Protein AF-0000000075804716 (afdb_homodimer)

Nearest PDB structures (foldseek):
  3kvy-assembly1_A  TM=9.982E-01  e=1.877E-54  Bos taurus
  3kvy-assembly1_B  TM=9.985E-01  e=4.319E-54  Bos taurus
  3kvr-assembly1_A  TM=9.981E-01  e=4.764E-52  Bos taurus
  3eue-assembly1_A  TM=9.825E-01  e=4.755E-49  Homo sapiens
  3p0f-assembly1_A  TM=9.658E-01  e=1.793E-44  Homo sapiens

Solvent-accessible surface area (backbone atoms only — not comparable to full-atom values): 50199 Å² total; per-residue (Å²): 140,87,82,90,86,92,80,86,94,84,92,89,89,93,90,85,97,80,92,86,86,90,83,90,74,88,74,83,85,81,79,84,76,80,82,81,78,86,75,82,86,76,87,81,75,88,83,78,85,71,82,74,77,78,75,77,85,82,74,82,80,83,90,84,86,94,85,92,80,87,91,83,92,86,91,90,92,81,89,92,85,91,85,88,91,81,88,91,80,84,77,84,82,75,84,70,86,68,76,78,72,74,76,76,74,82,78,72,78,73,74,74,72,73,74,68,73,66,73,70,71,73,74,72,70,50,59,50,48,59,63,14,74,53,55,81,70,48,91,63,54,71,31,72,64,46,55,45,32,66,80,81,40,64,43,40,81,74,45,28,67,33,35,35,38,38,33,25,44,42,48,66,59,31,52,50,48,44,55,51,48,22,52,77,70,68,67,58,47,94,86,67,75,68,63,59,70,15,65,83,36,78,75,38,39,31,34,62,49,86,39,34,34,27,29,26,32,47,46,24,41,33,24,34,48,51,47,47,31,44,47,49,43,48,37,30,68,11,60,14,38,55,47,38,37,35,37,46,42,69,29,40,10,34,86,37,61,55,47,30,26,36,38,40,55,37,25,17,23,63,72,71,40,58,43,34,77,48,54,43,73,54,34,86,45,78,37,57,12,59,48,43,64,67,61,42,50,53,50,51,51,40,36,64,68,67,68,79,60,60,68,42,83,27,24,30,31,26,27,65,32,77,32,46,31,65,44,31,66,79,28,24,52,48,93,73,50,74,67,56,32,50,53,47,53,48,51,40,40,74,71,47,28,35,32,39,41,34,45,55,26,57,52,23,28,54,33,45,69,36,72,39,48,39,47,43,31,25,18,18,64,30,28,53,84,78,46,81,72,80,79,69,53,69,70,57,51,53,55,31,64,44,48,38,51,52,45,53,48,51,42,51,52,50,53,53,52,32,65,77,39,64,81,72,104,138,84,79,82,68,83,74,84,78,79,78,76,79,84,80,86,82,75,84,78,82,78,80,82,80,78,75,80,85,82,81,82,76,81,80,80,78,88,80,85,80,84,79,80,78,80,83,82,79,76,79,76,82,83,81,80,82,78,82,75,77,82,77,79,86,76,81,73,81,66,86,76,84,75,81,82,78,78,79,68,85,78,80,79,83,88,79,88,74,79,77,82,82,73,82,72,84,74,74,80,74,76,78,80,74,81,78,75,77,73,73,75,73,73,77,68,70,69,74,69,72,76,71,70,69,49,58,50,47,58,63,16,76,51,55,80,70,48,90,64,54,70,31,72,64,46,56,45,32,66,80,81,40,64,44,41,81,75,43,29,68,33,34,34,39,39,33,25,42,43,48,64,58,33,51,51,48,44,55,51,47,22,52,76,70,68,68,57,46,94,85,67,77,67,62,58,69,14,66,82,37,77,76,37,41,31,35,63,50,86,38,35,36,27,29,24,32,46,45,24,42,32,25,35,48,52,48,46,30,44,47,48,42,50,37,31,70,11,60,14,37,55,46,38,38,34,37,45,42,69,28,39,11,36,86,35,62,55,48,30,28,36,36,41,56,38,26,17,23,64,73,71,41,58,41,34,77,46,53,42,74,54,34,85,42,79,36,59,14,60,48,43,64,66,59,41,50,52,49,50,51,40,36,65,68,66,67,80,58,59,66,42,82,28,25,29,31,28,29,67,33,76,32,45,30,63,45,33,68,79,29,26,52,47,93,74,49,74,66,56,32,51,54,47,51,50,50,39,39,74,72,47,27,35,30,38,40,35,45,54,26,56,52,21,28,54,32,45,70,37,72,39,47,39,50,44,31,26,17,16,63,30,30,52,84,78,46,81,71,76,80,70,54,69,70,56,50,53,54,32,63,44,49,37,53,53,43,54,49,50,44,51,52,52,53,51,52,32,65,76,40,64,82,71,105

Foldseek 3Di:
DDDDDDDDDDDDYDDDDDDDDDDDDDDDDDDDDDDDDDDDDDDDDDDDDDPDDPCPDDDDDDDDDDDDDDDDDDDDDDDYDDDDDDDDDDDPDDDDPPPDPPDPPDPPPPPPPPPPVPPPPAQPLDWFDAPDPVLVVDPKDQLPQLRDIPVPDLLLVVQQQAAEEEEEADQVLLVVLLVVLCVLVVNDDVPDDFDFSSVVHDLKTWTDDGNYIGIYQHAFAVSNLSVLVSVSSSSNSNRHTNHEYEYQYAWAWAPDAFLEKEKAQAEAELVRHQWDWDADPNDIDIFGQGADPVVSVLLVVLCVVVVPHHYYYFHEYAFRDLDVSLLADPDPDDDDDPVVSLVSSVVCVVSGHTTYGGHRRSQRRRCVVRVHHYIYMYGHQYHVNVHRDRDDDPVVSVVSSCVSSVSVSSSVVVVVVCVVVVVVD/DDPPVPDPPPDDDDDDDPPDPVPDPDDDDDDDDDDDDDDDDPDDPDDDDDDDDDDDDDDDDDDDDDPPPPDDDDDDDPDDPDDDDDDDDDDPDDPPPPPDPPDDPDPPPPPPPPPPVPPPPQFPLDWFDAPDPVLVVDPKDQLPQLRDIPVPDLLLVVQQLAAEEEEEADQVLLVVLLQVLCVLVVNDDVPDDFDFSSVVHDLKTWTDDGNYIGIYQHAFAVSNLSVLVSVSSSSNSNRHGNHEYEYQYAWAWAPDAFLEKEKAQAEAELVRHQWDWDADPNDIDIFGQGADPVVSVLLVVLCVVVVPHHYYYFHEYAFRDLDVSLLHPPDPDDDDDPVVSLVSSVVCVVSGHTTYGGHRSSQRRRCVNRVHHYIYMYGHQYHVNVHRDRDDDPVVSVVSSCVSSVSVSSSVVVVVVCVVVVVVD

InterPro domains:
  IPR000845 Nucleoside phosphorylase domain [PF01048] (163-413)
  IPR010059 Uridine phosphorylase, eukaryotic [TIGR01719] (132-417)
  IPR010059 Uridine phosphorylase, eukaryotic [cd17763] (140-414)
  IPR035994 Nucleoside phosphorylase superfamily [G3DSA:3.40.50.1580] (110-419)
  IPR035994 Nucleoside phosphorylase superfamily [SSF53167] (145-413)

Organism: Acinonyx jubatus (NCBI:txid32536)

pLDDT: mean 73.54, std 35.48, range [14.49, 98.94]

Radius of gyration: 38.67 Å; Cα contacts (8 Å, |Δi|>4): 1400; chains: 2; bounding box: 109×106×136 Å

Secondary structure (DSSP, 8-state):
-----------------------------------------------------------------------------------------------------------------------------PBP--S-GGGGG-S--EETTTTEETTTS-HHHHHTT--EEEEES-HHHHHHHHHHHHHHTT---TT-----TTTT-SS--EEEETTEEEEE--SHHHHHHHHHHHHHHHHHHTT-BS-EEEEEEEEEESSS-TT-EEEEEEEE-TTS-SEEEEEETTEEEEEE----HHHHHHHHHHHHHH-SS-EEEEEEEE-S-SSGGGT-SSSS---S-HHHHHHHHHHHHHTTEEEEESSHHHHHHHHHHTT-EEEEEEEEEEETTT-SS--S-HHHHHHHHHHHHHHHHHHHHHHHHHHHSGGG-/-----------------------------------------------------------------------------------------------------------------------------PBP--S-GGGGG-S--EETTTTEETTTS-HHHHHTT--EEEEES-HHHHHHHHHHHHHHTT---TT-----TTTT-SS--EEEETTEEEEE--SHHHHHHHHHHHHHHHHHHTT-BS-EEEEEEEEEESSS-TT-EEEEEEEE-TTS-SEEEEEETTEEEEEE----HHHHHHHHHHHHHH-SS-EEEEEEEE-S-SSGGGT-SSSS---S-HHHHHHHHHHHHHTTEEEEESSHHHHHHHHHHTT-EEEEEEEEEEETTT-SS--S-HHHHHHHHHHHHHHHHHHHHHHHHHHHSGGG-

Sequence (850 aa):
MEARITGRILQSPRGRKKEDFLSTWQQPPANEGPPPPPSPAAEERPPASHFPPVNVPSKQPLPPRVLWELALSSGLLGFSFTPAPHAACSPVRSPAVAGRIQAPAPAERMASSGLQTKKRDNHNGHFVQPTNPNVATMQEDVLYHFHLSTSTHDLPAMFGDVKFVCVGGSPTRMEAFTKYMAKELGLDHPGAEYPNICVGTDRYVMFKVGPVLSVSHGIGIPSTSVMLHELIKLLYHARCSDVTVIRIGTSGGIGLEPGSVVVTRQAVDASFKPVFEQMVLGKRVVHRTHLDERLAQELMQCGADLREFPTVLGNTMCTSDFYEGQGRLDGALCSYSEKDKQEYLEAAHAAGIRNIEMESSVLAAMCGACGLQVAVVCVTLLNRLEGDQVNSPHEVLVEYQERPQRLVGHFIKKRLAAAGNPRDLMEARITGRILQSPRGRKKEDFLSTWQQPPANEGPPPPPSPAAEERPPASHFPPVNVPSKQPLPPRVLWELALSSGLLGFSFTPAPHAACSPVRSPAVAGRIQAPAPAERMASSGLQTKKRDNHNGHFVQPTNPNVATMQEDVLYHFHLSTSTHDLPAMFGDVKFVCVGGSPTRMEAFTKYMAKELGLDHPGAEYPNICVGTDRYVMFKVGPVLSVSHGIGIPSTSVMLHELIKLLYHARCSDVTVIRIGTSGGIGLEPGSVVVTRQAVDASFKPVFEQMVLGKRVVHRTHLDERLAQELMQCGADLREFPTVLGNTMCTSDFYEGQGRLDGALCSYSEKDKQEYLEAAHAAGIRNIEMESSVLAAMCGACGLQVAVVCVTLLNRLEGDQVNSPHEVLVEYQERPQRLVGHFIKKRLAAAGNPRDL

Structure (mmCIF, N/CA/C/O backbone):
data_AF-0000000075804716-model_v1
#
loop_
_entity.id
_entity.type
_entity.pdbx_description
1 polymer 'Uridine phosphorylase 1 isoform X1'
#
loop_
_atom_site.group_PDB
_atom_site.id
_atom_site.type_symbol
_atom_site.label_atom_id
_atom_site.label_alt_id
_atom_site.label_comp_id
_atom_site.label_asym_id
_atom_site.label_entity_id
_atom_site.label_seq_id
_atom_site.pdbx_PDB_ins_code
_atom_site.Cartn_x
_atom_site.Cartn_y
_atom_site.Cartn_z
_atom_site.occupancy
_atom_site.B_iso_or_equiv
_atom_site.auth_seq_id
_atom_site.auth_comp_id
_atom_site.auth_asym_id
_atom_site.auth_atom_id
_atom_site.pdbx_PDB_model_num
ATOM 1 N N . MET A 1 1 ? 0.797 -0.551 -71.75 1 16.72 1 MET A N 1
ATOM 2 C CA . MET A 1 1 ? 1.757 -1.155 -72.625 1 16.72 1 MET A CA 1
ATOM 3 C C . MET A 1 1 ? 2.645 -2.162 -71.938 1 16.72 1 MET A C 1
ATOM 5 O O . MET A 1 1 ? 2.801 -2.092 -70.688 1 16.72 1 MET A O 1
ATOM 9 N N . GLU A 1 2 ? 3.549 -2.977 -72.625 1 16.58 2 GLU A N 1
ATOM 10 C CA . GLU A 1 2 ? 4.121 -4.32 -72.625 1 16.58 2 GLU A CA 1
ATOM 11 C C . GLU A 1 2 ? 5.215 -4.422 -71.562 1 16.58 2 GLU A C 1
ATOM 13 O O . GLU A 1 2 ? 5.281 -5.406 -70.812 1 16.58 2 GLU A O 1
ATOM 18 N N . ALA A 1 3 ? 6.312 -3.664 -71.5 1 16.2 3 ALA A N 1
ATOM 19 C CA . ALA A 1 3 ? 7.605 -4.133 -72 1 16.2 3 ALA A CA 1
ATOM 20 C C . ALA A 1 3 ? 8.367 -4.891 -70.875 1 16.2 3 ALA A C 1
ATOM 22 O O . ALA A 1 3 ? 7.922 -4.969 -69.75 1 16.2 3 ALA A O 1
ATOM 23 N N . ARG A 1 4 ? 9.656 -4.551 -70.5 1 16.69 4 ARG A N 1
ATOM 24 C CA . ARG A 1 4 ? 10.953 -5.148 -70.875 1 16.69 4 ARG A CA 1
ATOM 25 C C . ARG A 1 4 ? 11.438 -6.039 -69.688 1 16.69 4 ARG A C 1
ATOM 27 O O . ARG A 1 4 ? 11.008 -5.883 -68.562 1 16.69 4 ARG A O 1
ATOM 34 N N . ILE A 1 5 ? 12.859 -6.527 -69.625 1 16.12 5 ILE A N 1
ATOM 35 C CA . ILE A 1 5 ? 13.625 -7.711 -70 1 16.12 5 ILE A CA 1
ATOM 36 C C . ILE A 1 5 ? 14.227 -8.352 -68.75 1 16.12 5 ILE A C 1
ATOM 38 O O . ILE A 1 5 ? 14.07 -9.555 -68.5 1 16.12 5 ILE A O 1
ATOM 42 N N . THR A 1 6 ? 15.492 -7.93 -68.125 1 16.2 6 THR A N 1
ATOM 43 C CA . THR A 1 6 ? 16.734 -8.68 -68.188 1 16.2 6 THR A CA 1
ATOM 44 C C . THR A 1 6 ? 16.953 -9.547 -67 1 16.2 6 THR A C 1
ATOM 46 O O . THR A 1 6 ? 16.625 -9.133 -65.875 1 16.2 6 THR A O 1
ATOM 49 N N . GLY A 1 7 ? 17.453 -11 -66.938 1 16.81 7 GLY A N 1
ATOM 50 C CA . GLY A 1 7 ? 17.641 -12.359 -66.5 1 16.81 7 GLY A CA 1
ATOM 51 C C . GLY A 1 7 ? 18.875 -12.508 -65.625 1 16.81 7 GLY A C 1
ATOM 52 O O . GLY A 1 7 ? 19.25 -13.633 -65.25 1 16.81 7 GLY A O 1
ATOM 53 N N . ARG A 1 8 ? 19.5 -11.586 -64.938 1 15.62 8 ARG A N 1
ATOM 54 C CA . ARG A 1 8 ? 20.938 -11.797 -64.812 1 15.62 8 ARG A CA 1
ATOM 55 C C . ARG A 1 8 ? 21.234 -13.125 -64.125 1 15.62 8 ARG A C 1
ATOM 57 O O . ARG A 1 8 ? 20.469 -13.57 -63.25 1 15.62 8 ARG A O 1
ATOM 64 N N . ILE A 1 9 ? 22.594 -13.758 -64.125 1 15.33 9 ILE A N 1
ATOM 65 C CA . ILE A 1 9 ? 23.469 -14.898 -64.375 1 15.33 9 ILE A CA 1
ATOM 66 C C . ILE A 1 9 ? 23.703 -15.672 -63.062 1 15.33 9 ILE A C 1
ATOM 68 O O . ILE A 1 9 ? 23.547 -15.125 -61.969 1 15.33 9 ILE A O 1
ATOM 72 N N . LEU A 1 10 ? 24.922 -16.688 -62.938 1 15.59 10 LEU A N 1
ATOM 73 C CA . LEU A 1 10 ? 25.344 -18.078 -62.969 1 15.59 10 LEU A CA 1
ATOM 74 C C . LEU A 1 10 ? 26.109 -18.438 -61.688 1 15.59 10 LEU A C 1
ATOM 76 O O . LEU A 1 10 ? 25.891 -19.5 -61.125 1 15.59 10 LEU A O 1
ATOM 80 N N . GLN A 1 11 ? 27.281 -17.797 -61.125 1 15.19 11 GLN A N 1
ATOM 81 C CA . GLN A 1 11 ? 28.547 -18.516 -61.156 1 15.19 11 GLN A CA 1
ATOM 82 C C . GLN A 1 11 ? 28.641 -19.516 -60 1 15.19 11 GLN A C 1
ATOM 84 O O . GLN A 1 11 ? 27.984 -19.344 -59 1 15.19 11 GLN A O 1
ATOM 89 N N . SER A 1 12 ? 29.875 -20.469 -59.906 1 15.41 12 SER A N 1
ATOM 90 C CA . SER A 1 12 ? 30.312 -21.859 -59.875 1 15.41 12 SER A CA 1
ATOM 91 C C . SER A 1 12 ? 30.766 -22.266 -58.469 1 15.41 12 SER A C 1
ATOM 93 O O . SER A 1 12 ? 30.297 -23.266 -57.938 1 15.41 12 SER A O 1
ATOM 95 N N . PRO A 1 13 ? 32.281 -22.297 -58.031 1 15.9 13 PRO A N 1
ATOM 96 C CA . PRO A 1 13 ? 33.125 -23.484 -58.062 1 15.9 13 PRO A CA 1
ATOM 97 C C . PRO A 1 13 ? 33.281 -24.156 -56.719 1 15.9 13 PRO A C 1
ATOM 99 O O . PRO A 1 13 ? 32.719 -23.688 -55.719 1 15.9 13 PRO A O 1
ATOM 102 N N . ARG A 1 14 ? 34.688 -24.156 -56.094 1 15.59 14 ARG A N 1
ATOM 103 C CA . ARG A 1 14 ? 35.719 -25.203 -55.938 1 15.59 14 ARG A CA 1
ATOM 104 C C . ARG A 1 14 ? 35.656 -25.828 -54.562 1 15.59 14 ARG A C 1
ATOM 106 O O . ARG A 1 14 ? 35.031 -25.266 -53.625 1 15.59 14 ARG A O 1
ATOM 113 N N . GLY A 1 15 ? 36.938 -26.641 -54 1 15.33 15 GLY A N 1
ATOM 114 C CA . GLY A 1 15 ? 37.469 -27.969 -53.75 1 15.33 15 GLY A CA 1
ATOM 115 C C . GLY A 1 15 ? 37.719 -28.234 -52.25 1 15.33 15 GLY A C 1
ATOM 116 O O . GLY A 1 15 ? 37.156 -29.203 -51.719 1 15.33 15 GLY A O 1
ATOM 117 N N . ARG A 1 16 ? 39.031 -28.016 -51.531 1 14.73 16 ARG A N 1
ATOM 118 C CA . ARG A 1 16 ? 40.031 -29.031 -51.188 1 14.73 16 ARG A CA 1
ATOM 119 C C . ARG A 1 16 ? 39.906 -29.438 -49.719 1 14.73 16 ARG A C 1
ATOM 121 O O . ARG A 1 16 ? 39.844 -30.641 -49.406 1 14.73 16 ARG A O 1
ATOM 128 N N . LYS A 1 17 ? 40.844 -28.734 -48.688 1 15.52 17 LYS A N 1
ATOM 129 C CA . LYS A 1 17 ? 42 -29.422 -48.094 1 15.52 17 LYS A CA 1
ATOM 130 C C . LYS A 1 17 ? 41.531 -30.328 -46.938 1 15.52 17 LYS A C 1
ATOM 132 O O . LYS A 1 17 ? 40.719 -29.922 -46.094 1 15.52 17 LYS A O 1
ATOM 137 N N . LYS A 1 18 ? 42.25 -31.531 -46.625 1 15.35 18 LYS A N 1
ATOM 138 C CA . LYS A 1 18 ? 42.25 -32.906 -46.188 1 15.35 18 LYS A CA 1
ATOM 139 C C . LYS A 1 18 ? 42.469 -33.031 -44.688 1 15.35 18 LYS A C 1
ATOM 141 O O . LYS A 1 18 ? 41.781 -33.75 -44 1 15.35 18 LYS A O 1
ATOM 146 N N . GLU A 1 19 ? 43.719 -32.594 -44.094 1 15.7 19 GLU A N 1
ATOM 147 C CA . GLU A 1 19 ? 44.625 -33.625 -43.562 1 15.7 19 GLU A CA 1
ATOM 148 C C . GLU A 1 19 ? 44.156 -34.125 -42.188 1 15.7 19 GLU A C 1
ATOM 150 O O . GLU A 1 19 ? 43.375 -33.438 -41.5 1 15.7 19 GLU A O 1
ATOM 155 N N . ASP A 1 20 ? 45.156 -35 -41.406 1 15.29 20 ASP A N 1
ATOM 156 C CA . ASP A 1 20 ? 45.406 -36.344 -40.875 1 15.29 20 ASP A CA 1
ATOM 157 C C . ASP A 1 20 ? 45.219 -36.375 -39.375 1 15.29 20 ASP A C 1
ATOM 159 O O . ASP A 1 20 ? 44.469 -37.188 -38.844 1 15.29 20 ASP A O 1
ATOM 163 N N . PHE A 1 21 ? 46.438 -36.125 -38.469 1 15.09 21 PHE A N 1
ATOM 164 C CA . PHE A 1 21 ? 47.188 -37.219 -37.875 1 15.09 21 PHE A CA 1
ATOM 165 C C . PHE A 1 21 ? 46.688 -37.531 -36.469 1 15.09 21 PHE A C 1
ATOM 167 O O . PHE A 1 21 ? 45.938 -36.719 -35.875 1 15.09 21 PHE A O 1
ATOM 174 N N . LEU A 1 22 ? 47.75 -37.625 -35.406 1 15.48 22 LEU A N 1
ATOM 175 C CA . LEU A 1 22 ? 48.344 -38.75 -34.688 1 15.48 22 LEU A CA 1
ATOM 176 C C . LEU A 1 22 ? 47.719 -38.844 -33.312 1 15.48 22 LEU A C 1
ATOM 178 O O . LEU A 1 22 ? 47.125 -37.906 -32.812 1 15.48 22 LEU A O 1
ATOM 182 N N . SER A 1 23 ? 48.594 -39.438 -32.219 1 15.24 23 SER A N 1
ATOM 183 C CA . SER A 1 23 ? 48.688 -40.688 -31.469 1 15.24 23 SER A CA 1
ATOM 184 C C . SER A 1 23 ? 48.219 -40.5 -30.031 1 15.24 23 SER A C 1
ATOM 186 O O . SER A 1 23 ? 47.375 -41.25 -29.547 1 15.24 23 SER A O 1
ATOM 188 N N . THR A 1 24 ? 49.094 -39.812 -29.094 1 15.8 24 THR A N 1
ATOM 189 C CA . THR A 1 24 ? 49.719 -40.625 -28.031 1 15.8 24 THR A CA 1
ATOM 190 C C . THR A 1 24 ? 48.844 -40.625 -26.781 1 15.8 24 THR A C 1
ATOM 192 O O . THR A 1 24 ? 48.344 -39.562 -26.375 1 15.8 24 THR A O 1
ATOM 195 N N . TRP A 1 25 ? 48.562 -41.844 -26.094 1 16.06 25 TRP A N 1
ATOM 196 C CA . TRP A 1 25 ? 47.656 -42.562 -25.219 1 16.06 25 TRP A CA 1
ATOM 197 C C . TRP A 1 25 ? 48 -42.312 -23.75 1 16.06 25 TRP A C 1
ATOM 199 O O . TRP A 1 25 ? 47.156 -42.531 -22.875 1 16.06 25 TRP A O 1
ATOM 209 N N . GLN A 1 26 ? 49.062 -41.438 -23.328 1 15.78 26 GLN A N 1
ATOM 210 C CA . GLN A 1 26 ? 49.656 -42.156 -22.219 1 15.78 26 GLN A CA 1
ATOM 211 C C . GLN A 1 26 ? 48.75 -42.125 -21 1 15.78 26 GLN A C 1
ATOM 213 O O . GLN A 1 26 ? 48.219 -41.094 -20.641 1 15.78 26 GLN A O 1
ATOM 218 N N . GLN A 1 27 ? 48.562 -43.375 -20.25 1 15.18 27 GLN A N 1
ATOM 219 C CA . GLN A 1 27 ? 47.625 -44.031 -19.375 1 15.18 27 GLN A CA 1
ATOM 220 C C . GLN A 1 27 ? 47.812 -43.594 -17.922 1 15.18 27 GLN A C 1
ATOM 222 O O . GLN A 1 27 ? 46.844 -43.5 -17.172 1 15.18 27 GLN A O 1
ATOM 227 N N . PRO A 1 28 ? 49.062 -43.031 -17.297 1 16.55 28 PRO A N 1
ATOM 228 C CA . PRO A 1 28 ? 49.375 -44.062 -16.297 1 16.55 28 PRO A CA 1
ATOM 229 C C . PRO A 1 28 ? 48.406 -44.062 -15.133 1 16.55 28 PRO A C 1
ATOM 231 O O . PRO A 1 28 ? 47.625 -43.125 -14.969 1 16.55 28 PRO A O 1
ATOM 234 N N . PRO A 1 29 ? 49.031 -44.656 -13.906 1 16.06 29 PRO A N 1
ATOM 235 C CA . PRO A 1 29 ? 48.594 -45.656 -12.945 1 16.06 29 PRO A CA 1
ATOM 236 C C . PRO A 1 29 ? 47.812 -45.031 -11.766 1 16.06 29 PRO A C 1
ATOM 238 O O . PRO A 1 29 ? 47.969 -43.844 -11.5 1 16.06 29 PRO A O 1
ATOM 241 N N . ALA A 1 30 ? 47 -45.812 -11.078 1 17.17 30 ALA A N 1
ATOM 242 C CA . ALA A 1 30 ? 45.844 -45.906 -10.18 1 17.17 30 ALA A CA 1
ATOM 243 C C . ALA A 1 30 ? 46.281 -45.719 -8.727 1 17.17 30 ALA A C 1
ATOM 245 O O . ALA A 1 30 ? 45.469 -45.844 -7.809 1 17.17 30 ALA A O 1
ATOM 246 N N . ASN A 1 31 ? 47.469 -44.906 -8.492 1 15.67 31 ASN A N 1
ATOM 247 C CA . ASN A 1 31 ? 48.031 -45.469 -7.262 1 15.67 31 ASN A CA 1
ATOM 248 C C . ASN A 1 31 ? 46.969 -45.562 -6.164 1 15.67 31 ASN A C 1
ATOM 250 O O . ASN A 1 31 ? 45.969 -44.812 -6.195 1 15.67 31 ASN A O 1
ATOM 254 N N . GLU A 1 32 ? 47.531 -46.125 -5.027 1 16.09 32 GLU A N 1
ATOM 255 C CA . GLU A 1 32 ? 47.188 -47.031 -3.93 1 16.09 32 GLU A CA 1
ATOM 256 C C . GLU A 1 32 ? 46.406 -46.312 -2.842 1 16.09 32 GLU A C 1
ATOM 258 O O . GLU A 1 32 ? 46.531 -45.094 -2.688 1 16.09 32 GLU A O 1
ATOM 263 N N . GLY A 1 33 ? 45.5 -47.062 -2.191 1 16.92 33 GLY A N 1
ATOM 264 C CA . GLY A 1 33 ? 44.25 -47.156 -1.439 1 16.92 33 GLY A CA 1
ATOM 265 C C . GLY A 1 33 ? 44.438 -46.781 0.022 1 16.92 33 GLY A C 1
ATOM 266 O O . GLY A 1 33 ? 43.438 -46.781 0.776 1 16.92 33 GLY A O 1
ATOM 267 N N . PRO A 1 34 ? 45.594 -45.875 0.521 1 17.33 34 PRO A N 1
ATOM 268 C CA . PRO A 1 34 ? 45.875 -46.562 1.781 1 17.33 34 PRO A CA 1
ATOM 269 C C . PRO A 1 34 ? 44.656 -46.719 2.668 1 17.33 34 PRO A C 1
ATOM 271 O O . PRO A 1 34 ? 43.656 -46 2.502 1 17.33 34 PRO A O 1
ATOM 274 N N . PRO A 1 35 ? 45 -47.594 3.744 1 16.66 35 PRO A N 1
ATOM 275 C CA . PRO A 1 35 ? 44.188 -48.531 4.52 1 16.66 35 PRO A CA 1
ATOM 276 C C . PRO A 1 35 ? 43.25 -47.844 5.496 1 16.66 35 PRO A C 1
ATOM 278 O O . PRO A 1 35 ? 43.375 -46.625 5.742 1 16.66 35 PRO A O 1
ATOM 281 N N . PRO A 1 36 ? 42.688 -48.625 6.34 1 17.22 36 PRO A N 1
ATOM 282 C CA . PRO A 1 36 ? 41.375 -48.812 6.957 1 17.22 36 PRO A CA 1
ATOM 283 C C . PRO A 1 36 ? 41.25 -48.125 8.312 1 17.22 36 PRO A C 1
ATOM 285 O O . PRO A 1 36 ? 40.156 -47.844 8.766 1 17.22 36 PRO A O 1
ATOM 288 N N . PRO A 1 37 ? 42.312 -47.188 8.914 1 16.75 37 PRO A N 1
ATOM 289 C CA . PRO A 1 37 ? 42.469 -47.812 10.219 1 16.75 37 PRO A CA 1
ATOM 290 C C . PRO A 1 37 ? 41.188 -47.844 11.047 1 16.75 37 PRO A C 1
ATOM 292 O O . PRO A 1 37 ? 40.281 -47.062 10.781 1 16.75 37 PRO A O 1
ATOM 295 N N . PRO A 1 38 ? 41.406 -48.562 12.312 1 15.68 38 PRO A N 1
ATOM 296 C CA . PRO A 1 38 ? 40.531 -49.375 13.117 1 15.68 38 PRO A CA 1
ATOM 297 C C . PRO A 1 38 ? 39.5 -48.594 13.922 1 15.68 38 PRO A C 1
ATOM 299 O O . PRO A 1 38 ? 39.625 -47.344 13.992 1 15.68 38 PRO A O 1
ATOM 302 N N . SER A 1 39 ? 38.969 -49.281 14.938 1 15.3 39 SER A N 1
ATOM 303 C CA . SER A 1 39 ? 37.719 -49.656 15.531 1 15.3 39 SER A CA 1
ATOM 304 C C . SER A 1 39 ? 37.406 -48.812 16.781 1 15.3 39 SER A C 1
ATOM 306 O O . SER A 1 39 ? 36.312 -48.906 17.344 1 15.3 39 SER A O 1
ATOM 308 N N . PRO A 1 40 ? 38.156 -47.688 17.172 1 15.71 40 PRO A N 1
ATOM 309 C CA . PRO A 1 40 ? 38.25 -47.906 18.609 1 15.71 40 PRO A CA 1
ATOM 310 C C . PRO A 1 40 ? 36.906 -48.062 19.297 1 15.71 40 PRO A C 1
ATOM 312 O O . PRO A 1 40 ? 35.875 -47.594 18.781 1 15.71 40 PRO A O 1
ATOM 315 N N . ALA A 1 41 ? 37.094 -48.688 20.578 1 15.58 41 ALA A N 1
ATOM 316 C CA . ALA A 1 41 ? 36.312 -49.531 21.484 1 15.58 41 ALA A CA 1
ATOM 317 C C . ALA A 1 41 ? 35.188 -48.719 22.141 1 15.58 41 ALA A C 1
ATOM 319 O O . ALA A 1 41 ? 35.219 -47.469 22.125 1 15.58 41 ALA A O 1
ATOM 320 N N . ALA A 1 42 ? 34.75 -49.344 23.297 1 14.75 42 ALA A N 1
ATOM 321 C CA . ALA A 1 42 ? 33.531 -49.844 23.922 1 14.75 42 ALA A CA 1
ATOM 322 C C . ALA A 1 42 ? 32.969 -48.844 24.953 1 14.75 42 ALA A C 1
ATOM 324 O O . ALA A 1 42 ? 31.797 -48.938 25.312 1 14.75 42 ALA A O 1
ATOM 325 N N . GLU A 1 43 ? 33.75 -47.75 25.406 1 15.64 43 GLU A N 1
ATOM 326 C CA . GLU A 1 43 ? 33.656 -47.875 26.859 1 15.64 43 GLU A CA 1
ATOM 327 C C . GLU A 1 43 ? 32.188 -47.75 27.312 1 15.64 43 GLU A C 1
ATOM 329 O O . GLU A 1 43 ? 31.406 -47 26.703 1 15.64 43 GLU A O 1
ATOM 334 N N . GLU A 1 44 ? 32.031 -48.406 28.516 1 15.23 44 GLU A N 1
ATOM 335 C CA . GLU A 1 44 ? 30.984 -49.094 29.281 1 15.23 44 GLU A CA 1
ATOM 336 C C . GLU A 1 44 ? 29.938 -48.094 29.812 1 15.23 44 GLU A C 1
ATOM 338 O O . GLU A 1 44 ? 28.75 -48.25 29.562 1 15.23 44 GLU A O 1
ATOM 343 N N . ARG A 1 45 ? 30.016 -47.938 31.234 1 14.68 45 ARG A N 1
ATOM 344 C CA . ARG A 1 45 ? 29.062 -48.625 32.094 1 14.68 45 ARG A CA 1
ATOM 345 C C . ARG A 1 45 ? 27.906 -47.688 32.469 1 14.68 45 ARG A C 1
ATOM 347 O O . ARG A 1 45 ? 26.734 -48.094 32.438 1 14.68 45 ARG A O 1
ATOM 354 N N . PRO A 1 46 ? 28.156 -46.375 33.219 1 16.89 46 PRO A N 1
ATOM 355 C CA . PRO A 1 46 ? 27.703 -46.625 34.594 1 16.89 46 PRO A CA 1
ATOM 356 C C . PRO A 1 46 ? 26.188 -46.562 34.75 1 16.89 46 PRO A C 1
ATOM 358 O O . PRO A 1 46 ? 25.516 -45.938 33.938 1 16.89 46 PRO A O 1
ATOM 361 N N . PRO A 1 47 ? 25.719 -47.188 35.875 1 16.06 47 PRO A N 1
ATOM 362 C CA . PRO A 1 47 ? 24.438 -47.812 36.25 1 16.06 47 PRO A CA 1
ATOM 363 C C . PRO A 1 47 ? 23.344 -46.781 36.5 1 16.06 47 PRO A C 1
ATOM 365 O O . PRO A 1 47 ? 22.219 -46.938 36 1 16.06 47 PRO A O 1
ATOM 368 N N . ALA A 1 48 ? 23.531 -45.969 37.656 1 14.93 48 ALA A N 1
ATOM 369 C CA . ALA A 1 48 ? 22.734 -46.406 38.812 1 14.93 48 ALA A CA 1
ATOM 370 C C . ALA A 1 48 ? 21.328 -45.812 38.75 1 14.93 48 ALA A C 1
ATOM 372 O O . ALA A 1 48 ? 20.344 -46.531 38.844 1 14.93 48 ALA A O 1
ATOM 373 N N . SER A 1 49 ? 21.188 -44.5 39.344 1 16.31 49 SER A N 1
ATOM 374 C CA . SER A 1 49 ? 20.484 -44.406 40.625 1 16.31 49 SER A CA 1
ATOM 375 C C . SER A 1 49 ? 18.984 -44.188 40.406 1 16.31 49 SER A C 1
ATOM 377 O O . SER A 1 49 ? 18.562 -43.656 39.406 1 16.31 49 SER A O 1
ATOM 379 N N . HIS A 1 50 ? 18.219 -44.781 41.344 1 16.19 50 HIS A N 1
ATOM 380 C CA . HIS A 1 50 ? 16.875 -45.281 41.594 1 16.19 50 HIS A CA 1
ATOM 381 C C . HIS A 1 50 ? 15.883 -44.125 41.781 1 16.19 50 HIS A C 1
ATOM 383 O O . HIS A 1 50 ? 14.68 -44.375 41.906 1 16.19 50 HIS A O 1
ATOM 389 N N . PHE A 1 51 ? 16.188 -42.844 41.719 1 18.19 51 PHE A N 1
ATOM 390 C CA . PHE A 1 51 ? 15.375 -42.25 42.781 1 18.19 51 PHE A CA 1
ATOM 391 C C . PHE A 1 51 ? 13.891 -42.5 42.5 1 18.19 51 PHE A C 1
ATOM 393 O O . PHE A 1 51 ? 13.453 -42.531 41.344 1 18.19 51 PHE A O 1
ATOM 400 N N . PRO A 1 52 ? 13.133 -42.875 43.656 1 17.34 52 PRO A N 1
ATOM 401 C CA . PRO A 1 52 ? 11.805 -43.469 43.844 1 17.34 52 PRO A CA 1
ATOM 402 C C . PRO A 1 52 ? 10.68 -42.531 43.375 1 17.34 52 PRO A C 1
ATOM 404 O O . PRO A 1 52 ? 10.82 -41.312 43.438 1 17.34 52 PRO A O 1
ATOM 407 N N . PRO A 1 53 ? 9.945 -42.906 42.406 1 18.39 53 PRO A N 1
ATOM 408 C CA . PRO A 1 53 ? 8.828 -42.125 41.844 1 18.39 53 PRO A CA 1
ATOM 409 C C . PRO A 1 53 ? 7.785 -41.781 42.906 1 18.39 53 PRO A C 1
ATOM 411 O O . PRO A 1 53 ? 7.414 -42.625 43.719 1 18.39 53 PRO A O 1
ATOM 414 N N . VAL A 1 54 ? 8.078 -40.656 43.531 1 17.98 54 VAL A N 1
ATOM 415 C CA . VAL A 1 54 ? 7.078 -40.281 44.531 1 17.98 54 VAL A CA 1
ATOM 416 C C . VAL A 1 54 ? 5.68 -40.469 43.938 1 17.98 54 VAL A C 1
ATOM 418 O O . VAL A 1 54 ? 5.426 -40.094 42.781 1 17.98 54 VAL A O 1
ATOM 421 N N . ASN A 1 55 ? 4.926 -41.281 44.688 1 16 55 ASN A N 1
ATOM 422 C CA . ASN A 1 55 ? 3.615 -41.906 44.562 1 16 55 ASN A CA 1
ATOM 423 C C . ASN A 1 55 ? 2.496 -40.875 44.469 1 16 55 ASN A C 1
ATOM 425 O O . ASN A 1 55 ? 2.184 -40.219 45.469 1 16 55 ASN A O 1
ATOM 429 N N . VAL A 1 56 ? 2.629 -39.844 43.688 1 18 56 VAL A N 1
ATOM 430 C CA . VAL A 1 56 ? 1.53 -38.938 44.031 1 18 56 VAL A CA 1
ATOM 431 C C . VAL A 1 56 ? 0.198 -39.688 43.875 1 18 56 VAL A C 1
ATOM 433 O O . VAL A 1 56 ? -0.017 -40.406 42.906 1 18 56 VAL A O 1
ATOM 436 N N . PRO A 1 57 ? -0.606 -39.5 44.969 1 15.96 57 PRO A N 1
ATOM 437 C CA . PRO A 1 57 ? -1.806 -40.219 45.344 1 15.96 57 PRO A CA 1
ATOM 438 C C . PRO A 1 57 ? -2.889 -40.219 44.281 1 15.96 57 PRO A C 1
ATOM 440 O O . PRO A 1 57 ? -2.834 -39.406 43.344 1 15.96 57 PRO A O 1
ATOM 443 N N . SER A 1 58 ? -3.998 -40.781 44.781 1 15.29 58 SER A N 1
ATOM 444 C CA . SER A 1 58 ? -5.172 -41.594 44.531 1 15.29 58 SER A CA 1
ATOM 445 C C . SER A 1 58 ? -6.25 -40.812 43.812 1 15.29 58 SER A C 1
ATOM 447 O O . SER A 1 58 ? -6.336 -39.594 43.938 1 15.29 58 SER A O 1
ATOM 449 N N . LYS A 1 59 ? -6.996 -41.5 42.938 1 17.23 59 LYS A N 1
ATOM 450 C CA . LYS A 1 59 ? -8.023 -41.406 41.906 1 17.23 59 LYS A CA 1
ATOM 451 C C . LYS A 1 59 ? -9.375 -41.031 42.5 1 17.23 59 LYS A C 1
ATOM 453 O O . LYS A 1 59 ? -10.375 -40.938 41.781 1 17.23 59 LYS A O 1
ATOM 458 N N . GLN A 1 60 ? -9.625 -40.094 43.312 1 16.11 60 GLN A N 1
ATOM 459 C CA . GLN A 1 60 ? -10.922 -40.469 43.875 1 16.11 60 GLN A CA 1
ATOM 460 C C . GLN A 1 60 ? -11.977 -40.594 42.781 1 16.11 60 GLN A C 1
ATOM 462 O O . GLN A 1 60 ? -11.938 -39.875 41.781 1 16.11 60 GLN A O 1
ATOM 467 N N . PRO A 1 61 ? -13.188 -41.469 43.062 1 16.08 61 PRO A N 1
ATOM 468 C CA . PRO A 1 61 ? -14.148 -42.281 42.312 1 16.08 61 PRO A CA 1
ATOM 469 C C . PRO A 1 61 ? -15.289 -41.438 41.719 1 16.08 61 PRO A C 1
ATOM 471 O O . PRO A 1 61 ? -15.781 -41.75 40.625 1 16.08 61 PRO A O 1
ATOM 474 N N . LEU A 1 62 ? -15.781 -40.25 42.031 1 16.69 62 LEU A N 1
ATOM 475 C CA . LEU A 1 62 ? -17.141 -40.5 42.5 1 16.69 62 LEU A CA 1
ATOM 476 C C . LEU A 1 62 ? -18.047 -40.906 41.344 1 16.69 62 LEU A C 1
ATOM 478 O O . LEU A 1 62 ? -17.75 -40.625 40.188 1 16.69 62 LEU A O 1
ATOM 482 N N . PRO A 1 63 ? -19.516 -40.844 41.625 1 16.27 63 PRO A N 1
ATOM 483 C CA . PRO A 1 63 ? -20.641 -41.75 41.469 1 16.27 63 PRO A CA 1
ATOM 484 C C . PRO A 1 63 ? -21.297 -41.656 40.094 1 16.27 63 PRO A C 1
ATOM 486 O O . PRO A 1 63 ? -21.078 -40.688 39.375 1 16.27 63 PRO A O 1
ATOM 489 N N . PRO A 1 64 ? -22.5 -42.469 39.969 1 15.7 64 PRO A N 1
ATOM 490 C CA . PRO A 1 64 ? -23.156 -43.344 38.969 1 15.7 64 PRO A CA 1
ATOM 491 C C . PRO A 1 64 ? -24.078 -42.562 38.031 1 15.7 64 PRO A C 1
ATOM 493 O O . PRO A 1 64 ? -24.078 -42.812 36.812 1 15.7 64 PRO A O 1
ATOM 496 N N . ARG A 1 65 ? -25.219 -41.812 38.531 1 15.12 65 ARG A N 1
ATOM 497 C CA . ARG A 1 65 ? -26.516 -42.5 38.438 1 15.12 65 ARG A CA 1
ATOM 498 C C . ARG A 1 65 ? -27.078 -42.406 37.031 1 15.12 65 ARG A C 1
ATOM 500 O O . ARG A 1 65 ? -27.047 -43.375 36.281 1 15.12 65 ARG A O 1
ATOM 507 N N . VAL A 1 66 ? -28.422 -41.688 36.875 1 14.94 66 VAL A N 1
ATOM 508 C CA . VAL A 1 66 ? -29.766 -42.219 36.625 1 14.94 66 VAL A CA 1
ATOM 509 C C . VAL A 1 66 ? -30.094 -42.156 35.125 1 14.94 66 VAL A C 1
ATOM 511 O O . VAL A 1 66 ? -29.484 -41.406 34.375 1 14.94 66 VAL A O 1
ATOM 514 N N . LEU A 1 67 ? -31.547 -42.406 34.75 1 14.97 67 LEU A N 1
ATOM 515 C CA . LEU A 1 67 ? -32.375 -43.375 34.062 1 14.97 67 LEU A CA 1
ATOM 516 C C . LEU A 1 67 ? -32.781 -42.844 32.688 1 14.97 67 LEU A C 1
ATOM 518 O O . LEU A 1 67 ? -32.625 -43.531 31.672 1 14.97 67 LEU A O 1
ATOM 522 N N . TRP A 1 68 ? -34.062 -42.031 32.594 1 14.49 68 TRP A N 1
ATOM 523 C CA . TRP A 1 68 ? -35.344 -42.625 32.125 1 14.49 68 TRP A CA 1
ATOM 524 C C . TRP A 1 68 ? -35.469 -42.5 30.625 1 14.49 68 TRP A C 1
ATOM 526 O O . TRP A 1 68 ? -34.812 -41.656 30 1 14.49 68 TRP A O 1
ATOM 536 N N . GLU A 1 69 ? -36.75 -42.906 30.094 1 15.09 69 GLU A N 1
ATOM 537 C CA . GLU A 1 69 ? -37.438 -43.781 29.141 1 15.09 69 GLU A CA 1
ATOM 538 C C . GLU A 1 69 ? -37.844 -43.031 27.891 1 15.09 69 GLU A C 1
ATOM 540 O O . GLU A 1 69 ? -37.656 -43.5 26.766 1 15.09 69 GLU A O 1
ATOM 545 N N . LEU A 1 70 ? -38.844 -42 27.906 1 14.65 70 LEU A N 1
ATOM 546 C CA . LEU A 1 70 ? -40.156 -42.375 27.391 1 14.65 70 LEU A CA 1
ATOM 547 C C . LEU A 1 70 ? -40.156 -42.406 25.859 1 14.65 70 LEU A C 1
ATOM 549 O O . LEU A 1 70 ? -39.281 -41.781 25.234 1 14.65 70 LEU A O 1
ATOM 553 N N . ALA A 1 71 ? -41.5 -42.156 25.25 1 14.82 71 ALA A N 1
ATOM 554 C CA . ALA A 1 71 ? -42.531 -42.844 24.453 1 14.82 71 ALA A CA 1
ATOM 555 C C . ALA A 1 71 ? -42.406 -42.469 22.969 1 14.82 71 ALA A C 1
ATOM 557 O O . ALA A 1 71 ? -41.812 -41.469 22.641 1 14.82 71 ALA A O 1
ATOM 558 N N . LEU A 1 72 ? -43.688 -42.5 22.234 1 14.88 72 LEU A N 1
ATOM 559 C CA . LEU A 1 72 ? -44.375 -43.344 21.266 1 14.88 72 LEU A CA 1
ATOM 560 C C . LEU A 1 72 ? -44.406 -42.719 19.891 1 14.88 72 LEU A C 1
ATOM 562 O O . LEU A 1 72 ? -44.031 -43.344 18.906 1 14.88 72 LEU A O 1
ATOM 566 N N . SER A 1 73 ? -45.469 -41.75 19.578 1 14.49 73 SER A N 1
ATOM 567 C CA . SER A 1 73 ? -46.594 -42.156 18.734 1 14.49 73 SER A CA 1
ATOM 568 C C . SER A 1 73 ? -46.281 -41.938 17.266 1 14.49 73 SER A C 1
ATOM 570 O O . SER A 1 73 ? -45.344 -41.188 16.906 1 14.49 73 SER A O 1
ATOM 572 N N . SER A 1 74 ? -47.469 -42 16.344 1 14.94 74 SER A N 1
ATOM 573 C CA . SER A 1 74 ? -48.062 -42.812 15.266 1 14.94 74 SER A CA 1
ATOM 574 C C . SER A 1 74 ? -47.875 -42.125 13.914 1 14.94 74 SER A C 1
ATOM 576 O O . SER A 1 74 ? -47.344 -42.75 12.969 1 14.94 74 SER A O 1
ATOM 578 N N . GLY A 1 75 ? -49 -41.312 13.414 1 14.84 75 GLY A N 1
ATOM 579 C CA . GLY A 1 75 ? -49.938 -41.719 12.391 1 14.84 75 GLY A CA 1
ATOM 580 C C . GLY A 1 75 ? -49.469 -41.438 10.977 1 14.84 75 GLY A C 1
ATOM 581 O O . GLY A 1 75 ? -48.562 -40.656 10.781 1 14.84 75 GLY A O 1
ATOM 582 N N . LEU A 1 76 ? -50.562 -41.469 9.875 1 15.15 76 LEU A N 1
ATOM 583 C CA . LEU A 1 76 ? -50.969 -42.25 8.711 1 15.15 76 LEU A CA 1
ATOM 584 C C . LEU A 1 76 ? -50.688 -41.469 7.422 1 15.15 76 LEU A C 1
ATOM 586 O O . LEU A 1 76 ? -50.062 -42 6.5 1 15.15 76 LEU A O 1
ATOM 590 N N . LEU A 1 77 ? -51.812 -40.719 6.758 1 15.39 77 LEU A N 1
ATOM 591 C CA . LEU A 1 77 ? -52.625 -41.188 5.633 1 15.39 77 LEU A CA 1
ATOM 592 C C . LEU A 1 77 ? -52.062 -40.656 4.312 1 15.39 77 LEU A C 1
ATOM 594 O O . LEU A 1 77 ? -51.281 -39.688 4.293 1 15.39 77 LEU A O 1
ATOM 598 N N . GLY A 1 78 ? -52.969 -40.75 3.088 1 14.66 78 GLY A N 1
ATOM 599 C CA . GLY A 1 78 ? -53.156 -41.438 1.814 1 14.66 78 GLY A CA 1
ATOM 600 C C . GLY A 1 78 ? -53 -40.531 0.619 1 14.66 78 GLY A C 1
ATOM 601 O O . GLY A 1 78 ? -52.438 -40.906 -0.409 1 14.66 78 GLY A O 1
ATOM 602 N N . PHE A 1 79 ? -53.688 -39.281 0.445 1 15.17 79 PHE A N 1
ATOM 603 C CA . PHE A 1 79 ? -54.656 -39.188 -0.645 1 15.17 79 PHE A CA 1
ATOM 604 C C . PHE A 1 79 ? -53.938 -39.094 -1.99 1 15.17 79 PHE A C 1
ATOM 606 O O . PHE A 1 79 ? -52.75 -38.719 -2.057 1 15.17 79 PHE A O 1
ATOM 613 N N . SER A 1 80 ? -54.781 -38.688 -3.086 1 15.16 80 SER A N 1
ATOM 614 C CA . SER A 1 80 ? -55.375 -39.188 -4.32 1 15.16 80 SER A CA 1
ATOM 615 C C . SER A 1 80 ? -54.594 -38.688 -5.543 1 15.16 80 SER A C 1
ATOM 617 O O . SER A 1 80 ? -53.844 -37.719 -5.453 1 15.16 80 SER A O 1
ATOM 619 N N . PHE A 1 81 ? -55.438 -38.531 -6.836 1 15.1 81 PHE A N 1
ATOM 620 C CA . PHE A 1 81 ? -55.562 -39.219 -8.125 1 15.1 81 PHE A CA 1
ATOM 621 C C . PHE A 1 81 ? -54.938 -38.375 -9.234 1 15.1 81 PHE A C 1
ATOM 623 O O . PHE A 1 81 ? -54.062 -38.875 -9.945 1 15.1 81 PHE A O 1
ATOM 630 N N . THR A 1 82 ? -55.781 -37.625 -10.133 1 15.73 82 THR A N 1
ATOM 631 C CA . THR A 1 82 ? -56.156 -38.094 -11.461 1 15.73 82 THR A CA 1
ATOM 632 C C . THR A 1 82 ? -55.25 -37.469 -12.523 1 15.73 82 THR A C 1
ATOM 634 O O . THR A 1 82 ? -54.656 -36.406 -12.305 1 15.73 82 THR A O 1
ATOM 637 N N . PRO A 1 83 ? -55.688 -37.688 -13.969 1 15.75 83 PRO A N 1
ATOM 638 C CA . PRO A 1 83 ? -55.125 -38.25 -15.203 1 15.75 83 PRO A CA 1
ATOM 639 C C . PRO A 1 83 ? -54.688 -37.188 -16.188 1 15.75 83 PRO A C 1
ATOM 641 O O . PRO A 1 83 ? -53.594 -37.25 -16.75 1 15.75 83 PRO A O 1
ATOM 644 N N . ALA A 1 84 ? -55.594 -36.125 -16.766 1 15.28 84 ALA A N 1
ATOM 645 C CA . ALA A 1 84 ? -56.062 -36.375 -18.141 1 15.28 84 ALA A CA 1
ATOM 646 C C . ALA A 1 84 ? -55.031 -35.875 -19.141 1 15.28 84 ALA A C 1
ATOM 648 O O . ALA A 1 84 ? -54.156 -35.062 -18.812 1 15.28 84 ALA A O 1
ATOM 649 N N . PRO A 1 85 ? -55.594 -35.344 -20.469 1 16.11 85 PRO A N 1
ATOM 650 C CA . PRO A 1 85 ? -55.5 -35.844 -21.844 1 16.11 85 PRO A CA 1
ATOM 651 C C . PRO A 1 85 ? -54.469 -35.125 -22.688 1 16.11 85 PRO A C 1
ATOM 653 O O . PRO A 1 85 ? -53.906 -34.125 -22.234 1 16.11 85 PRO A O 1
ATOM 656 N N . HIS A 1 86 ? -54.875 -34.719 -24.141 1 14.92 86 HIS A N 1
ATOM 657 C CA . HIS A 1 86 ? -54.562 -35.156 -25.484 1 14.92 86 HIS A CA 1
ATOM 658 C C . HIS A 1 86 ? -53.781 -34.125 -26.25 1 14.92 86 HIS A C 1
ATOM 660 O O . HIS A 1 86 ? -52.812 -34.438 -26.938 1 14.92 86 HIS A O 1
ATOM 666 N N . ALA A 1 87 ? -54.188 -32.75 -26.406 1 16.14 87 ALA A N 1
ATOM 667 C CA . ALA A 1 87 ? -54.594 -32.375 -27.766 1 16.14 87 ALA A CA 1
ATOM 668 C C . ALA A 1 87 ? -53.344 -32.188 -28.656 1 16.14 87 ALA A C 1
ATOM 670 O O . ALA A 1 87 ? -52.25 -31.938 -28.156 1 16.14 87 ALA A O 1
ATOM 671 N N . ALA A 1 88 ? -53.594 -31.828 -30.062 1 16.36 88 ALA A N 1
ATOM 672 C CA . ALA A 1 88 ? -53.344 -32.188 -31.453 1 16.36 88 ALA A CA 1
ATOM 673 C C . ALA A 1 88 ? -52.156 -31.453 -32 1 16.36 88 ALA A C 1
ATOM 675 O O . ALA A 1 88 ? -51.719 -30.438 -31.453 1 16.36 88 ALA A O 1
ATOM 676 N N . CYS A 1 89 ? -51.844 -31.625 -33.438 1 16.06 89 CYS A N 1
ATOM 677 C CA . CYS A 1 89 ? -50.844 -32.094 -34.406 1 16.06 89 CYS A CA 1
ATOM 678 C C . CYS A 1 89 ? -50.188 -30.906 -35.125 1 16.06 89 CYS A C 1
ATOM 680 O O . CYS A 1 89 ? -49.031 -31 -35.562 1 16.06 89 CYS A O 1
ATOM 682 N N . SER A 1 90 ? -50.812 -29.672 -35.406 1 16.89 90 SER A N 1
ATOM 683 C CA . SER A 1 90 ? -50.812 -29.484 -36.844 1 16.89 90 SER A CA 1
ATOM 684 C C . SER A 1 90 ? -49.438 -29.109 -37.375 1 16.89 90 SER A C 1
ATOM 686 O O . SER A 1 90 ? -48.625 -28.578 -36.625 1 16.89 90 SER A O 1
ATOM 688 N N . PRO A 1 91 ? -49.188 -29.172 -38.812 1 17.8 91 PRO A N 1
ATOM 689 C CA . PRO A 1 91 ? -48.188 -29.578 -39.781 1 17.8 91 PRO A CA 1
ATOM 690 C C . PRO A 1 91 ? -47.281 -28.438 -40.219 1 17.8 91 PRO A C 1
ATOM 692 O O . PRO A 1 91 ? -46.25 -28.672 -40.844 1 17.8 91 PRO A O 1
ATOM 695 N N . VAL A 1 92 ? -47.344 -27.266 -39.656 1 19.36 92 VAL A N 1
ATOM 696 C CA . VAL A 1 92 ? -47.156 -26.25 -40.719 1 19.36 92 VAL A CA 1
ATOM 697 C C . VAL A 1 92 ? -45.812 -26.438 -41.406 1 19.36 92 VAL A C 1
ATOM 699 O O . VAL A 1 92 ? -44.812 -26.734 -40.719 1 19.36 92 VAL A O 1
ATOM 702 N N . ARG A 1 93 ? -45.781 -26.359 -42.781 1 17.2 93 ARG A N 1
ATOM 703 C CA . ARG A 1 93 ? -45.031 -26.688 -44 1 17.2 93 ARG A CA 1
ATOM 704 C C . ARG A 1 93 ? -43.688 -25.938 -44.031 1 17.2 93 ARG A C 1
ATOM 706 O O . ARG A 1 93 ? -43.531 -24.891 -43.375 1 17.2 93 ARG A O 1
ATOM 713 N N . SER A 1 94 ? -42.688 -26.531 -44.812 1 17.2 94 SER A N 1
ATOM 714 C CA . SER A 1 94 ? -41.25 -26.766 -44.969 1 17.2 94 SER A CA 1
ATOM 715 C C . SER A 1 94 ? -40.594 -25.656 -45.781 1 17.2 94 SER A C 1
ATOM 717 O O . SER A 1 94 ? -39.375 -25.641 -45.938 1 17.2 94 SER A O 1
ATOM 719 N N . PRO A 1 95 ? -41.219 -24.406 -46.062 1 19.19 95 PRO A N 1
ATOM 720 C CA . PRO A 1 95 ? -40.719 -24.078 -47.406 1 19.19 95 PRO A CA 1
ATOM 721 C C . PRO A 1 95 ? -39.219 -24.031 -47.469 1 19.19 95 PRO A C 1
ATOM 723 O O . PRO A 1 95 ? -38.531 -23.812 -46.469 1 19.19 95 PRO A O 1
ATOM 726 N N . ALA A 1 96 ? -38.594 -24.469 -48.656 1 18.73 96 ALA A N 1
ATOM 727 C CA . ALA A 1 96 ? -37.344 -24.984 -49.219 1 18.73 96 ALA A CA 1
ATOM 728 C C . ALA A 1 96 ? -36.375 -23.859 -49.469 1 18.73 96 ALA A C 1
ATOM 730 O O . ALA A 1 96 ? -35.219 -24.125 -49.844 1 18.73 96 ALA A O 1
ATOM 731 N N . VAL A 1 97 ? -36.562 -22.594 -49.062 1 19.86 97 VAL A N 1
ATOM 732 C CA . VAL A 1 97 ? -35.875 -21.703 -50 1 19.86 97 VAL A CA 1
ATOM 733 C C . VAL A 1 97 ? -34.375 -22.062 -50.062 1 19.86 97 VAL A C 1
ATOM 735 O O . VAL A 1 97 ? -33.719 -22.188 -49 1 19.86 97 VAL A O 1
ATOM 738 N N . ALA A 1 98 ? -33.844 -22.516 -51.219 1 19.27 98 ALA A N 1
ATOM 739 C CA . ALA A 1 98 ? -32.656 -23.125 -51.781 1 19.27 98 ALA A CA 1
ATOM 740 C C . ALA A 1 98 ? -31.469 -22.156 -51.75 1 19.27 98 ALA A C 1
ATOM 742 O O . ALA A 1 98 ? -30.375 -22.5 -52.188 1 19.27 98 ALA A O 1
ATOM 743 N N . GLY A 1 99 ? -31.5 -21.078 -51.031 1 20.02 99 GLY A N 1
ATOM 744 C CA . GLY A 1 99 ? -30.531 -20.141 -51.594 1 20.02 99 GLY A CA 1
ATOM 745 C C . GLY A 1 99 ? -29.141 -20.719 -51.656 1 20.02 99 GLY A C 1
ATOM 746 O O . GLY A 1 99 ? -28.734 -21.531 -50.844 1 20.02 99 GLY A O 1
ATOM 747 N N . ARG A 1 100 ? -28.562 -20.734 -52.906 1 18.95 100 ARG A N 1
ATOM 748 C CA . ARG A 1 100 ? -27.344 -21.266 -53.469 1 18.95 100 ARG A CA 1
ATOM 749 C C . ARG A 1 100 ? -26.125 -20.797 -52.719 1 18.95 100 ARG A C 1
ATOM 751 O O . ARG A 1 100 ? -25.875 -19.594 -52.594 1 18.95 100 ARG A O 1
ATOM 758 N N . ILE A 1 101 ? -25.797 -21.469 -51.688 1 19.31 101 ILE A N 1
ATOM 759 C CA . ILE A 1 101 ? -24.641 -21.172 -50.844 1 19.31 101 ILE A CA 1
ATOM 760 C C . ILE A 1 101 ? -23.359 -21.266 -51.656 1 19.31 101 ILE A C 1
ATOM 762 O O . ILE A 1 101 ? -23.062 -22.328 -52.219 1 19.31 101 ILE A O 1
ATOM 766 N N . GLN A 1 102 ? -23.219 -20.172 -52.469 1 20.98 102 GLN A N 1
ATOM 767 C CA . GLN A 1 102 ? -21.984 -20.172 -53.25 1 20.98 102 GLN A CA 1
ATOM 768 C C . GLN A 1 102 ? -20.828 -20.75 -52.438 1 20.98 102 GLN A C 1
ATOM 770 O O . GLN A 1 102 ? -20.781 -20.625 -51.219 1 20.98 102 GLN A O 1
ATOM 775 N N . ALA A 1 103 ? -20.047 -21.609 -53.125 1 20.53 103 ALA A N 1
ATOM 776 C CA . ALA A 1 103 ? -19 -22.578 -52.781 1 20.53 103 ALA A CA 1
ATOM 777 C C . ALA A 1 103 ? -17.844 -21.922 -52.062 1 20.53 103 ALA A C 1
ATOM 779 O O . ALA A 1 103 ? -17.328 -20.891 -52.5 1 20.53 103 ALA A O 1
ATOM 780 N N . PRO A 1 104 ? -17.891 -21.891 -50.719 1 20.69 104 PRO A N 1
ATOM 781 C CA . PRO A 1 104 ? -16.781 -21.203 -50.031 1 20.69 104 PRO A CA 1
ATOM 782 C C . PRO A 1 104 ? -15.414 -21.641 -50.531 1 20.69 104 PRO A C 1
ATOM 784 O O . PRO A 1 104 ? -15.266 -22.75 -51.062 1 20.69 104 PRO A O 1
ATOM 787 N N . ALA A 1 105 ? -14.594 -20.672 -51.031 1 24.66 105 ALA A N 1
ATOM 788 C CA . ALA A 1 105 ? -13.242 -20.734 -51.562 1 24.66 105 ALA A CA 1
ATOM 789 C C . ALA A 1 105 ? -12.367 -21.703 -50.781 1 24.66 105 ALA A C 1
ATOM 791 O O . ALA A 1 105 ? -12.617 -21.938 -49.594 1 24.66 105 ALA A O 1
ATOM 792 N N . PRO A 1 106 ? -11.43 -22.406 -51.562 1 20.28 106 PRO A N 1
ATOM 793 C CA . PRO A 1 106 ? -10.641 -23.562 -51.156 1 20.28 106 PRO A CA 1
ATOM 794 C C . PRO A 1 106 ? -9.852 -23.312 -49.844 1 20.28 106 PRO A C 1
ATOM 796 O O . PRO A 1 106 ? -9.453 -22.172 -49.594 1 20.28 106 PRO A O 1
ATOM 799 N N . ALA A 1 107 ? -10.117 -24.094 -48.844 1 21.86 107 ALA A N 1
ATOM 800 C CA . ALA A 1 107 ? -9.453 -24.141 -47.531 1 21.86 107 ALA A CA 1
ATOM 801 C C . ALA A 1 107 ? -7.941 -24.297 -47.688 1 21.86 107 ALA A C 1
ATOM 803 O O . ALA A 1 107 ? -7.461 -25.328 -48.188 1 21.86 107 ALA A O 1
ATOM 804 N N . GLU A 1 108 ? -7.301 -23.203 -48.219 1 22.75 108 GLU A N 1
ATOM 805 C CA . GLU A 1 108 ? -5.852 -23.359 -48.281 1 22.75 108 GLU A CA 1
ATOM 806 C C . GLU A 1 108 ? -5.316 -24.094 -47.062 1 22.75 108 GLU A C 1
ATOM 808 O O . GLU A 1 108 ? -5.766 -23.828 -45.938 1 22.75 108 GLU A O 1
ATOM 813 N N . ARG A 1 109 ? -4.773 -25.297 -47.25 1 21.17 109 ARG A N 1
ATOM 814 C CA . ARG A 1 109 ? -4.133 -26.203 -46.312 1 21.17 109 ARG A CA 1
ATOM 815 C C . ARG A 1 109 ? -3.154 -25.453 -45.406 1 21.17 109 ARG A C 1
ATOM 817 O O . ARG A 1 109 ? -2.145 -24.938 -45.906 1 21.17 109 ARG A O 1
ATOM 824 N N . MET A 1 110 ? -3.645 -24.609 -44.531 1 20.5 110 MET A N 1
ATOM 825 C CA . MET A 1 110 ? -2.672 -24.094 -43.562 1 20.5 110 MET A CA 1
ATOM 826 C C . MET A 1 110 ? -1.774 -25.203 -43.062 1 20.5 110 MET A C 1
ATOM 828 O O . MET A 1 110 ? -2.266 -26.25 -42.594 1 20.5 110 MET A O 1
ATOM 832 N N . ALA A 1 111 ? -0.553 -25.391 -43.656 1 23.2 111 ALA A N 1
ATOM 833 C CA . ALA A 1 111 ? 0.515 -26.266 -43.156 1 23.2 111 ALA A CA 1
ATOM 834 C C . ALA A 1 111 ? 0.578 -26.281 -41.656 1 23.2 111 ALA A C 1
ATOM 836 O O . ALA A 1 111 ? 0.565 -25.219 -41 1 23.2 111 ALA A O 1
ATOM 837 N N . SER A 1 112 ? 0.082 -27.359 -41.094 1 22.89 112 SER A N 1
ATOM 838 C CA . SER A 1 112 ? 0.236 -27.688 -39.688 1 22.89 112 SER A CA 1
ATOM 839 C C . SER A 1 112 ? 1.677 -27.5 -39.219 1 22.89 112 SER A C 1
ATOM 841 O O . SER A 1 112 ? 2.582 -28.188 -39.688 1 22.89 112 SER A O 1
ATOM 843 N N . SER A 1 113 ? 2.172 -26.219 -39.281 1 26.52 113 SER A N 1
ATOM 844 C CA . SER A 1 113 ? 3.477 -26.078 -38.625 1 26.52 113 SER A CA 1
ATOM 845 C C . SER A 1 113 ? 3.6 -26.984 -37.406 1 26.52 113 SER A C 1
ATOM 847 O O . SER A 1 113 ? 2.68 -27.078 -36.594 1 26.52 113 SER A O 1
ATOM 849 N N . GLY A 1 114 ? 4.164 -28.156 -37.594 1 24.2 114 GLY A N 1
ATOM 850 C CA . GLY A 1 114 ? 4.516 -29.109 -36.531 1 24.2 114 GLY A CA 1
ATOM 851 C C . GLY A 1 114 ? 4.895 -28.438 -35.25 1 24.2 114 GLY A C 1
ATOM 852 O O . GLY A 1 114 ? 5.633 -27.453 -35.219 1 24.2 114 GLY A O 1
ATOM 853 N N . LEU A 1 115 ? 3.979 -28.422 -34.312 1 27.06 115 LEU A N 1
ATOM 854 C CA . LEU A 1 115 ? 4.211 -28.109 -32.906 1 27.06 115 LEU A CA 1
ATOM 855 C C . LEU A 1 115 ? 5.492 -28.766 -32.406 1 27.06 115 LEU A C 1
ATOM 857 O O . LEU A 1 115 ? 5.535 -29.969 -32.188 1 27.06 115 LEU A O 1
ATOM 861 N N . GLN A 1 116 ? 6.613 -28.469 -33.094 1 27.67 116 GLN A N 1
ATOM 862 C CA . GLN A 1 116 ? 7.758 -28.953 -32.344 1 27.67 116 GLN A CA 1
ATOM 863 C C . GLN A 1 116 ? 7.535 -28.781 -30.844 1 27.67 116 GLN A C 1
ATOM 865 O O . GLN A 1 116 ? 7.277 -27.672 -30.375 1 27.67 116 GLN A O 1
ATOM 870 N N . THR A 1 117 ? 6.984 -29.781 -30.297 1 29 117 THR A N 1
ATOM 871 C CA . THR A 1 117 ? 7.031 -29.844 -28.844 1 29 117 THR A CA 1
ATOM 872 C C . THR A 1 117 ? 8.406 -29.422 -28.328 1 29 117 THR A C 1
ATOM 874 O O . THR A 1 117 ? 9.375 -30.172 -28.438 1 29 117 THR A O 1
ATOM 877 N N . LYS A 1 118 ? 8.805 -28.219 -28.625 1 34.41 118 LYS A N 1
ATOM 878 C CA . LYS A 1 118 ? 9.977 -27.828 -27.844 1 34.41 118 LYS A CA 1
ATOM 879 C C . LYS A 1 118 ? 9.883 -28.391 -26.422 1 34.41 118 LYS A C 1
ATOM 881 O O . LYS A 1 118 ? 8.93 -28.109 -25.703 1 34.41 118 LYS A O 1
ATOM 886 N N . LYS A 1 119 ? 10.477 -29.5 -26.281 1 36.06 119 LYS A N 1
ATOM 887 C CA . LYS A 1 119 ? 10.812 -29.938 -24.922 1 36.06 119 LYS A CA 1
ATOM 888 C C . LYS A 1 119 ? 11.203 -28.734 -24.062 1 36.06 119 LYS A C 1
ATOM 890 O O . LYS A 1 119 ? 12.188 -28.062 -24.344 1 36.06 119 LYS A O 1
ATOM 895 N N . ARG A 1 120 ? 10.234 -27.984 -23.656 1 37.06 120 ARG A N 1
ATOM 896 C CA . ARG A 1 120 ? 10.508 -27.031 -22.578 1 37.06 120 ARG A CA 1
ATOM 897 C C . ARG A 1 120 ? 11.508 -27.609 -21.578 1 37.06 120 ARG A C 1
ATOM 899 O O . ARG A 1 120 ? 11.195 -28.562 -20.875 1 37.06 120 ARG A O 1
ATOM 906 N N . ASP A 1 121 ? 12.703 -27.781 -22.016 1 36.88 121 ASP A N 1
ATOM 907 C CA . ASP A 1 121 ? 13.797 -27.922 -21.062 1 36.88 121 ASP A CA 1
ATOM 908 C C . ASP A 1 121 ? 13.523 -27.156 -19.781 1 36.88 121 ASP A C 1
ATOM 910 O O . ASP A 1 121 ? 13.461 -25.922 -19.781 1 36.88 121 ASP A O 1
ATOM 914 N N . ASN A 1 122 ? 12.609 -27.625 -18.906 1 40.44 122 ASN A N 1
ATOM 915 C CA . ASN A 1 122 ? 12.117 -27.141 -17.625 1 40.44 122 ASN A CA 1
ATOM 916 C C . ASN A 1 122 ? 13.133 -26.219 -16.938 1 40.44 122 ASN A C 1
ATOM 918 O O . ASN A 1 122 ? 13.203 -25.031 -17.25 1 40.44 122 ASN A O 1
ATOM 922 N N . HIS A 1 123 ? 13.719 -26.828 -15.695 1 45.31 123 HIS A N 1
ATOM 923 C CA . HIS A 1 123 ? 14.562 -26.172 -14.703 1 45.31 123 HIS A CA 1
ATOM 924 C C . HIS A 1 123 ? 15.961 -25.922 -15.258 1 45.31 123 HIS A C 1
ATOM 926 O O . HIS A 1 123 ? 16.875 -26.703 -15.031 1 45.31 123 HIS A O 1
ATOM 932 N N . ASN A 1 124 ? 16.203 -25.688 -16.422 1 50.94 124 ASN A N 1
ATOM 933 C CA . ASN A 1 124 ? 17.562 -25.594 -16.891 1 50.94 124 ASN A CA 1
ATOM 934 C C . ASN A 1 124 ? 18.359 -24.531 -16.125 1 50.94 124 ASN A C 1
ATOM 936 O O . ASN A 1 124 ? 19.156 -23.797 -16.719 1 50.94 124 ASN A O 1
ATOM 940 N N . GLY A 1 125 ? 18.156 -24.562 -14.82 1 67.06 125 GLY A N 1
ATOM 941 C CA . GLY A 1 125 ? 19.125 -23.875 -13.977 1 67.06 125 GLY A CA 1
ATOM 942 C C . GLY A 1 125 ? 19.219 -22.391 -14.266 1 67.06 125 GLY A C 1
ATOM 943 O O . GLY A 1 125 ? 20.312 -21.828 -14.305 1 67.06 125 GLY A O 1
ATOM 944 N N . HIS A 1 126 ? 18.047 -21.688 -14.633 1 85.12 126 HIS A N 1
ATOM 945 C CA . HIS A 1 126 ? 18.109 -20.25 -14.953 1 85.12 126 HIS A CA 1
ATOM 946 C C . HIS A 1 126 ? 18.094 -19.406 -13.688 1 85.12 126 HIS A C 1
ATOM 948 O O . HIS A 1 126 ? 17.109 -19.406 -12.945 1 85.12 126 HIS A O 1
ATOM 954 N N . PHE A 1 127 ? 19.172 -18.734 -13.555 1 94.19 127 PHE A N 1
ATOM 955 C CA . PHE A 1 127 ? 19.312 -17.844 -12.414 1 94.19 127 PHE A CA 1
ATOM 956 C C . PHE A 1 127 ? 18.422 -16.625 -12.57 1 94.19 127 PHE A C 1
ATOM 958 O O . PHE A 1 127 ? 18.219 -16.141 -13.688 1 94.19 127 PHE A O 1
ATOM 965 N N . VAL A 1 128 ? 17.828 -16.172 -11.469 1 96.56 128 VAL A N 1
ATOM 966 C CA . VAL A 1 128 ? 17.031 -14.945 -11.484 1 96.56 128 VAL A CA 1
ATOM 967 C C . VAL A 1 128 ? 17.922 -13.773 -11.906 1 96.56 128 VAL A C 1
ATOM 969 O O . VAL A 1 128 ? 19.031 -13.609 -11.391 1 96.56 128 VAL A O 1
ATOM 972 N N . GLN A 1 129 ? 17.453 -12.984 -12.883 1 96.5 129 GLN A N 1
ATOM 973 C CA . GLN A 1 129 ? 18.203 -11.852 -13.391 1 96.5 129 GLN A CA 1
ATOM 974 C C . GLN A 1 129 ? 17.344 -10.594 -13.461 1 96.5 129 GLN A C 1
ATOM 976 O O . GLN A 1 129 ? 16.359 -10.547 -14.203 1 96.5 129 GLN A O 1
ATOM 981 N N . PRO A 1 130 ? 17.703 -9.586 -12.625 1 97.62 130 PRO A N 1
ATOM 982 C CA . PRO A 1 130 ? 17.047 -8.297 -12.836 1 97.62 130 PRO A CA 1
ATOM 983 C C . PRO A 1 130 ? 17.359 -7.695 -14.211 1 97.62 130 PRO A C 1
ATOM 985 O O . PRO A 1 130 ? 18.391 -8.008 -14.797 1 97.62 130 PRO A O 1
ATOM 988 N N . THR A 1 131 ? 16.469 -6.848 -14.727 1 97.44 131 THR A N 1
ATOM 989 C CA . THR A 1 131 ? 16.719 -6.215 -16.016 1 97.44 131 THR A CA 1
ATOM 990 C C . THR A 1 131 ? 17.531 -4.93 -15.836 1 97.44 131 THR A C 1
ATOM 992 O O . THR A 1 131 ? 18.016 -4.355 -16.812 1 97.44 131 THR A O 1
ATOM 995 N N . ASN A 1 132 ? 17.672 -4.43 -14.641 1 97.94 132 ASN A N 1
ATOM 996 C CA . ASN A 1 132 ? 18.5 -3.264 -14.336 1 97.94 132 ASN A CA 1
ATOM 997 C C . ASN A 1 132 ? 19.984 -3.609 -14.336 1 97.94 132 ASN A C 1
ATOM 999 O O . ASN A 1 132 ? 20.469 -4.297 -13.438 1 97.94 132 ASN A O 1
ATOM 1003 N N . PRO A 1 133 ? 20.734 -3.092 -15.242 1 96 133 PRO A N 1
ATOM 1004 C CA . PRO A 1 133 ? 22.156 -3.438 -15.312 1 96 133 PRO A CA 1
ATOM 1005 C C . PRO A 1 133 ? 22.969 -2.865 -14.141 1 96 133 PRO A C 1
ATOM 1007 O O . PRO A 1 133 ? 24.078 -3.326 -13.867 1 96 133 PRO A O 1
ATOM 1010 N N . ASN A 1 134 ? 22.438 -1.893 -13.445 1 96.31 134 ASN A N 1
ATOM 1011 C CA . ASN A 1 134 ? 23.156 -1.235 -12.359 1 96.31 134 ASN A CA 1
ATOM 1012 C C . ASN A 1 134 ? 23.281 -2.139 -11.133 1 96.31 134 ASN A C 1
ATOM 1014 O O . ASN A 1 134 ? 24.172 -1.953 -10.305 1 96.31 134 ASN A O 1
ATOM 1018 N N . VAL A 1 135 ? 22.453 -3.098 -10.992 1 96.75 135 VAL A N 1
ATOM 1019 C CA . VAL A 1 135 ? 22.375 -3.914 -9.781 1 96.75 135 VAL A CA 1
ATOM 1020 C C . VAL A 1 135 ? 23.656 -4.715 -9.617 1 96.75 135 VAL A C 1
ATOM 1022 O O . VAL A 1 135 ? 24.172 -4.859 -8.5 1 96.75 135 VAL A O 1
ATOM 1025 N N . ALA A 1 136 ? 24.234 -5.16 -10.672 1 94.06 136 ALA A N 1
ATOM 1026 C CA . ALA A 1 136 ? 25.422 -6.016 -10.641 1 94.06 136 ALA A CA 1
ATOM 1027 C C . ALA A 1 136 ? 26.656 -5.23 -10.219 1 94.06 136 ALA A C 1
ATOM 1029 O O . ALA A 1 136 ? 27.641 -5.812 -9.75 1 94.06 136 ALA A O 1
ATOM 1030 N N . THR A 1 137 ? 26.594 -3.939 -10.336 1 93.06 137 THR A N 1
ATOM 1031 C CA . THR A 1 137 ? 27.797 -3.15 -10.125 1 93.06 137 THR A CA 1
ATOM 1032 C C . THR A 1 137 ? 27.766 -2.457 -8.766 1 93.06 137 THR A C 1
ATOM 1034 O O . THR A 1 137 ? 28.719 -1.773 -8.391 1 93.06 137 THR A O 1
ATOM 1037 N N . MET A 1 138 ? 26.766 -2.73 -8.047 1 92.56 138 MET A N 1
ATOM 1038 C CA . MET A 1 138 ? 26.625 -2.064 -6.758 1 92.56 138 MET A CA 1
ATOM 1039 C C . MET A 1 138 ? 27.609 -2.654 -5.742 1 92.56 138 MET A C 1
ATOM 1041 O O . MET A 1 138 ? 27.75 -3.875 -5.652 1 92.56 138 MET A O 1
ATOM 1045 N N . GLN A 1 139 ? 28.234 -1.753 -4.988 1 91.75 139 GLN A N 1
ATOM 1046 C CA . GLN A 1 139 ? 29.094 -2.213 -3.904 1 91.75 139 GLN A CA 1
ATOM 1047 C C . GLN A 1 139 ? 28.281 -2.842 -2.779 1 91.75 139 GLN A C 1
ATOM 1049 O O . GLN A 1 139 ? 28.641 -3.889 -2.244 1 91.75 139 GLN A O 1
ATOM 1054 N N . GLU A 1 140 ? 27.281 -2.189 -2.395 1 94.44 140 GLU A N 1
ATOM 1055 C CA . GLU A 1 140 ? 26.297 -2.68 -1.436 1 94.44 140 GLU A CA 1
ATOM 1056 C C . GLU A 1 140 ? 24.875 -2.414 -1.924 1 94.44 140 GLU A C 1
ATOM 1058 O O . GLU A 1 140 ? 24.578 -1.326 -2.42 1 94.44 140 GLU A O 1
ATOM 1063 N N . ASP A 1 141 ? 24.125 -3.443 -1.863 1 96.38 141 ASP A N 1
ATOM 1064 C CA . ASP A 1 141 ? 22.703 -3.293 -2.15 1 96.38 141 ASP A CA 1
ATOM 1065 C C . ASP A 1 141 ? 21.859 -3.438 -0.882 1 96.38 141 ASP A C 1
ATOM 1067 O O . ASP A 1 141 ? 21.703 -4.543 -0.361 1 96.38 141 ASP A O 1
ATOM 1071 N N . VAL A 1 142 ? 21.391 -2.305 -0.437 1 94.5 142 VAL A N 1
ATOM 1072 C CA . VAL A 1 142 ? 20.547 -2.289 0.75 1 94.5 142 VAL A CA 1
ATOM 1073 C C . VAL A 1 142 ? 19.094 -2.453 0.34 1 94.5 142 VAL A C 1
ATOM 1075 O O . VAL A 1 142 ? 18.562 -1.648 -0.431 1 94.5 142 VAL A O 1
ATOM 1078 N N . LEU A 1 143 ? 18.531 -3.545 0.726 1 96.44 143 LEU A N 1
ATOM 1079 C CA . LEU A 1 143 ? 17.094 -3.74 0.602 1 96.44 143 LEU A CA 1
ATOM 1080 C C . LEU A 1 143 ? 16.359 -3.119 1.784 1 96.44 143 LEU A C 1
ATOM 1082 O O . LEU A 1 143 ? 16.031 -3.812 2.748 1 96.44 143 LEU A O 1
ATOM 1086 N N . TYR A 1 144 ? 16.078 -1.865 1.681 1 94.12 144 TYR A N 1
ATOM 1087 C CA . TYR A 1 144 ? 15.703 -0.978 2.779 1 94.12 144 TYR A CA 1
ATOM 1088 C C . TYR A 1 144 ? 14.414 -1.441 3.447 1 94.12 144 TYR A C 1
ATOM 1090 O O . TYR A 1 144 ? 14.336 -1.498 4.676 1 94.12 144 TYR A O 1
ATOM 1098 N N . HIS A 1 145 ? 13.469 -1.848 2.684 1 96.56 145 HIS A N 1
ATOM 1099 C CA . HIS A 1 145 ? 12.156 -2.166 3.234 1 96.56 145 HIS A CA 1
ATOM 1100 C C . HIS A 1 145 ? 12.125 -3.584 3.799 1 96.56 145 HIS A C 1
ATOM 1102 O O . HIS A 1 145 ? 11.203 -3.943 4.531 1 96.56 145 HIS A O 1
ATOM 1108 N N . PHE A 1 146 ? 13.117 -4.383 3.436 1 97.44 146 PHE A N 1
ATOM 1109 C CA . PHE A 1 146 ? 13.25 -5.719 4.008 1 97.44 146 PHE A CA 1
ATOM 1110 C C . PHE A 1 146 ? 14.242 -5.715 5.168 1 97.44 146 PHE A C 1
ATOM 1112 O O . PHE A 1 146 ? 14.328 -6.688 5.922 1 97.44 146 PHE A O 1
ATOM 1119 N N . HIS A 1 147 ? 14.914 -4.68 5.355 1 95.19 147 HIS A N 1
ATOM 1120 C CA . HIS A 1 147 ? 16 -4.59 6.328 1 95.19 147 HIS A CA 1
ATOM 1121 C C . HIS A 1 147 ? 17.031 -5.684 6.098 1 95.19 147 HIS A C 1
ATOM 1123 O O . HIS A 1 147 ? 17.422 -6.391 7.031 1 95.19 147 HIS A O 1
ATOM 1129 N N . LEU A 1 148 ? 17.453 -5.883 4.852 1 96.5 148 LEU A N 1
ATOM 1130 C CA . LEU A 1 148 ? 18.5 -6.801 4.414 1 96.5 148 LEU A CA 1
ATOM 1131 C C . LEU A 1 148 ? 19.531 -6.078 3.555 1 96.5 148 LEU A C 1
ATOM 1133 O O . LEU A 1 148 ? 19.25 -5.012 3.008 1 96.5 148 LEU A O 1
ATOM 1137 N N . SER A 1 149 ? 20.734 -6.594 3.518 1 95.5 149 SER A N 1
ATOM 1138 C CA . SER A 1 149 ? 21.766 -6.035 2.648 1 95.5 149 SER A CA 1
ATOM 1139 C C . SER A 1 149 ? 22.797 -7.094 2.246 1 95.5 149 SER A C 1
ATOM 1141 O O . SER A 1 149 ? 22.969 -8.094 2.945 1 95.5 149 SER A O 1
ATOM 1143 N N . THR A 1 150 ? 23.453 -6.801 1.146 1 96.75 150 THR A N 1
ATOM 1144 C CA . THR A 1 150 ? 24.484 -7.723 0.668 1 96.75 150 THR A CA 1
ATOM 1145 C C . THR A 1 150 ? 25.719 -7.66 1.559 1 96.75 150 THR A C 1
ATOM 1147 O O . THR A 1 150 ? 26.578 -8.547 1.507 1 96.75 150 THR A O 1
ATOM 1150 N N . SER A 1 151 ? 25.844 -6.617 2.414 1 94.88 151 SER A N 1
ATOM 1151 C CA . SER A 1 151 ? 27.016 -6.473 3.266 1 94.88 151 SER A CA 1
ATOM 1152 C C . SER A 1 151 ? 26.766 -7.027 4.664 1 94.88 151 SER A C 1
ATOM 1154 O O . SER A 1 151 ? 27.688 -7.434 5.359 1 94.88 151 SER A O 1
ATOM 1156 N N . THR A 1 152 ? 25.562 -7.133 5.031 1 94.12 152 THR A N 1
ATOM 1157 C CA . THR A 1 152 ? 25.266 -7.496 6.414 1 94.12 152 THR A CA 1
ATOM 1158 C C . THR A 1 152 ? 24.703 -8.906 6.496 1 94.12 152 THR A C 1
ATOM 1160 O O . THR A 1 152 ? 24.641 -9.5 7.578 1 94.12 152 THR A O 1
ATOM 1163 N N . HIS A 1 153 ? 24.297 -9.5 5.398 1 97.44 153 HIS A N 1
ATOM 1164 C CA . HIS A 1 153 ? 23.672 -10.812 5.379 1 97.44 153 HIS A CA 1
ATOM 1165 C C . HIS A 1 153 ? 24.297 -11.711 4.32 1 97.44 153 HIS A C 1
ATOM 1167 O O . HIS A 1 153 ? 24.641 -11.25 3.232 1 97.44 153 HIS A O 1
ATOM 1173 N N . ASP A 1 154 ? 24.484 -12.984 4.621 1 98.38 154 ASP A N 1
ATOM 1174 C CA . ASP A 1 154 ? 24.844 -13.992 3.627 1 98.38 154 ASP A CA 1
ATOM 1175 C C . ASP A 1 154 ? 23.609 -14.484 2.869 1 98.38 154 ASP A C 1
ATOM 1177 O O . ASP A 1 154 ? 23.094 -15.57 3.15 1 98.38 154 ASP A O 1
ATOM 1181 N N . LEU A 1 155 ? 23.219 -13.773 1.899 1 98.44 155 LEU A N 1
ATOM 1182 C CA . LEU A 1 155 ? 21.969 -13.992 1.202 1 98.44 155 LEU A CA 1
ATOM 1183 C C . LEU A 1 155 ? 21.953 -15.344 0.499 1 98.44 155 LEU A C 1
ATOM 1185 O O . LEU A 1 155 ? 20.953 -16.062 0.532 1 98.44 155 LEU A O 1
ATOM 1189 N N . PRO A 1 156 ? 23.078 -15.773 -0.148 1 98.38 156 PRO A N 1
ATOM 1190 C CA . PRO A 1 156 ? 23.078 -17.109 -0.743 1 98.38 156 PRO A CA 1
ATOM 1191 C C . PRO A 1 156 ? 22.844 -18.219 0.284 1 98.38 156 PRO A C 1
ATOM 1193 O O . PRO A 1 156 ? 22.078 -19.156 0.025 1 98.38 156 PRO A O 1
ATOM 1196 N N . ALA A 1 157 ? 23.422 -18.031 1.432 1 98.38 157 ALA A N 1
ATOM 1197 C CA . ALA A 1 157 ? 23.234 -19.047 2.477 1 98.38 157 ALA A CA 1
ATOM 1198 C C . ALA A 1 157 ? 21.812 -19 3.02 1 98.38 157 ALA A C 1
ATOM 1200 O O . ALA A 1 157 ? 21.234 -20.047 3.355 1 98.38 157 ALA A O 1
ATOM 1201 N N . MET A 1 158 ? 21.25 -17.875 3.102 1 98.25 158 MET A N 1
ATOM 1202 C CA . MET A 1 158 ? 19.938 -17.688 3.709 1 98.25 158 MET A CA 1
ATOM 1203 C C . MET A 1 158 ? 18.828 -18.094 2.748 1 98.25 158 MET A C 1
ATOM 1205 O O . MET A 1 158 ? 17.797 -18.625 3.174 1 98.25 158 MET A O 1
ATOM 1209 N N . PHE A 1 159 ? 19.031 -17.828 1.405 1 98.69 159 PHE A N 1
ATOM 1210 C CA . PHE A 1 159 ? 17.875 -17.875 0.516 1 98.69 159 PHE A CA 1
ATOM 1211 C C . PHE A 1 159 ? 18.188 -18.719 -0.721 1 98.69 159 PHE A C 1
ATOM 1213 O O . PHE A 1 159 ? 17.312 -18.922 -1.565 1 98.69 159 PHE A O 1
ATOM 1220 N N . GLY A 1 160 ? 19.344 -19.203 -0.926 1 98.44 160 GLY A N 1
ATOM 1221 C CA . GLY A 1 160 ? 19.781 -19.812 -2.172 1 98.44 160 GLY A CA 1
ATOM 1222 C C . GLY A 1 160 ? 18.953 -21.016 -2.576 1 98.44 160 GLY A C 1
ATOM 1223 O O . GLY A 1 160 ? 18.875 -21.359 -3.76 1 98.44 160 GLY A O 1
ATOM 1224 N N . ASP A 1 161 ? 18.312 -21.656 -1.682 1 97.75 161 ASP A N 1
ATOM 1225 C CA . ASP A 1 161 ? 17.562 -22.875 -1.952 1 97.75 161 ASP A CA 1
ATOM 1226 C C . ASP A 1 161 ? 16.094 -22.562 -2.254 1 97.75 161 ASP A C 1
ATOM 1228 O O . ASP A 1 161 ? 15.289 -23.453 -2.5 1 97.75 161 ASP A O 1
ATOM 1232 N N . VAL A 1 162 ? 15.727 -21.312 -2.289 1 98.5 162 VAL A N 1
ATOM 1233 C CA . VAL A 1 162 ? 14.344 -20.922 -2.529 1 98.5 162 VAL A CA 1
ATOM 1234 C C . VAL A 1 162 ? 13.93 -21.328 -3.943 1 98.5 162 VAL A C 1
ATOM 1236 O O . VAL A 1 162 ? 14.633 -21.031 -4.91 1 98.5 162 VAL A O 1
ATOM 1239 N N . LYS A 1 163 ? 12.75 -22.016 -4.055 1 98.38 163 LYS A N 1
ATOM 1240 C CA . LYS A 1 163 ? 12.172 -22.422 -5.332 1 98.38 163 LYS A CA 1
ATOM 1241 C C . LYS A 1 163 ? 10.789 -21.828 -5.531 1 98.38 163 LYS A C 1
ATOM 1243 O O . LYS A 1 163 ? 10.328 -21.672 -6.668 1 98.38 163 LYS A O 1
ATOM 1248 N N . PHE A 1 164 ? 10.141 -21.547 -4.434 1 98.81 164 PHE A N 1
ATOM 1249 C CA . PHE A 1 164 ? 8.797 -20.984 -4.465 1 98.81 164 PHE A CA 1
ATOM 1250 C C . PHE A 1 164 ? 8.711 -19.734 -3.611 1 98.81 164 PHE A C 1
ATOM 1252 O O . PHE A 1 164 ? 9.133 -19.734 -2.455 1 98.81 164 PHE A O 1
ATOM 1259 N N . VAL A 1 165 ? 8.219 -18.688 -4.184 1 98.94 165 VAL A N 1
ATOM 1260 C CA . VAL A 1 165 ? 7.91 -17.453 -3.459 1 98.94 165 VAL A CA 1
ATOM 1261 C C . VAL A 1 165 ? 6.402 -17.203 -3.479 1 98.94 165 VAL A C 1
ATOM 1263 O O . VAL A 1 165 ? 5.809 -17.047 -4.547 1 98.94 165 VAL A O 1
ATOM 1266 N N . CYS A 1 166 ? 5.793 -17.219 -2.352 1 98.94 166 CYS A N 1
ATOM 1267 C CA . CYS A 1 166 ? 4.371 -16.922 -2.207 1 98.94 166 CYS A CA 1
ATOM 1268 C C . CYS A 1 166 ? 4.164 -15.555 -1.558 1 98.94 166 CYS A C 1
ATOM 1270 O O . CYS A 1 166 ? 4.695 -15.289 -0.479 1 98.94 166 CYS A O 1
ATOM 1272 N N . VAL A 1 167 ? 3.377 -14.727 -2.213 1 98.94 167 VAL A N 1
ATOM 1273 C CA . VAL A 1 167 ? 3.182 -13.375 -1.703 1 98.94 167 VAL A CA 1
ATOM 1274 C C . VAL A 1 167 ? 1.696 -13.125 -1.458 1 98.94 167 VAL A C 1
ATOM 1276 O O . VAL A 1 167 ? 0.842 -13.719 -2.123 1 98.94 167 VAL A O 1
ATOM 1279 N N . GLY A 1 168 ? 1.344 -12.32 -0.498 1 98.81 168 GLY A N 1
ATOM 1280 C CA . GLY A 1 168 ? -0.021 -11.945 -0.159 1 98.81 168 GLY A CA 1
ATOM 1281 C C . GLY A 1 168 ? -0.11 -10.633 0.592 1 98.81 168 GLY A C 1
ATOM 1282 O O . GLY A 1 168 ? 0.91 -10.078 1.01 1 98.81 168 GLY A O 1
ATOM 1283 N N . GLY A 1 169 ? -1.241 -10.156 0.746 1 98.25 169 GLY A N 1
ATOM 1284 C CA . GLY A 1 169 ? -1.424 -8.828 1.306 1 98.25 169 GLY A CA 1
ATOM 1285 C C . GLY A 1 169 ? -1.246 -8.781 2.811 1 98.25 169 GLY A C 1
ATOM 1286 O O . GLY A 1 169 ? -0.611 -7.871 3.342 1 98.25 169 GLY A O 1
ATOM 1287 N N . SER A 1 170 ? -1.72 -9.766 3.518 1 97.31 170 SER A N 1
ATOM 1288 C CA . SER A 1 170 ? -1.842 -9.789 4.973 1 97.31 170 SER A CA 1
ATOM 1289 C C . SER A 1 170 ? -0.622 -10.438 5.617 1 97.31 170 SER A C 1
ATOM 1291 O O . SER A 1 170 ? -0.312 -11.602 5.348 1 97.31 170 SER A O 1
ATOM 1293 N N . PRO A 1 171 ? 0.034 -9.688 6.574 1 97.44 171 PRO A N 1
ATOM 1294 C CA . PRO A 1 171 ? 1.144 -10.305 7.305 1 97.44 171 PRO A CA 1
ATOM 1295 C C . PRO A 1 171 ? 0.726 -11.562 8.062 1 97.44 171 PRO A C 1
ATOM 1297 O O . PRO A 1 171 ? 1.427 -12.578 8.016 1 97.44 171 PRO A O 1
ATOM 1300 N N . THR A 1 172 ? -0.413 -11.508 8.688 1 96.69 172 THR A N 1
ATOM 1301 C CA . THR A 1 172 ? -0.854 -12.641 9.492 1 96.69 172 THR A CA 1
ATOM 1302 C C . THR A 1 172 ? -1.197 -13.836 8.609 1 96.69 172 THR A C 1
ATOM 1304 O O . THR A 1 172 ? -0.942 -14.984 8.984 1 96.69 172 THR A O 1
ATOM 1307 N N . ARG A 1 173 ? -1.806 -13.586 7.5 1 97.31 173 ARG A N 1
ATOM 1308 C CA . ARG A 1 173 ? -2.119 -14.672 6.578 1 97.31 173 ARG A CA 1
ATOM 1309 C C . ARG A 1 173 ? -0.846 -15.328 6.051 1 97.31 173 ARG A C 1
ATOM 1311 O O . ARG A 1 173 ? -0.788 -16.547 5.891 1 97.31 173 ARG A O 1
ATOM 1318 N N . MET A 1 174 ? 0.193 -14.523 5.777 1 98.5 174 MET A N 1
ATOM 1319 C CA . MET A 1 174 ? 1.44 -15.062 5.25 1 98.5 174 MET A CA 1
ATOM 1320 C C . MET A 1 174 ? 2.184 -15.859 6.32 1 98.5 174 MET A C 1
ATOM 1322 O O . MET A 1 174 ? 2.854 -16.844 6.012 1 98.5 174 MET A O 1
ATOM 1326 N N . GLU A 1 175 ? 2.078 -15.43 7.562 1 97.88 175 GLU A N 1
ATOM 1327 C CA . GLU A 1 175 ? 2.613 -16.219 8.664 1 97.88 175 GLU A CA 1
ATOM 1328 C C . GLU A 1 175 ? 1.887 -17.562 8.797 1 97.88 175 GLU A C 1
ATOM 1330 O O . GLU A 1 175 ? 2.521 -18.594 8.953 1 97.88 175 GLU A O 1
ATOM 1335 N N . ALA A 1 176 ? 0.577 -17.484 8.734 1 97.06 176 ALA A N 1
ATOM 1336 C CA . ALA A 1 176 ? -0.234 -18.703 8.812 1 97.06 176 ALA A CA 1
ATOM 1337 C C . ALA A 1 176 ? 0.112 -19.672 7.68 1 97.06 176 ALA A C 1
ATOM 1339 O O . ALA A 1 176 ? 0.19 -20.875 7.891 1 97.06 176 ALA A O 1
ATOM 1340 N N . PHE A 1 177 ? 0.287 -19.125 6.523 1 98.56 177 PHE A N 1
ATOM 1341 C CA . PHE A 1 177 ? 0.646 -19.953 5.375 1 98.56 177 PHE A CA 1
ATOM 1342 C C . PHE A 1 177 ? 1.974 -20.656 5.609 1 98.56 177 PHE A C 1
ATOM 1344 O O . PHE A 1 177 ? 2.137 -21.812 5.238 1 98.56 177 PHE A O 1
ATOM 1351 N N . THR A 1 178 ? 2.934 -19.953 6.191 1 98.38 178 THR A N 1
ATOM 1352 C CA . THR A 1 178 ? 4.238 -20.531 6.5 1 98.38 178 THR A CA 1
ATOM 1353 C C . THR A 1 178 ? 4.094 -21.734 7.426 1 98.38 178 THR A C 1
ATOM 1355 O O . THR A 1 178 ? 4.707 -22.781 7.191 1 98.38 178 THR A O 1
ATOM 1358 N N . LYS A 1 179 ? 3.354 -21.562 8.43 1 97.12 179 LYS A N 1
ATOM 1359 C CA . LYS A 1 179 ? 3.115 -22.656 9.359 1 97.12 179 LYS A CA 1
ATOM 1360 C C . LYS A 1 179 ? 2.408 -23.812 8.672 1 97.12 179 LYS A C 1
ATOM 1362 O O . LYS A 1 179 ? 2.729 -24.984 8.93 1 97.12 179 LYS A O 1
ATOM 1367 N N . TYR A 1 180 ? 1.447 -23.5 7.875 1 97.62 180 TYR A N 1
ATOM 1368 C CA . TYR A 1 180 ? 0.738 -24.516 7.102 1 97.62 180 TYR A CA 1
ATOM 1369 C C . TYR A 1 180 ? 1.7 -25.297 6.219 1 97.62 180 TYR A C 1
ATOM 1371 O O . TYR A 1 180 ? 1.66 -26.531 6.191 1 97.62 180 TYR A O 1
ATOM 1379 N N . MET A 1 181 ? 2.594 -24.609 5.527 1 98.12 181 MET A N 1
ATOM 1380 C CA . MET A 1 181 ? 3.551 -25.25 4.629 1 98.12 181 MET A CA 1
ATOM 1381 C C . MET A 1 181 ? 4.551 -26.094 5.41 1 98.12 181 MET A C 1
ATOM 1383 O O . MET A 1 181 ? 4.988 -27.141 4.934 1 98.12 181 MET A O 1
ATOM 1387 N N . ALA A 1 182 ? 4.969 -25.578 6.586 1 97.62 182 ALA A N 1
ATOM 1388 C CA . ALA A 1 182 ? 5.875 -26.359 7.426 1 97.62 182 ALA A CA 1
ATOM 1389 C C . ALA A 1 182 ? 5.293 -27.734 7.738 1 97.62 182 ALA A C 1
ATOM 1391 O O . ALA A 1 182 ? 6.004 -28.734 7.707 1 97.62 182 ALA A O 1
ATOM 1392 N N . LYS A 1 183 ? 4.027 -27.75 8.055 1 96.5 183 LYS A N 1
ATOM 1393 C CA . LYS A 1 183 ? 3.344 -29.016 8.328 1 96.5 183 LYS A CA 1
ATOM 1394 C C . LYS A 1 183 ? 3.244 -29.875 7.07 1 96.5 183 LYS A C 1
ATOM 1396 O O . LYS A 1 183 ? 3.547 -31.062 7.102 1 96.5 183 LYS A O 1
ATOM 1401 N N . GLU A 1 184 ? 2.797 -29.266 5.949 1 96.12 184 GLU A N 1
ATOM 1402 C CA . GLU A 1 184 ? 2.584 -29.969 4.695 1 96.12 184 GLU A CA 1
ATOM 1403 C C . GLU A 1 184 ? 3.883 -30.594 4.18 1 96.12 184 GLU A C 1
ATOM 1405 O O . GLU A 1 184 ? 3.869 -31.656 3.553 1 96.12 184 GLU A O 1
ATOM 1410 N N . LEU A 1 185 ? 5.004 -29.953 4.48 1 95.88 185 LEU A N 1
ATOM 1411 C CA . LEU A 1 185 ? 6.289 -30.406 3.959 1 95.88 185 LEU A CA 1
ATOM 1412 C C . LEU A 1 185 ? 7.016 -31.281 4.977 1 95.88 185 LEU A C 1
ATOM 1414 O O . LEU A 1 185 ? 8.148 -31.703 4.738 1 95.88 185 LEU A O 1
ATOM 1418 N N . GLY A 1 186 ? 6.375 -31.5 6.117 1 94.62 186 GLY A N 1
ATOM 1419 C CA . GLY A 1 186 ? 6.969 -32.344 7.145 1 94.62 186 GLY A CA 1
ATOM 1420 C C . GLY A 1 186 ? 8.141 -31.688 7.848 1 94.62 186 GLY A C 1
ATOM 1421 O O . GLY A 1 186 ? 9.055 -32.375 8.32 1 94.62 186 GLY A O 1
ATOM 1422 N N . LEU A 1 187 ? 8.164 -30.422 7.848 1 93.81 187 LEU A N 1
ATOM 1423 C CA . LEU A 1 187 ? 9.273 -29.688 8.438 1 93.81 187 LEU A CA 1
ATOM 1424 C C . LEU A 1 187 ? 8.891 -29.109 9.797 1 93.81 187 LEU A C 1
ATOM 1426 O O . LEU A 1 187 ? 9.734 -28.547 10.492 1 93.81 187 LEU A O 1
ATOM 1430 N N . ASP A 1 188 ? 7.66 -29.344 10.133 1 90.75 188 ASP A N 1
ATOM 1431 C CA . ASP A 1 188 ? 7.18 -28.844 11.414 1 90.75 188 ASP A CA 1
ATOM 1432 C C . ASP A 1 188 ? 7.613 -29.75 12.562 1 90.75 188 ASP A C 1
ATOM 1434 O O . ASP A 1 188 ? 7.57 -30.984 12.43 1 90.75 188 ASP A O 1
ATOM 1438 N N . HIS A 1 189 ? 8.219 -29.297 13.555 1 89.81 189 HIS A N 1
ATOM 1439 C CA . HIS A 1 189 ? 8.57 -30.016 14.766 1 89.81 189 HIS A CA 1
ATOM 1440 C C . HIS A 1 189 ? 8.367 -29.156 16 1 89.81 189 HIS A C 1
ATOM 1442 O O . HIS A 1 189 ? 8.328 -27.922 15.914 1 89.81 189 HIS A O 1
ATOM 1448 N N . PRO A 1 190 ? 8.086 -29.891 17.062 1 89 190 PRO A N 1
ATOM 1449 C CA . PRO A 1 190 ? 7.895 -29.109 18.281 1 89 190 PRO A CA 1
ATOM 1450 C C . PRO A 1 190 ? 9.023 -28.125 18.547 1 89 190 PRO A C 1
ATOM 1452 O O . PRO A 1 190 ? 10.203 -28.484 18.453 1 89 190 PRO A O 1
ATOM 1455 N N . GLY A 1 191 ? 8.68 -26.922 18.734 1 89 191 GLY A N 1
ATOM 1456 C CA . GLY A 1 191 ? 9.656 -25.875 19.016 1 89 191 GLY A CA 1
ATOM 1457 C C . GLY A 1 191 ? 10.133 -25.172 17.766 1 89 191 GLY A C 1
ATOM 1458 O O . GLY A 1 191 ? 10.914 -24.219 17.844 1 89 191 GLY A O 1
ATOM 1459 N N . ALA A 1 192 ? 9.625 -25.672 16.594 1 90.25 192 ALA A N 1
ATOM 1460 C CA . ALA A 1 192 ? 10.016 -25.016 15.359 1 90.25 192 ALA A CA 1
ATOM 1461 C C . ALA A 1 192 ? 9.516 -23.562 15.328 1 90.25 192 ALA A C 1
ATOM 1463 O O . ALA A 1 192 ? 8.375 -23.297 15.703 1 90.25 192 ALA A O 1
ATOM 1464 N N . GLU A 1 193 ? 10.43 -22.656 15.047 1 91.62 193 GLU A N 1
ATOM 1465 C CA . GLU A 1 193 ? 10.102 -21.25 14.914 1 91.62 193 GLU A CA 1
ATOM 1466 C C . GLU A 1 193 ? 10.359 -20.75 13.5 1 91.62 193 GLU A C 1
ATOM 1468 O O . GLU A 1 193 ? 11.336 -21.156 12.859 1 91.62 193 GLU A O 1
ATOM 1473 N N . TYR A 1 194 ? 9.484 -20.078 13.086 1 95.25 194 TYR A N 1
ATOM 1474 C CA . TYR A 1 194 ? 9.625 -19.406 11.797 1 95.25 194 TYR A CA 1
ATOM 1475 C C . TYR A 1 194 ? 9.586 -17.891 11.953 1 95.25 194 TYR A C 1
ATOM 1477 O O . TYR A 1 194 ? 8.586 -17.266 11.617 1 95.25 194 TYR A O 1
ATOM 1485 N N . PRO A 1 195 ? 10.617 -17.359 12.367 1 96.94 195 PRO A N 1
ATOM 1486 C CA . PRO A 1 195 ? 10.641 -15.93 12.688 1 96.94 195 PRO A CA 1
ATOM 1487 C C . PRO A 1 195 ? 10.484 -15.039 11.461 1 96.94 195 PRO A C 1
ATOM 1489 O O . PRO A 1 195 ? 10.844 -15.445 10.352 1 96.94 195 PRO A O 1
ATOM 1492 N N . ASN A 1 196 ? 9.945 -13.891 11.703 1 98.31 196 ASN A N 1
ATOM 1493 C CA . ASN A 1 196 ? 9.93 -12.859 10.672 1 98.31 196 ASN A CA 1
ATOM 1494 C C . AS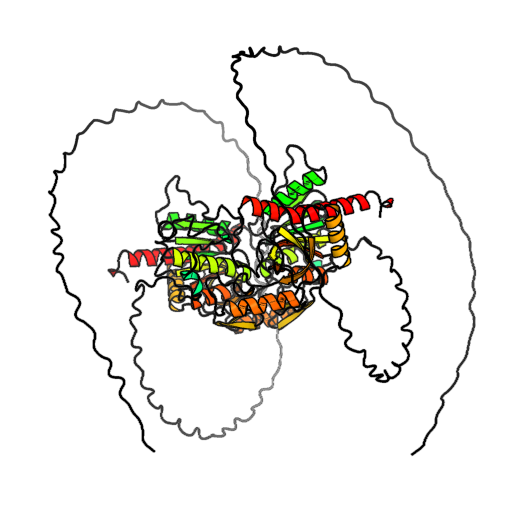N A 1 196 ? 11.336 -12.383 10.336 1 98.31 196 ASN A C 1
ATOM 1496 O O . ASN A 1 196 ? 12.008 -11.773 11.172 1 98.31 196 ASN A O 1
ATOM 1500 N N . ILE A 1 197 ? 11.742 -12.586 9.133 1 98.25 197 ILE A N 1
ATOM 1501 C CA . ILE A 1 197 ? 13.086 -12.25 8.68 1 98.25 197 ILE A CA 1
ATOM 1502 C C . ILE A 1 197 ? 13.25 -10.734 8.594 1 98.25 197 ILE A C 1
ATOM 1504 O O . ILE A 1 197 ? 14.344 -10.211 8.805 1 98.25 197 ILE A O 1
ATOM 1508 N N . CYS A 1 198 ? 12.148 -10.023 8.32 1 97.06 198 CYS A N 1
ATOM 1509 C CA . CYS A 1 198 ? 12.164 -8.57 8.164 1 97.06 198 CYS A CA 1
ATOM 1510 C C . CYS A 1 198 ? 11.891 -7.879 9.5 1 97.06 198 CYS A C 1
ATOM 1512 O O . CYS A 1 198 ? 11.25 -6.828 9.531 1 97.06 198 CYS A O 1
ATOM 1514 N N . VAL A 1 199 ? 12.312 -8.336 10.57 1 93.19 199 VAL A N 1
ATOM 1515 C CA . VAL A 1 199 ? 11.953 -7.859 11.906 1 93.19 199 VAL A CA 1
ATOM 1516 C C . VAL A 1 199 ? 12.508 -6.453 12.117 1 93.19 199 VAL A C 1
ATOM 1518 O O . VAL A 1 199 ? 11.992 -5.691 12.938 1 93.19 199 VAL A O 1
ATOM 1521 N N . GLY A 1 200 ? 13.5 -6.051 11.367 1 91.06 200 GLY A N 1
ATOM 1522 C CA . GLY A 1 200 ? 14.102 -4.734 11.508 1 91.06 200 GLY A CA 1
ATOM 1523 C C . GLY A 1 200 ? 13.25 -3.623 10.922 1 91.06 200 GLY A C 1
ATOM 1524 O O . GLY A 1 200 ? 13.547 -2.441 11.102 1 91.06 200 GLY A O 1
ATOM 1525 N N . THR A 1 201 ? 12.195 -3.953 10.195 1 91.38 201 THR A N 1
ATOM 1526 C CA . THR A 1 201 ? 11.258 -2.986 9.633 1 91.38 201 THR A CA 1
ATOM 1527 C C . THR A 1 201 ? 9.82 -3.352 10 1 91.38 201 THR A C 1
ATOM 1529 O O . THR A 1 201 ? 9.586 -4.371 10.656 1 91.38 201 THR A O 1
ATOM 1532 N N . ASP A 1 202 ? 8.961 -2.477 9.703 1 93.75 202 ASP A N 1
ATOM 1533 C CA . ASP A 1 202 ? 7.551 -2.75 9.961 1 93.75 202 ASP A CA 1
ATOM 1534 C C . ASP A 1 202 ? 6.723 -2.645 8.68 1 93.75 202 ASP A C 1
ATOM 1536 O O . ASP A 1 202 ? 5.508 -2.441 8.734 1 93.75 202 ASP A O 1
ATOM 1540 N N . ARG A 1 203 ? 7.438 -2.699 7.57 1 96.12 203 ARG A N 1
ATOM 1541 C CA . ARG A 1 203 ? 6.754 -2.473 6.301 1 96.12 203 ARG A CA 1
ATOM 1542 C C . ARG A 1 203 ? 6.203 -3.777 5.734 1 96.12 203 ARG A C 1
ATOM 1544 O O . ARG A 1 203 ? 5.07 -3.82 5.246 1 96.12 203 ARG A O 1
ATOM 1551 N N . TYR A 1 204 ? 7.082 -4.805 5.77 1 98.19 204 TYR A N 1
ATOM 1552 C CA . TYR A 1 204 ? 6.734 -6.133 5.273 1 98.19 204 TYR A CA 1
ATOM 1553 C C . TYR A 1 204 ? 7.148 -7.211 6.266 1 98.19 204 TYR A C 1
ATOM 1555 O O . TYR A 1 204 ? 7.918 -6.953 7.191 1 98.19 204 TYR A O 1
ATOM 1563 N N . VAL A 1 205 ? 6.543 -8.406 6.109 1 98.5 205 VAL A N 1
ATOM 1564 C CA . VAL A 1 205 ? 7.016 -9.594 6.816 1 98.5 205 VAL A CA 1
ATOM 1565 C C . VAL A 1 205 ? 7.453 -10.648 5.805 1 98.5 205 VAL A C 1
ATOM 1567 O O . VAL A 1 205 ? 6.969 -10.672 4.672 1 98.5 205 VAL A O 1
ATOM 1570 N N . MET A 1 206 ? 8.367 -11.375 6.184 1 98.81 206 MET A N 1
ATOM 1571 C CA . MET A 1 206 ? 8.922 -12.453 5.363 1 98.81 206 MET A CA 1
ATOM 1572 C C . MET A 1 206 ? 9.25 -13.672 6.215 1 98.81 206 MET A C 1
ATOM 1574 O O . MET A 1 206 ? 9.875 -13.555 7.27 1 98.81 206 MET A O 1
ATOM 1578 N N . PHE A 1 207 ? 8.812 -14.844 5.789 1 98.69 207 PHE A N 1
ATOM 1579 C CA . PHE A 1 207 ? 9.055 -16.125 6.449 1 98.69 207 PHE A CA 1
ATOM 1580 C C . PHE A 1 207 ? 9.594 -17.141 5.465 1 98.69 207 PHE A C 1
ATOM 1582 O O . PHE A 1 207 ? 9.32 -17.062 4.262 1 98.69 207 PHE A O 1
ATOM 1589 N N . LYS A 1 208 ? 10.32 -18.078 5.996 1 98.31 208 LYS A N 1
ATOM 1590 C CA . LYS A 1 208 ? 10.867 -19.109 5.133 1 98.31 208 LYS A CA 1
ATOM 1591 C C . LYS A 1 208 ? 10.727 -20.484 5.77 1 98.31 208 LYS A C 1
ATOM 1593 O O . LYS A 1 208 ? 10.984 -20.656 6.965 1 98.31 208 LYS A O 1
ATOM 1598 N N . VAL A 1 209 ? 10.281 -21.422 5.023 1 97.44 209 VAL A N 1
ATOM 1599 C CA . VAL A 1 209 ? 10.242 -22.828 5.391 1 97.44 209 VAL A CA 1
ATOM 1600 C C . VAL A 1 209 ? 10.758 -23.672 4.23 1 97.44 209 VAL A C 1
ATOM 1602 O O . VAL A 1 209 ? 10.07 -23.844 3.221 1 97.44 209 VAL A O 1
ATOM 1605 N N . GLY A 1 210 ? 12.031 -24.25 4.422 1 96.12 210 GLY A N 1
ATOM 1606 C CA . GLY A 1 210 ? 12.648 -24.938 3.297 1 96.12 210 GLY A CA 1
ATOM 1607 C C . GLY A 1 210 ? 12.766 -24.062 2.059 1 96.12 210 GLY A C 1
ATOM 1608 O O . GLY A 1 210 ? 13.281 -22.953 2.125 1 96.12 210 GLY A O 1
ATOM 1609 N N . PRO A 1 211 ? 12.32 -24.625 0.863 1 98.06 211 PRO A N 1
ATOM 1610 C CA . PRO A 1 211 ? 12.453 -23.875 -0.387 1 98.06 211 PRO A CA 1
ATOM 1611 C C . PRO A 1 211 ? 11.32 -22.875 -0.6 1 98.06 211 PRO A C 1
ATOM 1613 O O . PRO A 1 211 ? 11.195 -22.297 -1.685 1 98.06 211 PRO A O 1
ATOM 1616 N N . VAL A 1 212 ? 10.484 -22.672 0.41 1 98.75 212 VAL A N 1
ATOM 1617 C CA . VAL A 1 212 ? 9.312 -21.797 0.266 1 98.75 212 VAL A CA 1
ATOM 1618 C C . VAL A 1 212 ? 9.539 -20.5 1.021 1 98.75 212 VAL A C 1
ATOM 1620 O O . VAL A 1 212 ? 9.836 -20.5 2.219 1 98.75 212 VAL A O 1
ATOM 1623 N N . LEU A 1 213 ? 9.453 -19.422 0.342 1 98.88 213 LEU A N 1
ATOM 1624 C CA . LEU A 1 213 ? 9.5 -18.078 0.904 1 98.88 213 LEU A CA 1
ATOM 1625 C C . LEU A 1 213 ? 8.109 -17.453 0.908 1 98.88 213 LEU A C 1
ATOM 1627 O O . LEU A 1 213 ? 7.418 -17.453 -0.113 1 98.88 213 LEU A O 1
ATOM 1631 N N . SER A 1 214 ? 7.621 -17 2.055 1 98.88 214 SER A N 1
ATOM 1632 C CA . SER A 1 214 ? 6.328 -16.344 2.23 1 98.88 214 SER A CA 1
ATOM 1633 C C . SER A 1 214 ? 6.496 -14.867 2.588 1 98.88 214 SER A C 1
ATOM 1635 O O . SER A 1 214 ? 7.113 -14.531 3.602 1 98.88 214 SER A O 1
ATOM 1637 N N . VAL A 1 215 ? 5.93 -13.938 1.752 1 98.88 215 VAL A N 1
ATOM 1638 C CA . VAL A 1 215 ? 6.184 -12.508 1.912 1 98.88 215 VAL A CA 1
ATOM 1639 C C . VAL A 1 215 ? 4.871 -11.734 1.819 1 98.88 215 VAL A C 1
ATOM 1641 O O . VAL A 1 215 ? 4.035 -12.023 0.962 1 98.88 215 VAL A O 1
ATOM 1644 N N . SER A 1 216 ? 4.645 -10.789 2.701 1 98.75 216 SER A N 1
ATOM 1645 C CA . SER A 1 216 ? 3.498 -9.898 2.566 1 98.75 216 SER A CA 1
ATOM 1646 C C . SER A 1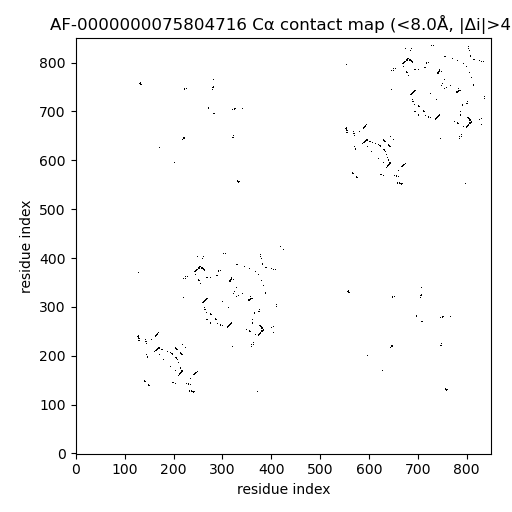 216 ? 3.818 -8.719 1.652 1 98.75 216 SER A C 1
ATOM 1648 O O . SER A 1 216 ? 4.961 -8.258 1.601 1 98.75 216 SER A O 1
ATOM 1650 N N . HIS A 1 217 ? 2.803 -8.258 0.946 1 98.69 217 HIS A N 1
ATOM 1651 C CA . HIS A 1 217 ? 3.068 -7.117 0.079 1 98.69 217 HIS A CA 1
ATOM 1652 C C . HIS A 1 217 ? 2.197 -5.922 0.455 1 98.69 217 HIS A C 1
ATOM 1654 O O . HIS A 1 217 ? 2.289 -4.859 -0.164 1 98.69 217 HIS A O 1
ATOM 1660 N N . GLY A 1 218 ? 1.358 -6.082 1.47 1 98.12 218 GLY A N 1
ATOM 1661 C CA . GLY A 1 218 ? 0.475 -4.988 1.834 1 98.12 218 GLY A CA 1
ATOM 1662 C C . GLY A 1 218 ? -0.648 -4.77 0.837 1 98.12 218 GLY A C 1
ATOM 1663 O O . GLY A 1 218 ? -1.249 -5.73 0.352 1 98.12 218 GLY A O 1
ATOM 1664 N N . ILE A 1 219 ? -1.005 -3.463 0.619 1 98.62 219 ILE A N 1
ATOM 1665 C CA . ILE A 1 219 ? -2.182 -3.168 -0.192 1 98.62 219 ILE A CA 1
ATOM 1666 C C . ILE A 1 219 ? -1.771 -2.371 -1.428 1 98.62 219 ILE A C 1
ATOM 1668 O O . ILE A 1 219 ? -1.134 -1.321 -1.313 1 98.62 219 ILE A O 1
ATOM 1672 N N . GLY A 1 220 ? -2.062 -2.887 -2.619 1 98.62 220 GLY A N 1
ATOM 1673 C CA . GLY A 1 220 ? -2.045 -2.086 -3.832 1 98.62 220 GLY A CA 1
ATOM 1674 C C . GLY A 1 220 ? -0.754 -2.219 -4.617 1 98.62 220 GLY A C 1
ATOM 1675 O O . GLY A 1 220 ? 0.258 -2.678 -4.086 1 98.62 220 GLY A O 1
ATOM 1676 N N . ILE A 1 221 ? -0.793 -1.647 -5.785 1 98.56 221 ILE A N 1
ATOM 1677 C CA . ILE A 1 221 ? 0.256 -1.762 -6.793 1 98.56 221 ILE A CA 1
ATOM 1678 C C . ILE A 1 221 ? 1.542 -1.126 -6.273 1 98.56 221 ILE A C 1
ATOM 1680 O O . ILE A 1 221 ? 2.607 -1.746 -6.309 1 98.56 221 ILE A O 1
ATOM 1684 N N . PRO A 1 222 ? 1.499 0.051 -5.664 1 98.62 222 PRO A N 1
ATOM 1685 C CA . PRO A 1 222 ? 2.75 0.695 -5.258 1 98.62 222 PRO A CA 1
ATOM 1686 C C . PRO A 1 222 ? 3.496 -0.094 -4.188 1 98.62 222 PRO A C 1
ATOM 1688 O O . PRO A 1 222 ? 4.711 -0.288 -4.289 1 98.62 222 PRO A O 1
ATOM 1691 N N . SER A 1 223 ? 2.773 -0.525 -3.182 1 98.75 223 SER A N 1
ATOM 1692 C CA . SER A 1 223 ? 3.414 -1.32 -2.139 1 98.75 223 SER A CA 1
ATOM 1693 C C . SER A 1 223 ? 3.963 -2.629 -2.699 1 98.75 223 SER A C 1
ATOM 1695 O O . SER A 1 223 ? 5.074 -3.039 -2.357 1 98.75 223 SER A O 1
ATOM 1697 N N . THR A 1 224 ? 3.213 -3.264 -3.541 1 98.81 224 THR A N 1
ATOM 1698 C CA . THR A 1 224 ? 3.643 -4.508 -4.168 1 98.81 224 THR A CA 1
ATOM 1699 C C . THR A 1 224 ? 4.883 -4.285 -5.027 1 98.81 224 THR A C 1
ATOM 1701 O O . THR A 1 224 ? 5.785 -5.125 -5.059 1 98.81 224 THR A O 1
ATOM 1704 N N . SER A 1 225 ? 4.891 -3.191 -5.723 1 98.75 225 SER A N 1
ATOM 1705 C CA . SER A 1 225 ? 6.035 -2.857 -6.566 1 98.75 225 SER A CA 1
ATOM 1706 C C . SER A 1 225 ? 7.312 -2.727 -5.746 1 98.75 225 SER A C 1
ATOM 1708 O O . SER A 1 225 ? 8.359 -3.242 -6.133 1 98.75 225 SER A O 1
ATOM 1710 N N . VAL A 1 226 ? 7.23 -2.029 -4.637 1 98.69 226 VAL A N 1
ATOM 1711 C CA . VAL A 1 226 ? 8.391 -1.882 -3.764 1 98.69 226 VAL A CA 1
ATOM 1712 C C . VAL A 1 226 ? 8.875 -3.258 -3.316 1 98.69 226 VAL A C 1
ATOM 1714 O O . VAL A 1 226 ? 10.07 -3.566 -3.432 1 98.69 226 VAL A O 1
ATOM 1717 N N . MET A 1 227 ? 7.988 -4.062 -2.865 1 98.81 227 MET A N 1
ATOM 1718 C CA . MET A 1 227 ? 8.312 -5.402 -2.387 1 98.81 227 MET A CA 1
ATOM 1719 C C . MET A 1 227 ? 8.938 -6.238 -3.496 1 98.81 227 MET A C 1
ATOM 1721 O O . MET A 1 227 ? 9.945 -6.918 -3.273 1 98.81 227 MET A O 1
ATOM 1725 N N . LEU A 1 228 ? 8.438 -6.113 -4.691 1 98.88 228 LEU A N 1
ATOM 1726 C CA . LEU A 1 228 ? 8.914 -6.922 -5.809 1 98.88 228 LEU A CA 1
ATOM 1727 C C . LEU A 1 228 ? 10.32 -6.504 -6.23 1 98.88 228 LEU A C 1
ATOM 1729 O O . LEU A 1 228 ? 11.148 -7.352 -6.551 1 98.88 228 LEU A O 1
ATOM 1733 N N . HIS A 1 229 ? 10.547 -5.223 -6.305 1 98.81 229 HIS A N 1
ATOM 1734 C CA . HIS A 1 229 ? 11.898 -4.766 -6.617 1 98.81 229 HIS A CA 1
ATOM 1735 C C . HIS A 1 229 ? 12.922 -5.375 -5.664 1 98.81 229 HIS A C 1
ATOM 1737 O O . HIS A 1 229 ? 13.945 -5.902 -6.105 1 98.81 229 HIS A O 1
ATOM 1743 N N . GLU A 1 230 ? 12.633 -5.305 -4.426 1 98.69 230 GLU A N 1
ATOM 1744 C CA . GLU A 1 230 ? 13.586 -5.809 -3.441 1 98.69 230 GLU A CA 1
ATOM 1745 C C . GLU A 1 230 ? 13.641 -7.332 -3.455 1 98.69 230 GLU A C 1
ATOM 1747 O O . GLU A 1 230 ? 14.703 -7.926 -3.271 1 98.69 230 GLU A O 1
ATOM 1752 N N . LEU A 1 231 ? 12.547 -7.953 -3.699 1 98.88 231 LEU A N 1
ATOM 1753 C CA . LEU A 1 231 ? 12.5 -9.414 -3.764 1 98.88 231 LEU A CA 1
ATOM 1754 C C . LEU A 1 231 ? 13.328 -9.93 -4.934 1 98.88 231 LEU A C 1
ATOM 1756 O O . LEU A 1 231 ? 14.102 -10.875 -4.777 1 98.88 231 LEU A O 1
ATOM 1760 N N . ILE A 1 232 ? 13.125 -9.344 -6.082 1 98.81 232 ILE A N 1
ATOM 1761 C CA . ILE A 1 232 ? 13.852 -9.789 -7.27 1 98.81 232 ILE A CA 1
ATOM 1762 C C . ILE A 1 232 ? 15.352 -9.602 -7.059 1 98.81 232 ILE A C 1
ATOM 1764 O O . ILE A 1 232 ? 16.141 -10.477 -7.395 1 98.81 232 ILE A O 1
ATOM 1768 N N . LYS A 1 233 ? 15.742 -8.508 -6.484 1 98.75 233 LYS A N 1
ATOM 1769 C CA . LYS A 1 233 ? 17.156 -8.289 -6.172 1 98.75 233 LYS A CA 1
ATOM 1770 C C . LYS A 1 233 ? 17.656 -9.297 -5.145 1 98.75 233 LYS A C 1
ATOM 1772 O O . LYS A 1 233 ? 18.766 -9.805 -5.258 1 98.75 233 LYS A O 1
ATOM 1777 N N . LEU A 1 234 ? 16.828 -9.578 -4.141 1 98.81 234 LEU A N 1
ATOM 1778 C CA . LEU A 1 234 ? 17.188 -10.578 -3.133 1 98.81 234 LEU A CA 1
ATOM 1779 C C . LEU A 1 234 ? 17.453 -11.93 -3.781 1 98.81 234 LEU A C 1
ATOM 1781 O O . LEU A 1 234 ? 18.484 -12.562 -3.494 1 98.81 234 LEU A O 1
ATOM 1785 N N . LEU A 1 235 ? 16.578 -12.344 -4.652 1 98.81 235 LEU A N 1
ATOM 1786 C CA . LEU A 1 235 ? 16.703 -13.625 -5.336 1 98.81 235 LEU A CA 1
ATOM 1787 C C . LEU A 1 235 ? 17.953 -13.641 -6.227 1 98.81 235 LEU A C 1
ATOM 1789 O O . LEU A 1 235 ? 18.625 -14.664 -6.328 1 98.81 235 LEU A O 1
ATOM 1793 N N . TYR A 1 236 ? 18.203 -12.539 -6.844 1 98.56 236 TYR A N 1
ATOM 1794 C CA . TYR A 1 236 ? 19.391 -12.398 -7.684 1 98.56 236 TYR A CA 1
ATOM 1795 C C . TYR A 1 236 ? 20.656 -12.547 -6.855 1 98.56 236 TYR A C 1
ATOM 1797 O O . TYR A 1 236 ? 21.531 -13.359 -7.188 1 98.56 236 TYR A O 1
ATOM 1805 N N . HIS A 1 237 ? 20.75 -11.781 -5.805 1 98.5 237 HIS A N 1
ATOM 1806 C CA . HIS A 1 237 ? 21.938 -11.797 -4.969 1 98.5 237 HIS A CA 1
ATOM 1807 C C . HIS A 1 237 ? 22.109 -13.141 -4.27 1 98.5 237 HIS A C 1
ATOM 1809 O O . HIS A 1 237 ? 23.234 -13.562 -3.982 1 98.5 237 HIS A O 1
ATOM 1815 N N . ALA A 1 238 ? 21.031 -13.836 -4.035 1 98.62 238 ALA A N 1
ATOM 1816 C CA . ALA A 1 238 ? 21.062 -15.141 -3.385 1 98.62 238 ALA A CA 1
ATOM 1817 C C . ALA A 1 238 ? 21.375 -16.25 -4.391 1 98.62 238 ALA A C 1
ATOM 1819 O O . ALA A 1 238 ? 21.516 -17.422 -4.02 1 98.62 238 ALA A O 1
ATOM 1820 N N . ARG A 1 239 ? 21.406 -15.906 -5.684 1 97.88 239 ARG A N 1
ATOM 1821 C CA . ARG A 1 239 ? 21.688 -16.828 -6.777 1 97.88 239 ARG A CA 1
ATOM 1822 C C . ARG A 1 239 ? 20.641 -17.922 -6.863 1 97.88 239 ARG A C 1
ATOM 1824 O O . ARG A 1 239 ? 20.969 -19.109 -7.012 1 97.88 239 ARG A O 1
ATOM 1831 N N . CYS A 1 240 ? 19.453 -17.5 -6.641 1 98.06 240 CYS A N 1
ATOM 1832 C CA . CYS A 1 240 ? 18.359 -18.438 -6.793 1 98.06 240 CYS A CA 1
ATOM 1833 C C . CYS A 1 240 ? 18.141 -18.781 -8.258 1 98.06 240 CYS A C 1
ATOM 1835 O O . CYS A 1 240 ? 18.422 -17.984 -9.148 1 98.06 240 CYS A O 1
ATOM 1837 N N . SER A 1 241 ? 17.609 -20 -8.492 1 97.06 241 SER A N 1
ATOM 1838 C CA . SER A 1 241 ? 17.297 -20.453 -9.844 1 97.06 241 SER A CA 1
ATOM 1839 C C . SER A 1 241 ? 15.953 -21.188 -9.875 1 97.06 241 SER A C 1
ATOM 1841 O O . SER A 1 241 ? 15.555 -21.797 -8.883 1 97.06 241 SER A O 1
ATOM 1843 N N . ASP A 1 242 ? 15.266 -21.109 -11.039 1 95.56 242 ASP A N 1
ATOM 1844 C CA . ASP A 1 242 ? 14.031 -21.844 -11.289 1 95.56 242 ASP A CA 1
ATOM 1845 C C . ASP A 1 242 ? 12.977 -21.516 -10.234 1 95.56 242 ASP A C 1
ATOM 1847 O O . ASP A 1 242 ? 12.367 -22.406 -9.656 1 95.56 242 ASP A O 1
ATOM 1851 N N . VAL A 1 243 ? 12.836 -20.188 -9.961 1 97.81 243 VAL A N 1
ATOM 1852 C CA . VAL A 1 243 ? 11.914 -19.719 -8.938 1 97.81 243 VAL A CA 1
ATOM 1853 C C . VAL A 1 243 ? 10.531 -19.516 -9.539 1 97.81 243 VAL A C 1
ATOM 1855 O O . VAL A 1 243 ? 10.398 -18.984 -10.641 1 97.81 243 VAL A O 1
ATOM 1858 N N . THR A 1 244 ? 9.5 -20 -8.883 1 98.25 244 THR A N 1
ATOM 1859 C CA . THR A 1 244 ? 8.102 -19.734 -9.203 1 98.25 244 THR A CA 1
ATOM 1860 C C . THR A 1 244 ? 7.477 -18.797 -8.18 1 98.25 244 THR A C 1
ATOM 1862 O O . THR A 1 244 ? 7.566 -19.031 -6.973 1 98.25 244 THR A O 1
ATOM 1865 N N . VAL A 1 245 ? 6.871 -17.75 -8.664 1 98.69 245 VAL A N 1
ATOM 1866 C CA . VAL A 1 245 ? 6.215 -16.766 -7.801 1 98.69 245 VAL A CA 1
ATOM 1867 C C . VAL A 1 245 ? 4.699 -16.938 -7.891 1 98.69 245 VAL A C 1
ATOM 1869 O O . VAL A 1 245 ? 4.141 -17 -8.984 1 98.69 245 VAL A O 1
ATOM 1872 N N . ILE A 1 246 ? 4.004 -16.984 -6.734 1 98.88 246 ILE A N 1
ATOM 1873 C CA . ILE A 1 246 ? 2.551 -17.109 -6.707 1 98.88 246 ILE A CA 1
ATOM 1874 C C . ILE A 1 246 ? 1.96 -16.125 -5.715 1 98.88 246 ILE A C 1
ATOM 1876 O O . ILE A 1 246 ? 2.355 -16.094 -4.547 1 98.88 246 ILE A O 1
ATOM 1880 N N . ARG A 1 247 ? 1.079 -15.297 -6.129 1 98.88 247 ARG A N 1
ATOM 1881 C CA . ARG A 1 247 ? 0.317 -14.469 -5.199 1 98.88 247 ARG A CA 1
ATOM 1882 C C . ARG A 1 247 ? -0.902 -15.219 -4.672 1 98.88 247 ARG A C 1
ATOM 1884 O O . ARG A 1 247 ? -1.664 -15.797 -5.445 1 98.88 247 ARG A O 1
ATOM 1891 N N . ILE A 1 248 ? -1.051 -15.242 -3.457 1 98.88 248 ILE A N 1
ATOM 1892 C CA . ILE A 1 248 ? -2.207 -15.766 -2.738 1 98.88 248 ILE A CA 1
ATOM 1893 C C . ILE A 1 248 ? -3.01 -14.609 -2.143 1 98.88 248 ILE A C 1
ATOM 1895 O O . ILE A 1 248 ? -2.598 -14.008 -1.15 1 98.88 248 ILE A O 1
ATOM 1899 N N . GLY A 1 249 ? -4.18 -14.328 -2.729 1 98.5 249 GLY A N 1
ATOM 1900 C CA . GLY A 1 249 ? -4.84 -13.109 -2.293 1 98.5 249 GLY A CA 1
ATOM 1901 C C . GLY A 1 249 ? -6.34 -13.266 -2.146 1 98.5 249 GLY A C 1
ATOM 1902 O O . GLY A 1 249 ? -6.875 -14.367 -2.285 1 98.5 249 GLY A O 1
ATOM 1903 N N . THR A 1 250 ? -6.992 -12.141 -1.71 1 98.31 250 THR A N 1
ATOM 1904 C CA . THR A 1 250 ? -8.445 -12 -1.674 1 98.31 250 THR A CA 1
ATOM 1905 C C . THR A 1 250 ? -8.922 -11.062 -2.779 1 98.31 250 THR A C 1
ATOM 1907 O O . THR A 1 250 ? -8.133 -10.312 -3.352 1 98.31 250 THR A O 1
ATOM 1910 N N . SER A 1 251 ? -10.211 -11.195 -3.117 1 98.62 251 SER A N 1
ATOM 1911 C CA . SER A 1 251 ? -10.781 -10.414 -4.207 1 98.62 251 SER A CA 1
ATOM 1912 C C . SER A 1 251 ? -12.305 -10.312 -4.086 1 98.62 251 SER A C 1
ATOM 1914 O O . SER A 1 251 ? -12.906 -10.961 -3.227 1 98.62 251 SER A O 1
ATOM 1916 N N . GLY A 1 252 ? -12.859 -9.367 -4.801 1 98.44 252 GLY A N 1
ATOM 1917 C CA . GLY A 1 252 ? -14.297 -9.375 -5.059 1 98.44 252 GLY A CA 1
ATOM 1918 C C . GLY A 1 252 ? -14.672 -10.117 -6.324 1 98.44 252 GLY A C 1
ATOM 1919 O O . GLY A 1 252 ? -14.172 -9.797 -7.406 1 98.44 252 GLY A O 1
ATOM 1920 N N . GLY A 1 253 ? -15.578 -11.016 -6.195 1 98.69 253 GLY A N 1
ATOM 1921 C CA . GLY A 1 253 ? -15.992 -11.797 -7.355 1 98.69 253 GLY A CA 1
ATOM 1922 C C . GLY A 1 253 ? -16.953 -11.047 -8.266 1 98.69 253 GLY A C 1
ATOM 1923 O O . GLY A 1 253 ? -17.656 -10.141 -7.82 1 98.69 253 GLY A O 1
ATOM 1924 N N . ILE A 1 254 ? -16.891 -11.383 -9.477 1 98.81 254 ILE A N 1
ATOM 1925 C CA . ILE A 1 254 ? -17.891 -10.945 -10.453 1 98.81 254 ILE A CA 1
ATOM 1926 C C . ILE A 1 254 ? -18.578 -12.164 -11.062 1 98.81 254 ILE A C 1
ATOM 1928 O O . ILE A 1 254 ? -18 -12.859 -11.898 1 98.81 254 ILE A O 1
ATOM 1932 N N . GLY A 1 255 ? -19.781 -12.336 -10.695 1 98.38 255 GLY A N 1
ATOM 1933 C CA . GLY A 1 255 ? -20.547 -13.484 -11.188 1 98.38 255 GLY A CA 1
ATOM 1934 C C . GLY A 1 255 ? -20.125 -14.789 -10.547 1 98.38 255 GLY A C 1
ATOM 1935 O O . GLY A 1 255 ? -20.281 -15.859 -11.141 1 98.38 255 GLY A O 1
ATOM 1936 N N . LEU A 1 256 ? -19.469 -14.727 -9.453 1 98.5 256 LEU A N 1
ATOM 1937 C CA . LEU A 1 256 ? -19.031 -15.914 -8.719 1 98.5 256 LEU A CA 1
ATOM 1938 C C . LEU A 1 256 ? -19.547 -15.867 -7.277 1 98.5 256 LEU A C 1
ATOM 1940 O O . LEU A 1 256 ? -19.641 -14.797 -6.68 1 98.5 256 LEU A O 1
ATOM 1944 N N . GLU A 1 257 ? -19.75 -17.047 -6.738 1 96.5 257 GLU A N 1
ATOM 1945 C CA . GLU A 1 257 ? -20.125 -17.156 -5.332 1 96.5 257 GLU A CA 1
ATOM 1946 C C . GLU A 1 257 ? -18.922 -16.844 -4.426 1 96.5 257 GLU A C 1
ATOM 1948 O O . GLU A 1 257 ? -17.797 -17.234 -4.73 1 96.5 257 GLU A O 1
ATOM 1953 N N . PRO A 1 258 ? -19.25 -16.188 -3.277 1 97.56 258 PRO A N 1
ATOM 1954 C CA . PRO A 1 258 ? -18.156 -16.062 -2.299 1 97.56 258 PRO A CA 1
ATOM 1955 C C . PRO A 1 258 ? -17.516 -17.406 -1.954 1 97.56 258 PRO A C 1
ATOM 1957 O O . PRO A 1 258 ? -18.203 -18.422 -1.879 1 97.56 258 PRO A O 1
ATOM 1960 N N . GLY A 1 259 ? -16.234 -17.391 -1.819 1 98.06 259 GLY A N 1
ATOM 1961 C CA . GLY A 1 259 ? -15.5 -18.609 -1.506 1 98.06 259 GLY A CA 1
ATOM 1962 C C . GLY A 1 259 ? -14.938 -19.297 -2.732 1 98.06 259 GLY A C 1
ATOM 1963 O O . GLY A 1 259 ? -14.219 -20.297 -2.617 1 98.06 259 GLY A O 1
ATOM 1964 N N . SER A 1 260 ? -15.211 -18.797 -3.898 1 98.62 260 SER A N 1
ATOM 1965 C CA . SER A 1 260 ? -14.633 -19.328 -5.125 1 98.62 260 SER A CA 1
ATOM 1966 C C . SER A 1 260 ? -13.164 -18.938 -5.262 1 98.62 260 SER A C 1
ATOM 1968 O O . SER A 1 260 ? -12.797 -17.797 -4.953 1 98.62 260 SER A O 1
ATOM 1970 N N . VAL A 1 261 ? -12.352 -19.922 -5.688 1 98.94 261 VAL A N 1
ATOM 1971 C CA . VAL A 1 261 ? -10.938 -19.641 -5.918 1 98.94 261 VAL A CA 1
ATOM 1972 C C . VAL A 1 261 ? -10.695 -19.375 -7.402 1 98.94 261 VAL A C 1
ATOM 1974 O O . VAL A 1 261 ? -11.055 -20.188 -8.258 1 98.94 261 VAL A O 1
ATOM 1977 N N . VAL A 1 262 ? -10.117 -18.234 -7.715 1 98.94 262 VAL A N 1
ATOM 1978 C CA . VAL A 1 262 ? -9.859 -17.828 -9.094 1 98.94 262 VAL A CA 1
ATOM 1979 C C . VAL A 1 262 ? -8.367 -17.953 -9.398 1 98.94 262 VAL A C 1
ATOM 1981 O O . VAL A 1 262 ? -7.539 -17.344 -8.727 1 98.94 262 VAL A O 1
ATOM 1984 N N . VAL A 1 263 ? -8.023 -18.781 -10.344 1 98.94 263 VAL A N 1
ATOM 1985 C CA . VAL A 1 263 ? -6.703 -18.766 -10.977 1 98.94 263 VAL A CA 1
ATOM 1986 C C . VAL A 1 263 ? -6.707 -17.797 -12.148 1 98.94 263 VAL A C 1
ATOM 1988 O O . VAL A 1 263 ? -7.484 -17.953 -13.094 1 98.94 263 VAL A O 1
ATOM 1991 N N . THR A 1 264 ? -5.832 -16.844 -12.109 1 98.88 264 THR A N 1
ATOM 1992 C CA . THR A 1 264 ? -5.879 -15.758 -13.086 1 98.88 264 THR A CA 1
ATOM 1993 C C . THR A 1 264 ? -5.301 -16.203 -14.422 1 98.88 264 THR A C 1
ATOM 1995 O O . THR A 1 264 ? -4.164 -16.672 -14.484 1 98.88 264 THR A O 1
ATOM 1998 N N . ARG A 1 265 ? -6.102 -16.062 -15.422 1 97.94 265 ARG A N 1
ATOM 1999 C CA . ARG A 1 265 ? -5.633 -16.281 -16.781 1 97.94 265 ARG A CA 1
ATOM 2000 C C . ARG A 1 265 ? -4.844 -15.07 -17.297 1 97.94 265 ARG A C 1
ATOM 2002 O O . ARG A 1 265 ? -3.711 -15.219 -17.766 1 97.94 265 ARG A O 1
ATOM 2009 N N . GLN A 1 266 ? -5.5 -13.961 -17.172 1 97.56 266 GLN A N 1
ATOM 2010 C CA . GLN A 1 266 ? -4.914 -12.68 -17.562 1 97.56 266 GLN A CA 1
ATOM 2011 C C . GLN A 1 266 ? -5.258 -11.586 -16.547 1 97.56 266 GLN A C 1
ATOM 2013 O O . GLN A 1 266 ? -6.391 -11.516 -16.062 1 97.56 266 GLN A O 1
ATOM 2018 N N . ALA A 1 267 ? -4.207 -10.797 -16.234 1 98.69 267 ALA A N 1
ATOM 2019 C CA . ALA A 1 267 ? -4.469 -9.586 -15.469 1 98.69 267 ALA A CA 1
ATOM 2020 C C . ALA A 1 267 ? -4.785 -8.406 -16.391 1 98.69 267 ALA A C 1
ATOM 2022 O O . ALA A 1 267 ? -4.027 -8.109 -17.312 1 98.69 267 ALA A O 1
ATOM 2023 N N . VAL A 1 268 ? -5.898 -7.742 -16.109 1 98.75 268 VAL A N 1
ATOM 2024 C CA . VAL A 1 268 ? -6.305 -6.637 -16.969 1 98.75 268 VAL A CA 1
ATOM 2025 C C . VAL A 1 268 ? -6.52 -5.379 -16.125 1 98.75 268 VAL A C 1
ATOM 2027 O O . VAL A 1 268 ? -6.727 -5.465 -14.914 1 98.75 268 VAL A O 1
ATOM 2030 N N . ASP A 1 269 ? -6.422 -4.219 -16.781 1 98.06 269 ASP A N 1
ATOM 2031 C CA . ASP A 1 269 ? -6.613 -2.957 -16.078 1 98.06 269 ASP A CA 1
ATOM 2032 C C . ASP A 1 269 ? -8.094 -2.592 -15.992 1 98.06 269 ASP A C 1
ATOM 2034 O O . ASP A 1 269 ? -8.961 -3.404 -16.328 1 98.06 269 ASP A O 1
ATOM 2038 N N . ALA A 1 270 ? -8.414 -1.422 -15.531 1 98.12 270 ALA A N 1
ATOM 2039 C CA . ALA A 1 270 ? -9.781 -0.978 -15.273 1 98.12 270 ALA A CA 1
ATOM 2040 C C . ALA A 1 270 ? -10.547 -0.779 -16.578 1 98.12 270 ALA A C 1
ATOM 2042 O O . ALA A 1 270 ? -11.773 -0.673 -16.578 1 98.12 270 ALA A O 1
ATOM 2043 N N . SER A 1 271 ? -9.891 -0.738 -17.672 1 97.81 271 SER A N 1
ATOM 2044 C CA . SER A 1 271 ? -10.523 -0.663 -18.984 1 97.81 271 SER A CA 1
ATOM 2045 C C . SER A 1 271 ? -10.539 -2.025 -19.656 1 97.81 271 SER A C 1
ATOM 2047 O O . SER A 1 271 ? -10.75 -2.117 -20.875 1 97.81 271 SER A O 1
ATOM 2049 N N . PHE A 1 272 ? -10.18 -3.041 -18.984 1 98.06 272 PHE A N 1
ATOM 2050 C CA . PHE A 1 272 ? -10.234 -4.445 -19.375 1 98.06 272 PHE A CA 1
ATOM 2051 C C . PHE A 1 272 ? -9.133 -4.781 -20.375 1 98.06 272 PHE A C 1
ATOM 2053 O O . PHE A 1 272 ? -9.289 -5.691 -21.188 1 98.06 272 PHE A O 1
ATOM 2060 N N . LYS A 1 273 ? -8.047 -3.979 -20.359 1 97.94 273 LYS A N 1
ATOM 2061 C CA . LYS A 1 273 ? -6.898 -4.242 -21.219 1 97.94 273 LYS A CA 1
ATOM 2062 C C . LYS A 1 273 ? -5.781 -4.949 -20.453 1 97.94 273 LYS A C 1
ATOM 2064 O O . LYS A 1 273 ? -5.527 -4.637 -19.297 1 97.94 273 LYS A O 1
ATOM 2069 N N . PRO A 1 274 ? -5.117 -5.891 -21.109 1 98.12 274 PRO A N 1
ATOM 2070 C CA . PRO A 1 274 ? -4.043 -6.629 -20.453 1 98.12 274 PRO A CA 1
ATOM 2071 C C . PRO A 1 274 ? -2.729 -5.852 -20.406 1 98.12 274 PRO A C 1
ATOM 2073 O O . PRO A 1 274 ? -1.721 -6.305 -20.953 1 98.12 274 PRO A O 1
ATOM 2076 N N . VAL A 1 275 ? -2.768 -4.68 -19.719 1 97.81 275 VAL A N 1
ATOM 2077 C CA . VAL A 1 275 ? -1.596 -3.814 -19.656 1 97.81 275 VAL A CA 1
ATOM 2078 C C . VAL A 1 275 ? -1.472 -3.238 -18.234 1 97.81 275 VAL A C 1
ATOM 2080 O O . VAL A 1 275 ? -2.439 -3.236 -17.469 1 97.81 275 VAL A O 1
ATOM 2083 N N . PHE A 1 276 ? -0.306 -2.893 -17.953 1 97.56 276 PHE A N 1
ATOM 2084 C CA . PHE A 1 276 ? 0.057 -2.137 -16.766 1 97.56 276 PHE A CA 1
ATOM 2085 C C . PHE A 1 276 ? 0.792 -0.854 -17.141 1 97.56 276 PHE A C 1
ATOM 2087 O O . PHE A 1 276 ? 1.827 -0.898 -17.812 1 97.56 276 PHE A O 1
ATOM 2094 N N . GLU A 1 277 ? 0.24 0.262 -16.656 1 95.81 277 GLU A N 1
ATOM 2095 C CA . GLU A 1 277 ? 0.831 1.556 -17 1 95.81 277 GLU A CA 1
ATOM 2096 C C . GLU A 1 277 ? 1.479 2.195 -15.773 1 95.81 277 GLU A C 1
ATOM 2098 O O . GLU A 1 277 ? 0.925 2.148 -14.672 1 95.81 277 GLU A O 1
ATOM 2103 N N . GLN A 1 278 ? 2.635 2.756 -15.945 1 95.56 278 GLN A N 1
ATOM 2104 C CA . GLN A 1 278 ? 3.307 3.488 -14.875 1 95.56 278 GLN A CA 1
ATOM 2105 C C . GLN A 1 278 ? 4.066 4.691 -15.43 1 95.56 278 GLN A C 1
ATOM 2107 O O . GLN A 1 278 ? 4.414 4.727 -16.609 1 95.56 278 GLN A O 1
ATOM 2112 N N . MET A 1 279 ? 4.277 5.691 -14.578 1 96.44 279 MET A N 1
ATOM 2113 C CA . MET A 1 279 ? 5.055 6.875 -14.945 1 96.44 279 MET A CA 1
ATOM 2114 C C . MET A 1 279 ? 6.535 6.668 -14.633 1 96.44 279 MET A C 1
ATOM 2116 O O . MET A 1 279 ? 6.891 6.281 -13.523 1 96.44 279 MET A O 1
ATOM 2120 N N . VAL A 1 280 ? 7.375 6.855 -15.633 1 97.75 280 VAL A N 1
ATOM 2121 C CA . VAL A 1 280 ? 8.828 6.793 -15.492 1 97.75 280 VAL A CA 1
ATOM 2122 C C . VAL A 1 280 ? 9.461 8.062 -16.062 1 97.75 280 VAL A C 1
ATOM 2124 O O . VAL A 1 280 ? 9.344 8.336 -17.25 1 97.75 280 VAL A O 1
ATOM 2127 N N . LEU A 1 281 ? 10.117 8.844 -15.18 1 97.38 281 LEU A N 1
ATOM 2128 C CA . LEU A 1 281 ? 10.727 10.109 -15.562 1 97.38 281 LEU A CA 1
ATOM 2129 C C . LEU A 1 281 ? 9.719 11 -16.281 1 97.38 281 LEU A C 1
ATOM 2131 O O . LEU A 1 281 ? 10.016 11.547 -17.344 1 97.38 281 LEU A O 1
ATOM 2135 N N . GLY A 1 282 ? 8.547 10.977 -15.836 1 95 282 GLY A N 1
ATOM 2136 C CA . GLY A 1 282 ? 7.512 11.867 -16.344 1 95 282 GLY A CA 1
ATOM 2137 C C . GLY A 1 282 ? 6.816 11.328 -17.578 1 95 282 GLY A C 1
ATOM 2138 O O . GLY A 1 282 ? 5.938 11.992 -18.125 1 95 282 GLY A O 1
ATOM 2139 N N . LYS A 1 283 ? 7.141 10.18 -17.969 1 96 283 LYS A N 1
ATOM 2140 C CA . LYS A 1 283 ? 6.559 9.602 -19.172 1 96 283 LYS A CA 1
ATOM 2141 C C . LYS A 1 283 ? 5.797 8.32 -18.859 1 96 283 LYS A C 1
ATOM 2143 O O . LYS A 1 283 ? 6.223 7.531 -18.016 1 96 283 LYS A O 1
ATOM 2148 N N . ARG A 1 284 ? 4.77 8.156 -19.641 1 95.5 284 ARG A N 1
ATOM 2149 C CA . ARG A 1 284 ? 3.959 6.953 -19.484 1 95.5 284 ARG A CA 1
ATOM 2150 C C . ARG A 1 284 ? 4.629 5.75 -20.141 1 95.5 284 ARG A C 1
ATOM 2152 O O . ARG A 1 284 ? 4.988 5.797 -21.312 1 95.5 284 ARG A O 1
ATOM 2159 N N . VAL A 1 285 ? 4.816 4.723 -19.391 1 96.75 285 VAL A N 1
ATOM 2160 C CA . VAL A 1 285 ? 5.359 3.459 -19.875 1 96.75 285 VAL A CA 1
ATOM 2161 C C . VAL A 1 285 ? 4.328 2.348 -19.688 1 96.75 285 VAL A C 1
ATOM 2163 O O . VAL A 1 285 ? 3.73 2.213 -18.625 1 96.75 285 VAL A O 1
ATOM 2166 N N . VAL A 1 286 ? 4.152 1.544 -20.719 1 97.06 286 VAL A N 1
ATOM 2167 C CA . VAL A 1 286 ? 3.141 0.494 -20.703 1 97.06 286 VAL A CA 1
ATOM 2168 C C . VAL A 1 286 ? 3.814 -0.876 -20.75 1 97.06 286 VAL A C 1
ATOM 2170 O O . VAL A 1 286 ? 4.684 -1.125 -21.578 1 97.06 286 VAL A O 1
ATOM 2173 N N . HIS A 1 287 ? 3.439 -1.722 -19.812 1 96.75 287 HIS A N 1
ATOM 2174 C CA . HIS A 1 287 ? 3.922 -3.098 -19.75 1 96.75 287 HIS A CA 1
ATOM 2175 C C . HIS A 1 287 ? 2.799 -4.086 -20.047 1 96.75 287 HIS A C 1
ATOM 2177 O O . HIS A 1 287 ? 1.63 -3.803 -19.781 1 96.75 287 HIS A O 1
ATOM 2183 N N . ARG A 1 288 ? 3.182 -5.176 -20.609 1 95.25 288 ARG A N 1
ATOM 2184 C CA . ARG A 1 288 ? 2.219 -6.262 -20.75 1 95.25 288 ARG A CA 1
ATOM 2185 C C . ARG A 1 288 ? 2.07 -7.043 -19.453 1 95.25 288 ARG A C 1
ATOM 2187 O O . ARG A 1 288 ? 2.998 -7.098 -18.641 1 95.25 288 ARG A O 1
ATOM 2194 N N . THR A 1 289 ? 0.968 -7.594 -19.234 1 97.75 289 THR A N 1
ATOM 2195 C CA . THR A 1 289 ? 0.685 -8.312 -18 1 97.75 289 THR A CA 1
ATOM 2196 C C . THR A 1 289 ? 0.418 -9.789 -18.281 1 97.75 289 THR A C 1
ATOM 2198 O O . THR A 1 289 ? -0.555 -10.352 -17.781 1 97.75 289 THR A O 1
ATOM 2201 N N . HIS A 1 290 ? 1.273 -10.375 -18.922 1 91.44 290 HIS A N 1
ATOM 2202 C CA . HIS A 1 290 ? 1.146 -11.781 -19.281 1 91.44 290 HIS A CA 1
ATOM 2203 C C . HIS A 1 290 ? 1.475 -12.68 -18.078 1 91.44 290 HIS A C 1
ATOM 2205 O O . HIS A 1 290 ? 2.428 -12.414 -17.344 1 91.44 290 HIS A O 1
ATOM 2211 N N . LEU A 1 291 ? 0.664 -13.672 -17.891 1 95.88 291 LEU A N 1
ATOM 2212 C CA . LEU A 1 291 ? 0.92 -14.711 -16.906 1 95.88 291 LEU A CA 1
ATOM 2213 C C . LEU A 1 291 ? 1.22 -16.047 -17.578 1 95.88 291 LEU A C 1
ATOM 2215 O O . LEU A 1 291 ? 0.938 -16.219 -18.766 1 95.88 291 LEU A O 1
ATOM 2219 N N . ASP A 1 292 ? 1.827 -16.938 -16.875 1 92.5 292 ASP A N 1
ATOM 2220 C CA . ASP A 1 292 ? 2.219 -18.234 -17.391 1 92.5 292 ASP A CA 1
ATOM 2221 C C . ASP A 1 292 ? 1.008 -19.156 -17.531 1 92.5 292 ASP A C 1
ATOM 2223 O O . ASP A 1 292 ? 0.463 -19.625 -16.531 1 92.5 292 ASP A O 1
ATOM 2227 N N . GLU A 1 293 ? 0.669 -19.5 -18.719 1 93.75 293 GLU A N 1
ATOM 2228 C CA . GLU A 1 293 ? -0.511 -20.328 -18.984 1 93.75 293 GLU A CA 1
ATOM 2229 C C . GLU A 1 293 ? -0.32 -21.75 -18.469 1 93.75 293 GLU A C 1
ATOM 2231 O O . GLU A 1 293 ? -1.268 -22.375 -18 1 93.75 293 GLU A O 1
ATOM 2236 N N . ARG A 1 294 ? 0.787 -22.266 -18.672 1 95.5 294 ARG A N 1
ATOM 2237 C CA . ARG A 1 294 ? 1.066 -23.625 -18.219 1 95.5 294 ARG A CA 1
ATOM 2238 C C . ARG A 1 294 ? 0.939 -23.719 -16.703 1 95.5 294 ARG A C 1
ATOM 2240 O O . ARG A 1 294 ? 0.386 -24.703 -16.188 1 95.5 294 ARG A O 1
ATOM 2247 N N . LEU A 1 295 ? 1.541 -22.734 -16.078 1 97.25 295 LEU A N 1
ATOM 2248 C CA . LEU A 1 295 ? 1.446 -22.688 -14.617 1 97.25 295 LEU A CA 1
ATOM 2249 C C . LEU A 1 295 ? -0.009 -22.609 -14.172 1 97.25 295 LEU A C 1
ATOM 2251 O O . LEU A 1 295 ? -0.403 -23.281 -13.211 1 97.25 295 LEU A O 1
ATOM 2255 N N . ALA A 1 296 ? -0.784 -21.812 -14.82 1 98.12 296 ALA A N 1
ATOM 2256 C CA . ALA A 1 296 ? -2.205 -21.703 -14.508 1 98.12 296 ALA A CA 1
ATOM 2257 C C . ALA A 1 296 ? -2.922 -23.031 -14.688 1 98.12 296 ALA A C 1
ATOM 2259 O O . ALA A 1 296 ? -3.756 -23.422 -13.867 1 98.12 296 ALA A O 1
ATOM 2260 N N . GLN A 1 297 ? -2.617 -23.75 -15.719 1 97.94 297 GLN A N 1
ATOM 2261 C CA . GLN A 1 297 ? -3.238 -25.047 -15.984 1 97.94 297 GLN A CA 1
ATOM 2262 C C . GLN A 1 297 ? -2.848 -26.062 -14.914 1 97.94 297 GLN A C 1
ATOM 2264 O O . GLN A 1 297 ? -3.674 -26.891 -14.5 1 97.94 297 GLN A O 1
ATOM 2269 N N . GLU A 1 298 ? -1.621 -26.031 -14.562 1 98 298 GLU A N 1
ATOM 2270 C CA . GLU A 1 298 ? -1.176 -26.922 -13.5 1 98 298 GLU A CA 1
ATOM 2271 C C . GLU A 1 298 ? -1.934 -26.656 -12.203 1 98 298 GLU A C 1
ATOM 2273 O O . GLU A 1 298 ? -2.312 -27.594 -11.5 1 98 298 GLU A O 1
ATOM 2278 N N . LEU A 1 299 ? -2.117 -25.406 -11.875 1 98.75 299 LEU A N 1
ATOM 2279 C CA . LEU A 1 299 ? -2.867 -25.047 -10.672 1 98.75 299 LEU A CA 1
ATOM 2280 C C . LEU A 1 299 ? -4.32 -25.484 -10.781 1 98.75 299 LEU A C 1
ATOM 2282 O O . LEU A 1 299 ? -4.906 -25.953 -9.805 1 98.75 299 LEU A O 1
ATOM 2286 N N . MET A 1 300 ? -4.871 -25.375 -11.961 1 98.69 300 MET A N 1
ATOM 2287 C CA . MET A 1 300 ? -6.238 -25.828 -12.188 1 98.69 300 MET A CA 1
ATOM 2288 C C . MET A 1 300 ? -6.344 -27.344 -11.977 1 98.69 300 MET A C 1
ATOM 2290 O O . MET A 1 300 ? -7.332 -27.828 -11.422 1 98.69 300 MET A O 1
ATOM 2294 N N . GLN A 1 301 ? -5.383 -28.047 -12.461 1 98.38 301 GLN A N 1
ATOM 2295 C CA . GLN A 1 301 ? -5.363 -29.5 -12.25 1 98.38 301 GLN A CA 1
ATOM 2296 C C . GLN A 1 301 ? -5.277 -29.844 -10.766 1 98.38 301 GLN A C 1
ATOM 2298 O O . GLN A 1 301 ? -5.926 -30.781 -10.297 1 98.38 301 GLN A O 1
ATOM 2303 N N . CYS A 1 302 ? -4.441 -29.078 -10.047 1 98.19 302 CYS A N 1
ATOM 2304 C CA . CYS A 1 302 ? -4.359 -29.281 -8.602 1 98.19 302 CYS A CA 1
ATOM 2305 C C . CYS A 1 302 ? -5.711 -29.031 -7.941 1 98.19 302 CYS A C 1
ATOM 2307 O O . CYS A 1 302 ? -6.094 -29.75 -7.02 1 98.19 302 CYS A O 1
ATOM 2309 N N . GLY A 1 303 ? -6.414 -27.969 -8.406 1 97.81 303 GLY A N 1
ATOM 2310 C CA . GLY A 1 303 ? -7.758 -27.734 -7.91 1 97.81 303 GLY A CA 1
ATOM 2311 C C . GLY A 1 303 ? -8.711 -28.891 -8.172 1 97.81 303 GLY A C 1
ATOM 2312 O O . GLY A 1 303 ? -9.508 -29.25 -7.301 1 97.81 303 GLY A O 1
ATOM 2313 N N . ALA A 1 304 ? -8.641 -29.469 -9.281 1 97.25 304 ALA A N 1
ATOM 2314 C CA . ALA A 1 304 ? -9.477 -30.609 -9.656 1 97.25 304 ALA A CA 1
ATOM 2315 C C . ALA A 1 304 ? -9.148 -31.828 -8.805 1 97.25 304 ALA A C 1
ATOM 2317 O O . ALA A 1 304 ? -10.031 -32.625 -8.484 1 97.25 304 ALA A O 1
ATOM 2318 N N . ASP A 1 305 ? -7.914 -31.969 -8.477 1 96.56 305 ASP A N 1
ATOM 2319 C CA . ASP A 1 305 ? -7.477 -33.062 -7.637 1 96.56 305 ASP A CA 1
ATOM 2320 C C . ASP A 1 305 ? -8.008 -32.938 -6.211 1 96.56 305 ASP A C 1
ATOM 2322 O O . ASP A 1 305 ? -8.422 -33.906 -5.594 1 96.56 305 ASP A O 1
ATOM 2326 N N . LEU A 1 306 ? -7.828 -31.719 -5.676 1 96.19 306 LEU A N 1
ATOM 2327 C CA . LEU A 1 306 ? -8.25 -31.453 -4.305 1 96.19 306 LEU A CA 1
ATOM 2328 C C . LEU A 1 306 ? -9.758 -31.625 -4.156 1 96.19 306 LEU A C 1
ATOM 2330 O O . LEU A 1 306 ? -10.219 -32.25 -3.199 1 96.19 306 LEU A O 1
ATOM 2334 N N . ARG A 1 307 ? -10.656 -31.094 -5.012 1 95.25 307 ARG A N 1
ATOM 2335 C CA . ARG A 1 307 ? -12.117 -31.156 -5.055 1 95.25 307 ARG A CA 1
ATOM 2336 C C . ARG A 1 307 ? -12.727 -30.625 -3.762 1 95.25 307 ARG A C 1
ATOM 2338 O O . ARG A 1 307 ? -13.672 -31.203 -3.23 1 95.25 307 ARG A O 1
ATOM 2345 N N . GLU A 1 308 ? -12.195 -29.562 -3.25 1 96.75 308 GLU A N 1
ATOM 2346 C CA . GLU A 1 308 ? -12.633 -29.062 -1.954 1 96.75 308 GLU A CA 1
ATOM 2347 C C . GLU A 1 308 ? -13.461 -27.781 -2.109 1 96.75 308 GLU A C 1
ATOM 2349 O O . GLU A 1 308 ? -14.328 -27.5 -1.284 1 96.75 308 GLU A O 1
ATOM 2354 N N . PHE A 1 309 ? -13.188 -27 -3.062 1 98.19 309 PHE A N 1
ATOM 2355 C CA . PHE A 1 309 ? -13.844 -25.719 -3.316 1 98.19 309 PHE A CA 1
ATOM 2356 C C . PHE A 1 309 ? -13.836 -25.391 -4.805 1 98.19 309 PHE A C 1
ATOM 2358 O O . PHE A 1 309 ? -13.016 -25.938 -5.559 1 98.19 309 PHE A O 1
ATOM 2365 N N . PRO A 1 310 ? -14.82 -24.594 -5.238 1 98.06 310 PRO A N 1
ATOM 2366 C CA . PRO A 1 310 ? -14.836 -24.219 -6.652 1 98.06 310 PRO A CA 1
ATOM 2367 C C . PRO A 1 310 ? -13.57 -23.469 -7.074 1 98.06 310 PRO A C 1
ATOM 2369 O O . PRO A 1 310 ? -13.164 -22.516 -6.398 1 98.06 310 PRO A O 1
ATOM 2372 N N . THR A 1 311 ? -12.938 -23.938 -8.086 1 98.75 311 THR A N 1
ATOM 2373 C CA . THR A 1 311 ? -11.773 -23.297 -8.695 1 98.75 311 THR A CA 1
ATOM 2374 C C . THR A 1 311 ? -12.055 -22.922 -10.148 1 98.75 311 THR A C 1
ATOM 2376 O O . THR A 1 311 ? -12.477 -23.766 -10.938 1 98.75 311 THR A O 1
ATOM 2379 N N . VAL A 1 312 ? -11.82 -21.656 -10.492 1 98.38 312 VAL A N 1
ATOM 2380 C CA . VAL A 1 312 ? -12.172 -21.156 -11.82 1 98.38 312 VAL A CA 1
ATOM 2381 C C . VAL A 1 312 ? -10.961 -20.484 -12.453 1 98.38 312 VAL A C 1
ATOM 2383 O O . VAL A 1 312 ? -10.172 -19.828 -11.766 1 98.38 312 VAL A O 1
ATOM 2386 N N . LEU A 1 313 ? -10.766 -20.75 -13.797 1 98.62 313 LEU A N 1
ATOM 2387 C CA . LEU A 1 313 ? -9.82 -19.984 -14.594 1 98.62 313 LEU A CA 1
ATOM 2388 C C . LEU A 1 313 ? -10.492 -18.734 -15.18 1 98.62 313 LEU A C 1
ATOM 2390 O O . LEU A 1 313 ? -11.477 -18.844 -15.914 1 98.62 313 LEU A O 1
ATOM 2394 N N . GLY A 1 314 ? -10.039 -17.516 -14.789 1 98.31 314 GLY A N 1
ATOM 2395 C CA . GLY A 1 314 ? -10.664 -16.297 -15.273 1 98.31 314 GLY A CA 1
ATOM 2396 C C . GLY A 1 314 ? -9.711 -15.109 -15.305 1 98.31 314 GLY A C 1
ATOM 2397 O O . GLY A 1 314 ? -8.586 -15.195 -14.812 1 98.31 314 GLY A O 1
ATOM 2398 N N . ASN A 1 315 ? -10.195 -14.023 -16.016 1 98.75 315 ASN A N 1
ATOM 2399 C CA . ASN A 1 315 ? -9.43 -12.781 -15.984 1 98.75 315 ASN A CA 1
ATOM 2400 C C . ASN A 1 315 ? -9.641 -12.023 -14.68 1 98.75 315 ASN A C 1
ATOM 2402 O O . ASN A 1 315 ? -10.734 -12.031 -14.117 1 98.75 315 ASN A O 1
ATOM 2406 N N . THR A 1 316 ? -8.586 -11.445 -14.195 1 98.94 316 THR A N 1
ATOM 2407 C CA . THR A 1 316 ? -8.625 -10.625 -12.984 1 98.94 316 THR A CA 1
ATOM 2408 C C . THR A 1 316 ? -8.422 -9.156 -13.32 1 98.94 316 THR A C 1
ATOM 2410 O O . THR A 1 316 ? -7.441 -8.789 -13.977 1 98.94 316 THR A O 1
ATOM 2413 N N . MET A 1 317 ? -9.344 -8.359 -12.977 1 98.94 317 MET A N 1
ATOM 2414 C CA . MET A 1 317 ? -9.18 -6.914 -13.109 1 98.94 317 MET A CA 1
ATOM 2415 C C . MET A 1 317 ? -8.406 -6.34 -11.93 1 98.94 317 MET A C 1
ATOM 2417 O O . MET A 1 317 ? -8.789 -6.547 -10.773 1 98.94 317 MET A O 1
ATOM 2421 N N . CYS A 1 318 ? -7.344 -5.676 -12.203 1 98.81 318 CYS A N 1
ATOM 2422 C CA . CYS A 1 318 ? -6.5 -5.035 -11.203 1 98.81 318 CYS A CA 1
ATOM 2423 C C . CYS A 1 318 ? -6.715 -3.527 -11.188 1 98.81 318 CYS A C 1
ATOM 2425 O O . CYS A 1 318 ? -6.48 -2.854 -12.195 1 98.81 318 CYS A O 1
ATOM 2427 N N . THR A 1 319 ? -7.141 -3.014 -10.016 1 98.12 319 THR A N 1
ATOM 2428 C CA . THR A 1 319 ? -7.422 -1.586 -9.922 1 98.12 319 THR A CA 1
ATOM 2429 C C . THR A 1 319 ? -6.516 -0.928 -8.883 1 98.12 319 THR A C 1
ATOM 2431 O O . THR A 1 319 ? -6.047 -1.588 -7.953 1 98.12 319 THR A O 1
ATOM 2434 N N . SER A 1 320 ? -6.32 0.393 -8.992 1 97.12 320 SER A N 1
ATOM 2435 C CA . SER A 1 320 ? -5.484 1.149 -8.062 1 97.12 320 SER A CA 1
ATOM 2436 C C . SER A 1 320 ? -6.312 1.753 -6.934 1 97.12 320 SER A C 1
ATOM 2438 O O . SER A 1 320 ? -5.77 2.387 -6.027 1 97.12 320 SER A O 1
ATOM 2440 N N . ASP A 1 321 ? -7.539 1.572 -6.988 1 97.75 321 ASP A N 1
ATOM 2441 C CA . ASP A 1 321 ? -8.438 2.088 -5.961 1 97.75 321 ASP A CA 1
ATOM 2442 C C . ASP A 1 321 ? -9.508 1.059 -5.605 1 97.75 321 ASP A C 1
ATOM 2444 O O . ASP A 1 321 ? -10.148 0.484 -6.492 1 97.75 321 ASP A O 1
ATOM 2448 N N . PHE A 1 322 ? -9.734 0.834 -4.316 1 98.12 322 PHE A N 1
ATOM 2449 C CA . PHE A 1 322 ? -10.641 -0.185 -3.801 1 98.12 322 PHE A CA 1
ATOM 2450 C C . PHE A 1 322 ? -12.094 0.257 -3.949 1 98.12 322 PHE A C 1
ATOM 2452 O O . PHE A 1 322 ? -12.984 -0.571 -4.172 1 98.12 322 PHE A O 1
ATOM 2459 N N . TYR A 1 323 ? -12.391 1.512 -3.836 1 98.25 323 TYR A N 1
ATOM 2460 C CA . TYR A 1 323 ? -13.758 2 -3.793 1 98.25 323 TYR A CA 1
ATOM 2461 C C . TYR A 1 323 ? -14.219 2.467 -5.168 1 98.25 323 TYR A C 1
ATOM 2463 O O . TYR A 1 323 ? -14.68 1.664 -5.984 1 98.25 323 TYR A O 1
ATOM 2471 N N . GLU A 1 324 ? -13.867 3.658 -5.578 1 97.75 324 GLU A N 1
ATOM 2472 C CA . GLU A 1 324 ? -14.336 4.176 -6.859 1 97.75 324 GLU A CA 1
ATOM 2473 C C . GLU A 1 324 ? -13.727 3.396 -8.023 1 97.75 324 GLU A C 1
ATOM 2475 O O . GLU A 1 324 ? -14.398 3.148 -9.031 1 97.75 324 GLU A O 1
ATOM 2480 N N . GLY A 1 325 ? -12.477 3.02 -7.879 1 97.31 325 GLY A N 1
ATOM 2481 C CA . GLY A 1 325 ? -11.812 2.268 -8.938 1 97.31 325 GLY A CA 1
ATOM 2482 C C . GLY A 1 325 ? -12.469 0.923 -9.203 1 97.31 325 GLY A C 1
ATOM 2483 O O . GLY A 1 325 ? -12.383 0.396 -10.312 1 97.31 325 GLY A O 1
ATOM 2484 N N . GLN A 1 326 ? -13.109 0.386 -8.211 1 98.06 326 GLN A N 1
ATOM 2485 C CA . GLN A 1 326 ? -13.789 -0.896 -8.367 1 98.06 326 GLN A CA 1
ATOM 2486 C C . GLN A 1 326 ? -15.289 -0.704 -8.547 1 98.06 326 GLN A C 1
ATOM 2488 O O . GLN A 1 326 ? -16.047 -1.677 -8.57 1 98.06 326 GLN A O 1
ATOM 2493 N N . GLY A 1 327 ? -15.742 0.522 -8.586 1 98.19 327 GLY A N 1
ATOM 2494 C CA . GLY A 1 327 ? -17.141 0.829 -8.812 1 98.19 327 GLY A CA 1
ATOM 2495 C C . GLY A 1 327 ? -18 0.637 -7.582 1 98.19 327 GLY A C 1
ATOM 2496 O O . GLY A 1 327 ? -19.188 0.291 -7.691 1 98.19 327 GLY A O 1
ATOM 2497 N N . ARG A 1 328 ? -17.453 0.772 -6.422 1 98.06 328 ARG A N 1
ATOM 2498 C CA . ARG A 1 328 ? -18.234 0.572 -5.203 1 98.06 328 ARG A CA 1
ATOM 2499 C C . ARG A 1 328 ? -19.047 1.816 -4.863 1 98.06 328 ARG A C 1
ATOM 2501 O O . ARG A 1 328 ? -18.625 2.939 -5.137 1 98.06 328 ARG A O 1
ATOM 2508 N N . LEU A 1 329 ? -20.156 1.575 -4.172 1 97.88 329 LEU A N 1
ATOM 2509 C CA . LEU A 1 329 ? -21.062 2.654 -3.809 1 97.88 329 LEU A CA 1
ATOM 2510 C C . LEU A 1 329 ? -20.891 3.039 -2.344 1 97.88 329 LEU A C 1
ATOM 2512 O O . LEU A 1 329 ? -21.5 4.004 -1.875 1 97.88 329 LEU A O 1
ATOM 2516 N N . ASP A 1 330 ? -20.031 2.377 -1.66 1 97.19 330 ASP A N 1
ATOM 2517 C CA . ASP A 1 330 ? -20.016 2.508 -0.206 1 97.19 330 ASP A CA 1
ATOM 2518 C C . ASP A 1 330 ? -18.75 3.213 0.266 1 97.19 330 ASP A C 1
ATOM 2520 O O . ASP A 1 330 ? -18.375 3.111 1.436 1 97.19 330 ASP A O 1
ATOM 2524 N N . GLY A 1 331 ? -18 3.922 -0.587 1 98.06 331 GLY A N 1
ATOM 2525 C CA . GLY A 1 331 ? -16.875 4.742 -0.19 1 98.06 331 GLY A CA 1
ATOM 2526 C C . GLY A 1 331 ? -17.266 6.125 0.283 1 98.06 331 GLY A C 1
ATOM 2527 O O . GLY A 1 331 ? -18.453 6.492 0.219 1 98.06 331 GLY A O 1
ATOM 2528 N N . ALA A 1 332 ? -16.328 6.84 0.788 1 98.56 332 ALA A N 1
ATOM 2529 C CA . ALA A 1 332 ? -16.562 8.219 1.218 1 98.56 332 ALA A CA 1
ATOM 2530 C C . ALA A 1 332 ? -16.859 9.117 0.026 1 98.56 332 ALA A C 1
ATOM 2532 O O . ALA A 1 332 ? -17.594 10.109 0.156 1 98.56 332 ALA A O 1
ATOM 2533 N N . LEU A 1 333 ? -16.312 8.805 -1.111 1 97.94 333 LEU A N 1
ATOM 2534 C CA . LEU A 1 333 ? -16.531 9.523 -2.361 1 97.94 333 LEU A CA 1
ATOM 2535 C C . LEU A 1 333 ? -17.219 8.625 -3.385 1 97.94 333 LEU A C 1
ATOM 2537 O O . LEU A 1 333 ? -16.906 7.438 -3.494 1 97.94 333 LEU A O 1
ATOM 2541 N N . CYS A 1 334 ? -18.172 9.117 -4.02 1 97.38 334 CYS A N 1
ATOM 2542 C CA . CYS A 1 334 ? -18.859 8.43 -5.102 1 97.38 334 CYS A CA 1
ATOM 2543 C C . CYS A 1 334 ? -19.625 9.414 -5.977 1 97.38 334 CYS A C 1
ATOM 2545 O O . CYS A 1 334 ? -20.453 10.18 -5.48 1 97.38 334 CYS A O 1
ATOM 2547 N N . SER A 1 335 ? -19.344 9.352 -7.309 1 95.94 335 SER A N 1
ATOM 2548 C CA . SER A 1 335 ? -19.984 10.312 -8.211 1 95.94 335 SER A CA 1
ATOM 2549 C C . SER A 1 335 ? -20.812 9.609 -9.281 1 95.94 335 SER A C 1
ATOM 2551 O O . SER A 1 335 ? -21.141 10.195 -10.312 1 95.94 335 SER A O 1
ATOM 2553 N N . TYR A 1 336 ? -21.062 8.352 -9.211 1 97.88 336 TYR A N 1
ATOM 2554 C CA . TYR A 1 336 ? -21.828 7.562 -10.172 1 97.88 336 TYR A CA 1
ATOM 2555 C C . TYR A 1 336 ? -22.984 6.852 -9.484 1 97.88 336 TYR A C 1
ATOM 2557 O O . TYR A 1 336 ? -23 6.727 -8.258 1 97.88 336 TYR A O 1
ATOM 2565 N N . SER A 1 337 ? -23.891 6.363 -10.289 1 97.56 337 SER A N 1
ATOM 2566 C CA . SER A 1 337 ? -25.109 5.738 -9.766 1 97.56 337 SER A CA 1
ATOM 2567 C C . SER A 1 337 ? -24.953 4.223 -9.695 1 97.56 337 SER A C 1
ATOM 2569 O O . SER A 1 337 ? -24 3.662 -10.227 1 97.56 337 SER A O 1
ATOM 2571 N N . GLU A 1 338 ? -25.906 3.576 -8.977 1 97.31 338 GLU A N 1
ATOM 2572 C CA . GLU A 1 338 ? -25.984 2.119 -8.953 1 97.31 338 GLU A CA 1
ATOM 2573 C C . GLU A 1 338 ? -26.094 1.551 -10.367 1 97.31 338 GLU A C 1
ATOM 2575 O O . GLU A 1 338 ? -25.516 0.508 -10.672 1 97.31 338 GLU A O 1
ATOM 2580 N N . LYS A 1 339 ? -26.875 2.236 -11.188 1 98.19 339 LYS A N 1
ATOM 2581 C CA . LYS A 1 339 ? -27.031 1.802 -12.57 1 98.19 339 LYS A CA 1
ATOM 2582 C C . LYS A 1 339 ? -25.688 1.836 -13.312 1 98.19 339 LYS A C 1
ATOM 2584 O O . LYS A 1 339 ? -25.344 0.897 -14.031 1 98.19 339 LYS A O 1
ATOM 2589 N N . ASP A 1 340 ? -24.922 2.943 -13.148 1 98.38 340 ASP A N 1
ATOM 2590 C CA . ASP A 1 340 ? -23.609 3.061 -13.758 1 98.38 340 ASP A CA 1
ATOM 2591 C C . ASP A 1 340 ? -22.688 1.916 -13.32 1 98.38 340 ASP A C 1
ATOM 2593 O O . ASP A 1 340 ? -22 1.319 -14.148 1 98.38 340 ASP A O 1
ATOM 2597 N N . LYS A 1 341 ? -22.688 1.667 -12.047 1 98.19 341 LYS A N 1
ATOM 2598 C CA . LYS A 1 341 ? -21.906 0.581 -11.477 1 98.19 341 LYS A CA 1
ATOM 2599 C C . LYS A 1 341 ? -22.266 -0.757 -12.109 1 98.19 341 LYS A C 1
ATOM 2601 O O . LYS A 1 341 ? -21.375 -1.513 -12.523 1 98.19 341 LYS A O 1
ATOM 2606 N N . GLN A 1 342 ? -23.531 -1.052 -12.188 1 98.5 342 GLN A N 1
ATOM 2607 C CA . GLN A 1 342 ? -23.984 -2.34 -12.695 1 98.5 342 GLN A CA 1
ATOM 2608 C C . GLN A 1 342 ? -23.609 -2.514 -14.164 1 98.5 342 GLN A C 1
ATOM 2610 O O . GLN A 1 342 ? -23.219 -3.604 -14.586 1 98.5 342 GLN A O 1
ATOM 2615 N N . GLU A 1 343 ? -23.766 -1.485 -14.93 1 98.62 343 GLU A N 1
ATOM 2616 C CA . GLU A 1 343 ? -23.375 -1.536 -16.344 1 98.62 343 GLU A CA 1
ATOM 2617 C C . GLU A 1 343 ? -21.891 -1.838 -16.484 1 98.62 343 GLU A C 1
ATOM 2619 O O . GLU A 1 343 ? -21.484 -2.646 -17.328 1 98.62 343 GLU A O 1
ATOM 2624 N N . TYR A 1 344 ? -21.125 -1.197 -15.688 1 98.69 344 TYR A N 1
ATOM 2625 C CA . TYR A 1 344 ? -19.672 -1.391 -15.711 1 98.69 344 TYR A CA 1
ATOM 2626 C C . TYR A 1 344 ? -19.312 -2.82 -15.328 1 98.69 344 TYR A C 1
ATOM 2628 O O . TYR A 1 344 ? -18.5 -3.461 -16 1 98.69 344 TYR A O 1
ATOM 2636 N N . LEU A 1 345 ? -19.906 -3.342 -14.266 1 98.81 345 LEU A N 1
ATOM 2637 C CA . LEU A 1 345 ? -19.578 -4.676 -13.781 1 98.81 345 LEU A CA 1
ATOM 2638 C C . LEU A 1 345 ? -20.078 -5.746 -14.742 1 98.81 345 LEU A C 1
ATOM 2640 O O . LEU A 1 345 ? -19.438 -6.785 -14.914 1 98.81 345 LEU A O 1
ATOM 2644 N N . GLU A 1 346 ? -21.172 -5.496 -15.344 1 98.81 346 GLU A N 1
ATOM 2645 C CA . GLU A 1 346 ? -21.672 -6.426 -16.344 1 98.81 346 GLU A CA 1
ATOM 2646 C C . GLU A 1 346 ? -20.766 -6.457 -17.578 1 98.81 346 GLU A C 1
ATOM 2648 O O . GLU A 1 346 ? -20.547 -7.52 -18.156 1 98.81 346 GLU A O 1
ATOM 2653 N N . ALA A 1 347 ? -20.328 -5.32 -17.938 1 98.81 347 ALA A N 1
ATOM 2654 C CA . ALA A 1 347 ? -19.375 -5.262 -19.031 1 98.81 347 ALA A CA 1
ATOM 2655 C C . ALA A 1 347 ? -18.094 -6.023 -18.688 1 98.81 347 ALA A C 1
ATOM 2657 O O . ALA A 1 347 ? -17.516 -6.699 -19.547 1 98.81 347 ALA A O 1
ATOM 2658 N N . ALA A 1 348 ? -17.641 -5.871 -17.484 1 98.81 348 ALA A N 1
ATOM 2659 C CA . ALA A 1 348 ? -16.484 -6.625 -17.016 1 98.81 348 ALA A CA 1
ATOM 2660 C C . ALA A 1 348 ? -16.734 -8.125 -17.125 1 98.81 348 ALA A C 1
ATOM 2662 O O . ALA A 1 348 ? -15.883 -8.875 -17.625 1 98.81 348 ALA A O 1
ATOM 2663 N N . HIS A 1 349 ? -17.844 -8.508 -16.625 1 98.81 349 HIS A N 1
ATOM 2664 C CA . HIS A 1 349 ? -18.203 -9.914 -16.672 1 98.81 349 HIS A CA 1
ATOM 2665 C C . HIS A 1 349 ? -18.219 -10.43 -18.109 1 98.81 349 HIS A C 1
ATOM 2667 O O . HIS A 1 349 ? -17.734 -11.531 -18.391 1 98.81 349 HIS A O 1
ATOM 2673 N N . ALA A 1 350 ? -18.766 -9.68 -19 1 98.69 350 ALA A N 1
ATOM 2674 C CA . ALA A 1 350 ? -18.859 -10.047 -20.406 1 98.69 350 ALA A CA 1
ATOM 2675 C C . ALA A 1 350 ? -17.469 -10.156 -21.031 1 98.69 350 ALA A C 1
ATOM 2677 O O . ALA A 1 350 ? -17.25 -10.945 -21.953 1 98.69 350 ALA A O 1
ATOM 2678 N N . ALA A 1 351 ? -16.547 -9.422 -20.5 1 98.38 351 ALA A N 1
ATOM 2679 C CA . ALA A 1 351 ? -15.18 -9.422 -21 1 98.38 351 ALA A CA 1
ATOM 2680 C C . ALA A 1 351 ? -14.375 -10.586 -20.422 1 98.38 351 ALA A C 1
ATOM 2682 O O . ALA A 1 351 ? -13.18 -10.711 -20.672 1 98.38 351 ALA A O 1
ATOM 2683 N N . GLY A 1 352 ? -15 -11.414 -19.641 1 98.5 352 GLY A N 1
ATOM 2684 C CA . GLY A 1 352 ? -14.352 -12.602 -19.094 1 98.5 352 GLY A CA 1
ATOM 2685 C C . GLY A 1 352 ? -13.734 -12.367 -17.734 1 98.5 352 GLY A C 1
ATOM 2686 O O . GLY A 1 352 ? -13.023 -13.234 -17.203 1 98.5 352 GLY A O 1
ATOM 2687 N N . ILE A 1 353 ? -13.961 -11.227 -17.172 1 98.88 353 ILE A N 1
ATOM 2688 C CA . ILE A 1 353 ? -13.43 -10.914 -15.844 1 98.88 353 ILE A CA 1
ATOM 2689 C C . ILE A 1 353 ? -14.281 -11.594 -14.773 1 98.88 353 ILE A C 1
ATOM 2691 O O . ILE A 1 353 ? -15.516 -11.531 -14.82 1 98.88 353 ILE A O 1
ATOM 2695 N N . ARG A 1 354 ? -13.578 -12.195 -13.766 1 98.88 354 ARG A N 1
ATOM 2696 C CA . ARG A 1 354 ? -14.297 -12.969 -12.758 1 98.88 354 ARG A CA 1
ATOM 2697 C C . ARG A 1 354 ? -14.016 -12.445 -11.359 1 98.88 354 ARG A C 1
ATOM 2699 O O . ARG A 1 354 ? -14.719 -12.789 -10.406 1 98.88 354 ARG A O 1
ATOM 2706 N N . ASN A 1 355 ? -13.047 -11.602 -11.234 1 98.94 355 ASN A N 1
ATOM 2707 C CA . ASN A 1 355 ? -12.758 -11.008 -9.93 1 98.94 355 ASN A CA 1
ATOM 2708 C C . ASN A 1 355 ? -12 -9.688 -10.078 1 98.94 355 ASN A C 1
ATOM 2710 O O . ASN A 1 355 ? -11.453 -9.398 -11.148 1 98.94 355 ASN A O 1
ATOM 2714 N N . ILE A 1 356 ? -12.031 -8.898 -9.047 1 98.88 356 ILE A N 1
ATOM 2715 C CA . ILE A 1 356 ? -11.367 -7.605 -8.961 1 98.88 356 ILE A CA 1
ATOM 2716 C C . ILE A 1 356 ? -10.453 -7.578 -7.734 1 98.88 356 ILE A C 1
ATOM 2718 O O . ILE A 1 356 ? -10.859 -7.957 -6.637 1 98.88 356 ILE A O 1
ATOM 2722 N N . GLU A 1 357 ? -9.242 -7.203 -7.898 1 98.69 357 GLU A N 1
ATOM 2723 C CA . GLU A 1 357 ? -8.281 -7.016 -6.812 1 98.69 357 GLU A CA 1
ATOM 2724 C C . GLU A 1 357 ? -7.285 -5.906 -7.137 1 98.69 357 GLU A C 1
ATOM 2726 O O . GLU A 1 357 ? -7.617 -4.957 -7.844 1 98.69 357 GLU A O 1
ATOM 2731 N N . MET A 1 358 ? -6.07 -5.852 -6.41 1 98.81 358 MET A N 1
ATOM 2732 C CA . MET A 1 358 ? -5.348 -4.59 -6.508 1 98.81 358 MET A CA 1
ATOM 2733 C C . MET A 1 358 ? -3.863 -4.828 -6.773 1 98.81 358 MET A C 1
ATOM 2735 O O . MET A 1 358 ? -3.051 -3.91 -6.652 1 98.81 358 MET A O 1
ATOM 2739 N N . GLU A 1 359 ? -3.414 -6.113 -7.141 1 98.75 359 GLU A N 1
ATOM 2740 C CA . GLU A 1 359 ? -1.966 -6.301 -7.16 1 98.75 359 GLU A CA 1
ATOM 2741 C C . GLU A 1 359 ? -1.527 -7.074 -8.398 1 98.75 359 GLU A C 1
ATOM 2743 O O . GLU A 1 359 ? -0.346 -7.07 -8.758 1 98.75 359 GLU A O 1
ATOM 2748 N N . SER A 1 360 ? -2.316 -7.711 -9.125 1 98.81 360 SER A N 1
ATOM 2749 C CA . SER A 1 360 ? -1.957 -8.734 -10.102 1 98.81 360 SER A CA 1
ATOM 2750 C C . SER A 1 360 ? -1.181 -8.141 -11.266 1 98.81 360 SER A C 1
ATOM 2752 O O . SER A 1 360 ? -0.251 -8.766 -11.781 1 98.81 360 SER A O 1
ATOM 2754 N N . SER A 1 361 ? -1.573 -6.941 -11.695 1 98.56 361 SER A N 1
ATOM 2755 C CA . SER A 1 361 ? -0.979 -6.371 -12.898 1 98.56 361 SER A CA 1
ATOM 2756 C C . SER A 1 361 ? 0.514 -6.121 -12.711 1 98.56 361 SER A C 1
ATOM 2758 O O . SER A 1 361 ? 1.315 -6.438 -13.594 1 98.56 361 SER A O 1
ATOM 2760 N N . VAL A 1 362 ? 0.87 -5.574 -11.594 1 98.62 362 VAL A N 1
ATOM 2761 C CA . VAL A 1 362 ? 2.273 -5.242 -11.367 1 98.62 362 VAL A CA 1
ATOM 2762 C C . VAL A 1 362 ? 3.078 -6.523 -11.156 1 98.62 362 VAL A C 1
ATOM 2764 O O . VAL A 1 362 ? 4.238 -6.609 -11.57 1 98.62 362 VAL A O 1
ATOM 2767 N N . LEU A 1 363 ? 2.484 -7.539 -10.523 1 98.62 363 LEU A N 1
ATOM 2768 C CA . LEU A 1 363 ? 3.131 -8.836 -10.367 1 98.62 363 LEU A CA 1
ATOM 2769 C C . LEU A 1 363 ? 3.451 -9.453 -11.727 1 98.62 363 LEU A C 1
ATOM 2771 O O . LEU A 1 363 ? 4.574 -9.906 -11.953 1 98.62 363 LEU A O 1
ATOM 2775 N N . ALA A 1 364 ? 2.473 -9.453 -12.57 1 98.62 364 ALA A N 1
ATOM 2776 C CA . ALA A 1 364 ? 2.641 -10.008 -13.906 1 98.62 364 ALA A CA 1
ATOM 2777 C C . ALA A 1 364 ? 3.701 -9.242 -14.695 1 98.62 364 ALA A C 1
ATOM 2779 O O . ALA A 1 364 ? 4.582 -9.844 -15.312 1 98.62 364 ALA A O 1
ATOM 2780 N N . ALA A 1 365 ? 3.637 -7.965 -14.641 1 98.25 365 ALA A N 1
ATOM 2781 C CA . ALA A 1 365 ? 4.531 -7.113 -15.422 1 98.25 365 ALA A CA 1
ATOM 2782 C C . ALA A 1 365 ? 5.98 -7.281 -14.969 1 98.25 365 ALA A C 1
ATOM 2784 O O . ALA A 1 365 ? 6.871 -7.504 -15.797 1 98.25 365 ALA A O 1
ATOM 2785 N N . MET A 1 366 ? 6.227 -7.234 -13.734 1 98.12 366 MET A N 1
ATOM 2786 C CA . MET A 1 366 ? 7.594 -7.215 -13.219 1 98.12 366 MET A CA 1
ATOM 2787 C C . MET A 1 366 ? 8.219 -8.609 -13.273 1 98.12 366 MET A C 1
ATOM 2789 O O . MET A 1 366 ? 9.375 -8.758 -13.68 1 98.12 366 MET A O 1
ATOM 2793 N N . CYS A 1 367 ? 7.465 -9.602 -12.836 1 97.81 367 CYS A N 1
ATOM 2794 C CA . CYS A 1 367 ? 7.992 -10.961 -12.93 1 97.81 367 CYS A CA 1
ATOM 2795 C C . CYS A 1 367 ? 8.219 -11.352 -14.383 1 97.81 367 CYS A C 1
ATOM 2797 O O . CYS A 1 367 ? 9.234 -11.953 -14.719 1 97.81 367 CYS A O 1
ATOM 2799 N N . GLY A 1 368 ? 7.227 -10.984 -15.203 1 95.81 368 GLY A N 1
ATOM 2800 C CA . GLY A 1 368 ? 7.395 -11.242 -16.625 1 95.81 368 GLY A CA 1
ATOM 2801 C C . GLY A 1 368 ? 8.641 -10.602 -17.203 1 95.81 368 GLY A C 1
ATOM 2802 O O . GLY A 1 368 ? 9.367 -11.227 -17.969 1 95.81 368 GLY A O 1
ATOM 2803 N N . ALA A 1 369 ? 8.883 -9.398 -16.844 1 95.69 369 ALA A N 1
ATOM 2804 C CA . ALA A 1 369 ? 10.047 -8.664 -17.359 1 95.69 369 ALA A CA 1
ATOM 2805 C C . ALA A 1 369 ? 11.344 -9.352 -16.938 1 95.69 369 ALA A C 1
ATOM 2807 O O . ALA A 1 369 ? 12.344 -9.289 -17.656 1 95.69 369 ALA A O 1
ATOM 2808 N N . CYS A 1 370 ? 11.328 -10.055 -15.828 1 95.56 370 CYS A N 1
ATOM 2809 C CA . CYS A 1 370 ? 12.539 -10.68 -15.305 1 95.56 370 CYS A CA 1
ATOM 2810 C C . CYS A 1 370 ? 12.57 -12.172 -15.617 1 95.56 370 CYS A C 1
ATOM 2812 O O . CYS A 1 370 ? 13.414 -12.898 -15.109 1 95.56 370 CYS A O 1
ATOM 2814 N N . GLY A 1 371 ? 11.586 -12.68 -16.391 1 93.25 371 GLY A N 1
ATOM 2815 C CA . GLY A 1 371 ? 11.555 -14.07 -16.812 1 93.25 371 GLY A CA 1
ATOM 2816 C C . GLY A 1 371 ? 11.156 -15.023 -15.711 1 93.25 371 GLY A C 1
ATOM 2817 O O . GLY A 1 371 ? 11.492 -16.203 -15.75 1 93.25 371 GLY A O 1
ATOM 2818 N N . LEU A 1 372 ? 10.57 -14.547 -14.711 1 95.94 372 LEU A N 1
ATOM 2819 C CA . LEU A 1 372 ? 10.102 -15.391 -13.617 1 95.94 372 LEU A CA 1
ATOM 2820 C C . LEU A 1 372 ? 8.734 -15.977 -13.93 1 95.94 372 LEU A C 1
ATOM 2822 O O . LEU A 1 372 ? 7.879 -15.305 -14.508 1 95.94 372 LEU A O 1
ATOM 2826 N N . GLN A 1 373 ? 8.547 -17.25 -13.602 1 96.5 373 GLN A N 1
ATOM 2827 C CA . GLN A 1 373 ? 7.211 -17.828 -13.641 1 96.5 373 GLN A CA 1
ATOM 2828 C C . GLN A 1 373 ? 6.32 -17.234 -12.555 1 96.5 373 GLN A C 1
ATOM 2830 O O . GLN A 1 373 ? 6.723 -17.156 -11.391 1 96.5 373 GLN A O 1
ATOM 2835 N N . VAL A 1 374 ? 5.156 -16.828 -12.977 1 98.31 374 VAL A N 1
ATOM 2836 C CA . VAL A 1 374 ? 4.309 -16.141 -12.008 1 98.31 374 VAL A CA 1
ATOM 2837 C C . VAL A 1 374 ? 2.852 -16.547 -12.219 1 98.31 374 VAL A C 1
ATOM 2839 O O . VAL A 1 374 ? 2.406 -16.719 -13.352 1 98.31 374 VAL A O 1
ATOM 2842 N N . ALA A 1 375 ? 2.125 -16.766 -11.133 1 98.75 375 ALA A N 1
ATOM 2843 C CA . ALA A 1 375 ? 0.688 -17.031 -11.117 1 98.75 375 ALA A CA 1
ATOM 2844 C C . ALA A 1 375 ? -0.004 -16.219 -10.031 1 98.75 375 ALA A C 1
ATOM 2846 O O . ALA A 1 375 ? 0.642 -15.75 -9.086 1 98.75 375 ALA A O 1
ATOM 2847 N N . VAL A 1 376 ? -1.247 -16 -10.242 1 98.88 376 VAL A N 1
ATOM 2848 C CA . VAL A 1 376 ? -2.084 -15.305 -9.266 1 98.88 376 VAL A CA 1
ATOM 2849 C C . VAL A 1 376 ? -3.299 -16.172 -8.922 1 98.88 376 VAL A C 1
ATOM 2851 O O . VAL A 1 376 ? -4.035 -16.594 -9.82 1 98.88 376 VAL A O 1
ATOM 2854 N N . VAL A 1 377 ? -3.498 -16.438 -7.633 1 98.94 377 VAL A N 1
ATOM 2855 C CA . VAL A 1 377 ? -4.609 -17.219 -7.094 1 98.94 377 VAL A CA 1
ATOM 2856 C C . VAL A 1 377 ? -5.32 -16.406 -6.004 1 98.94 377 VAL A C 1
ATOM 2858 O O . VAL A 1 377 ? -4.715 -16.062 -4.988 1 98.94 377 VAL A O 1
ATOM 2861 N N . CYS A 1 378 ? -6.594 -16.125 -6.199 1 98.88 378 CYS A N 1
ATOM 2862 C CA . CYS A 1 378 ? -7.348 -15.328 -5.242 1 98.88 378 CYS A CA 1
ATOM 2863 C C . CYS A 1 378 ? -8.672 -16 -4.891 1 98.88 378 CYS A C 1
ATOM 2865 O O . CYS A 1 378 ? -9.258 -16.688 -5.719 1 98.88 378 CYS A O 1
ATOM 2867 N N . VAL A 1 379 ? -9.141 -15.781 -3.678 1 98.88 379 VAL A N 1
ATOM 2868 C CA . VAL A 1 379 ? -10.484 -16.203 -3.291 1 98.88 379 VAL A CA 1
ATOM 2869 C C . VAL A 1 379 ? -11.438 -15.016 -3.369 1 98.88 379 VAL A C 1
ATOM 2871 O O . VAL A 1 379 ? -11.055 -13.875 -3.08 1 98.88 379 VAL A O 1
ATOM 2874 N N . THR A 1 380 ? -12.664 -15.266 -3.805 1 98.62 380 THR A N 1
ATOM 2875 C CA . THR A 1 380 ? -13.695 -14.234 -3.811 1 98.62 380 THR A CA 1
ATOM 2876 C C . THR A 1 380 ? -14.383 -14.148 -2.451 1 98.62 380 THR A C 1
ATOM 2878 O O . THR A 1 380 ? -14.75 -15.172 -1.871 1 98.62 380 THR A O 1
ATOM 2881 N N . LEU A 1 381 ? -14.562 -12.93 -1.938 1 97.56 381 LEU A N 1
ATOM 2882 C CA . LEU A 1 381 ? -15.18 -12.758 -0.628 1 97.56 381 LEU A CA 1
ATOM 2883 C C . LEU A 1 381 ? -16.656 -12.375 -0.766 1 97.56 381 LEU A C 1
ATOM 2885 O O . LEU A 1 381 ? -17.422 -12.5 0.188 1 97.56 381 LEU A O 1
ATOM 2889 N N . LEU A 1 382 ? -17 -11.852 -1.837 1 96.62 382 LEU A N 1
ATOM 2890 C CA . LEU A 1 382 ? -18.375 -11.492 -2.182 1 96.62 382 LEU A CA 1
ATOM 2891 C C . LEU A 1 382 ? -18.578 -11.492 -3.695 1 96.62 382 LEU A C 1
ATOM 2893 O O . LEU A 1 382 ? -17.609 -11.641 -4.449 1 96.62 382 LEU A O 1
ATOM 2897 N N . ASN A 1 383 ? -19.844 -11.477 -4.094 1 97.88 383 ASN A N 1
ATOM 2898 C CA . ASN A 1 383 ? -20.203 -11.25 -5.488 1 97.88 383 ASN A CA 1
ATOM 2899 C C . ASN A 1 383 ? -20.609 -9.797 -5.738 1 97.88 383 ASN A C 1
ATOM 2901 O O . ASN A 1 383 ? -21.688 -9.367 -5.344 1 97.88 383 ASN A O 1
ATOM 2905 N N . ARG A 1 384 ? -19.812 -9.086 -6.477 1 98.25 384 ARG A N 1
ATOM 2906 C CA . ARG A 1 384 ? -19.953 -7.645 -6.668 1 98.25 384 ARG A CA 1
ATOM 2907 C C . ARG A 1 384 ? -21.188 -7.312 -7.484 1 98.25 384 ARG A C 1
ATOM 2909 O O . ARG A 1 384 ? -21.672 -6.176 -7.473 1 98.25 384 ARG A O 1
ATOM 2916 N N . LEU A 1 385 ? -21.656 -8.234 -8.219 1 98.12 385 LEU A N 1
ATOM 2917 C CA . LEU A 1 385 ? -22.906 -8.008 -8.953 1 98.12 385 LEU A CA 1
ATOM 2918 C C . LEU A 1 385 ? -24.094 -7.941 -7.992 1 98.12 385 LEU A C 1
ATOM 2920 O O . LEU A 1 385 ? -25.156 -7.453 -8.359 1 98.12 385 LEU A O 1
ATOM 2924 N N . GLU A 1 386 ? -23.875 -8.383 -6.742 1 96.06 386 GLU A N 1
ATOM 2925 C CA . GLU A 1 386 ? -24.969 -8.469 -5.793 1 96.06 386 GLU A CA 1
ATOM 2926 C C . GLU A 1 386 ? -24.828 -7.438 -4.676 1 96.06 386 GLU A C 1
ATOM 2928 O O . GLU A 1 386 ? -25.797 -7.156 -3.957 1 96.06 386 GLU A O 1
ATOM 2933 N N . GLY A 1 387 ? -23.656 -6.91 -4.531 1 93.12 387 GLY A N 1
ATOM 2934 C CA . GLY A 1 387 ? -23.453 -5.938 -3.473 1 93.12 387 GLY A CA 1
ATOM 2935 C C . GLY A 1 387 ? -22 -5.535 -3.312 1 93.12 387 GLY A C 1
ATOM 2936 O O . GLY A 1 387 ? -21.109 -6.105 -3.959 1 93.12 387 GLY A O 1
ATOM 2937 N N . ASP A 1 388 ? -21.781 -4.586 -2.414 1 94.06 388 ASP A N 1
ATOM 2938 C CA . ASP A 1 388 ? -20.438 -4.027 -2.254 1 94.06 388 ASP A CA 1
ATOM 2939 C C . ASP A 1 388 ? -19.859 -4.371 -0.884 1 94.06 388 ASP A C 1
ATOM 2941 O O . ASP A 1 388 ? -18.656 -4.242 -0.662 1 94.06 388 ASP A O 1
ATOM 2945 N N . GLN A 1 389 ? -20.625 -4.789 0.059 1 87.88 389 GLN A N 1
ATOM 2946 C CA . GLN A 1 389 ? -20.156 -5.039 1.419 1 87.88 389 GLN A CA 1
ATOM 2947 C C . GLN A 1 389 ? -19.984 -6.531 1.675 1 87.88 389 GLN A C 1
ATOM 2949 O O . GLN A 1 389 ? -20.766 -7.348 1.173 1 87.88 389 GLN A O 1
ATOM 2954 N N . VAL A 1 390 ? -18.984 -6.801 2.414 1 83.81 390 VAL A N 1
ATOM 2955 C CA . VAL A 1 390 ? -18.781 -8.172 2.871 1 83.81 390 VAL A CA 1
ATOM 2956 C C . VAL A 1 390 ? -19.688 -8.469 4.059 1 83.81 390 VAL A C 1
ATOM 2958 O O . VAL A 1 390 ? -19.594 -7.805 5.098 1 83.81 390 VAL A O 1
ATOM 2961 N N . ASN A 1 391 ? -20.531 -9.469 3.914 1 80.5 391 ASN A N 1
ATOM 2962 C CA . ASN A 1 391 ? -21.531 -9.75 4.949 1 80.5 391 ASN A CA 1
ATOM 2963 C C . ASN A 1 391 ? -21.328 -11.148 5.539 1 80.5 391 ASN A C 1
ATOM 2965 O O . ASN A 1 391 ? -22.062 -11.547 6.453 1 80.5 391 ASN A O 1
ATOM 2969 N N . SER A 1 392 ? -20.391 -11.82 5.086 1 85.38 392 SER A N 1
ATOM 2970 C CA . SER A 1 392 ? -20.141 -13.148 5.629 1 85.38 392 SER A CA 1
ATOM 2971 C C . SER A 1 392 ? -19.562 -13.078 7.035 1 85.38 392 SER A C 1
ATOM 2973 O O . SER A 1 392 ? -18.766 -12.18 7.336 1 85.38 392 SER A O 1
ATOM 2975 N N . PRO A 1 393 ? -19.969 -14.039 7.844 1 87.56 393 PRO A N 1
ATOM 2976 C CA . PRO A 1 393 ? -19.375 -14.086 9.18 1 87.56 393 PRO A CA 1
ATOM 2977 C C . PRO A 1 393 ? -17.859 -14.25 9.148 1 87.56 393 PRO A C 1
ATOM 2979 O O . PRO A 1 393 ? -17.312 -14.789 8.188 1 87.56 393 PRO A O 1
ATOM 2982 N N . HIS A 1 394 ? -17.234 -13.812 10.227 1 86.38 394 HIS A N 1
ATOM 2983 C CA . HIS A 1 394 ? -15.781 -13.789 10.32 1 86.38 394 HIS A CA 1
ATOM 2984 C C . HIS A 1 394 ? -15.195 -15.18 10.109 1 86.38 394 HIS A C 1
ATOM 2986 O O . HIS A 1 394 ? -14.211 -15.344 9.391 1 86.38 394 HIS A O 1
ATOM 2992 N N . GLU A 1 395 ? -15.828 -16.203 10.703 1 90.69 395 GLU A N 1
ATOM 2993 C CA . GLU A 1 395 ? -15.32 -17.578 10.609 1 90.69 395 GLU A CA 1
ATOM 2994 C C . GLU A 1 395 ? -15.344 -18.078 9.172 1 90.69 395 GLU A C 1
ATOM 2996 O O . GLU A 1 395 ? -14.445 -18.797 8.742 1 90.69 395 GLU A O 1
ATOM 3001 N N . VAL A 1 396 ? -16.344 -17.656 8.469 1 94.44 396 VAL A N 1
ATOM 3002 C CA . VAL A 1 396 ? -16.484 -18.047 7.07 1 94.44 396 VAL A CA 1
ATOM 3003 C C . VAL A 1 396 ? -15.414 -17.344 6.234 1 94.44 396 VAL A C 1
ATOM 3005 O O . VAL A 1 396 ? -14.805 -17.969 5.355 1 94.44 396 VAL A O 1
ATOM 3008 N N . LEU A 1 397 ? -15.164 -16.172 6.527 1 93.31 397 LEU A N 1
ATOM 3009 C CA . LEU A 1 397 ? -14.148 -15.414 5.801 1 93.31 397 LEU A CA 1
ATOM 3010 C C . LEU A 1 397 ? -12.758 -16 6.027 1 93.31 397 LEU A C 1
ATOM 3012 O O . LEU A 1 397 ? -11.945 -16.047 5.105 1 93.31 397 LEU A O 1
ATOM 3016 N N . VAL A 1 398 ? -12.516 -16.438 7.191 1 93.38 398 VAL A N 1
ATOM 3017 C CA . VAL A 1 398 ? -11.242 -17.078 7.508 1 93.38 398 VAL A CA 1
ATOM 3018 C C . VAL A 1 398 ? -11.086 -18.359 6.688 1 93.38 398 VAL A C 1
ATOM 3020 O O . VAL A 1 398 ? -10.031 -18.609 6.109 1 93.38 398 VAL A O 1
ATOM 3023 N N . GLU A 1 399 ? -12.117 -19.156 6.668 1 96.81 399 GLU A N 1
ATOM 3024 C CA . GLU A 1 399 ? -12.094 -20.375 5.887 1 96.81 399 GLU A CA 1
ATOM 3025 C C . GLU A 1 399 ? -11.867 -20.094 4.406 1 96.81 399 GLU A C 1
ATOM 3027 O O . GLU A 1 399 ? -11.102 -20.797 3.738 1 96.81 399 GLU A O 1
ATOM 3032 N N . TYR A 1 400 ? -12.57 -19.078 3.871 1 97.69 400 TYR A N 1
ATOM 3033 C CA . TYR A 1 400 ? -12.375 -18.672 2.48 1 97.69 400 TYR A CA 1
ATOM 3034 C C . TYR A 1 400 ? -10.914 -18.359 2.197 1 97.69 400 TYR A C 1
ATOM 3036 O O . TYR A 1 400 ? -10.367 -18.797 1.178 1 97.69 400 TYR A O 1
ATOM 3044 N N . GLN A 1 401 ? -10.305 -17.688 3.061 1 97.25 401 GLN A N 1
ATOM 3045 C CA . GLN A 1 401 ? -8.938 -17.219 2.85 1 97.25 401 GLN A CA 1
ATOM 3046 C C . GLN A 1 401 ? -7.945 -18.375 2.889 1 97.25 401 GLN A C 1
ATOM 3048 O O . GLN A 1 401 ? -6.832 -18.266 2.379 1 97.25 401 GLN A O 1
ATOM 3053 N N . GLU A 1 402 ? -8.305 -19.484 3.43 1 98 402 GLU A N 1
ATOM 3054 C CA . GLU A 1 402 ? -7.441 -20.656 3.494 1 98 402 GLU A CA 1
ATOM 3055 C C . GLU A 1 402 ? -7.457 -21.422 2.176 1 98 402 GLU A C 1
ATOM 3057 O O . GLU A 1 402 ? -6.547 -22.219 1.896 1 98 402 GLU A O 1
ATOM 3062 N N . ARG A 1 403 ? -8.438 -21.234 1.415 1 98.69 403 ARG A N 1
ATOM 3063 C CA . ARG A 1 403 ? -8.664 -22.062 0.228 1 98.69 403 ARG A CA 1
ATOM 3064 C C . ARG A 1 403 ? -7.547 -21.859 -0.792 1 98.69 403 ARG A C 1
ATOM 3066 O O . ARG A 1 403 ? -6.938 -22.828 -1.253 1 98.69 403 ARG A O 1
ATOM 3073 N N . PRO A 1 404 ? -7.238 -20.609 -1.16 1 98.75 404 PRO A N 1
ATOM 3074 C CA . PRO A 1 404 ? -6.098 -20.453 -2.066 1 98.75 404 PRO A CA 1
ATOM 3075 C C . PRO A 1 404 ? -4.801 -21 -1.472 1 98.75 404 PRO A C 1
ATOM 3077 O O . PRO A 1 404 ? -3.939 -21.484 -2.205 1 98.75 404 PRO A O 1
ATOM 3080 N N . GLN A 1 405 ? -4.633 -20.953 -0.187 1 98.62 405 GLN A N 1
ATOM 3081 C CA . GLN A 1 405 ? -3.443 -21.484 0.47 1 98.62 405 GLN A CA 1
ATOM 3082 C C . GLN A 1 405 ? -3.352 -23 0.296 1 98.62 405 GLN A C 1
ATOM 3084 O O . GLN A 1 405 ? -2.275 -23.531 0.022 1 98.62 405 GLN A O 1
ATOM 3089 N N . ARG A 1 406 ? -4.418 -23.656 0.434 1 98.5 406 ARG A N 1
ATOM 3090 C CA . ARG A 1 406 ? -4.457 -25.109 0.26 1 98.5 406 ARG A CA 1
ATOM 3091 C C . ARG A 1 406 ? -4.156 -25.5 -1.184 1 98.5 406 ARG A C 1
ATOM 3093 O O . ARG A 1 406 ? -3.451 -26.469 -1.434 1 98.5 406 ARG A O 1
ATOM 3100 N N . LEU A 1 407 ? -4.715 -24.734 -2.084 1 98.81 407 LEU A N 1
ATOM 3101 C CA . LEU A 1 407 ? -4.453 -25 -3.494 1 98.81 407 LEU A CA 1
ATOM 3102 C C . LEU A 1 407 ? -2.969 -24.859 -3.809 1 98.81 407 LEU A C 1
ATOM 3104 O O . LEU A 1 407 ? -2.365 -25.75 -4.414 1 98.81 407 LEU A O 1
ATOM 3108 N N . VAL A 1 408 ? -2.393 -23.75 -3.42 1 98.81 408 VAL A N 1
ATOM 3109 C CA . VAL A 1 408 ? -0.992 -23.453 -3.701 1 98.81 408 VAL A CA 1
ATOM 3110 C C . VAL A 1 408 ? -0.096 -24.438 -2.957 1 98.81 408 VAL A C 1
ATOM 3112 O O . VAL A 1 408 ? 0.92 -24.891 -3.49 1 98.81 408 VAL A O 1
ATOM 3115 N N . GLY A 1 409 ? -0.465 -24.766 -1.736 1 98.62 409 GLY A N 1
ATOM 3116 C CA . GLY A 1 409 ? 0.274 -25.781 -1 1 98.62 409 GLY A CA 1
ATOM 3117 C C . GLY A 1 409 ? 0.311 -27.125 -1.706 1 98.62 409 GLY A C 1
ATOM 3118 O O . GLY A 1 409 ? 1.361 -27.766 -1.775 1 98.62 409 GLY A O 1
ATOM 3119 N N . HIS A 1 410 ? -0.814 -27.562 -2.203 1 98.25 410 HIS A N 1
ATOM 3120 C CA . HIS A 1 410 ? -0.898 -28.812 -2.955 1 98.25 410 HIS A CA 1
ATOM 3121 C C . HIS A 1 410 ? -0.011 -28.766 -4.195 1 98.25 410 HIS A C 1
ATOM 3123 O O . HIS A 1 410 ? 0.687 -29.734 -4.496 1 98.25 410 HIS A O 1
ATOM 3129 N N . PHE A 1 411 ? -0.038 -27.688 -4.906 1 98.5 411 PHE A N 1
ATOM 3130 C CA . PHE A 1 411 ? 0.791 -27.484 -6.09 1 98.5 411 PHE A CA 1
ATOM 3131 C C . PHE A 1 411 ? 2.27 -27.625 -5.742 1 98.5 411 PHE A C 1
ATOM 3133 O O . PHE A 1 411 ? 3.01 -28.328 -6.434 1 98.5 411 PHE A O 1
ATOM 3140 N N . ILE A 1 412 ? 2.691 -26.953 -4.664 1 98.44 412 ILE A N 1
ATOM 3141 C CA . ILE A 1 412 ? 4.09 -26.953 -4.246 1 98.44 412 ILE A CA 1
ATOM 3142 C C . ILE A 1 412 ? 4.523 -28.359 -3.871 1 98.44 412 ILE A C 1
ATOM 3144 O O . ILE A 1 412 ? 5.586 -28.828 -4.293 1 98.44 412 ILE A O 1
ATOM 3148 N N . LYS A 1 413 ? 3.699 -29.016 -3.123 1 97.06 413 LYS A N 1
ATOM 3149 C CA . LYS A 1 413 ? 4.008 -30.391 -2.732 1 97.06 413 LYS A CA 1
ATOM 3150 C C . LYS A 1 413 ? 4.176 -31.281 -3.955 1 97.06 413 LYS A C 1
ATOM 3152 O O . LYS A 1 413 ? 5.105 -32.094 -4.016 1 97.06 413 LYS A O 1
ATOM 3157 N N . LYS A 1 414 ? 3.299 -31.141 -4.848 1 96.38 414 LYS A N 1
ATOM 3158 C CA . LYS A 1 414 ? 3.348 -31.938 -6.066 1 96.38 414 LYS A CA 1
ATOM 3159 C C . LYS A 1 414 ? 4.621 -31.656 -6.859 1 96.38 414 LYS A C 1
ATOM 3161 O O . LYS A 1 414 ? 5.273 -32.594 -7.344 1 96.38 414 LYS A O 1
ATOM 3166 N N . ARG A 1 415 ? 4.996 -30.422 -7.012 1 96.31 415 ARG A N 1
ATOM 3167 C CA . ARG A 1 415 ? 6.195 -30.047 -7.75 1 96.31 415 ARG A CA 1
ATOM 3168 C C . ARG A 1 415 ? 7.453 -30.562 -7.051 1 96.31 415 ARG A C 1
ATOM 3170 O O . ARG A 1 415 ? 8.414 -30.969 -7.707 1 96.31 415 ARG A O 1
ATOM 3177 N N . LEU A 1 416 ? 7.441 -30.422 -5.766 1 95.19 416 LEU A N 1
ATOM 3178 C CA . LEU A 1 416 ? 8.602 -30.891 -5.012 1 95.19 416 LEU A CA 1
ATOM 3179 C C . LEU A 1 416 ? 8.727 -32.406 -5.098 1 95.19 416 LEU A C 1
ATOM 3181 O O . LEU A 1 416 ? 9.836 -32.938 -5.176 1 95.19 416 LEU A O 1
ATOM 3185 N N . ALA A 1 417 ? 7.633 -33.156 -5.043 1 92.38 417 ALA A N 1
ATOM 3186 C CA . ALA A 1 417 ? 7.637 -34.594 -5.191 1 92.38 417 ALA A CA 1
ATOM 3187 C C . ALA A 1 417 ? 8.148 -35 -6.57 1 92.38 417 ALA A C 1
ATOM 3189 O O . ALA A 1 417 ? 8.859 -36 -6.703 1 92.38 417 ALA A O 1
ATOM 3190 N N . ALA A 1 418 ? 7.781 -34.281 -7.512 1 86.81 418 ALA A N 1
ATOM 3191 C CA . ALA A 1 418 ? 8.203 -34.562 -8.883 1 86.81 418 ALA A CA 1
ATOM 3192 C C . ALA A 1 418 ? 9.703 -34.344 -9.055 1 86.81 418 ALA A C 1
ATOM 3194 O O . ALA A 1 418 ? 10.367 -35.031 -9.82 1 86.81 418 ALA A O 1
ATOM 3195 N N . ALA A 1 419 ? 10.227 -33.375 -8.414 1 80.62 419 ALA A N 1
ATOM 3196 C CA . ALA A 1 419 ? 11.648 -33.031 -8.5 1 80.62 419 ALA A CA 1
ATOM 3197 C C . ALA A 1 419 ? 12.5 -34.062 -7.758 1 80.62 419 ALA A C 1
ATOM 3199 O O . ALA A 1 419 ? 13.633 -34.344 -8.148 1 80.62 419 ALA A O 1
ATOM 3200 N N . GLY A 1 420 ? 12.062 -34.5 -6.621 1 69.69 420 GLY A N 1
ATOM 3201 C CA . GLY A 1 420 ? 12.773 -35.5 -5.863 1 69.69 420 GLY A CA 1
ATOM 3202 C C . GLY A 1 420 ? 12.742 -36.875 -6.516 1 69.69 420 GLY A C 1
ATOM 3203 O O . GLY A 1 420 ? 13.578 -37.719 -6.23 1 69.69 420 GLY A O 1
ATOM 3204 N N . ASN A 1 421 ? 11.625 -37.25 -7.242 1 54.44 421 ASN A N 1
ATOM 3205 C CA . ASN A 1 421 ? 11.5 -38.469 -8.008 1 54.44 421 ASN A CA 1
ATOM 3206 C C . ASN A 1 421 ? 11.344 -38.188 -9.5 1 54.44 421 ASN A C 1
ATOM 3208 O O . ASN A 1 421 ? 10.227 -38.156 -10.016 1 54.44 421 ASN A O 1
ATOM 3212 N N . PRO A 1 422 ? 12.414 -37.812 -10.219 1 45.97 422 PRO A N 1
ATOM 3213 C CA . PRO A 1 422 ? 12.289 -37.438 -11.617 1 45.97 422 PRO A CA 1
ATOM 3214 C C . PRO A 1 422 ? 11.539 -38.469 -12.461 1 45.97 422 PRO A C 1
ATOM 3216 O O . PRO A 1 422 ? 11.164 -38.156 -13.602 1 45.97 422 PRO A O 1
ATOM 3219 N N . ARG A 1 423 ? 11.398 -39.625 -12.125 1 45.25 423 ARG A N 1
ATOM 3220 C CA . ARG A 1 423 ? 10.648 -40.594 -12.922 1 45.25 423 ARG A CA 1
ATOM 3221 C C . ARG A 1 423 ? 9.172 -40.219 -12.984 1 45.25 423 ARG A C 1
ATOM 3223 O O . ARG A 1 423 ? 8.422 -40.781 -13.789 1 45.25 423 ARG A O 1
ATOM 3230 N N . ASP A 1 424 ? 8.664 -39.594 -12.102 1 38.59 424 ASP A N 1
ATOM 3231 C CA . ASP A 1 424 ? 7.234 -39.344 -11.961 1 38.59 424 ASP A CA 1
ATOM 3232 C C . ASP A 1 424 ? 6.805 -38.125 -12.766 1 38.59 424 ASP A C 1
ATOM 3234 O O . ASP A 1 424 ? 5.66 -37.656 -12.656 1 38.59 424 ASP A O 1
ATOM 3238 N N . LEU A 1 425 ? 7.543 -37.344 -13.406 1 34.44 425 LEU A N 1
ATOM 3239 C CA . LEU A 1 425 ? 7.051 -36.375 -14.352 1 34.44 425 LEU A CA 1
ATOM 3240 C C . LEU A 1 425 ? 6.762 -37 -15.703 1 34.44 425 LEU A C 1
ATOM 3242 O O . LEU A 1 425 ? 7.539 -37.812 -16.188 1 34.44 425 LEU A O 1
ATOM 3246 N N . MET B 1 1 ? -52.844 33.344 -31.797 1 19.34 1 MET B N 1
ATOM 3247 C CA . MET B 1 1 ? -53.844 32.906 -30.812 1 19.34 1 MET B CA 1
ATOM 3248 C C . MET B 1 1 ? -53.219 32.906 -29.406 1 19.34 1 MET B C 1
ATOM 3250 O O . MET B 1 1 ? -52 32.781 -29.25 1 19.34 1 MET B O 1
ATOM 3254 N N . GLU B 1 2 ? -54.125 33.031 -28.406 1 19.11 2 GLU B N 1
ATOM 3255 C CA . GLU B 1 2 ? -54.312 33.438 -27.016 1 19.11 2 GLU B CA 1
ATOM 3256 C C . GLU B 1 2 ? -53.562 32.531 -26.062 1 19.11 2 GLU B C 1
ATOM 3258 O O . GLU B 1 2 ? -53.5 31.328 -26.25 1 19.11 2 GLU B O 1
ATOM 3263 N N . ALA B 1 3 ? -52.656 33.219 -25.25 1 19.31 3 ALA B N 1
ATOM 3264 C CA . ALA B 1 3 ? -51.688 33.219 -24.156 1 19.31 3 ALA B CA 1
ATOM 3265 C C . ALA B 1 3 ? -52.281 32.625 -22.891 1 19.31 3 ALA B C 1
ATOM 3267 O O . ALA B 1 3 ? -53.031 33.281 -22.172 1 19.31 3 ALA B O 1
ATOM 3268 N N . ARG B 1 4 ? -53 31.422 -23.109 1 18.47 4 ARG B N 1
ATOM 3269 C CA . ARG B 1 4 ? -53.844 30.938 -22 1 18.47 4 ARG B CA 1
ATOM 3270 C C . ARG B 1 4 ? -53 30.75 -20.75 1 18.47 4 ARG B C 1
ATOM 3272 O O . ARG B 1 4 ? -52.125 29.875 -20.672 1 18.47 4 ARG B O 1
ATOM 3279 N N . ILE B 1 5 ? -52.625 31.859 -19.984 1 19.36 5 ILE B N 1
ATOM 3280 C CA . ILE B 1 5 ? -51.781 32.25 -18.859 1 19.36 5 ILE B CA 1
ATOM 3281 C C . ILE B 1 5 ? -52.312 31.609 -17.578 1 19.36 5 ILE B C 1
ATOM 3283 O O . ILE B 1 5 ? -51.938 32 -16.469 1 19.36 5 ILE B O 1
ATOM 3287 N N . THR B 1 6 ? -53.25 30.562 -17.719 1 19 6 THR B N 1
ATOM 3288 C CA . THR B 1 6 ? -54.094 30.484 -16.516 1 19 6 THR B CA 1
ATOM 3289 C C . THR B 1 6 ? -53.219 30.188 -15.289 1 19 6 THR B C 1
ATOM 3291 O O . THR B 1 6 ? -52.312 29.359 -15.352 1 19 6 THR B O 1
ATOM 3294 N N . GLY B 1 7 ? -53.188 31.094 -14.266 1 18.5 7 GLY B N 1
ATOM 3295 C CA . GLY B 1 7 ? -52.719 31.531 -12.961 1 18.5 7 GLY B CA 1
ATOM 3296 C C . GLY B 1 7 ? -53 30.547 -11.852 1 18.5 7 GLY B C 1
ATOM 3297 O O . GLY B 1 7 ? -54.188 30.219 -11.609 1 18.5 7 GLY B O 1
ATOM 3298 N N . ARG B 1 8 ? -52.156 29.453 -11.664 1 19.59 8 ARG B N 1
ATOM 3299 C CA . ARG B 1 8 ? -52.281 28.359 -10.695 1 19.59 8 ARG B CA 1
ATOM 3300 C C . ARG B 1 8 ? -52.344 28.906 -9.273 1 19.59 8 ARG B C 1
ATOM 3302 O O . ARG B 1 8 ? -51.406 29.547 -8.805 1 19.59 8 ARG B O 1
ATOM 3309 N N . ILE B 1 9 ? -53.594 29.406 -8.766 1 17.92 9 ILE B N 1
ATOM 3310 C CA . ILE B 1 9 ? -53.875 30.016 -7.477 1 17.92 9 ILE B CA 1
ATOM 3311 C C . ILE B 1 9 ? -53.5 29.047 -6.355 1 17.92 9 ILE B C 1
ATOM 3313 O O . ILE B 1 9 ? -54 27.922 -6.324 1 17.92 9 ILE B O 1
ATOM 3317 N N . LEU B 1 10 ? -52.406 29.234 -5.648 1 20.38 10 LEU B N 1
ATOM 3318 C CA . LEU B 1 10 ? -51.656 28.625 -4.566 1 20.38 10 LEU B CA 1
ATOM 3319 C C . LEU B 1 10 ? -52.469 28.625 -3.271 1 20.38 10 LEU B C 1
ATOM 3321 O O . LEU B 1 10 ? -52.656 29.672 -2.664 1 20.38 10 LEU B O 1
ATOM 3325 N N . GLN B 1 11 ? -53.688 28.031 -3.314 1 17.34 11 GLN B N 1
ATOM 3326 C CA . GLN B 1 11 ? -54.531 28.234 -2.139 1 17.34 11 GLN B CA 1
ATOM 3327 C C . GLN B 1 11 ? -53.844 27.688 -0.884 1 17.34 11 GLN B C 1
ATOM 3329 O O . GLN B 1 11 ? -53.156 26.672 -0.944 1 17.34 11 GLN B O 1
ATOM 3334 N N . SER B 1 12 ? -53.844 28.484 0.226 1 18.72 12 SER B N 1
ATOM 3335 C CA . SER B 1 12 ? -53.344 28.812 1.544 1 18.72 12 SER B CA 1
ATOM 3336 C C . SER B 1 12 ? -53.844 27.859 2.609 1 18.72 12 SER B C 1
ATOM 3338 O O . SER B 1 12 ? -53.688 28.109 3.807 1 18.72 12 SER B O 1
ATOM 3340 N N . PRO B 1 13 ? -53.594 26.531 2.459 1 17.45 13 PRO B N 1
ATOM 3341 C CA . PRO B 1 13 ? -54.406 25.734 3.379 1 17.45 13 PRO B CA 1
ATOM 3342 C C . PRO B 1 13 ? -54.281 26.188 4.832 1 17.45 13 PRO B C 1
ATOM 3344 O O . PRO B 1 13 ? -53.312 26.891 5.172 1 17.45 13 PRO B O 1
ATOM 3347 N N . ARG B 1 14 ? -54.938 25.359 5.695 1 17.06 14 ARG B N 1
ATOM 3348 C CA . ARG B 1 14 ? -55.719 25.328 6.93 1 17.06 14 ARG B CA 1
ATOM 3349 C C . ARG B 1 14 ? -54.812 25.391 8.148 1 17.06 14 ARG B C 1
ATOM 3351 O O . ARG B 1 14 ? -53.656 24.984 8.094 1 17.06 14 ARG B O 1
ATOM 3358 N N . GLY B 1 15 ? -55.156 26.062 9.273 1 16.58 15 GLY B N 1
ATOM 3359 C CA . GLY B 1 15 ? -55.031 26.766 10.539 1 16.58 15 GLY B CA 1
ATOM 3360 C C . GLY B 1 15 ? -54.688 25.828 11.703 1 16.58 15 GLY B C 1
ATOM 3361 O O . GLY B 1 15 ? -55.219 26.031 12.812 1 16.58 15 GLY B O 1
ATOM 3362 N N . ARG B 1 16 ? -54 24.672 11.539 1 17.3 16 ARG B N 1
ATOM 3363 C CA . ARG B 1 16 ? -54.125 23.797 12.703 1 17.3 16 ARG B CA 1
ATOM 3364 C C . ARG B 1 16 ? -53.688 24.531 13.977 1 17.3 16 ARG B C 1
ATOM 3366 O O . ARG B 1 16 ? -52.812 25.391 13.945 1 17.3 16 ARG B O 1
ATOM 3373 N N . LYS B 1 17 ? -54.438 24.172 15.156 1 16.83 17 LYS B N 1
ATOM 3374 C CA . LYS B 1 17 ? -54.656 24.578 16.531 1 16.83 17 LYS B CA 1
ATOM 3375 C C . LYS B 1 17 ? -53.406 24.438 17.375 1 16.83 17 LYS B C 1
ATOM 3377 O O . LYS B 1 17 ? -52.781 23.375 17.391 1 16.83 17 LYS B O 1
ATOM 3382 N N . LYS B 1 18 ? -52.75 25.469 18.016 1 17.14 18 LYS B N 1
ATOM 3383 C CA . LYS B 1 18 ? -51.625 25.922 18.812 1 17.14 18 LYS B CA 1
ATOM 3384 C C . LYS B 1 18 ? -51.656 25.328 20.203 1 17.14 18 LYS B C 1
ATOM 3386 O O . LYS B 1 18 ? -50.906 25.75 21.094 1 17.14 18 LYS B O 1
ATOM 3391 N N . GLU B 1 19 ? -52.406 24.156 20.5 1 18.78 19 GLU B N 1
ATOM 3392 C CA . GLU B 1 19 ? -52.625 24.172 21.953 1 18.78 19 GLU B CA 1
ATOM 3393 C C . GLU B 1 19 ? -51.281 24.125 22.703 1 18.78 19 GLU B C 1
ATOM 3395 O O . GLU B 1 19 ? -50.344 23.453 22.266 1 18.78 19 GLU B O 1
ATOM 3400 N N . ASP B 1 20 ? -51.031 25.062 23.703 1 17.62 20 ASP B N 1
ATOM 3401 C CA . ASP B 1 20 ? -50.094 25.703 24.641 1 17.62 20 ASP B CA 1
ATOM 3402 C C . ASP B 1 20 ? -49.719 24.75 25.766 1 17.62 20 ASP B C 1
ATOM 3404 O O . ASP B 1 20 ? -50.531 24.469 26.656 1 17.62 20 ASP B O 1
ATOM 3408 N N . PHE B 1 21 ? -49.156 23.484 25.5 1 17.52 21 PHE B N 1
ATOM 3409 C CA . PHE B 1 21 ? -48.844 22.562 26.578 1 17.52 21 PHE B CA 1
ATOM 3410 C C . PHE B 1 21 ? -47.812 23.172 27.547 1 17.52 21 PHE B C 1
ATOM 3412 O O . PHE B 1 21 ? -46.656 23.359 27.172 1 17.52 21 PHE B O 1
ATOM 3419 N N . LEU B 1 22 ? -48.188 24.062 28.531 1 17.47 22 LEU B N 1
ATOM 3420 C CA . LEU B 1 22 ? -47.469 24.75 29.578 1 17.47 22 LEU B CA 1
ATOM 3421 C C . LEU B 1 22 ? -46.844 23.766 30.562 1 17.47 22 LEU B C 1
ATOM 3423 O O . LEU B 1 22 ? -47.562 23.094 31.312 1 17.47 22 LEU B O 1
ATOM 3427 N N . SER B 1 23 ? -45.875 22.844 30.141 1 18.05 23 SER B N 1
ATOM 3428 C CA . SER B 1 23 ? -45.281 21.859 31.047 1 18.05 23 SER B CA 1
ATOM 3429 C C . SER B 1 23 ? -44.625 22.547 32.25 1 18.05 23 SER B C 1
ATOM 3431 O O . SER B 1 23 ? -43.875 23.531 32.062 1 18.05 23 SER B O 1
ATOM 3433 N N . THR B 1 24 ? -45.125 22.359 33.5 1 17.81 24 THR B N 1
ATOM 3434 C CA . THR B 1 24 ? -44.938 22.797 34.906 1 17.81 24 THR B CA 1
ATOM 3435 C C . THR B 1 24 ? -43.625 22.266 35.438 1 17.81 24 THR B C 1
ATOM 3437 O O . THR B 1 24 ? -43.469 21.047 35.625 1 17.81 24 THR B O 1
ATOM 3440 N N . TRP B 1 25 ? -42.438 22.734 35.156 1 18.62 25 TRP B N 1
ATOM 3441 C CA . TRP B 1 25 ? -41.094 22.375 35.531 1 18.62 25 TRP B CA 1
ATOM 3442 C C . TRP B 1 25 ? -40.844 22.625 37 1 18.62 25 TRP B C 1
ATOM 3444 O O . TRP B 1 25 ? -40.781 23.766 37.438 1 18.62 25 TRP B O 1
ATOM 3454 N N . GLN B 1 26 ? -41.562 21.844 37.906 1 17.48 26 GLN B N 1
ATOM 3455 C CA . GLN B 1 26 ? -41.375 22.172 39.312 1 17.48 26 GLN B CA 1
ATOM 3456 C C . GLN B 1 26 ? -39.938 21.891 39.75 1 17.48 26 GLN B C 1
ATOM 3458 O O . GLN B 1 26 ? -39.312 20.938 39.281 1 17.48 26 GLN B O 1
ATOM 3463 N N . GLN B 1 27 ? -39.219 22.766 40.594 1 18.5 27 GLN B N 1
ATOM 3464 C CA . GLN B 1 27 ? -37.938 23.203 41.094 1 18.5 27 GLN B CA 1
ATOM 3465 C C . GLN B 1 27 ? -37.406 22.281 42.188 1 18.5 27 GLN B C 1
ATOM 3467 O O . GLN B 1 27 ? -36.281 22.453 42.656 1 18.5 27 GLN B O 1
ATOM 3472 N N . PRO B 1 28 ? -37.156 20.922 42.031 1 20.56 28 PRO B N 1
ATOM 3473 C CA . PRO B 1 28 ? -37 20.359 43.406 1 20.56 28 PRO B CA 1
ATOM 3474 C C . PRO B 1 28 ? -35.812 20.938 44.156 1 20.56 28 PRO B C 1
ATOM 3476 O O . PRO B 1 28 ? -34.875 21.469 43.531 1 20.56 28 PRO B O 1
ATOM 3479 N N . PRO B 1 29 ? -35.781 20.734 45.562 1 18.91 29 PRO B N 1
ATOM 3480 C CA . PRO B 1 29 ? -35.094 21.422 46.656 1 18.91 29 PRO B CA 1
ATOM 3481 C C . PRO B 1 29 ? -33.625 21 46.781 1 18.91 29 PRO B C 1
ATOM 3483 O O . PRO B 1 29 ? -33.219 19.953 46.281 1 18.91 29 PRO B O 1
ATOM 3486 N N . ALA B 1 30 ? -32.719 21.812 47.406 1 20.27 30 ALA B N 1
ATOM 3487 C CA . ALA B 1 30 ? -31.328 22.203 47.656 1 20.27 30 ALA B CA 1
ATOM 3488 C C . ALA B 1 30 ? -30.656 21.266 48.656 1 20.27 30 ALA B C 1
ATOM 3490 O O . ALA B 1 30 ? -29.562 21.547 49.125 1 20.27 30 ALA B O 1
ATOM 3491 N N . ASN B 1 31 ? -30.828 19.859 48.531 1 18.36 31 ASN B N 1
ATOM 3492 C CA . ASN B 1 31 ? -30.453 19.219 49.781 1 18.36 31 ASN B CA 1
ATOM 3493 C C . ASN B 1 31 ? -29 19.5 50.125 1 18.36 31 ASN B C 1
ATOM 3495 O O . ASN B 1 31 ? -28.156 19.625 49.25 1 18.36 31 ASN B O 1
ATOM 3499 N N . GLU B 1 32 ? -28.75 19.516 51.438 1 18.47 32 GLU B N 1
ATOM 3500 C CA . GLU B 1 32 ? -27.766 19.938 52.438 1 18.47 32 GLU B CA 1
ATOM 3501 C C . GLU B 1 32 ? -26.516 19.047 52.406 1 18.47 32 GLU B C 1
ATOM 3503 O O . GLU B 1 32 ? -26.625 17.844 52.125 1 18.47 32 GLU B O 1
ATOM 3508 N N . GLY B 1 33 ? -25.312 19.625 52.25 1 19.78 33 GLY B N 1
ATOM 3509 C CA . GLY B 1 33 ? -23.875 19.469 52.094 1 19.78 33 GLY B CA 1
ATOM 3510 C C . GLY B 1 33 ? -23.203 18.719 53.219 1 19.78 33 GLY B C 1
ATOM 3511 O O . GLY B 1 33 ? -22.016 18.891 53.469 1 19.78 33 GLY B O 1
ATOM 3512 N N . PRO B 1 34 ? -23.516 17.328 53.438 1 21.14 34 PRO B N 1
ATOM 3513 C CA . PRO B 1 34 ? -23.031 16.969 54.781 1 21.14 34 PRO B CA 1
ATOM 3514 C C . PRO B 1 34 ? -21.531 17.219 54.938 1 21.14 34 PRO B C 1
ATOM 3516 O O . PRO B 1 34 ? -20.797 17.281 53.969 1 21.14 34 PRO B O 1
ATOM 3519 N N . PRO B 1 35 ? -21.062 17.234 56.25 1 20.36 35 PRO B N 1
ATOM 3520 C CA . PRO B 1 35 ? -19.922 17.859 56.906 1 20.36 35 PRO B CA 1
ATOM 3521 C C . PRO B 1 35 ? -18.625 17.094 56.688 1 20.36 35 PRO B C 1
ATOM 3523 O O . PRO B 1 35 ? -18.656 15.922 56.281 1 20.36 35 PRO B O 1
ATOM 3526 N N . PRO B 1 36 ? -17.516 17.547 57.031 1 22.25 36 PRO B N 1
ATOM 3527 C CA . PRO B 1 36 ? -16.078 17.547 56.719 1 22.25 36 PRO B CA 1
ATOM 3528 C C . PRO B 1 36 ? -15.32 16.438 57.438 1 22.25 36 PRO B C 1
ATOM 3530 O O . PRO B 1 36 ? -14.109 16.312 57.281 1 22.25 36 PRO B O 1
ATOM 3533 N N . PRO B 1 37 ? -15.781 15.039 57.469 1 20.56 37 PRO B N 1
ATOM 3534 C CA . PRO B 1 37 ? -15.227 14.492 58.688 1 20.56 37 PRO B CA 1
ATOM 3535 C C . PRO B 1 37 ? -13.703 14.555 58.719 1 20.56 37 PRO B C 1
ATOM 3537 O O . PRO B 1 37 ? -13.062 14.656 57.688 1 20.56 37 PRO B O 1
ATOM 3540 N N . PRO B 1 38 ? -13.125 14.109 59.938 1 18.53 38 PRO B N 1
ATOM 3541 C CA . PRO B 1 38 ? -11.953 14.508 60.719 1 18.53 38 PRO B CA 1
ATOM 3542 C C . PRO B 1 38 ? -10.656 13.875 60.188 1 18.53 38 PRO B C 1
ATOM 3544 O O . PRO B 1 38 ? -10.703 12.961 59.375 1 18.53 38 PRO B O 1
ATOM 3547 N N . SER B 1 39 ? -9.68 13.656 61.031 1 17.58 39 SER B N 1
ATOM 3548 C CA . SER B 1 39 ? -8.328 14.102 61.344 1 17.58 39 SER B CA 1
ATOM 3549 C C . SER B 1 39 ? -7.312 12.984 61.094 1 17.58 39 SER B C 1
ATOM 3551 O O . SER B 1 39 ? -6.16 13.242 60.75 1 17.58 39 SER B O 1
ATOM 3553 N N . PRO B 1 40 ? -7.633 11.555 61.25 1 19.3 40 PRO B N 1
ATOM 3554 C CA . PRO B 1 40 ? -6.652 11.086 62.219 1 19.3 40 PRO B CA 1
ATOM 3555 C C . PRO B 1 40 ? -5.258 10.914 61.625 1 19.3 40 PRO B C 1
ATOM 3557 O O . PRO B 1 40 ? -5.117 10.781 60.406 1 19.3 40 PRO B O 1
ATOM 3560 N N . ALA B 1 41 ? -4.184 10.75 62.531 1 20.06 41 ALA B N 1
ATOM 3561 C CA . ALA B 1 41 ? -2.771 10.992 62.844 1 20.06 41 ALA B CA 1
ATOM 3562 C C . ALA B 1 41 ? -1.908 9.844 62.312 1 20.06 41 ALA B C 1
ATOM 3564 O O . ALA B 1 41 ? -2.16 8.68 62.625 1 20.06 41 ALA B O 1
ATOM 3565 N N . ALA B 1 42 ? -1.302 10 61.188 1 18.84 42 ALA B N 1
ATOM 3566 C CA . ALA B 1 42 ? -0.509 9.094 60.344 1 18.84 42 ALA B CA 1
ATOM 3567 C C . ALA B 1 42 ? 0.662 8.516 61.156 1 18.84 42 ALA B C 1
ATOM 3569 O O . ALA B 1 42 ? 1.433 9.266 61.75 1 18.84 42 ALA B O 1
ATOM 3570 N N . GLU B 1 43 ? 0.441 7.277 61.594 1 18.53 43 GLU B N 1
ATOM 3571 C CA . GLU B 1 43 ? 1.359 6.52 62.438 1 18.53 43 GLU B CA 1
ATOM 3572 C C . GLU B 1 43 ? 2.742 6.418 61.781 1 18.53 43 GLU B C 1
ATOM 3574 O O . GLU B 1 43 ? 2.863 6.387 60.562 1 18.53 43 GLU B O 1
ATOM 3579 N N . GLU B 1 44 ? 3.777 6.441 62.594 1 19.38 44 GLU B N 1
ATOM 3580 C CA . GLU B 1 44 ? 5.215 6.633 62.75 1 19.38 44 GLU B CA 1
ATOM 3581 C C . GLU B 1 44 ? 5.996 5.457 62.188 1 19.38 44 GLU B C 1
ATOM 3583 O O . GLU B 1 44 ? 5.879 4.328 62.656 1 19.38 44 GLU B O 1
ATOM 3588 N N . ARG B 1 45 ? 6.117 5.371 60.844 1 18.48 45 ARG B N 1
ATOM 3589 C CA . ARG B 1 45 ? 6.719 4.18 60.25 1 18.48 45 ARG B CA 1
ATOM 3590 C C . ARG B 1 45 ? 8.133 3.961 60.781 1 18.48 45 ARG B C 1
ATOM 3592 O O . ARG B 1 45 ? 8.883 4.918 60.969 1 18.48 45 ARG B O 1
ATOM 3599 N N . PRO B 1 46 ? 8.398 2.74 61.219 1 19.92 46 PRO B N 1
ATOM 3600 C CA . PRO B 1 46 ? 9.562 2.295 61.969 1 19.92 46 PRO B CA 1
ATOM 3601 C C . PRO B 1 46 ? 10.867 2.391 61.188 1 19.92 46 PRO B C 1
ATOM 3603 O O . PRO B 1 46 ? 10.836 2.436 59.938 1 19.92 46 PRO B O 1
ATOM 3606 N N . PRO B 1 47 ? 12.023 2.557 61.781 1 19.91 47 PRO B N 1
ATOM 3607 C CA . PRO B 1 47 ? 13.414 2.992 61.594 1 19.91 47 PRO B CA 1
ATOM 3608 C C . PRO B 1 47 ? 14.242 1.987 60.812 1 19.91 47 PRO B C 1
ATOM 3610 O O . PRO B 1 47 ? 14.328 0.814 61.188 1 19.91 47 PRO B O 1
ATOM 3613 N N . ALA B 1 48 ? 14.133 1.994 59.469 1 18.33 48 ALA B N 1
ATOM 3614 C CA . ALA B 1 48 ? 14.789 1.004 58.594 1 18.33 48 ALA B CA 1
ATOM 3615 C C . ALA B 1 48 ? 16.266 0.856 58.969 1 18.33 48 ALA B C 1
ATOM 3617 O O . ALA B 1 48 ? 16.953 1.849 59.219 1 18.33 48 ALA B O 1
ATOM 3618 N N . SER B 1 49 ? 16.594 -0.412 59.219 1 17.94 49 SER B N 1
ATOM 3619 C CA . SER B 1 49 ? 17.797 -1.059 59.719 1 17.94 49 SER B CA 1
ATOM 3620 C C . SER B 1 49 ? 18.969 -0.847 58.781 1 17.94 49 SER B C 1
ATOM 3622 O O . SER B 1 49 ? 18.781 -0.65 57.562 1 17.94 49 SER B O 1
ATOM 3624 N N . HIS B 1 50 ? 20.156 -0.61 59.219 1 19.23 50 HIS B N 1
ATOM 3625 C CA . HIS B 1 50 ? 21.516 -0.122 59.031 1 19.23 50 HIS B CA 1
ATOM 3626 C C . HIS B 1 50 ? 22.344 -1.089 58.188 1 19.23 50 HIS B C 1
ATOM 3628 O O . HIS B 1 50 ? 23.562 -0.933 58.062 1 19.23 50 HIS B O 1
ATOM 3634 N N . PHE B 1 51 ? 21.781 -1.645 57 1 18.16 51 PHE B N 1
ATOM 3635 C CA . PHE B 1 51 ? 22.625 -2.764 56.594 1 18.16 51 PHE B CA 1
ATOM 3636 C C . PHE B 1 51 ? 24.016 -2.285 56.219 1 18.16 51 PHE B C 1
ATOM 3638 O O . PHE B 1 51 ? 24.188 -1.207 55.656 1 18.16 51 PHE B O 1
ATOM 3645 N N . PRO B 1 52 ? 25.094 -2.988 56.562 1 20.44 52 PRO B N 1
ATOM 3646 C CA . PRO B 1 52 ? 26.516 -2.684 56.719 1 20.44 52 PRO B CA 1
ATOM 3647 C C . PRO B 1 52 ? 27.297 -2.803 55.438 1 20.44 52 PRO B C 1
ATOM 3649 O O . PRO B 1 52 ? 28.5 -2.494 55.375 1 20.44 52 PRO B O 1
ATOM 3652 N N . PRO B 1 53 ? 26.625 -2.66 54.188 1 17.89 53 PRO B N 1
ATOM 3653 C CA . PRO B 1 53 ? 27.375 -3.58 53.344 1 17.89 53 PRO B CA 1
ATOM 3654 C C . PRO B 1 53 ? 28.844 -3.197 53.188 1 17.89 53 PRO B C 1
ATOM 3656 O O . PRO B 1 53 ? 29.234 -2.078 53.531 1 17.89 53 PRO B O 1
ATOM 3659 N N . VAL B 1 54 ? 29.438 -3.93 52.031 1 18.8 54 VAL B N 1
ATOM 3660 C CA . VAL B 1 54 ? 30.594 -4.758 51.656 1 18.8 54 VAL B CA 1
ATOM 3661 C C . VAL B 1 54 ? 31.672 -3.891 51.031 1 18.8 54 VAL B C 1
ATOM 3663 O O . VAL B 1 54 ? 31.359 -2.953 50.281 1 18.8 54 VAL B O 1
ATOM 3666 N N . ASN B 1 55 ? 32.844 -4.039 51.438 1 19.3 55 ASN B N 1
ATOM 3667 C CA . ASN B 1 55 ? 34.188 -3.451 51.406 1 19.3 55 ASN B CA 1
ATOM 3668 C C . ASN B 1 55 ? 34.844 -3.59 50.062 1 19.3 55 ASN B C 1
ATOM 3670 O O . ASN B 1 55 ? 35.688 -4.48 49.844 1 19.3 55 ASN B O 1
ATOM 3674 N N . VAL B 1 56 ? 34.188 -3.354 48.938 1 19.47 56 VAL B N 1
ATOM 3675 C CA . VAL B 1 56 ? 34.844 -3.877 47.75 1 19.47 56 VAL B CA 1
ATOM 3676 C C . VAL B 1 56 ? 36.188 -3.188 47.562 1 19.47 56 VAL B C 1
ATOM 3678 O O . VAL B 1 56 ? 36.312 -1.981 47.781 1 19.47 56 VAL B O 1
ATOM 3681 N N . PRO B 1 57 ? 37.156 -4.09 47.188 1 18.78 57 PRO B N 1
ATOM 3682 C CA . PRO B 1 57 ? 38.625 -4 47.219 1 18.78 57 PRO B CA 1
ATOM 3683 C C . PRO B 1 57 ? 39.156 -2.936 46.281 1 18.78 57 PRO B C 1
ATOM 3685 O O . PRO B 1 57 ? 38.469 -2.469 45.375 1 18.78 57 PRO B O 1
ATOM 3688 N N . SER B 1 58 ? 40.469 -2.93 46.281 1 18.11 58 SER B N 1
ATOM 3689 C CA . SER B 1 58 ? 41.625 -2.09 46.094 1 18.11 58 SER B CA 1
ATOM 3690 C C . SER B 1 58 ? 41.906 -1.821 44.625 1 18.11 58 SER B C 1
ATOM 3692 O O . SER B 1 58 ? 41.75 -2.709 43.781 1 18.11 58 SER B O 1
ATOM 3694 N N . LYS B 1 59 ? 42.031 -0.65 44.25 1 19.41 59 LYS B N 1
ATOM 3695 C CA . LYS B 1 59 ? 42.188 0.174 43.062 1 19.41 59 LYS B CA 1
ATOM 3696 C C . LYS B 1 59 ? 43.531 -0.066 42.375 1 19.41 59 LYS B C 1
ATOM 3698 O O . LYS B 1 59 ? 44.562 0.479 42.812 1 19.41 59 LYS B O 1
ATOM 3703 N N . GLN B 1 60 ? 43.812 -1.395 42.125 1 17.64 60 GLN B N 1
ATOM 3704 C CA . GLN B 1 60 ? 45.219 -1.377 41.781 1 17.64 60 GLN B CA 1
ATOM 3705 C C . GLN B 1 60 ? 45.5 -0.417 40.625 1 17.64 60 GLN B C 1
ATOM 3707 O O . GLN B 1 60 ? 44.594 -0.032 39.875 1 17.64 60 GLN B O 1
ATOM 3712 N N . PRO B 1 61 ? 46.719 -0.59 39.875 1 19.72 61 PRO B N 1
ATOM 3713 C CA . PRO B 1 61 ? 47.875 0.211 39.5 1 19.72 61 PRO B CA 1
ATOM 3714 C C . PRO B 1 61 ? 47.844 0.659 38.062 1 19.72 61 PRO B C 1
ATOM 3716 O O . PRO B 1 61 ? 48.469 1.665 37.688 1 19.72 61 PRO B O 1
ATOM 3719 N N . LEU B 1 62 ? 46.938 0.097 37.156 1 19.42 62 LEU B N 1
ATOM 3720 C CA . LEU B 1 62 ? 47.75 -0.261 36 1 19.42 62 LEU B CA 1
ATOM 3721 C C . LEU B 1 62 ? 48.312 0.984 35.312 1 19.42 62 LEU B C 1
ATOM 3723 O O . LEU B 1 62 ? 47.719 2.061 35.375 1 19.42 62 LEU B O 1
ATOM 3727 N N . PRO B 1 63 ? 49.562 0.971 34.75 1 21.08 63 PRO B N 1
ATOM 3728 C CA . PRO B 1 63 ? 50.594 1.898 34.281 1 21.08 63 PRO B CA 1
ATOM 3729 C C . PRO B 1 63 ? 50.281 2.469 32.906 1 21.08 63 PRO B C 1
ATOM 3731 O O . PRO B 1 63 ? 51.031 3.311 32.406 1 21.08 63 PRO B O 1
ATOM 3734 N N . PRO B 1 64 ? 49.125 3.004 32.625 1 16.86 64 PRO B N 1
ATOM 3735 C CA . PRO B 1 64 ? 48.844 3.055 31.172 1 16.86 64 PRO B CA 1
ATOM 3736 C C . PRO B 1 64 ? 50 3.662 30.391 1 16.86 64 PRO B C 1
ATOM 3738 O O . PRO B 1 64 ? 50.812 4.406 30.938 1 16.86 64 PRO B O 1
ATOM 3741 N N . ARG B 1 65 ? 50.125 3.16 29.078 1 17.55 65 ARG B N 1
ATOM 3742 C CA . ARG B 1 65 ? 50.844 3.07 27.828 1 17.55 65 ARG B CA 1
ATOM 3743 C C . ARG B 1 65 ? 51.094 4.453 27.219 1 17.55 65 ARG B C 1
ATOM 3745 O O . ARG B 1 65 ? 50.375 5.41 27.562 1 17.55 65 ARG B O 1
ATOM 3752 N N . VAL B 1 66 ? 52.031 4.566 26.266 1 18.91 66 VAL B N 1
ATOM 3753 C CA . VAL B 1 66 ? 53.062 5.254 25.484 1 18.91 66 VAL B CA 1
ATOM 3754 C C . VAL B 1 66 ? 52.406 6.047 24.359 1 18.91 66 VAL B C 1
ATOM 3756 O O . VAL B 1 66 ? 53.094 6.754 23.609 1 18.91 66 VAL B O 1
ATOM 3759 N N . LEU B 1 67 ? 51.125 6.609 24.562 1 16.8 67 LEU B N 1
ATOM 3760 C CA . LEU B 1 67 ? 50.562 7.039 23.281 1 16.8 67 LEU B CA 1
ATOM 3761 C C . LEU B 1 67 ? 51.531 7.953 22.531 1 16.8 67 LEU B C 1
ATOM 3763 O O . LEU B 1 67 ? 52.031 8.93 23.094 1 16.8 67 LEU B O 1
ATOM 3767 N N . TRP B 1 68 ? 52.094 7.445 21.438 1 17.88 68 TRP B N 1
ATOM 3768 C CA . TRP B 1 68 ? 52.875 7.855 20.281 1 17.88 68 TRP B CA 1
ATOM 3769 C C . TRP B 1 68 ? 52.219 9.023 19.562 1 17.88 68 TRP B C 1
ATOM 3771 O O . TRP B 1 68 ? 51.094 8.914 19.078 1 17.88 68 TRP B O 1
ATOM 3781 N N . GLU B 1 69 ? 52.188 10.164 20.188 1 18.17 69 GLU B N 1
ATOM 3782 C CA . GLU B 1 69 ? 51.531 11.273 19.5 1 18.17 69 GLU B CA 1
ATOM 3783 C C . GLU B 1 69 ? 52.125 11.469 18.094 1 18.17 69 GLU B C 1
ATOM 3785 O O . GLU B 1 69 ? 53.312 11.703 17.922 1 18.17 69 GLU B O 1
ATOM 3790 N N . LEU B 1 70 ? 51.469 10.781 17.141 1 17.19 70 LEU B N 1
ATOM 3791 C CA . LEU B 1 70 ? 51.688 10.773 15.695 1 17.19 70 LEU B CA 1
ATOM 3792 C C . LEU B 1 70 ? 51.594 12.188 15.125 1 17.19 70 LEU B C 1
ATOM 3794 O O . LEU B 1 70 ? 52 12.43 13.984 1 17.19 70 LEU B O 1
ATOM 3798 N N . ALA B 1 71 ? 51.031 13.195 15.773 1 17.23 71 ALA B N 1
ATOM 3799 C CA . ALA B 1 71 ? 50.312 14.062 14.836 1 17.23 71 ALA B CA 1
ATOM 3800 C C . ALA B 1 71 ? 51.25 14.648 13.797 1 17.23 71 ALA B C 1
ATOM 3802 O O . ALA B 1 71 ? 52.312 15.203 14.141 1 17.23 71 ALA B O 1
ATOM 3803 N N . LEU B 1 72 ? 51.094 14.211 12.57 1 17.27 72 LEU B N 1
ATOM 3804 C CA . LEU B 1 72 ? 51.406 14.391 11.164 1 17.27 72 LEU B CA 1
ATOM 3805 C C . LEU B 1 72 ? 51.469 15.875 10.805 1 17.27 72 LEU B C 1
ATOM 3807 O O . LEU B 1 72 ? 50.938 16.719 11.531 1 17.27 72 LEU B O 1
ATOM 3811 N N . SER B 1 73 ? 51.719 16.109 9.547 1 17.38 73 SER B N 1
ATOM 3812 C CA . SER B 1 73 ? 52.375 16.766 8.422 1 17.38 73 SER B CA 1
ATOM 3813 C C . SER B 1 73 ? 51.531 17.922 7.898 1 17.38 73 SER B C 1
ATOM 3815 O O . SER B 1 73 ? 50.469 17.719 7.34 1 17.38 73 SER B O 1
ATOM 3817 N N . SER B 1 74 ? 51.219 18.984 8.742 1 16.28 74 SER B N 1
ATOM 3818 C CA . SER B 1 74 ? 50.312 20.047 8.336 1 16.28 74 SER B CA 1
ATOM 3819 C C . SER B 1 74 ? 50.562 20.469 6.891 1 16.28 74 SER B C 1
ATOM 3821 O O . SER B 1 74 ? 49.625 20.438 6.07 1 16.28 74 SER B O 1
ATOM 3823 N N . GLY B 1 75 ? 50.938 21.688 6.793 1 16.28 75 GLY B N 1
ATOM 3824 C CA . GLY B 1 75 ? 50.25 22.812 6.184 1 16.28 75 GLY B CA 1
ATOM 3825 C C . GLY B 1 75 ? 50.438 22.875 4.676 1 16.28 75 GLY B C 1
ATOM 3826 O O . GLY B 1 75 ? 51.25 22.156 4.109 1 16.28 75 GLY B O 1
ATOM 3827 N N . LEU B 1 76 ? 49.938 24.016 4.148 1 17.7 76 LEU B N 1
ATOM 3828 C CA . LEU B 1 76 ? 49.219 24.656 3.051 1 17.7 76 LEU B CA 1
ATOM 3829 C C . LEU B 1 76 ? 50.156 24.953 1.886 1 17.7 76 LEU B C 1
ATOM 3831 O O . LEU B 1 76 ? 51.156 25.672 2.045 1 17.7 76 LEU B O 1
ATOM 3835 N N . LEU B 1 77 ? 50.25 23.953 1.076 1 17.25 77 LEU B N 1
ATOM 3836 C CA . LEU B 1 77 ? 50.844 24 -0.257 1 17.25 77 LEU B CA 1
ATO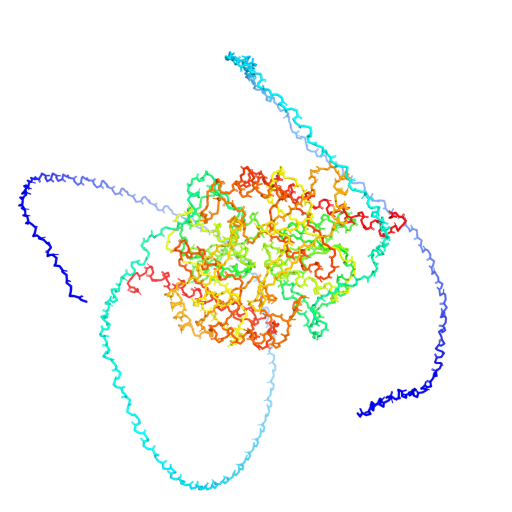M 3837 C C . LEU B 1 77 ? 50.312 25.203 -1.039 1 17.25 77 LEU B C 1
ATOM 3839 O O . LEU B 1 77 ? 49.125 25.391 -1.171 1 17.25 77 LEU B O 1
ATOM 3843 N N . GLY B 1 78 ? 51.031 26.312 -0.959 1 19.33 78 GLY B N 1
ATOM 3844 C CA . GLY B 1 78 ? 50.969 27.547 -1.729 1 19.33 78 GLY B CA 1
ATOM 3845 C C . GLY B 1 78 ? 50.844 27.312 -3.223 1 19.33 78 GLY B C 1
ATOM 3846 O O . GLY B 1 78 ? 51.719 26.672 -3.824 1 19.33 78 GLY B O 1
ATOM 3847 N N . PHE B 1 79 ? 49.531 26.938 -3.703 1 16.38 79 PHE B N 1
ATOM 3848 C CA . PHE B 1 79 ? 49.188 26.688 -5.102 1 16.38 79 PHE B CA 1
ATOM 3849 C C . PHE B 1 79 ? 49.844 27.75 -6 1 16.38 79 PHE B C 1
ATOM 3851 O O . PHE B 1 79 ? 49.969 28.906 -5.609 1 16.38 79 PHE B O 1
ATOM 3858 N N . SER B 1 80 ? 50.344 27.281 -7.078 1 16.62 80 SER B N 1
ATOM 3859 C CA . SER B 1 80 ? 51.156 27.609 -8.234 1 16.62 80 SER B CA 1
ATOM 3860 C C . SER B 1 80 ? 50.406 28.438 -9.25 1 16.62 80 SER B C 1
ATOM 3862 O O . SER B 1 80 ? 50.906 28.703 -10.344 1 16.62 80 SER B O 1
ATOM 3864 N N . PHE B 1 81 ? 49.188 28.844 -9.078 1 17.38 81 PHE B N 1
ATOM 3865 C CA . PHE B 1 81 ? 48.562 28.953 -10.383 1 17.38 81 PHE B CA 1
ATOM 3866 C C . PHE B 1 81 ? 49.312 29.922 -11.281 1 17.38 81 PHE B C 1
ATOM 3868 O O . PHE B 1 81 ? 49.656 31.031 -10.867 1 17.38 81 PHE B O 1
ATOM 3875 N N . THR B 1 82 ? 49.875 29.312 -12.258 1 16.25 82 THR B N 1
ATOM 3876 C CA . THR B 1 82 ? 50.656 29.875 -13.352 1 16.25 82 THR B CA 1
ATOM 3877 C C . THR B 1 82 ? 49.875 30.953 -14.094 1 16.25 82 THR B C 1
ATOM 3879 O O . THR B 1 82 ? 48.625 30.969 -14.039 1 16.25 82 THR B O 1
ATOM 3882 N N . PRO B 1 83 ? 50.344 31.125 -15.32 1 16.67 83 PRO B N 1
ATOM 3883 C CA . PRO B 1 83 ? 50.781 32.312 -16.047 1 16.67 83 PRO B CA 1
ATOM 3884 C C . PRO B 1 83 ? 49.688 32.906 -16.922 1 16.67 83 PRO B C 1
ATOM 3886 O O . PRO B 1 83 ? 49.5 34.125 -17 1 16.67 83 PRO B O 1
ATOM 3889 N N . ALA B 1 84 ? 48.875 32.062 -17.859 1 16.77 84 ALA B N 1
ATOM 3890 C CA . ALA B 1 84 ? 49.281 32.5 -19.188 1 16.77 84 ALA B CA 1
ATOM 3891 C C . ALA B 1 84 ? 48.531 33.812 -19.562 1 16.77 84 ALA B C 1
ATOM 3893 O O . ALA B 1 84 ? 47.531 34.156 -18.922 1 16.77 84 ALA B O 1
ATOM 3894 N N . PRO B 1 85 ? 48.125 33.75 -20.938 1 17.05 85 PRO B N 1
ATOM 3895 C CA . PRO B 1 85 ? 48.562 34.75 -21.938 1 17.05 85 PRO B CA 1
ATOM 3896 C C . PRO B 1 85 ? 47.594 35.906 -22.062 1 17.05 85 PRO B C 1
ATOM 3898 O O . PRO B 1 85 ? 46.531 35.906 -21.438 1 17.05 85 PRO B O 1
ATOM 3901 N N . HIS B 1 86 ? 47.031 35.938 -23.359 1 16.42 86 HIS B N 1
ATOM 3902 C CA . HIS B 1 86 ? 47.125 36.969 -24.375 1 16.42 86 HIS B CA 1
ATOM 3903 C C . HIS B 1 86 ? 45.969 37.969 -24.266 1 16.42 86 HIS B C 1
ATOM 3905 O O . HIS B 1 86 ? 44.938 37.656 -23.625 1 16.42 86 HIS B O 1
ATOM 3911 N N . ALA B 1 87 ? 45.844 38.75 -25.438 1 15.19 87 ALA B N 1
ATOM 3912 C CA . ALA B 1 87 ? 45.781 40.188 -25.766 1 15.19 87 ALA B CA 1
ATOM 3913 C C . ALA B 1 87 ? 44.344 40.656 -25.859 1 15.19 87 ALA B C 1
ATOM 3915 O O . ALA B 1 87 ? 44 41.688 -25.234 1 15.19 87 ALA B O 1
ATOM 3916 N N . ALA B 1 88 ? 43.656 40.281 -27 1 17.78 88 ALA B N 1
ATOM 3917 C CA . ALA B 1 88 ? 43.406 41.406 -27.906 1 17.78 88 ALA B CA 1
ATOM 3918 C C . ALA B 1 88 ? 42.031 42.031 -27.625 1 17.78 88 ALA B C 1
ATOM 3920 O O . ALA B 1 88 ? 41.031 41.344 -27.469 1 17.78 88 ALA B O 1
ATOM 3921 N N . CYS B 1 89 ? 41.938 43.344 -27.312 1 16.73 89 CYS B N 1
ATOM 3922 C CA . CYS B 1 89 ? 41 44.281 -26.734 1 16.73 89 CYS B CA 1
ATOM 3923 C C . CYS B 1 89 ? 39.875 44.625 -27.719 1 16.73 89 CYS B C 1
ATOM 3925 O O . CYS B 1 89 ? 38.906 45.281 -27.359 1 16.73 89 CYS B O 1
ATOM 3927 N N . SER B 1 90 ? 39.844 44.188 -29.094 1 17.5 90 SER B N 1
ATOM 3928 C CA . SER B 1 90 ? 39.5 45.438 -29.75 1 17.5 90 SER B CA 1
ATOM 3929 C C . SER B 1 90 ? 38.062 45.844 -29.422 1 17.5 90 SER B C 1
ATOM 3931 O O . SER B 1 90 ? 37.25 45.031 -29.016 1 17.5 90 SER B O 1
ATOM 3933 N N . PRO B 1 91 ? 37.656 47.062 -30.016 1 18.69 91 PRO B N 1
ATOM 3934 C CA . PRO B 1 91 ? 36.844 48.219 -29.656 1 18.69 91 PRO B CA 1
ATOM 3935 C C . PRO B 1 91 ? 35.375 48.062 -30.047 1 18.69 91 PRO B C 1
ATOM 3937 O O . PRO B 1 91 ? 34.562 48.938 -29.766 1 18.69 91 PRO B O 1
ATOM 3940 N N . VAL B 1 92 ? 34.938 46.844 -30.391 1 20 92 VAL B N 1
ATOM 3941 C CA . VAL B 1 92 ? 33.938 47.094 -31.406 1 20 92 VAL B CA 1
ATOM 3942 C C . VAL B 1 92 ? 32.844 48.031 -30.859 1 20 92 VAL B C 1
ATOM 3944 O O . VAL B 1 92 ? 32.531 48 -29.672 1 20 92 VAL B O 1
ATOM 3947 N N . ARG B 1 93 ? 32.25 48.938 -31.828 1 18.25 93 ARG B N 1
ATOM 3948 C CA . ARG B 1 93 ? 31.516 50.156 -31.984 1 18.25 93 ARG B CA 1
ATOM 3949 C C . ARG B 1 93 ? 30.078 50.031 -31.5 1 18.25 93 ARG B C 1
ATOM 3951 O O . ARG B 1 93 ? 29.469 48.969 -31.656 1 18.25 93 ARG B O 1
ATOM 3958 N N . SER B 1 94 ? 29.641 50.969 -30.641 1 18.14 94 SER B N 1
ATOM 3959 C CA . SER B 1 94 ? 28.562 51.219 -29.719 1 18.14 94 SER B CA 1
ATOM 3960 C C . SER B 1 94 ? 27.25 51.531 -30.453 1 18.14 94 SER B C 1
ATOM 3962 O O . SER B 1 94 ? 26.219 51.75 -29.828 1 18.14 94 SER B O 1
ATOM 3964 N N . PRO B 1 95 ? 26.969 51.062 -31.75 1 20.22 95 PRO B N 1
ATOM 3965 C CA . PRO B 1 95 ? 26.031 52.062 -32.25 1 20.22 95 PRO B CA 1
ATOM 3966 C C . PRO B 1 95 ? 24.766 52.156 -31.391 1 20.22 95 PRO B C 1
ATOM 3968 O O . PRO B 1 95 ? 24.375 51.188 -30.75 1 20.22 95 PRO B O 1
ATOM 3971 N N . ALA B 1 96 ? 24.328 53.438 -31.031 1 19.44 96 ALA B N 1
ATOM 3972 C CA . ALA B 1 96 ? 23.422 54.062 -30.094 1 19.44 96 ALA B CA 1
ATOM 3973 C C . ALA B 1 96 ? 21.969 53.875 -30.516 1 19.44 96 ALA B C 1
ATOM 3975 O O . ALA B 1 96 ? 21.047 54.25 -29.797 1 19.44 96 ALA B O 1
ATOM 3976 N N . VAL B 1 97 ? 21.625 53.031 -31.547 1 20.64 97 VAL B N 1
ATOM 3977 C CA . VAL B 1 97 ? 20.391 53.562 -32.125 1 20.64 97 VAL B CA 1
ATOM 3978 C C . VAL B 1 97 ? 19.312 53.656 -31.062 1 20.64 97 VAL B C 1
ATOM 3980 O O . VAL B 1 97 ? 19.156 52.75 -30.25 1 20.64 97 VAL B O 1
ATOM 3983 N N . ALA B 1 98 ? 18.656 54.875 -30.844 1 20.08 98 ALA B N 1
ATOM 3984 C CA . ALA B 1 98 ? 17.766 55.656 -30.016 1 20.08 98 ALA B CA 1
ATOM 3985 C C . ALA B 1 98 ? 16.344 55.125 -30.047 1 20.08 98 ALA B C 1
ATOM 3987 O O . ALA B 1 98 ? 15.594 55.375 -31 1 20.08 98 ALA B O 1
ATOM 3988 N N . GLY B 1 99 ? 16.156 53.812 -30.172 1 20.08 99 GLY B N 1
ATOM 3989 C CA . GLY B 1 99 ? 14.75 53.562 -30.453 1 20.08 99 GLY B CA 1
ATOM 3990 C C . GLY B 1 99 ? 13.805 54.156 -29.422 1 20.08 99 GLY B C 1
ATOM 3991 O O . GLY B 1 99 ? 14.109 54.188 -28.234 1 20.08 99 GLY B O 1
ATOM 3992 N N . ARG B 1 100 ? 12.93 55.125 -29.891 1 19.5 100 ARG B N 1
ATOM 3993 C CA . ARG B 1 100 ? 11.922 55.969 -29.219 1 19.5 100 ARG B CA 1
ATOM 3994 C C . ARG B 1 100 ? 10.977 55.094 -28.391 1 19.5 100 ARG B C 1
ATOM 3996 O O . ARG B 1 100 ? 10.359 54.156 -28.906 1 19.5 100 ARG B O 1
ATOM 4003 N N . ILE B 1 101 ? 11.242 55 -27.141 1 20.36 101 ILE B N 1
ATOM 4004 C CA . ILE B 1 101 ? 10.516 54.25 -26.125 1 20.36 101 ILE B CA 1
ATOM 4005 C C . ILE B 1 101 ? 9.125 54.844 -25.953 1 20.36 101 ILE B C 1
ATOM 4007 O O . ILE B 1 101 ? 8.977 55.969 -25.438 1 20.36 101 ILE B O 1
ATOM 4011 N N . GLN B 1 102 ? 8.367 54.969 -27.078 1 21.3 102 GLN B N 1
ATOM 4012 C CA . GLN B 1 102 ? 7.113 55.688 -26.797 1 21.3 102 GLN B CA 1
ATOM 4013 C C . GLN B 1 102 ? 6.508 55.188 -25.484 1 21.3 102 GLN B C 1
ATOM 4015 O O . GLN B 1 102 ? 6.695 54.031 -25.094 1 21.3 102 GLN B O 1
ATOM 4020 N N . ALA B 1 103 ? 5.848 56.156 -24.703 1 21.73 103 ALA B N 1
ATOM 4021 C CA . ALA B 1 103 ? 5.383 56.375 -23.328 1 21.73 103 ALA B CA 1
ATOM 4022 C C . ALA B 1 103 ? 4.34 55.312 -22.953 1 21.73 103 ALA B C 1
ATOM 4024 O O . ALA B 1 103 ? 3.543 54.906 -23.797 1 21.73 103 ALA B O 1
ATOM 4025 N N . PRO B 1 104 ? 4.562 54.594 -21.844 1 22.22 104 PRO B N 1
ATOM 4026 C CA . PRO B 1 104 ? 3.74 53.531 -21.297 1 22.22 104 PRO B CA 1
ATOM 4027 C C . PRO B 1 104 ? 2.303 53.969 -21.031 1 22.22 104 PRO B C 1
ATOM 4029 O O . PRO B 1 104 ? 2.051 55.125 -20.734 1 22.22 104 PRO B O 1
ATOM 4032 N N . ALA B 1 105 ? 1.323 53.5 -21.844 1 25.97 105 ALA B N 1
ATOM 4033 C CA . ALA B 1 105 ? -0.104 53.75 -21.672 1 25.97 105 ALA B CA 1
ATOM 4034 C C . ALA B 1 105 ? -0.49 53.781 -20.203 1 25.97 105 ALA B C 1
ATOM 4036 O O . ALA B 1 105 ? 0.173 53.156 -19.359 1 25.97 105 ALA B O 1
ATOM 4037 N N . PRO B 1 106 ? -1.41 54.781 -19.828 1 21.42 106 PRO B N 1
ATOM 4038 C CA . PRO B 1 106 ? -1.801 55.125 -18.469 1 21.42 106 PRO B CA 1
ATOM 4039 C C . PRO B 1 106 ? -2.26 53.906 -17.656 1 21.42 106 PRO B C 1
ATOM 4041 O O . PRO B 1 106 ? -2.738 52.938 -18.219 1 21.42 106 PRO B O 1
ATOM 4044 N N . ALA B 1 107 ? -1.655 53.688 -16.469 1 23.09 107 ALA B N 1
ATOM 4045 C CA . ALA B 1 107 ? -1.896 52.719 -15.414 1 23.09 107 ALA B CA 1
ATOM 4046 C C . ALA B 1 107 ? -3.354 52.75 -14.969 1 23.09 107 ALA B C 1
ATOM 4048 O O . ALA B 1 107 ? -3.811 53.719 -14.367 1 23.09 107 ALA B O 1
ATOM 4049 N N . GLU B 1 108 ? -4.281 52.344 -15.867 1 24.3 108 GLU B N 1
ATOM 4050 C CA . GLU B 1 108 ? -5.625 52.312 -15.289 1 24.3 108 GLU B CA 1
ATOM 4051 C C . GLU B 1 108 ? -5.605 51.75 -13.883 1 24.3 108 GLU B C 1
ATOM 4053 O O . GLU B 1 108 ? -4.949 50.719 -13.625 1 24.3 108 GLU B O 1
ATOM 4058 N N . ARG B 1 109 ? -5.895 52.594 -12.852 1 22.58 109 ARG B N 1
ATOM 4059 C CA . ARG B 1 109 ? -6.043 52.344 -11.422 1 22.58 109 ARG B CA 1
ATOM 4060 C C . ARG B 1 109 ? -6.91 51.125 -11.172 1 22.58 109 ARG B C 1
ATOM 4062 O O . ARG B 1 109 ? -8.102 51.125 -11.477 1 22.58 109 ARG B O 1
ATOM 4069 N N . MET B 1 110 ? -6.391 49.906 -11.484 1 21.11 110 MET B N 1
ATOM 4070 C CA . MET B 1 110 ? -7.133 48.75 -11 1 21.11 110 MET B CA 1
ATOM 4071 C C . MET B 1 110 ? -7.59 48.969 -9.562 1 21.11 110 MET B C 1
ATOM 4073 O O . MET B 1 110 ? -6.785 49.281 -8.688 1 21.11 110 MET B O 1
ATOM 4077 N N . ALA B 1 111 ? -8.867 49.438 -9.336 1 24.48 111 ALA B N 1
ATOM 4078 C CA . ALA B 1 111 ? -9.555 49.469 -8.055 1 24.48 111 ALA B CA 1
ATOM 4079 C C . ALA B 1 111 ? -9.195 48.25 -7.191 1 24.48 111 ALA B C 1
ATOM 4081 O O . ALA B 1 111 ? -9.234 47.125 -7.66 1 24.48 111 ALA B O 1
ATOM 4082 N N . SER B 1 112 ? -8.359 48.531 -6.195 1 23.22 112 SER B N 1
ATOM 4083 C CA . SER B 1 112 ? -8.023 47.625 -5.098 1 23.22 112 SER B CA 1
ATOM 4084 C C . SER B 1 112 ? -9.273 47 -4.492 1 23.22 112 SER B C 1
ATOM 4086 O O . SER B 1 112 ? -10.109 47.688 -3.92 1 23.22 112 SER B O 1
ATOM 4088 N N . SER B 1 113 ? -10.016 46.188 -5.32 1 27.25 113 SER B N 1
ATOM 4089 C CA . SER B 1 113 ? -11.078 45.5 -4.598 1 27.25 113 SER B CA 1
ATOM 4090 C C . SER B 1 113 ? -10.625 45.094 -3.205 1 27.25 113 SER B C 1
ATOM 4092 O O . SER B 1 113 ? -9.531 44.531 -3.045 1 27.25 113 SER B O 1
ATOM 4094 N N . GLY B 1 114 ? -10.922 45.875 -2.223 1 24.23 114 GLY B N 1
ATOM 4095 C CA . GLY B 1 114 ? -10.727 45.625 -0.803 1 24.23 114 GLY B CA 1
ATOM 4096 C C . GLY B 1 114 ? -10.891 44.188 -0.417 1 24.23 114 GLY B C 1
ATOM 4097 O O . GLY B 1 114 ? -11.781 43.5 -0.928 1 24.23 114 GLY B O 1
ATOM 4098 N N . LEU B 1 115 ? -9.781 43.531 -0.123 1 27.78 115 LEU B N 1
ATOM 4099 C CA . LEU B 1 115 ? -9.664 42.25 0.566 1 27.78 115 LEU B CA 1
ATOM 4100 C C . LEU B 1 115 ? -10.633 42.156 1.74 1 27.78 115 LEU B C 1
ATOM 4102 O O . LEU B 1 115 ? -10.422 42.812 2.768 1 27.78 115 LEU B O 1
ATOM 4106 N N . GLN B 1 116 ? -11.953 42.375 1.424 1 27.7 116 GLN B N 1
ATOM 4107 C CA . GLN B 1 116 ? -12.766 42 2.58 1 27.7 116 GLN B CA 1
ATOM 4108 C C . GLN B 1 116 ? -12.219 40.719 3.246 1 27.7 116 GLN B C 1
ATOM 4110 O O . GLN B 1 116 ? -12.047 39.688 2.592 1 27.7 116 GLN B O 1
ATOM 4115 N N . THR B 1 117 ? -11.398 40.938 4.16 1 26.38 117 THR B N 1
ATOM 4116 C CA . THR B 1 117 ? -11.07 39.844 5.07 1 26.38 117 THR B CA 1
ATOM 4117 C C . THR B 1 117 ? -12.32 39.062 5.434 1 26.38 117 THR B C 1
ATOM 4119 O O . THR B 1 117 ? -13.18 39.531 6.168 1 26.38 117 THR B O 1
ATOM 4122 N N . LYS B 1 118 ? -12.914 38.406 4.512 1 33.56 118 LYS B N 1
ATOM 4123 C CA . LYS B 1 118 ? -13.867 37.438 5.066 1 33.56 118 LYS B CA 1
ATOM 4124 C C . LYS B 1 118 ? -13.328 36.812 6.348 1 33.56 118 LYS B C 1
ATOM 4126 O O . LYS B 1 118 ? -12.25 36.219 6.344 1 33.56 118 LYS B O 1
ATOM 4131 N N . LYS B 1 119 ? -13.641 37.5 7.398 1 35.16 119 LYS B N 1
ATOM 4132 C CA . LYS B 1 119 ? -13.484 36.781 8.68 1 35.16 119 LYS B CA 1
ATOM 4133 C C . LYS B 1 119 ? -13.828 35.312 8.547 1 35.16 119 LYS B C 1
ATOM 4135 O O . LYS B 1 119 ? -14.984 34.969 8.281 1 35.16 119 LYS B O 1
ATOM 4140 N N . ARG B 1 120 ? -12.969 34.594 7.902 1 37.78 120 ARG B N 1
ATOM 4141 C CA . ARG B 1 120 ? -13.141 33.156 7.988 1 37.78 120 ARG B CA 1
ATOM 4142 C C . ARG B 1 120 ? -13.492 32.719 9.414 1 37.78 120 ARG B C 1
ATOM 4144 O O . ARG B 1 120 ? -12.672 32.844 10.32 1 37.78 120 ARG B O 1
ATOM 4151 N N . ASP B 1 121 ? -14.633 33.062 9.836 1 37.41 121 ASP B N 1
ATOM 4152 C CA . ASP B 1 121 ? -15.242 32.375 10.961 1 37.41 121 ASP B CA 1
ATOM 4153 C C . ASP B 1 121 ? -14.797 30.906 11.008 1 37.41 121 ASP B C 1
ATOM 4155 O O . ASP B 1 121 ? -15.117 30.125 10.109 1 37.41 121 ASP B O 1
ATOM 4159 N N . ASN B 1 122 ? -13.539 30.625 11.453 1 41.62 122 ASN B N 1
ATOM 4160 C CA . ASN B 1 122 ? -12.773 29.375 11.57 1 41.62 122 ASN B CA 1
ATOM 4161 C C . ASN B 1 122 ? -13.688 28.172 11.75 1 41.62 122 ASN B C 1
ATOM 4163 O O . ASN B 1 122 ? -13.789 27.328 10.852 1 41.62 122 ASN B O 1
ATOM 4167 N N . HIS B 1 123 ? -13.773 27.734 13.164 1 46.03 123 HIS B N 1
ATOM 4168 C CA . HIS B 1 123 ? -14.359 26.484 13.609 1 46.03 123 HIS B CA 1
ATOM 4169 C C . HIS B 1 123 ? -15.883 26.531 13.508 1 46.03 123 HIS B C 1
ATOM 4171 O O . HIS B 1 123 ? -16.562 26.781 14.5 1 46.03 123 HIS B O 1
ATOM 4177 N N . ASN B 1 124 ? -16.469 27.125 12.68 1 50.91 124 ASN B N 1
ATOM 4178 C CA . ASN B 1 124 ? -17.922 27.234 12.719 1 50.91 124 ASN B CA 1
ATOM 4179 C C . ASN B 1 124 ? -18.578 25.859 12.68 1 50.91 124 ASN B C 1
ATOM 4181 O O . ASN B 1 124 ? -19.594 25.672 12.016 1 50.91 124 ASN B O 1
ATOM 4185 N N . GLY B 1 125 ? -18.016 24.969 13.484 1 67.25 125 GLY B N 1
ATOM 4186 C CA . GLY B 1 125 ? -18.781 23.766 13.805 1 67.25 125 GLY B CA 1
ATOM 4187 C C . GLY B 1 125 ? -19.156 22.953 12.578 1 67.25 125 GLY B C 1
ATOM 4188 O O . GLY B 1 125 ? -20.281 22.453 12.469 1 67.25 125 GLY B O 1
ATOM 4189 N N . HIS B 1 126 ? -18.25 22.875 11.516 1 85 126 HIS B N 1
ATOM 4190 C CA . HIS B 1 126 ? -18.578 22.125 10.312 1 85 126 HIS B CA 1
ATOM 4191 C C . HIS B 1 126 ? -18.312 20.625 10.492 1 85 126 HIS B C 1
ATOM 4193 O O . HIS B 1 126 ? -17.156 20.219 10.672 1 85 126 HIS B O 1
ATOM 4199 N N . PHE B 1 127 ? -19.391 19.938 10.414 1 94.06 127 PHE B N 1
ATOM 4200 C CA . PHE B 1 127 ? -19.312 18.484 10.523 1 94.06 127 PHE B CA 1
ATOM 4201 C C . PHE B 1 127 ? -18.672 17.891 9.281 1 94.06 127 PHE B C 1
ATOM 4203 O O . PHE B 1 127 ? -18.859 18.391 8.172 1 94.06 127 PHE B O 1
ATOM 4210 N N . VAL B 1 128 ? -17.828 16.875 9.477 1 96.56 128 VAL B N 1
ATOM 4211 C CA . VAL B 1 128 ? -17.25 16.156 8.359 1 96.56 128 VAL B CA 1
ATOM 4212 C C . VAL B 1 128 ? -18.359 15.547 7.496 1 96.56 128 VAL B C 1
ATOM 4214 O O . VAL B 1 128 ? -19.281 14.922 8.023 1 96.56 128 VAL B O 1
ATOM 4217 N N . GLN B 1 129 ? -18.281 15.781 6.18 1 96.44 129 GLN B N 1
ATOM 4218 C CA . GLN B 1 129 ? -19.297 15.281 5.254 1 96.44 129 GLN B CA 1
ATOM 4219 C C . GLN B 1 129 ? -18.656 14.594 4.059 1 96.44 129 GLN B C 1
ATOM 4221 O O . GLN B 1 129 ? -17.938 15.227 3.275 1 96.44 129 GLN B O 1
ATOM 4226 N N . PRO B 1 130 ? -18.906 13.242 3.961 1 97.62 130 PRO B N 1
ATOM 4227 C CA . PRO B 1 130 ? -18.5 12.617 2.701 1 97.62 130 PRO B CA 1
ATOM 4228 C C . PRO B 1 130 ? -19.266 13.164 1.497 1 97.62 130 PRO B C 1
ATOM 4230 O O . PRO B 1 130 ? -20.375 13.672 1.649 1 97.62 130 PRO B O 1
ATOM 4233 N N . THR B 1 131 ? -18.672 13.07 0.303 1 97.44 131 THR B N 1
ATOM 4234 C CA . THR B 1 131 ? -19.359 13.547 -0.894 1 97.44 131 THR B CA 1
ATOM 4235 C C . THR B 1 131 ? -20.234 12.445 -1.484 1 97.44 131 THR B C 1
ATOM 4237 O O . THR B 1 131 ? -21.047 12.695 -2.383 1 97.44 131 THR 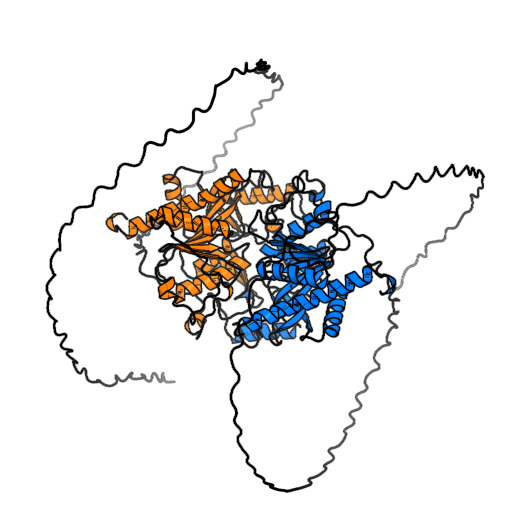B O 1
ATOM 4240 N N . ASN B 1 132 ? -20.094 11.219 -1.045 1 97.94 132 ASN B N 1
ATOM 4241 C CA . ASN B 1 132 ? -20.938 10.102 -1.456 1 97.94 132 ASN B CA 1
ATOM 4242 C C . ASN B 1 132 ? -22.312 10.148 -0.78 1 97.94 132 ASN B C 1
ATOM 4244 O O . ASN B 1 132 ? -22.422 9.906 0.422 1 97.94 132 ASN B O 1
ATOM 4248 N N . PRO B 1 133 ? -23.344 10.352 -1.509 1 96 133 PRO B N 1
ATOM 4249 C CA . PRO B 1 133 ? -24.672 10.453 -0.895 1 96 133 PRO B CA 1
ATOM 4250 C C . PRO B 1 133 ? -25.172 9.117 -0.343 1 96 133 PRO B C 1
ATOM 4252 O O . PRO B 1 133 ? -26.094 9.094 0.482 1 96 133 PRO B O 1
ATOM 4255 N N . ASN B 1 134 ? -24.578 8.016 -0.753 1 96.25 134 ASN B N 1
ATOM 4256 C CA . ASN B 1 134 ? -25.047 6.695 -0.338 1 96.25 134 ASN B CA 1
ATOM 4257 C C . ASN B 1 134 ? -24.688 6.414 1.119 1 96.25 134 ASN B C 1
ATOM 4259 O O . ASN B 1 134 ? -25.312 5.574 1.764 1 96.25 134 ASN B O 1
ATOM 4263 N N . VAL B 1 135 ? -23.75 7.066 1.66 1 96.75 135 VAL B N 1
ATOM 4264 C CA . VAL B 1 135 ? -23.219 6.762 2.986 1 96.75 135 VAL B CA 1
ATOM 4265 C C . VAL B 1 135 ? -24.297 7.02 4.043 1 96.75 135 VAL B C 1
ATOM 4267 O O . VAL B 1 135 ? -24.453 6.246 4.988 1 96.75 135 VAL B O 1
ATOM 4270 N N . ALA B 1 136 ? -25.094 8.023 3.857 1 94.12 136 ALA B N 1
ATOM 4271 C CA . ALA B 1 136 ? -26.094 8.438 4.832 1 94.12 136 ALA B CA 1
ATOM 4272 C C . ALA B 1 136 ? -27.25 7.438 4.887 1 94.12 136 ALA B C 1
ATOM 4274 O O . ALA B 1 136 ? -27.984 7.371 5.883 1 94.12 136 ALA B O 1
ATOM 4275 N N . THR B 1 137 ? -27.391 6.641 3.867 1 93 137 THR B N 1
ATOM 4276 C CA . THR B 1 137 ? -28.578 5.801 3.773 1 93 137 THR B CA 1
ATOM 4277 C C . THR B 1 137 ? -28.25 4.352 4.121 1 93 137 THR B C 1
ATOM 4279 O O . THR B 1 137 ? -29.125 3.492 4.141 1 93 137 THR B O 1
ATOM 4282 N N . MET B 1 138 ? -27.047 4.141 4.492 1 92.69 138 MET B N 1
ATOM 4283 C CA . MET B 1 138 ? -26.625 2.771 4.781 1 92.69 138 MET B CA 1
ATOM 4284 C C . MET B 1 138 ? -27.188 2.311 6.125 1 92.69 138 MET B C 1
ATOM 4286 O O . MET B 1 138 ? -27.156 3.057 7.105 1 92.69 138 MET B O 1
ATOM 4290 N N . GLN B 1 139 ? -27.688 1.088 6.113 1 91.75 139 GLN B N 1
ATOM 4291 C CA . GLN B 1 139 ? -28.141 0.504 7.375 1 91.75 139 GLN B CA 1
ATOM 4292 C C . GLN B 1 139 ? -26.953 0.222 8.297 1 91.75 139 GLN B C 1
ATOM 4294 O O . GLN B 1 139 ? -27.016 0.504 9.5 1 91.75 139 GLN B O 1
ATOM 4299 N N . GLU B 1 140 ? -25.984 -0.383 7.793 1 94.31 140 GLU B N 1
ATOM 4300 C CA . GLU B 1 140 ? -24.719 -0.617 8.469 1 94.31 140 GLU B CA 1
ATOM 4301 C C . GLU B 1 140 ? -23.547 -0.265 7.559 1 94.31 140 GLU B C 1
ATOM 4303 O O . GLU B 1 140 ? -23.531 -0.609 6.375 1 94.31 140 GLU B O 1
ATOM 4308 N N . ASP B 1 141 ? -22.688 0.488 8.125 1 96.25 141 ASP B N 1
ATOM 4309 C CA . ASP B 1 141 ? -21.438 0.777 7.426 1 96.25 141 ASP B CA 1
ATOM 4310 C C . ASP B 1 141 ? -20.25 0.065 8.086 1 96.25 141 ASP B C 1
ATOM 4312 O O . ASP B 1 141 ? -19.812 0.459 9.164 1 96.25 141 ASP B O 1
ATOM 4316 N N . VAL B 1 142 ? -19.828 -0.966 7.41 1 94.44 142 VAL B N 1
ATOM 4317 C CA . VAL B 1 142 ? -18.688 -1.728 7.898 1 94.44 142 VAL B CA 1
ATOM 4318 C C . VAL B 1 142 ? -17.391 -1.133 7.344 1 94.44 142 VAL B C 1
ATOM 4320 O O . VAL B 1 142 ? -17.219 -1.054 6.125 1 94.44 142 VAL B O 1
ATOM 4323 N N . LEU B 1 143 ? -16.625 -0.602 8.219 1 96.44 143 LEU B N 1
ATOM 4324 C CA . LEU B 1 143 ? -15.258 -0.196 7.871 1 96.44 143 LEU B CA 1
ATOM 4325 C C . LEU B 1 143 ? -14.305 -1.379 7.953 1 96.44 143 LEU B C 1
ATOM 4327 O O . LEU B 1 143 ? -13.625 -1.563 8.961 1 96.44 143 LEU B O 1
ATOM 4331 N N . TYR B 1 144 ? -14.219 -2.115 6.898 1 94.06 144 TYR B N 1
ATOM 4332 C CA . TYR B 1 144 ? -13.672 -3.467 6.844 1 94.06 144 TYR B CA 1
ATOM 4333 C C . TYR B 1 144 ? -12.195 -3.473 7.23 1 94.06 144 TYR B C 1
ATOM 4335 O O . TYR B 1 144 ? -11.758 -4.312 8.016 1 94.06 144 TYR B O 1
ATOM 4343 N N . HIS B 1 145 ? -11.469 -2.525 6.781 1 96.56 145 HIS B N 1
ATOM 4344 C CA . HIS B 1 145 ? -10.023 -2.541 6.984 1 96.56 145 HIS B CA 1
ATOM 4345 C C . HIS B 1 145 ? -9.648 -1.981 8.352 1 96.56 145 HIS B C 1
ATOM 4347 O O . HIS B 1 145 ? -8.516 -2.148 8.805 1 96.56 145 HIS B O 1
ATOM 4353 N N . PHE B 1 146 ? -10.602 -1.297 8.977 1 97.44 146 PHE B N 1
ATOM 4354 C CA . PHE B 1 146 ? -10.391 -0.823 10.344 1 97.44 146 PHE B CA 1
ATOM 4355 C C . PHE B 1 146 ? -11 -1.791 11.352 1 97.44 146 PHE B C 1
ATOM 4357 O O . PHE B 1 146 ? -10.734 -1.692 12.555 1 97.44 146 PHE B O 1
ATOM 4364 N N . HIS B 1 147 ? -11.711 -2.711 10.914 1 95.19 147 HIS B N 1
ATOM 4365 C CA . HIS B 1 147 ? -12.469 -3.611 11.773 1 95.19 147 HIS B CA 1
ATOM 4366 C C . HIS B 1 147 ? -13.383 -2.832 12.719 1 95.19 147 HIS B C 1
ATOM 4368 O O . HIS B 1 147 ? -13.383 -3.072 13.93 1 95.19 147 HIS B O 1
ATOM 4374 N N . LEU B 1 148 ? -14.125 -1.843 12.195 1 96.5 148 LEU B N 1
ATOM 4375 C CA . LEU B 1 148 ? -15.125 -1.04 12.891 1 96.5 148 LEU B CA 1
ATOM 4376 C C . LEU B 1 148 ? -16.438 -1.038 12.125 1 96.5 148 LEU B C 1
ATOM 4378 O O . LEU B 1 148 ? -16.469 -1.323 10.922 1 96.5 148 LEU B O 1
ATOM 4382 N N . SER B 1 149 ? -17.531 -0.831 12.812 1 95.44 149 SER B N 1
ATOM 4383 C CA . SER B 1 149 ? -18.828 -0.709 12.156 1 95.44 149 SER B CA 1
ATOM 4384 C C . SER B 1 149 ? -19.766 0.171 12.969 1 95.44 149 SER B C 1
ATOM 4386 O O . SER B 1 149 ? -19.609 0.319 14.18 1 95.44 149 SER B O 1
ATOM 4388 N N . THR B 1 150 ? -20.766 0.684 12.258 1 96.69 150 THR B N 1
ATOM 4389 C CA . THR B 1 150 ? -21.75 1.522 12.922 1 96.69 150 THR B CA 1
ATOM 4390 C C . THR B 1 150 ? -22.688 0.68 13.789 1 96.69 150 THR B C 1
ATOM 4392 O O . THR B 1 150 ? -23.391 1.211 14.648 1 96.69 150 THR B O 1
ATOM 4395 N N . SER B 1 151 ? -22.688 -0.661 13.594 1 94.75 151 SER B N 1
ATOM 4396 C CA . SER B 1 151 ? -23.578 -1.523 14.367 1 94.75 151 SER B CA 1
ATOM 4397 C C . SER B 1 151 ? -22.859 -2.133 15.562 1 94.75 151 SER B C 1
ATOM 4399 O O . SER B 1 151 ? -23.5 -2.479 16.562 1 94.75 151 SER B O 1
ATOM 4401 N N . THR B 1 152 ? -21.594 -2.176 15.539 1 94 152 THR B N 1
ATOM 4402 C CA . THR B 1 152 ? -20.891 -2.895 16.594 1 94 152 THR B CA 1
ATOM 4403 C C . THR B 1 152 ? -20.141 -1.922 17.5 1 94 152 THR B C 1
ATOM 4405 O O . THR B 1 152 ? -19.703 -2.297 18.578 1 94 152 THR B O 1
ATOM 4408 N N . HIS B 1 153 ? -20 -0.677 17.125 1 97.44 153 HIS B N 1
ATOM 4409 C CA . HIS B 1 153 ? -19.234 0.309 17.875 1 97.44 153 HIS B CA 1
ATOM 4410 C C . HIS B 1 153 ? -20.031 1.606 18.047 1 97.44 153 HIS B C 1
ATOM 4412 O O . HIS B 1 153 ? -20.719 2.037 17.109 1 97.44 153 HIS B O 1
ATOM 4418 N N . ASP B 1 154 ? -19.938 2.24 19.203 1 98.38 154 ASP B N 1
ATOM 4419 C CA . ASP B 1 154 ? -20.438 3.596 19.406 1 98.38 154 ASP B CA 1
ATOM 4420 C C . ASP B 1 154 ? -19.422 4.633 18.922 1 98.38 154 ASP B C 1
ATOM 4422 O O . ASP B 1 154 ? -18.719 5.227 19.734 1 98.38 154 ASP B O 1
ATOM 4426 N N . LEU B 1 155 ? -19.438 4.898 17.703 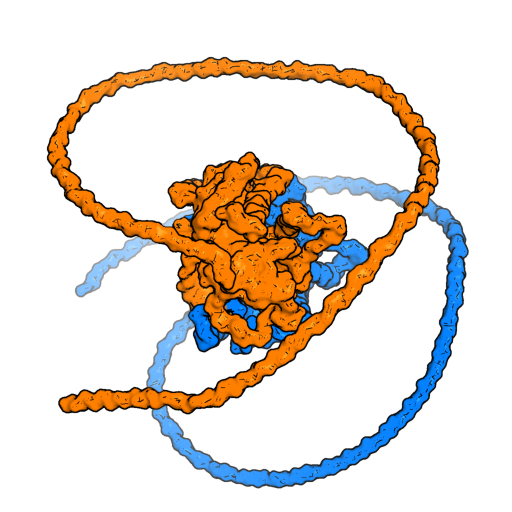1 98.44 155 LEU B N 1
ATOM 4427 C CA . LEU B 1 155 ? -18.406 5.707 17.047 1 98.44 155 LEU B CA 1
ATOM 4428 C C . LEU B 1 155 ? -18.438 7.137 17.594 1 98.44 155 LEU B C 1
ATOM 4430 O O . LEU B 1 155 ? -17.375 7.727 17.844 1 98.44 155 LEU B O 1
ATOM 4434 N N . PRO B 1 156 ? -19.625 7.762 17.812 1 98.38 156 PRO B N 1
ATOM 4435 C CA . PRO B 1 156 ? -19.641 9.102 18.406 1 98.38 156 PRO B CA 1
ATOM 4436 C C . PRO B 1 156 ? -18.969 9.133 19.781 1 98.38 156 PRO B C 1
ATOM 4438 O O . PRO B 1 156 ? -18.203 10.055 20.078 1 98.38 156 PRO B O 1
ATOM 4441 N N . ALA B 1 157 ? -19.219 8.102 20.547 1 98.38 157 ALA B N 1
ATOM 4442 C CA . ALA B 1 157 ? -18.609 8.047 21.875 1 98.38 157 ALA B CA 1
ATOM 4443 C C . ALA B 1 157 ? -17.109 7.812 21.766 1 98.38 157 ALA B C 1
ATOM 4445 O O . ALA B 1 157 ? -16.328 8.352 22.562 1 98.38 157 ALA B O 1
ATOM 4446 N N . MET B 1 158 ? -16.703 7.047 20.844 1 98.19 158 MET B N 1
ATOM 4447 C CA . MET B 1 158 ? -15.297 6.645 20.703 1 98.19 158 MET B CA 1
ATOM 4448 C C . MET B 1 158 ? -14.469 7.762 20.078 1 98.19 158 MET B C 1
ATOM 4450 O O . MET B 1 158 ? -13.305 7.949 20.438 1 98.19 158 MET B O 1
ATOM 4454 N N . PHE B 1 159 ? -15.086 8.531 19.109 1 98.62 159 PHE B N 1
ATOM 4455 C CA . PHE B 1 159 ? -14.234 9.359 18.266 1 98.62 159 PHE B CA 1
ATOM 4456 C C . PHE B 1 159 ? -14.773 10.781 18.172 1 98.62 159 PHE B C 1
ATOM 4458 O O . PHE B 1 159 ? -14.156 11.648 17.562 1 98.62 159 PHE B O 1
ATOM 4465 N N . GLY B 1 160 ? -15.875 11.125 18.734 1 98.38 160 GLY B N 1
ATOM 4466 C CA . GLY B 1 160 ? -16.562 12.383 18.531 1 98.38 160 GLY B CA 1
ATOM 4467 C C . GLY B 1 160 ? -15.734 13.594 18.906 1 98.38 160 GLY B C 1
ATOM 4468 O O . GLY B 1 160 ? -15.953 14.688 18.375 1 98.38 160 GLY B O 1
ATOM 4469 N N . ASP B 1 161 ? -14.797 13.461 19.75 1 97.69 161 ASP B N 1
ATOM 4470 C CA . ASP B 1 161 ? -14 14.578 20.234 1 97.69 161 ASP B CA 1
ATOM 4471 C C . ASP B 1 161 ? -12.742 14.766 19.391 1 97.69 161 ASP B C 1
ATOM 4473 O O . ASP B 1 161 ? -11.938 15.664 19.656 1 97.69 161 ASP B O 1
ATOM 4477 N N . VAL B 1 162 ? -12.562 13.992 18.375 1 98.5 162 VAL B N 1
ATOM 4478 C CA . VAL B 1 162 ? -11.367 14.07 17.531 1 98.5 162 VAL B CA 1
ATOM 4479 C C . VAL B 1 162 ? -11.336 15.422 16.812 1 98.5 162 VAL B C 1
ATOM 4481 O O . VAL B 1 162 ? -12.32 15.828 16.188 1 98.5 162 VAL B O 1
ATOM 4484 N N . LYS B 1 163 ? -10.156 16.125 16.906 1 98.38 163 LYS B N 1
ATOM 4485 C CA . LYS B 1 163 ? -9.93 17.406 16.234 1 98.38 163 LYS B CA 1
ATOM 4486 C C . LYS B 1 163 ? -8.742 17.312 15.273 1 98.38 163 LYS B C 1
ATOM 4488 O O . LYS B 1 163 ? -8.656 18.094 14.32 1 98.38 163 LYS B O 1
ATOM 4493 N N . PHE B 1 164 ? -7.855 16.422 15.578 1 98.81 164 PHE B N 1
ATOM 4494 C CA . PHE B 1 164 ? -6.656 16.234 14.773 1 98.81 164 PHE B CA 1
ATOM 4495 C C . PHE B 1 164 ? -6.492 14.773 14.375 1 98.81 164 PHE B C 1
ATOM 4497 O O . PHE B 1 164 ? -6.566 13.875 15.219 1 98.81 164 PHE B O 1
ATOM 4504 N N . VAL B 1 165 ? -6.316 14.531 13.109 1 98.94 165 VAL B N 1
ATOM 4505 C CA . VAL B 1 165 ? -5.969 13.211 12.594 1 98.94 165 VAL B CA 1
ATOM 4506 C C . VAL B 1 165 ? -4.574 13.258 11.969 1 98.94 165 VAL B C 1
ATOM 4508 O O . VAL B 1 165 ? -4.34 13.992 11.008 1 98.94 165 VAL B O 1
ATOM 4511 N N . CYS B 1 166 ? -3.678 12.531 12.516 1 98.94 166 CYS B N 1
ATOM 4512 C CA . CYS B 1 166 ? -2.326 12.406 11.984 1 98.94 166 CYS B CA 1
ATOM 4513 C C . CYS B 1 166 ? -2.113 11.039 11.344 1 98.94 166 CYS B C 1
ATOM 4515 O O . CYS B 1 166 ? -2.344 10.016 11.977 1 98.94 166 CYS B O 1
ATOM 4517 N N . VAL B 1 167 ? -1.668 11.055 10.109 1 98.94 167 VAL B N 1
ATOM 4518 C CA . VAL B 1 167 ? -1.508 9.797 9.398 1 98.94 167 VAL B CA 1
ATOM 4519 C C . VAL B 1 167 ? -0.058 9.641 8.945 1 98.94 167 VAL B C 1
ATOM 4521 O O . VAL B 1 167 ? 0.635 10.633 8.703 1 98.94 167 VAL B O 1
ATOM 4524 N N . GLY B 1 168 ? 0.451 8.445 8.867 1 98.81 168 GLY B N 1
ATOM 4525 C CA . GLY B 1 168 ? 1.796 8.125 8.414 1 98.81 168 GLY B CA 1
ATOM 4526 C C . GLY B 1 168 ? 1.929 6.699 7.91 1 98.81 168 GLY B C 1
ATOM 4527 O O . GLY B 1 168 ? 1.013 5.891 8.07 1 98.81 168 GLY B O 1
ATOM 4528 N N . GLY B 1 169 ? 2.986 6.406 7.344 1 98.25 169 GLY B N 1
ATOM 4529 C CA . GLY B 1 169 ? 3.15 5.121 6.68 1 98.25 169 GLY B CA 1
ATOM 4530 C C . GLY B 1 169 ? 3.404 3.979 7.645 1 98.25 169 GLY B C 1
ATOM 4531 O O . GLY B 1 169 ? 2.828 2.898 7.504 1 98.25 169 GLY B O 1
ATOM 4532 N N . SER B 1 170 ? 4.191 4.195 8.664 1 97.38 170 SER B N 1
ATOM 4533 C CA . SER B 1 170 ? 4.73 3.172 9.555 1 97.38 170 SER B CA 1
ATOM 4534 C C . SER B 1 170 ? 3.842 2.986 10.781 1 97.38 170 SER B C 1
ATOM 4536 O O . SER B 1 170 ? 3.617 3.93 11.539 1 97.38 170 SER B O 1
ATOM 4538 N N . PRO B 1 171 ? 3.391 1.703 11.031 1 97.44 171 PRO B N 1
ATOM 4539 C CA . PRO B 1 171 ? 2.629 1.447 12.25 1 97.44 171 PRO B CA 1
ATOM 4540 C C . PRO B 1 171 ? 3.402 1.811 13.516 1 97.44 171 PRO B C 1
ATOM 4542 O O . PRO B 1 171 ? 2.852 2.443 14.422 1 97.44 171 PRO B O 1
ATOM 4545 N N . THR B 1 172 ? 4.664 1.474 13.539 1 96.69 172 THR B N 1
ATOM 4546 C CA . THR B 1 172 ? 5.461 1.711 14.734 1 96.69 172 THR B CA 1
ATOM 4547 C C . THR B 1 172 ? 5.684 3.205 14.953 1 96.69 172 THR B C 1
ATOM 4549 O O . THR B 1 172 ? 5.695 3.68 16.094 1 96.69 172 THR B O 1
ATOM 4552 N N . ARG B 1 173 ? 5.906 3.914 13.891 1 97.31 173 ARG B N 1
ATOM 4553 C CA . ARG B 1 173 ? 6.074 5.359 14.016 1 97.31 173 ARG B CA 1
ATOM 4554 C C . ARG B 1 173 ? 4.797 6.02 14.523 1 97.31 173 ARG B C 1
ATOM 4556 O O . ARG B 1 173 ? 4.852 6.953 15.32 1 97.31 173 ARG B O 1
ATOM 4563 N N . MET B 1 174 ? 3.637 5.535 14.062 1 98.44 174 MET B N 1
ATOM 4564 C CA . MET B 1 174 ? 2.369 6.125 14.484 1 98.44 174 MET B CA 1
ATOM 4565 C C . MET B 1 174 ? 2.07 5.797 15.945 1 98.44 174 MET B C 1
ATOM 4567 O O . MET B 1 174 ? 1.47 6.602 16.656 1 98.44 174 MET B O 1
ATOM 4571 N N . GLU B 1 175 ? 2.475 4.625 16.391 1 97.88 175 GLU B N 1
ATOM 4572 C CA . GLU B 1 175 ? 2.385 4.297 17.797 1 97.88 175 GLU B CA 1
ATOM 4573 C C . GLU B 1 175 ? 3.283 5.203 18.641 1 97.88 175 GLU B C 1
ATOM 4575 O O . GLU B 1 175 ? 2.861 5.719 19.672 1 97.88 175 GLU B O 1
ATOM 4580 N N . ALA B 1 176 ? 4.5 5.363 18.172 1 97.06 176 ALA B N 1
ATOM 4581 C CA . ALA B 1 176 ? 5.449 6.234 18.859 1 97.06 176 ALA B CA 1
ATOM 4582 C C . ALA B 1 176 ? 4.918 7.664 18.953 1 97.06 176 ALA B C 1
ATOM 4584 O O . ALA B 1 176 ? 5.059 8.32 19.984 1 97.06 176 ALA B O 1
ATOM 4585 N N . PHE B 1 177 ? 4.34 8.102 17.875 1 98.56 177 PHE B N 1
ATOM 4586 C CA . PHE B 1 177 ? 3.775 9.445 17.859 1 98.56 177 PHE B CA 1
ATOM 4587 C C . PHE B 1 177 ? 2.674 9.594 18.891 1 98.56 177 PHE B C 1
ATOM 4589 O O . PHE B 1 177 ? 2.561 10.625 19.547 1 98.56 177 PHE B O 1
ATOM 4596 N N . THR B 1 178 ? 1.845 8.57 19.031 1 98.38 178 THR B N 1
ATOM 4597 C CA . THR B 1 178 ? 0.769 8.57 20.016 1 98.38 178 THR B CA 1
ATOM 4598 C C . THR B 1 178 ? 1.325 8.734 21.422 1 98.38 178 THR B C 1
ATOM 4600 O O . THR B 1 178 ? 0.812 9.531 22.219 1 98.38 178 THR B O 1
ATOM 4603 N N . LYS B 1 179 ? 2.293 7.992 21.719 1 97.06 179 LYS B N 1
ATOM 4604 C CA . LYS B 1 179 ? 2.928 8.086 23.031 1 97.06 179 LYS B CA 1
ATOM 4605 C C . LYS B 1 179 ? 3.549 9.469 23.234 1 97.06 179 LYS B C 1
ATOM 4607 O O . LYS B 1 179 ? 3.465 10.031 24.328 1 97.06 179 LYS B O 1
ATOM 4612 N N . TYR B 1 180 ? 4.195 9.953 22.234 1 97.62 180 TYR B N 1
ATOM 4613 C CA . TYR B 1 180 ? 4.773 11.289 22.281 1 97.62 180 TYR B CA 1
ATOM 4614 C C . TYR B 1 180 ? 3.705 12.336 22.562 1 97.62 180 TYR B C 1
ATOM 4616 O O . TYR B 1 180 ? 3.891 13.195 23.422 1 97.62 180 TYR B O 1
ATOM 4624 N N . MET B 1 181 ? 2.566 12.25 21.875 1 98.06 181 MET B N 1
ATOM 4625 C CA . MET B 1 181 ? 1.48 13.211 22.047 1 98.06 181 MET B CA 1
ATOM 4626 C C . MET B 1 181 ? 0.863 13.086 23.438 1 98.06 181 MET B C 1
ATOM 4628 O O . MET B 1 181 ? 0.442 14.086 24.031 1 98.06 181 MET B O 1
ATOM 4632 N N . ALA B 1 182 ? 0.746 11.836 23.938 1 97.56 182 ALA B N 1
ATOM 4633 C CA . ALA B 1 182 ? 0.229 11.633 25.281 1 97.56 182 ALA B CA 1
ATOM 4634 C C . ALA B 1 182 ? 1.049 12.414 26.297 1 97.56 182 ALA B C 1
ATOM 4636 O O . ALA B 1 182 ? 0.493 13.031 27.219 1 97.56 182 ALA B O 1
ATOM 4637 N N . LYS B 1 183 ? 2.338 12.375 26.156 1 96.44 183 LYS B N 1
ATOM 4638 C CA . LYS B 1 183 ? 3.23 13.117 27.047 1 96.44 183 LYS B CA 1
ATOM 4639 C C . LYS B 1 183 ? 3.074 14.625 26.844 1 96.44 183 LYS B C 1
ATOM 4641 O O . LYS B 1 183 ? 2.949 15.375 27.828 1 96.44 183 LYS B O 1
ATOM 4646 N N . GLU B 1 184 ? 3.096 15.07 25.578 1 96 184 GLU B N 1
ATOM 4647 C CA . GLU B 1 184 ? 3.027 16.484 25.234 1 96 184 GLU B CA 1
ATOM 4648 C C . GLU B 1 184 ? 1.725 17.109 25.734 1 96 184 GLU B C 1
ATOM 4650 O O . GLU B 1 184 ? 1.693 18.281 26.109 1 96 184 GLU B O 1
ATOM 4655 N N . LEU B 1 185 ? 0.665 16.312 25.781 1 95.75 185 LEU B N 1
ATOM 4656 C CA . LEU B 1 185 ? -0.646 16.844 26.156 1 95.75 185 LEU B CA 1
ATOM 4657 C C . LEU B 1 185 ? -0.93 16.609 27.625 1 95.75 185 LEU B C 1
ATOM 4659 O O . LEU B 1 185 ? -2.018 16.922 28.109 1 95.75 185 LEU B O 1
ATOM 4663 N N . GLY B 1 186 ? 0.028 16.016 28.328 1 94.5 186 GLY B N 1
ATOM 4664 C CA . GLY B 1 186 ? -0.131 15.766 29.766 1 94.5 186 GLY B CA 1
ATOM 4665 C C . GLY B 1 186 ? -1.129 14.664 30.062 1 94.5 186 GLY B C 1
ATOM 4666 O O . GLY B 1 186 ? -1.772 14.68 31.109 1 94.5 186 GLY B O 1
ATOM 4667 N N . LEU B 1 187 ? -1.306 13.812 29.141 1 93.69 187 LEU B N 1
ATOM 4668 C CA . LEU B 1 187 ? -2.289 12.75 29.312 1 93.69 187 LEU B CA 1
ATOM 4669 C C . LEU B 1 187 ? -1.604 11.422 29.625 1 93.69 187 LEU B C 1
ATOM 4671 O O . LEU B 1 187 ? -2.275 10.422 29.891 1 93.69 187 LEU B O 1
ATOM 4675 N N . ASP B 1 188 ? -0.309 11.508 29.656 1 90.62 188 ASP B N 1
ATOM 4676 C CA . ASP B 1 188 ? 0.457 10.297 29.953 1 90.62 188 ASP B CA 1
ATOM 4677 C C . ASP B 1 188 ? 0.489 10.031 31.453 1 90.62 188 ASP B C 1
ATOM 4679 O O . ASP B 1 188 ? 0.668 10.961 32.25 1 90.62 188 ASP B O 1
ATOM 4683 N N . HIS B 1 189 ? 0.124 8.922 31.922 1 89.69 189 HIS B N 1
ATOM 4684 C CA . HIS B 1 189 ? 0.226 8.492 33.312 1 89.69 189 HIS B CA 1
ATOM 4685 C C . HIS B 1 189 ? 0.653 7.031 33.406 1 89.69 189 HIS B C 1
ATOM 4687 O O . HIS B 1 189 ? 0.499 6.273 32.438 1 89.69 189 HIS B O 1
ATOM 4693 N N . PRO B 1 190 ? 1.325 6.797 34.531 1 88.94 190 PRO B N 1
ATOM 4694 C CA . PRO B 1 190 ? 1.756 5.406 34.688 1 88.94 190 PRO B CA 1
ATOM 4695 C C . PRO B 1 190 ? 0.624 4.406 34.438 1 88.94 190 PRO B C 1
ATOM 4697 O O . PRO B 1 190 ? -0.472 4.574 35 1 88.94 190 PRO B O 1
ATOM 4700 N N . GLY B 1 191 ? 0.844 3.504 33.625 1 88.81 191 GLY B N 1
ATOM 4701 C CA . GLY B 1 191 ? -0.145 2.48 33.312 1 88.81 191 GLY B CA 1
ATOM 4702 C C . GLY B 1 191 ? -1.039 2.842 32.156 1 88.81 191 GLY B C 1
ATOM 4703 O O . GLY B 1 191 ? -1.89 2.045 31.734 1 88.81 191 GLY B O 1
ATOM 4704 N N . ALA B 1 192 ? -0.834 4.09 31.625 1 90 192 ALA B N 1
ATOM 4705 C CA . ALA B 1 192 ? -1.637 4.488 30.469 1 90 192 ALA B CA 1
ATOM 4706 C C . ALA B 1 192 ? -1.353 3.592 29.266 1 90 192 ALA B C 1
ATOM 4708 O O . ALA B 1 192 ? -0.195 3.281 28.984 1 90 192 ALA B O 1
ATOM 4709 N N . GLU B 1 193 ? -2.418 3.057 28.703 1 91.44 193 GLU B N 1
ATOM 4710 C CA . GLU B 1 193 ? -2.316 2.232 27.5 1 91.44 193 GLU B CA 1
ATOM 4711 C C . GLU B 1 193 ? -3.027 2.889 26.312 1 91.44 193 GLU B C 1
ATOM 4713 O O . GLU B 1 193 ? -4.082 3.506 26.484 1 91.44 193 GLU B O 1
ATOM 4718 N N . TYR B 1 194 ? -2.4 2.838 25.328 1 95.12 194 TYR B N 1
ATOM 4719 C CA . TYR B 1 194 ? -2.979 3.307 24.078 1 95.12 194 TYR B CA 1
ATOM 4720 C C . TYR B 1 194 ? -3.086 2.17 23.062 1 95.12 194 TYR B C 1
ATOM 4722 O O . TYR B 1 194 ? -2.309 2.104 22.109 1 95.12 194 TYR B O 1
ATOM 4730 N N . PRO B 1 195 ? -4.008 1.37 23.234 1 96.88 195 PRO B N 1
ATOM 4731 C CA . PRO B 1 195 ? -4.121 0.161 22.422 1 96.88 195 PRO B CA 1
ATOM 4732 C C . PRO B 1 195 ? -4.438 0.467 20.953 1 96.88 195 PRO B C 1
ATOM 4734 O O . PRO B 1 195 ? -5.039 1.501 20.656 1 96.88 195 PRO B O 1
ATOM 4737 N N . ASN B 1 196 ? -4.004 -0.421 20.141 1 98.31 196 ASN B N 1
ATOM 4738 C CA . ASN B 1 196 ? -4.41 -0.376 18.734 1 98.31 196 ASN B CA 1
ATOM 4739 C C . ASN B 1 196 ? -5.906 -0.634 18.578 1 98.31 196 ASN B C 1
ATOM 4741 O O . ASN B 1 196 ? -6.383 -1.733 18.859 1 98.31 196 ASN B O 1
ATOM 4745 N N . ILE B 1 197 ? -6.609 0.326 18.078 1 98.25 197 ILE B N 1
ATOM 4746 C CA . ILE B 1 197 ? -8.062 0.26 17.938 1 98.25 197 ILE B CA 1
ATOM 4747 C C . ILE B 1 197 ? -8.43 -0.73 16.844 1 98.25 197 ILE B C 1
ATOM 4749 O O . ILE B 1 197 ? -9.477 -1.384 16.906 1 98.25 197 ILE B O 1
ATOM 4753 N N . CYS B 1 198 ? -7.559 -0.885 15.836 1 97.06 198 CYS B N 1
ATOM 4754 C CA . CYS B 1 198 ? -7.805 -1.761 14.695 1 97.06 198 CYS B CA 1
ATOM 4755 C C . CYS B 1 198 ? -7.254 -3.158 14.953 1 97.06 198 CYS B C 1
ATOM 4757 O O . CYS B 1 198 ? -6.754 -3.812 14.039 1 97.06 198 CYS B O 1
ATOM 4759 N N . VAL B 1 199 ? -7.289 -3.67 16.078 1 93.25 199 VAL B N 1
ATOM 4760 C CA . VAL B 1 199 ? -6.633 -4.91 16.469 1 93.25 199 VAL B CA 1
ATOM 4761 C C . VAL B 1 199 ? -7.273 -6.09 15.742 1 93.25 199 VAL B C 1
ATOM 4763 O O . VAL B 1 199 ? -6.645 -7.137 15.562 1 93.25 199 VAL B O 1
ATOM 4766 N N . GLY B 1 200 ? -8.477 -5.953 15.266 1 91.31 200 GLY B N 1
ATOM 4767 C CA . GLY B 1 200 ? -9.172 -7.023 14.57 1 91.31 200 GLY B CA 1
ATOM 4768 C C . GLY B 1 200 ? -8.672 -7.238 13.156 1 91.31 200 GLY B C 1
ATOM 4769 O O . GLY B 1 200 ? -9.055 -8.211 12.5 1 91.31 200 GLY B O 1
ATOM 4770 N N . THR B 1 201 ? -7.848 -6.363 12.641 1 91.69 201 THR B N 1
ATOM 4771 C CA . THR B 1 201 ? -7.238 -6.492 11.32 1 91.69 201 THR B CA 1
ATOM 4772 C C . THR B 1 201 ? -5.723 -6.328 11.406 1 91.69 201 THR B C 1
ATOM 4774 O O . THR B 1 201 ? -5.18 -6.074 12.484 1 91.69 201 THR B O 1
ATOM 4777 N N . ASP B 1 202 ? -5.094 -6.59 10.344 1 93.94 202 ASP B N 1
ATOM 4778 C CA . ASP B 1 202 ? -3.646 -6.414 10.297 1 93.94 202 ASP B CA 1
ATOM 4779 C C . ASP B 1 202 ? -3.242 -5.453 9.188 1 93.94 202 ASP B C 1
ATOM 4781 O O . ASP B 1 202 ? -2.098 -5.473 8.727 1 93.94 202 ASP B O 1
ATOM 4785 N N . ARG B 1 203 ? -4.242 -4.699 8.727 1 96.19 203 ARG B N 1
ATOM 4786 C CA . ARG B 1 203 ? -3.982 -3.852 7.57 1 96.19 203 ARG B CA 1
ATOM 4787 C C . ARG B 1 203 ? -3.457 -2.486 7.996 1 96.19 203 ARG B C 1
ATOM 4789 O O . ARG B 1 203 ? -2.533 -1.95 7.383 1 96.19 203 ARG B O 1
ATOM 4796 N N . TYR B 1 204 ? -4.148 -1.936 9.023 1 98.25 204 TYR B N 1
ATOM 4797 C CA . TYR B 1 204 ? -3.791 -0.632 9.57 1 98.25 204 TYR B CA 1
ATOM 4798 C C . TYR B 1 204 ? -3.76 -0.67 11.094 1 98.25 204 TYR B C 1
ATOM 4800 O O . TYR B 1 204 ? -4.258 -1.617 11.703 1 98.25 204 TYR B O 1
ATOM 4808 N N . VAL B 1 205 ? -3.076 0.333 11.68 1 98.5 205 VAL B N 1
ATOM 4809 C CA . VAL B 1 205 ? -3.176 0.569 13.117 1 98.5 205 VAL B CA 1
ATOM 4810 C C . VAL B 1 205 ? -3.746 1.962 13.375 1 98.5 205 VAL B C 1
ATOM 4812 O O . VAL B 1 205 ? -3.602 2.861 12.539 1 98.5 205 VAL B O 1
ATOM 4815 N N . MET B 1 206 ? -4.414 2.068 14.391 1 98.81 206 MET B N 1
ATOM 4816 C CA . MET B 1 206 ? -5.039 3.318 14.812 1 98.81 206 MET B CA 1
ATOM 4817 C C . MET B 1 206 ? -4.941 3.492 16.328 1 98.81 206 MET B C 1
ATOM 4819 O O . MET B 1 206 ? -5.258 2.57 17.078 1 98.81 206 MET B O 1
ATOM 4823 N N . PHE B 1 207 ? -4.492 4.648 16.766 1 98.69 207 PHE B N 1
ATOM 4824 C CA . PHE B 1 207 ? -4.375 5.004 18.188 1 98.69 207 PHE B CA 1
ATOM 4825 C C . PHE B 1 207 ? -5.035 6.352 18.453 1 98.69 207 PHE B C 1
ATOM 4827 O O . PHE B 1 207 ? -5.129 7.195 17.562 1 98.69 207 PHE B O 1
ATOM 4834 N N . LYS B 1 208 ? -5.457 6.5 19.672 1 98.31 208 LYS B N 1
ATOM 4835 C CA . LYS B 1 208 ? -6.098 7.758 20.031 1 98.31 208 LYS B CA 1
ATOM 4836 C C . LYS B 1 208 ? -5.605 8.25 21.391 1 98.31 208 LYS B C 1
ATOM 4838 O O . LYS B 1 208 ? -5.484 7.465 22.344 1 98.31 208 LYS B O 1
ATOM 4843 N N . VAL B 1 209 ? -5.27 9.469 21.469 1 97.38 209 VAL B N 1
ATOM 4844 C CA . VAL B 1 209 ? -4.945 10.172 22.703 1 97.38 209 VAL B CA 1
ATOM 4845 C C . VAL B 1 209 ? -5.664 11.516 22.734 1 97.38 209 VAL B C 1
ATOM 4847 O O . VAL B 1 209 ? -5.285 12.453 22.031 1 97.38 209 VAL B O 1
ATOM 4850 N N . GLY B 1 210 ? -6.758 11.602 23.641 1 96.06 210 GLY B N 1
ATOM 4851 C CA . GLY B 1 210 ? -7.578 12.797 23.609 1 96.06 210 GLY B CA 1
ATOM 4852 C C . GLY B 1 210 ? -8.156 13.094 22.234 1 96.06 210 GLY B C 1
ATOM 4853 O O . GLY B 1 210 ? -8.758 12.219 21.609 1 96.06 210 GLY B O 1
ATOM 4854 N N . PRO B 1 211 ? -8.008 14.391 21.75 1 98.06 211 PRO B N 1
ATOM 4855 C CA . PRO B 1 211 ? -8.586 14.773 20.469 1 98.06 211 PRO B CA 1
ATOM 4856 C C . PRO B 1 211 ? -7.695 14.391 19.281 1 98.06 211 PRO B C 1
ATOM 4858 O O . PRO B 1 211 ? -7.957 14.805 18.156 1 98.06 211 PRO B O 1
ATOM 4861 N N . VAL B 1 212 ? -6.637 13.625 19.531 1 98.75 212 VAL B N 1
ATOM 4862 C CA . VAL B 1 212 ? -5.68 13.297 18.484 1 98.75 212 VAL B CA 1
ATOM 4863 C C . VAL B 1 212 ? -5.844 11.836 18.078 1 98.75 212 VAL B C 1
ATOM 4865 O O . VAL B 1 212 ? -5.777 10.938 18.922 1 98.75 212 VAL B O 1
ATOM 4868 N N . LEU B 1 213 ? -6.086 11.617 16.859 1 98.88 213 LEU B N 1
ATOM 4869 C CA . LEU B 1 213 ? -6.141 10.289 16.25 1 98.88 213 LEU B CA 1
ATOM 4870 C C . LEU B 1 213 ? -4.906 10.039 15.391 1 98.88 213 LEU B C 1
ATOM 4872 O O . LEU B 1 213 ? -4.543 10.867 14.555 1 98.88 213 LEU B O 1
ATOM 4876 N N . SER B 1 214 ? -4.168 8.953 15.648 1 98.88 214 SER B N 1
ATOM 4877 C CA . SER B 1 214 ? -2.975 8.547 14.914 1 98.88 214 SER B CA 1
ATOM 4878 C C . SER B 1 214 ? -3.225 7.27 14.117 1 98.88 214 SER B C 1
ATOM 4880 O O . SER B 1 214 ? -3.561 6.234 14.695 1 98.88 214 SER B O 1
ATOM 4882 N N . VAL B 1 215 ? -3.043 7.32 12.758 1 98.88 215 VAL B N 1
ATOM 4883 C CA . VAL B 1 215 ? -3.424 6.203 11.898 1 98.88 215 VAL B CA 1
ATOM 4884 C C . VAL B 1 215 ? -2.303 5.91 10.898 1 98.88 215 VAL B C 1
ATOM 4886 O O . VAL B 1 215 ? -1.717 6.832 10.328 1 98.88 215 VAL B O 1
ATOM 4889 N N . SER B 1 216 ? -1.951 4.66 10.719 1 98.75 216 SER B N 1
ATOM 4890 C CA . SER B 1 216 ? -1.016 4.297 9.656 1 98.75 216 SER B CA 1
ATOM 4891 C C . SER B 1 216 ? -1.733 4.121 8.32 1 98.75 216 SER B C 1
ATOM 4893 O O . SER B 1 216 ? -2.891 3.697 8.289 1 98.75 216 SER B O 1
ATOM 4895 N N . HIS B 1 217 ? -1.029 4.457 7.258 1 98.69 217 HIS B N 1
ATOM 4896 C CA . HIS B 1 217 ? -1.677 4.277 5.965 1 98.69 217 HIS B CA 1
ATOM 4897 C C . HIS B 1 217 ? -0.898 3.301 5.086 1 98.69 217 HIS B C 1
ATOM 4899 O O . HIS B 1 217 ? -1.304 3.014 3.959 1 98.69 217 HIS B O 1
ATOM 4905 N N . GLY B 1 218 ? 0.206 2.775 5.605 1 98.12 218 GLY B N 1
ATOM 4906 C CA . GLY B 1 218 ? 1.004 1.877 4.785 1 98.12 218 GLY B CA 1
ATOM 4907 C C . GLY B 1 218 ? 1.76 2.592 3.68 1 98.12 218 GLY B C 1
ATOM 4908 O O . GLY B 1 218 ? 2.316 3.67 3.898 1 98.12 218 GLY B O 1
ATOM 4909 N N . ILE B 1 219 ? 1.871 1.912 2.504 1 98.62 219 ILE B N 1
ATOM 4910 C CA . ILE B 1 219 ? 2.719 2.445 1.443 1 98.62 219 ILE B CA 1
ATOM 4911 C C . ILE B 1 219 ? 1.874 2.742 0.206 1 98.62 219 ILE B C 1
ATOM 4913 O O . ILE B 1 219 ? 1.162 1.867 -0.292 1 98.62 219 ILE B O 1
ATOM 4917 N N . GLY B 1 220 ? 1.875 3.988 -0.263 1 98.62 220 GLY B N 1
ATOM 4918 C CA . GLY B 1 220 ? 1.407 4.32 -1.601 1 98.62 220 GLY B CA 1
ATOM 4919 C C . GLY B 1 220 ? -0.027 4.812 -1.625 1 98.62 220 GLY B C 1
ATOM 4920 O O . GLY B 1 220 ? -0.778 4.602 -0.67 1 98.62 220 GLY B O 1
ATOM 4921 N N . ILE B 1 221 ? -0.39 5.285 -2.785 1 98.56 221 ILE B N 1
ATOM 4922 C CA . ILE B 1 221 ? -1.661 5.957 -3.033 1 98.56 221 ILE B CA 1
ATOM 4923 C C . ILE B 1 221 ? -2.814 4.984 -2.799 1 98.56 221 ILE B C 1
ATOM 4925 O O . ILE B 1 221 ? -3.758 5.293 -2.068 1 98.56 221 ILE B O 1
ATOM 4929 N N . PRO B 1 222 ? -2.74 3.752 -3.285 1 98.62 222 PRO B N 1
ATOM 4930 C CA . PRO B 1 222 ? -3.893 2.857 -3.135 1 98.62 222 PRO B CA 1
ATOM 4931 C C . PRO B 1 222 ? -4.195 2.523 -1.677 1 98.62 222 PRO B C 1
ATOM 4933 O O . PRO B 1 222 ? -5.352 2.574 -1.255 1 98.62 222 PRO B O 1
ATOM 4936 N N . SER B 1 223 ? -3.17 2.184 -0.938 1 98.75 223 SER B N 1
ATOM 4937 C CA . SER B 1 223 ? -3.379 1.887 0.476 1 98.75 223 SER B CA 1
ATOM 4938 C C . SER B 1 223 ? -3.896 3.109 1.227 1 98.75 223 SER B C 1
ATOM 4940 O O . SER B 1 223 ? -4.801 2.998 2.057 1 98.75 223 SER B O 1
ATOM 4942 N N . THR B 1 224 ? -3.348 4.25 0.944 1 98.81 224 THR B N 1
ATOM 4943 C CA . THR B 1 224 ? -3.775 5.492 1.576 1 98.81 224 THR B CA 1
ATOM 4944 C C . THR B 1 224 ? -5.227 5.805 1.229 1 98.81 224 THR B C 1
ATOM 4946 O O . THR B 1 224 ? -5.984 6.281 2.076 1 98.81 224 THR B O 1
ATOM 4949 N N . SER B 1 225 ? -5.578 5.559 -0 1 98.75 225 SER B N 1
ATOM 4950 C CA . SER B 1 225 ? -6.949 5.797 -0.443 1 98.75 225 SER B CA 1
ATOM 4951 C C . SER B 1 225 ? -7.941 4.949 0.345 1 98.75 225 SER B C 1
ATOM 4953 O O . SER B 1 225 ? -8.984 5.445 0.778 1 98.75 225 SER B O 1
ATOM 4955 N N . VAL B 1 226 ? -7.637 3.691 0.511 1 98.69 226 VAL B N 1
ATOM 4956 C CA . VAL B 1 226 ? -8.5 2.811 1.285 1 98.69 226 VAL B CA 1
ATOM 4957 C C . VAL B 1 226 ? -8.664 3.357 2.701 1 98.69 226 VAL B C 1
ATOM 4959 O O . VAL B 1 226 ? -9.781 3.498 3.195 1 98.69 226 VAL B O 1
ATOM 4962 N N . MET B 1 227 ? -7.582 3.688 3.314 1 98.81 227 MET B N 1
ATOM 4963 C CA . MET B 1 227 ? -7.578 4.211 4.68 1 98.81 227 MET B CA 1
ATOM 4964 C C . MET B 1 227 ? -8.383 5.5 4.77 1 98.81 227 MET B C 1
ATOM 4966 O O . MET B 1 227 ? -9.188 5.672 5.684 1 98.81 227 MET B O 1
ATOM 4970 N N . LEU B 1 228 ? -8.273 6.348 3.779 1 98.88 228 LEU B N 1
ATOM 4971 C CA . LEU B 1 228 ? -8.938 7.648 3.801 1 98.88 228 LEU B CA 1
ATOM 4972 C C . LEU B 1 228 ? -10.445 7.492 3.635 1 98.88 228 LEU B C 1
ATOM 4974 O O . LEU B 1 228 ? -11.219 8.195 4.281 1 98.88 228 LEU B O 1
ATOM 4978 N N . HIS B 1 229 ? -10.852 6.641 2.727 1 98.81 229 HIS B N 1
ATOM 4979 C CA . HIS B 1 229 ? -12.281 6.387 2.586 1 98.81 229 HIS B CA 1
ATOM 4980 C C . HIS B 1 229 ? -12.898 5.98 3.918 1 98.81 229 HIS B C 1
ATOM 4982 O O . HIS B 1 229 ? -13.93 6.531 4.316 1 98.81 229 HIS B O 1
ATOM 4988 N N . GLU B 1 230 ? -12.281 5.074 4.566 1 98.69 230 GLU B N 1
ATOM 4989 C CA . GLU B 1 230 ? -12.844 4.582 5.82 1 98.69 230 GLU B CA 1
ATOM 4990 C C . GLU B 1 230 ? -12.703 5.617 6.93 1 98.69 230 GLU B C 1
ATOM 4992 O O . GLU B 1 230 ? -13.586 5.75 7.781 1 98.69 230 GLU B O 1
ATOM 4997 N N . LEU B 1 231 ? -11.656 6.352 6.91 1 98.88 231 LEU B N 1
ATOM 4998 C CA . LEU B 1 231 ? -11.438 7.395 7.906 1 98.88 231 LEU B CA 1
ATOM 4999 C C . LEU B 1 231 ? -12.492 8.492 7.789 1 98.88 231 LEU B C 1
ATOM 5001 O O . LEU B 1 231 ? -13.062 8.914 8.797 1 98.88 231 LEU B O 1
ATOM 5005 N N . ILE B 1 232 ? -12.703 8.945 6.586 1 98.81 232 ILE B N 1
ATOM 5006 C CA . ILE B 1 232 ? -13.68 10.016 6.367 1 98.81 232 ILE B CA 1
ATOM 5007 C C . ILE B 1 232 ? -15.07 9.539 6.789 1 98.81 232 ILE B C 1
ATOM 5009 O O . ILE B 1 232 ? -15.805 10.281 7.445 1 98.81 232 ILE B O 1
ATOM 5013 N N . LYS B 1 233 ? -15.406 8.328 6.477 1 98.69 233 LYS B N 1
ATOM 5014 C CA . LYS B 1 233 ? -16.688 7.773 6.922 1 98.69 233 LYS B CA 1
ATOM 5015 C C . LYS B 1 233 ? -16.734 7.652 8.438 1 98.69 233 LYS B C 1
ATOM 5017 O O . LYS B 1 233 ? -17.766 7.938 9.055 1 98.69 233 LYS B O 1
ATOM 5022 N N . LEU B 1 234 ? -15.641 7.223 9.039 1 98.81 234 LEU B N 1
ATOM 5023 C CA . LEU B 1 234 ? -15.555 7.129 10.492 1 98.81 234 LEU B CA 1
ATOM 5024 C C . LEU B 1 234 ? -15.828 8.484 11.141 1 98.81 234 LEU B C 1
ATOM 5026 O O . LEU B 1 234 ? -16.625 8.578 12.078 1 98.81 234 LEU B O 1
ATOM 5030 N N . LEU B 1 235 ? -15.188 9.5 10.633 1 98.81 235 LEU B N 1
ATOM 5031 C CA . LEU B 1 235 ? -15.344 10.852 11.172 1 98.81 235 LEU B CA 1
ATOM 5032 C C . LEU B 1 235 ? -16.766 11.352 10.977 1 98.81 235 LEU B C 1
ATOM 5034 O O . LEU B 1 235 ? -17.312 12.031 11.852 1 98.81 235 LEU B O 1
ATOM 5038 N N . TYR B 1 236 ? -17.344 11.016 9.867 1 98.56 236 TYR B N 1
ATOM 5039 C CA . TYR B 1 236 ? -18.719 11.375 9.578 1 98.56 236 TYR B CA 1
ATOM 5040 C C . TYR B 1 236 ? -19.672 10.719 10.57 1 98.56 236 TYR B C 1
ATOM 5042 O O . TYR B 1 236 ? -20.484 11.398 11.203 1 98.56 236 TYR B O 1
ATOM 5050 N N . HIS B 1 237 ? -19.547 9.422 10.711 1 98.5 237 HIS B N 1
ATOM 5051 C CA . HIS B 1 237 ? -20.438 8.68 11.586 1 98.5 237 HIS B CA 1
ATOM 5052 C C . HIS B 1 237 ? -20.234 9.062 13.047 1 98.5 237 HIS B C 1
ATOM 5054 O O . HIS B 1 237 ? -21.156 9 13.852 1 98.5 237 HIS B O 1
ATOM 5060 N N . ALA B 1 238 ? -19.047 9.508 13.383 1 98.62 238 ALA B N 1
ATOM 5061 C CA . ALA B 1 238 ? -18.719 9.922 14.742 1 98.62 238 ALA B CA 1
ATOM 5062 C C . ALA B 1 238 ? -19.172 11.359 15 1 98.62 238 ALA B C 1
ATOM 5064 O O . ALA B 1 238 ? -19.047 11.859 16.125 1 98.62 238 ALA B O 1
ATOM 5065 N N . ARG B 1 239 ? -19.609 12.062 13.945 1 97.88 239 ARG B N 1
ATOM 5066 C CA . ARG B 1 239 ? -20.078 13.445 14.008 1 97.88 239 ARG B CA 1
ATOM 5067 C C . ARG B 1 239 ? -18.969 14.383 14.445 1 97.88 239 ARG B C 1
ATOM 5069 O O . ARG B 1 239 ? -19.172 15.25 15.297 1 97.88 239 ARG B O 1
ATOM 5076 N N . CYS B 1 240 ? -17.844 14.078 13.938 1 98.06 240 CYS B N 1
ATOM 5077 C CA . CYS B 1 240 ? -16.703 14.969 14.203 1 98.06 240 CYS B CA 1
ATOM 5078 C C . CYS B 1 240 ? -16.875 16.297 13.469 1 98.06 240 CYS B C 1
ATOM 5080 O O . CYS B 1 240 ? -17.5 16.344 12.406 1 98.06 240 CYS B O 1
ATOM 5082 N N . SER B 1 241 ? -16.312 17.344 14.047 1 97 241 SER B N 1
ATOM 5083 C CA . SER B 1 241 ? -16.328 18.672 13.438 1 97 241 SER B CA 1
ATOM 5084 C C . SER B 1 241 ? -14.984 19.359 13.57 1 97 241 SER B C 1
ATOM 5086 O O . SER B 1 241 ? -14.242 19.109 14.523 1 97 241 SER B O 1
ATOM 5088 N N . ASP B 1 242 ? -14.68 20.234 12.578 1 95.5 242 ASP B N 1
ATOM 5089 C CA . ASP B 1 242 ? -13.484 21.078 12.602 1 95.5 242 ASP B CA 1
ATOM 5090 C C . ASP B 1 242 ? -12.219 20.219 12.719 1 95.5 242 ASP B C 1
ATOM 5092 O O . ASP B 1 242 ? -11.359 20.5 13.555 1 95.5 242 ASP B O 1
ATOM 5096 N N . VAL B 1 243 ? -12.172 19.156 11.898 1 97.75 243 VAL B N 1
ATOM 5097 C CA . VAL B 1 243 ? -11.055 18.203 11.945 1 97.75 243 VAL B CA 1
ATOM 5098 C C . VAL B 1 243 ? -9.945 18.688 11.016 1 97.75 243 VAL B C 1
ATOM 5100 O O . VAL B 1 243 ? -10.203 19.141 9.898 1 97.75 243 VAL B O 1
ATOM 5103 N N . THR B 1 244 ? -8.711 18.656 11.484 1 98.25 244 THR B N 1
ATOM 5104 C CA . THR B 1 244 ? -7.512 18.891 10.695 1 98.25 244 THR B CA 1
ATOM 5105 C C . THR B 1 244 ? -6.75 17.594 10.469 1 98.25 244 THR B C 1
ATOM 5107 O O . THR B 1 244 ? -6.453 16.875 11.422 1 98.25 244 THR B O 1
ATOM 5110 N N . VAL B 1 245 ? -6.441 17.312 9.234 1 98.69 245 VAL B N 1
ATOM 5111 C CA . VAL B 1 245 ? -5.695 16.109 8.883 1 98.69 245 VAL B CA 1
ATOM 5112 C C . VAL B 1 245 ? -4.262 16.484 8.516 1 98.69 245 VAL B C 1
ATOM 5114 O O . VAL B 1 245 ? -4.039 17.391 7.715 1 98.69 245 VAL B O 1
ATOM 5117 N N . ILE B 1 246 ? -3.268 15.766 9.078 1 98.88 246 ILE B N 1
ATOM 5118 C CA . ILE B 1 246 ? -1.864 16.031 8.773 1 98.88 246 ILE B CA 1
ATOM 5119 C C . ILE B 1 246 ? -1.143 14.711 8.508 1 98.88 246 ILE B C 1
ATOM 5121 O O . ILE B 1 246 ? -1.186 13.789 9.328 1 98.88 246 ILE B O 1
ATOM 5125 N N . ARG B 1 247 ? -0.535 14.562 7.398 1 98.88 247 ARG B N 1
ATOM 5126 C CA . ARG B 1 247 ? 0.349 13.43 7.16 1 98.88 247 ARG B CA 1
ATOM 5127 C C . ARG B 1 247 ? 1.754 13.711 7.684 1 98.88 247 ARG B C 1
ATOM 5129 O O . ARG B 1 247 ? 2.33 14.758 7.398 1 98.88 247 ARG B O 1
ATOM 5136 N N . ILE B 1 248 ? 2.25 12.867 8.43 1 98.88 248 ILE B N 1
ATOM 5137 C CA . ILE B 1 248 ? 3.621 12.852 8.93 1 98.88 248 ILE B CA 1
ATOM 5138 C C . ILE B 1 248 ? 4.406 11.734 8.234 1 98.88 248 ILE B C 1
ATOM 5140 O O . ILE B 1 248 ? 4.223 10.555 8.539 1 98.88 248 ILE B O 1
ATOM 5144 N N . GLY B 1 249 ? 5.312 12.117 7.324 1 98.5 249 GLY B N 1
ATOM 5145 C CA . GLY B 1 249 ? 5.91 11.055 6.527 1 98.5 249 GLY B CA 1
ATOM 5146 C C . GLY B 1 249 ? 7.398 11.242 6.301 1 98.5 249 GLY B C 1
ATOM 5147 O O . GLY B 1 249 ? 8.008 12.156 6.863 1 98.5 249 GLY B O 1
ATOM 5148 N N . THR B 1 250 ? 7.992 10.25 5.574 1 98.31 250 THR B N 1
ATOM 5149 C CA . THR B 1 250 ? 9.359 10.312 5.082 1 98.31 250 THR B CA 1
ATOM 5150 C C . THR B 1 250 ? 9.383 10.539 3.572 1 98.31 250 THR B C 1
ATOM 5152 O O . THR B 1 250 ? 8.367 10.352 2.896 1 98.31 250 THR B O 1
ATOM 5155 N N . SER B 1 251 ? 10.531 11.031 3.098 1 98.62 251 SER B N 1
ATOM 5156 C CA . SER B 1 251 ? 10.656 11.367 1.682 1 98.62 251 SER B CA 1
ATOM 5157 C C . SER B 1 251 ? 12.117 11.398 1.251 1 98.62 251 SER B C 1
ATOM 5159 O O . SER B 1 251 ? 13.023 11.297 2.084 1 98.62 251 SER B O 1
ATOM 5161 N N . GLY B 1 252 ? 12.328 11.352 -0.048 1 98.5 252 GLY B N 1
ATOM 5162 C CA . GLY B 1 252 ? 13.617 11.719 -0.615 1 98.5 252 GLY B CA 1
ATOM 5163 C C . GLY B 1 252 ? 13.703 13.195 -0.981 1 98.5 252 GLY B C 1
ATOM 5164 O O . GLY B 1 252 ? 12.883 13.695 -1.75 1 98.5 252 GLY B O 1
ATOM 5165 N N . GLY B 1 253 ? 14.711 13.828 -0.499 1 98.69 253 GLY B N 1
ATOM 5166 C CA . GLY B 1 253 ? 14.859 15.25 -0.783 1 98.69 253 GLY B CA 1
ATOM 5167 C C . GLY B 1 253 ? 15.414 15.523 -2.17 1 98.69 253 GLY B C 1
ATOM 5168 O O . GLY B 1 253 ? 16.094 14.672 -2.75 1 98.69 253 GLY B O 1
ATOM 5169 N N . ILE B 1 254 ? 15.055 16.625 -2.678 1 98.81 254 ILE B N 1
ATOM 5170 C CA . ILE B 1 254 ? 15.664 17.156 -3.891 1 98.81 254 ILE B CA 1
ATOM 5171 C C . ILE B 1 254 ? 16.312 18.516 -3.594 1 98.81 254 ILE B C 1
ATOM 5173 O O . ILE B 1 254 ? 15.602 19.516 -3.455 1 98.81 254 ILE B O 1
ATOM 5177 N N . GLY B 1 255 ? 17.578 18.516 -3.58 1 98.38 255 GLY B N 1
ATOM 5178 C CA . GLY B 1 255 ? 18.297 19.75 -3.271 1 98.38 255 GLY B CA 1
ATOM 5179 C C . GLY B 1 255 ? 18.25 20.109 -1.801 1 98.38 255 GLY B C 1
ATOM 5180 O O . GLY B 1 255 ? 18.359 21.297 -1.445 1 98.38 255 GLY B O 1
ATOM 5181 N N . LEU B 1 256 ? 17.938 19.203 -0.979 1 98.5 256 LEU B N 1
ATOM 5182 C CA . LEU B 1 256 ? 17.891 19.422 0.464 1 98.5 256 LEU B CA 1
ATOM 5183 C C . LEU B 1 256 ? 18.781 18.406 1.188 1 98.5 256 LEU B C 1
ATOM 5185 O O . LEU B 1 256 ? 18.906 17.266 0.758 1 98.5 256 LEU B O 1
ATOM 5189 N N . GLU B 1 257 ? 19.281 18.844 2.311 1 96.5 257 GLU B N 1
ATOM 5190 C CA . GLU B 1 257 ? 20.047 17.953 3.166 1 96.5 257 GLU B CA 1
ATOM 5191 C C . GLU B 1 257 ? 19.141 16.938 3.857 1 96.5 257 GLU B C 1
ATOM 5193 O O . GLU B 1 257 ? 18.031 17.266 4.266 1 96.5 257 GLU B O 1
ATOM 5198 N N . PRO B 1 258 ? 19.688 15.695 4.02 1 97.56 258 PRO B N 1
ATOM 5199 C CA . PRO B 1 258 ? 18.922 14.758 4.852 1 97.56 258 PRO B CA 1
ATOM 5200 C C . PRO B 1 258 ? 18.578 15.336 6.223 1 97.56 258 PRO B C 1
ATOM 5202 O O . PRO B 1 258 ? 19.391 16.062 6.812 1 97.56 258 PRO B O 1
ATOM 5205 N N . GLY B 1 259 ? 17.391 15.062 6.66 1 98.06 259 GLY B N 1
ATOM 5206 C CA . GLY B 1 259 ? 16.953 15.578 7.949 1 98.06 259 GLY B CA 1
ATOM 5207 C C . GLY B 1 259 ? 16.156 16.859 7.836 1 98.06 259 GLY B C 1
ATOM 5208 O O . GLY B 1 259 ? 15.633 17.359 8.836 1 98.06 259 GLY B O 1
ATOM 5209 N N . SER B 1 260 ? 16.016 17.406 6.664 1 98.62 260 SER B N 1
ATOM 5210 C CA . SER B 1 260 ? 15.172 18.578 6.445 1 98.62 260 SER B CA 1
ATOM 5211 C C . SER B 1 260 ? 13.695 18.219 6.488 1 98.62 260 SER B C 1
ATOM 5213 O O . SER B 1 260 ? 13.289 17.172 5.969 1 98.62 260 SER B O 1
ATOM 5215 N N . VAL B 1 261 ? 12.93 19.094 7.164 1 98.94 261 VAL B N 1
ATOM 5216 C CA . VAL B 1 261 ? 11.484 18.891 7.23 1 98.94 261 VAL B CA 1
ATOM 5217 C C . VAL B 1 261 ? 10.797 19.75 6.168 1 98.94 261 VAL B C 1
ATOM 5219 O O . VAL B 1 261 ? 10.992 20.969 6.121 1 98.94 261 VAL B O 1
ATOM 5222 N N . VAL B 1 262 ? 10.008 19.125 5.324 1 98.94 262 VAL B N 1
ATOM 5223 C CA . VAL B 1 262 ? 9.32 19.812 4.238 1 98.94 262 VAL B CA 1
ATOM 5224 C C . VAL B 1 262 ? 7.832 19.938 4.566 1 98.94 262 VAL B C 1
ATOM 5226 O O . VAL B 1 262 ? 7.156 18.922 4.781 1 98.94 262 VAL B O 1
ATOM 5229 N N . VAL B 1 263 ? 7.336 21.141 4.664 1 98.94 263 VAL B N 1
ATOM 5230 C CA . VAL B 1 263 ? 5.902 21.422 4.637 1 98.94 263 VAL B CA 1
ATOM 5231 C C . VAL B 1 263 ? 5.441 21.609 3.193 1 98.94 263 VAL B C 1
ATOM 5233 O O . VAL B 1 263 ? 5.93 22.5 2.492 1 98.94 263 VAL B O 1
ATOM 5236 N N . THR B 1 264 ? 4.512 20.812 2.783 1 98.88 264 THR B N 1
ATOM 5237 C CA . THR B 1 264 ? 4.133 20.797 1.374 1 98.88 264 THR B CA 1
ATOM 5238 C C . THR B 1 264 ? 3.26 21.984 1.023 1 98.88 264 THR B C 1
ATOM 5240 O O . THR B 1 264 ? 2.221 22.219 1.649 1 98.88 264 THR B O 1
ATOM 5243 N N . ARG B 1 265 ? 3.707 22.719 0.045 1 98 265 ARG B N 1
ATOM 5244 C CA . ARG B 1 265 ? 2.896 23.797 -0.518 1 98 265 ARG B CA 1
ATOM 5245 C C . ARG B 1 265 ? 1.853 23.234 -1.484 1 98 265 ARG B C 1
ATOM 5247 O O . ARG B 1 265 ? 0.662 23.531 -1.353 1 98 265 ARG B O 1
ATOM 5254 N N . GLN B 1 266 ? 2.375 22.469 -2.398 1 97.62 266 GLN B N 1
ATOM 5255 C CA . GLN B 1 266 ? 1.547 21.812 -3.4 1 97.62 266 GLN B CA 1
ATOM 5256 C C . GLN B 1 266 ? 2.025 20.375 -3.65 1 97.62 266 GLN B C 1
ATOM 5258 O O . GLN B 1 266 ? 3.229 20.125 -3.729 1 97.62 266 GLN B O 1
ATOM 5263 N N . ALA B 1 267 ? 1.012 19.484 -3.717 1 98.69 267 ALA B N 1
ATOM 5264 C CA . ALA B 1 267 ? 1.324 18.141 -4.18 1 98.69 267 ALA B CA 1
ATOM 5265 C C . ALA B 1 267 ? 1.215 18.031 -5.699 1 98.69 267 ALA B C 1
ATOM 5267 O O . ALA B 1 267 ? 0.193 18.406 -6.281 1 98.69 267 ALA B O 1
ATOM 5268 N N . VAL B 1 268 ? 2.262 17.531 -6.32 1 98.75 268 VAL B N 1
ATOM 5269 C CA . VAL B 1 268 ? 2.258 17.453 -7.777 1 98.75 268 VAL B CA 1
ATOM 5270 C C . VAL B 1 268 ? 2.543 16.031 -8.219 1 98.75 268 VAL B C 1
ATOM 5272 O O . VAL B 1 268 ? 3.098 15.234 -7.457 1 98.75 268 VAL B O 1
ATOM 5275 N N . ASP B 1 269 ? 2.115 15.703 -9.445 1 98.06 269 ASP B N 1
ATOM 5276 C CA . ASP B 1 269 ? 2.342 14.359 -9.969 1 98.06 269 ASP B CA 1
ATOM 5277 C C . ASP B 1 269 ? 3.725 14.242 -10.609 1 98.06 269 ASP B C 1
ATOM 5279 O O . ASP B 1 269 ? 4.551 15.141 -10.477 1 98.06 269 ASP B O 1
ATOM 5283 N N . ALA B 1 270 ? 4.016 13.141 -11.25 1 98.12 270 ALA B N 1
ATOM 5284 C CA . ALA B 1 270 ? 5.332 12.828 -11.805 1 98.12 270 ALA B CA 1
ATOM 5285 C C . ALA B 1 270 ? 5.66 13.734 -12.984 1 98.12 270 ALA B C 1
ATOM 5287 O O . ALA B 1 270 ? 6.816 13.812 -13.414 1 98.12 270 ALA B O 1
ATOM 5288 N N . SER B 1 271 ? 4.719 14.422 -13.508 1 97.81 271 SER B N 1
ATOM 5289 C CA . SER B 1 271 ? 4.93 15.398 -14.57 1 97.81 271 SER B CA 1
ATOM 5290 C C . SER B 1 271 ? 4.918 16.812 -14.023 1 97.81 271 SER B C 1
ATOM 5292 O O . SER B 1 271 ? 4.785 17.781 -14.781 1 97.81 271 SER B O 1
ATOM 5294 N N . PHE B 1 272 ? 4.902 16.969 -12.758 1 98.06 272 PHE B N 1
ATOM 5295 C CA . PHE B 1 272 ? 5.027 18.203 -12.008 1 98.06 272 PHE B CA 1
ATOM 5296 C C . PHE B 1 272 ? 3.736 19.016 -12.07 1 98.06 272 PHE B C 1
ATOM 5298 O O . PHE B 1 272 ? 3.762 20.25 -11.969 1 98.06 272 PHE B O 1
ATOM 5305 N N . LYS B 1 273 ? 2.605 18.328 -12.344 1 97.94 273 LYS B N 1
ATOM 5306 C CA . LYS B 1 273 ? 1.302 18.984 -12.359 1 97.94 273 LYS B CA 1
ATOM 5307 C C . LYS B 1 273 ? 0.552 18.766 -11.055 1 97.94 273 LYS B C 1
ATOM 5309 O O . LYS B 1 273 ? 0.612 17.688 -10.469 1 97.94 273 LYS B O 1
ATOM 5314 N N . PRO B 1 274 ? -0.151 19.797 -10.586 1 98.12 274 PRO B N 1
ATOM 5315 C CA . PRO B 1 274 ? -0.888 19.672 -9.328 1 98.12 274 PRO B CA 1
ATOM 5316 C C . PRO B 1 274 ? -2.219 18.938 -9.484 1 98.12 274 PRO B C 1
ATOM 5318 O O . PRO B 1 274 ? -3.277 19.516 -9.219 1 98.12 274 PRO B O 1
ATOM 5321 N N . VAL B 1 275 ? -2.133 17.656 -9.922 1 97.88 275 VAL B N 1
ATOM 5322 C CA . VAL B 1 275 ? -3.33 16.875 -10.164 1 97.88 275 VAL B CA 1
ATOM 5323 C C . VAL B 1 275 ? -3.121 15.445 -9.656 1 97.88 275 VAL B C 1
ATOM 5325 O O . VAL B 1 275 ? -1.982 15.008 -9.461 1 97.88 275 VAL B O 1
ATOM 5328 N N . PHE B 1 276 ? -4.195 14.852 -9.391 1 97.62 276 PHE B N 1
ATOM 5329 C CA . PHE B 1 276 ? -4.297 13.43 -9.078 1 97.62 276 PHE B CA 1
ATOM 5330 C C . PHE B 1 276 ? -5.266 12.734 -10.031 1 97.62 276 PHE B C 1
ATOM 5332 O O . PHE B 1 276 ? -6.438 13.109 -10.117 1 97.62 276 PHE B O 1
ATOM 5339 N N . GLU B 1 277 ? -4.734 11.711 -10.695 1 95.88 277 GLU B N 1
ATOM 5340 C CA . GLU B 1 277 ? -5.559 10.992 -11.664 1 95.88 277 GLU B CA 1
ATOM 5341 C C . GLU B 1 277 ? -5.902 9.594 -11.172 1 95.88 277 GLU B C 1
ATOM 5343 O O . GLU B 1 277 ? -5.059 8.906 -10.602 1 95.88 277 GLU B O 1
ATOM 5348 N N . GLN B 1 278 ? -7.133 9.195 -11.367 1 95.62 278 GLN B N 1
ATOM 5349 C CA . GLN B 1 278 ? -7.559 7.836 -11.031 1 95.62 278 GLN B CA 1
ATOM 5350 C C . GLN B 1 278 ? -8.594 7.32 -12.031 1 95.62 278 GLN B C 1
ATOM 5352 O O . GLN B 1 278 ? -9.258 8.109 -12.703 1 95.62 278 GLN B O 1
ATOM 5357 N N . MET B 1 279 ? -8.664 6.004 -12.164 1 96.5 279 MET B N 1
ATOM 5358 C CA . MET B 1 279 ? -9.656 5.367 -13.023 1 96.5 279 MET B CA 1
ATOM 5359 C C . MET B 1 279 ? -10.945 5.094 -12.258 1 96.5 279 MET B C 1
ATOM 5361 O O . MET B 1 279 ? -10.914 4.504 -11.172 1 96.5 279 MET B O 1
ATOM 5365 N N . VAL B 1 280 ? -12.055 5.582 -12.781 1 97.81 280 VAL B N 1
ATOM 5366 C CA . VAL B 1 280 ? -13.383 5.332 -12.227 1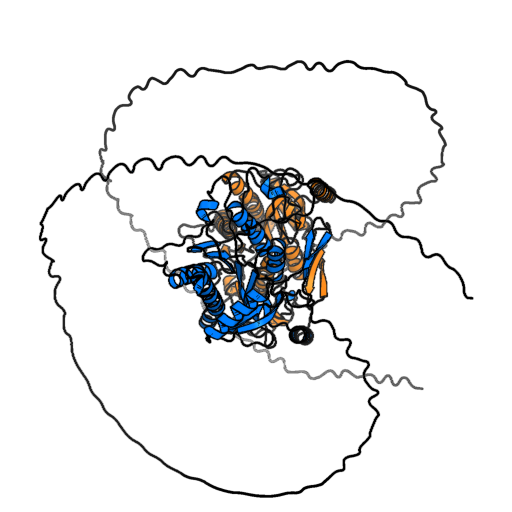 97.81 280 VAL B CA 1
ATOM 5367 C C . VAL B 1 280 ? -14.305 4.805 -13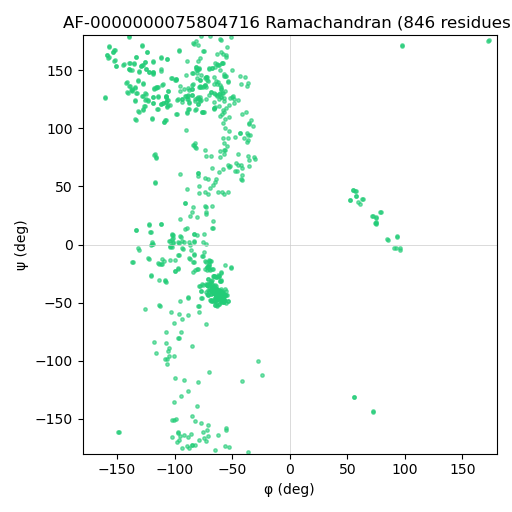.32 1 97.81 280 VAL B C 1
ATOM 5369 O O . VAL B 1 280 ? -14.578 5.496 -14.305 1 97.81 280 VAL B O 1
ATOM 5372 N N . LEU B 1 281 ? -14.789 3.555 -13.148 1 97.5 281 LEU B N 1
ATOM 5373 C CA . LEU B 1 281 ? -15.641 2.898 -14.133 1 97.5 281 LEU B CA 1
ATOM 5374 C C . LEU B 1 281 ? -15.008 2.936 -15.516 1 97.5 281 LEU B C 1
ATOM 5376 O O . LEU B 1 281 ? -15.664 3.289 -16.5 1 97.5 281 LEU B O 1
ATOM 5380 N N . GLY B 1 282 ? -13.758 2.768 -15.539 1 95.06 282 GLY B N 1
ATOM 5381 C CA . GLY B 1 282 ? -13.031 2.662 -16.797 1 95.06 282 GLY B CA 1
ATOM 5382 C C . GLY B 1 282 ? -12.664 4.008 -17.391 1 95.06 282 GLY B C 1
ATOM 5383 O O . GLY B 1 282 ? -12.078 4.078 -18.469 1 95.06 282 GLY B O 1
ATOM 5384 N N . LYS B 1 283 ? -12.93 5.027 -16.719 1 96.06 283 LYS B N 1
ATOM 5385 C CA . LYS B 1 283 ? -12.656 6.371 -17.219 1 96.06 283 LYS B CA 1
ATOM 5386 C C . LYS B 1 283 ? -11.672 7.109 -16.312 1 96.06 283 LYS B C 1
ATOM 5388 O O . LYS B 1 283 ? -11.727 6.977 -15.086 1 96.06 283 LYS B O 1
ATOM 5393 N N . ARG B 1 284 ? -10.906 7.922 -16.984 1 95.56 284 ARG B N 1
ATOM 5394 C CA . ARG B 1 284 ? -9.938 8.727 -16.25 1 95.56 284 ARG B CA 1
ATOM 5395 C C . ARG B 1 284 ? -10.602 9.93 -15.594 1 95.56 284 ARG B C 1
ATOM 5397 O O . ARG B 1 284 ? -11.289 10.703 -16.266 1 95.56 284 ARG B O 1
ATOM 5404 N N . VAL B 1 285 ? -10.43 10.062 -14.32 1 96.75 285 VAL B N 1
ATOM 5405 C CA . VAL B 1 285 ? -10.922 11.203 -13.555 1 96.75 285 VAL B CA 1
ATOM 5406 C C . VAL B 1 285 ? -9.742 11.961 -12.938 1 96.75 285 VAL B C 1
ATOM 5408 O O . VAL B 1 285 ? -8.852 11.352 -12.344 1 96.75 285 VAL B O 1
ATOM 5411 N N . VAL B 1 286 ? -9.781 13.273 -13.055 1 97.12 286 VAL B N 1
ATOM 5412 C CA . VAL B 1 286 ? -8.688 14.109 -12.586 1 97.12 286 VAL B CA 1
ATOM 5413 C C . VAL B 1 286 ? -9.156 14.977 -11.422 1 97.12 286 VAL B C 1
ATOM 5415 O O . VAL B 1 286 ? -10.195 15.641 -11.516 1 97.12 286 VAL B O 1
ATOM 5418 N N . HIS B 1 287 ? -8.43 14.914 -10.336 1 96.81 287 HIS B N 1
ATOM 5419 C CA . HIS B 1 287 ? -8.695 15.75 -9.164 1 96.81 287 HIS B CA 1
ATOM 5420 C C . HIS B 1 287 ? -7.586 16.781 -8.961 1 96.81 287 HIS B C 1
ATOM 5422 O O . HIS B 1 287 ? -6.438 16.547 -9.336 1 96.81 287 HIS B O 1
ATOM 5428 N N . ARG B 1 288 ? -7.973 17.859 -8.398 1 95.25 288 ARG B N 1
ATOM 5429 C CA . ARG B 1 288 ? -6.965 18.844 -7.984 1 95.25 288 ARG B CA 1
ATOM 5430 C C . ARG B 1 288 ? -6.352 18.453 -6.645 1 95.25 288 ARG B C 1
ATOM 5432 O O . ARG B 1 288 ? -6.996 17.781 -5.828 1 95.25 288 ARG B O 1
ATOM 5439 N N . THR B 1 289 ? -5.184 18.812 -6.434 1 97.75 289 THR B N 1
ATOM 5440 C CA . THR B 1 289 ? -4.469 18.438 -5.215 1 97.75 289 THR B CA 1
ATOM 5441 C C . THR B 1 289 ? -4.105 19.688 -4.406 1 97.75 289 THR B C 1
ATOM 5443 O O . THR B 1 289 ? -2.965 19.828 -3.961 1 97.75 289 THR B O 1
ATOM 5446 N N . HIS B 1 290 ? -5.023 20.438 -4.148 1 91.81 290 HIS B N 1
ATOM 5447 C CA . HIS B 1 290 ? -4.824 21.672 -3.385 1 91.81 290 HIS B CA 1
ATOM 5448 C C . HIS B 1 290 ? -4.68 21.375 -1.896 1 91.81 290 HIS B C 1
ATOM 5450 O O . HIS B 1 290 ? -5.406 20.531 -1.352 1 91.81 290 HIS B O 1
ATOM 5456 N N . LEU B 1 291 ? -3.725 22.016 -1.291 1 96 291 LEU B N 1
ATOM 5457 C CA . LEU B 1 291 ? -3.551 21.969 0.156 1 96 291 LEU B CA 1
ATOM 5458 C C . LEU B 1 291 ? -3.859 23.328 0.787 1 96 291 LEU B C 1
ATOM 5460 O O . LEU B 1 291 ? -3.912 24.344 0.09 1 96 291 LEU B O 1
ATOM 5464 N N . ASP B 1 292 ? -4.113 23.344 2.049 1 92.62 292 ASP B N 1
ATOM 5465 C CA . ASP B 1 292 ? -4.469 24.562 2.777 1 92.62 292 ASP B CA 1
ATOM 5466 C C . ASP B 1 292 ? -3.242 25.438 3.01 1 92.62 292 ASP B C 1
ATOM 5468 O O . ASP B 1 292 ? -2.375 25.109 3.82 1 92.62 292 ASP B O 1
ATOM 5472 N N . GLU B 1 293 ? -3.217 26.578 2.418 1 93.81 293 GLU B N 1
ATOM 5473 C CA . GLU B 1 293 ? -2.068 27.484 2.51 1 93.81 293 GLU B CA 1
ATOM 5474 C C . GLU B 1 293 ? -1.924 28.047 3.918 1 93.81 293 GLU B C 1
ATOM 5476 O O . GLU B 1 293 ? -0.807 28.25 4.398 1 93.81 293 GLU B O 1
ATOM 5481 N N . ARG B 1 294 ? -2.975 28.406 4.48 1 95.5 294 ARG B N 1
ATOM 5482 C CA . ARG B 1 294 ? -2.938 28.953 5.832 1 95.5 294 ARG B CA 1
ATOM 5483 C C . ARG B 1 294 ? -2.371 27.938 6.82 1 95.5 294 ARG B C 1
ATOM 5485 O O . ARG B 1 294 ? -1.572 28.297 7.691 1 95.5 294 ARG B O 1
ATOM 5492 N N . LEU B 1 295 ? -2.877 26.734 6.66 1 97.25 295 LEU B N 1
ATOM 5493 C CA . LEU B 1 295 ? -2.375 25.672 7.516 1 97.25 295 LEU B CA 1
ATOM 5494 C C . LEU B 1 295 ? -0.874 25.484 7.324 1 97.25 295 LEU B C 1
ATOM 5496 O O . LEU B 1 295 ? -0.14 25.281 8.297 1 97.25 295 LEU B O 1
ATOM 5500 N N . ALA B 1 296 ? -0.423 25.516 6.121 1 98.12 296 ALA B N 1
ATOM 5501 C CA . ALA B 1 296 ? 1.001 25.391 5.82 1 98.12 296 ALA B CA 1
ATOM 5502 C C . ALA B 1 296 ? 1.799 26.516 6.469 1 98.12 296 ALA B C 1
ATOM 5504 O O . ALA B 1 296 ? 2.877 26.281 7.02 1 98.12 296 ALA B O 1
ATOM 5505 N N . GLN B 1 297 ? 1.307 27.703 6.434 1 97.88 297 GLN B N 1
ATOM 5506 C CA . GLN B 1 297 ? 1.985 28.844 7.027 1 97.88 297 GLN B CA 1
ATOM 5507 C C . GLN B 1 297 ? 2.051 28.719 8.547 1 97.88 297 GLN B C 1
ATOM 5509 O O . GLN B 1 297 ? 3.059 29.078 9.156 1 97.88 297 GLN B O 1
ATOM 5514 N N . GLU B 1 298 ? 0.983 28.281 9.094 1 98 298 GLU B N 1
ATOM 5515 C CA . GLU B 1 298 ? 0.98 28.062 10.539 1 98 298 GLU B CA 1
ATOM 5516 C C . GLU B 1 298 ? 2.037 27.047 10.945 1 98 298 GLU B C 1
ATOM 5518 O O . GLU B 1 298 ? 2.719 27.219 11.953 1 98 298 GLU B O 1
ATOM 5523 N N . LEU B 1 299 ? 2.146 25.984 10.188 1 98.75 299 LEU B N 1
ATOM 5524 C CA . LEU B 1 299 ? 3.154 24.969 10.453 1 98.75 299 LEU B CA 1
ATOM 5525 C C . LEU B 1 299 ? 4.559 25.531 10.297 1 98.75 299 LEU B C 1
ATOM 5527 O O . LEU B 1 299 ? 5.457 25.219 11.078 1 98.75 299 LEU B O 1
ATOM 5531 N N . MET B 1 300 ? 4.723 26.375 9.312 1 98.69 300 MET B N 1
ATOM 5532 C CA . MET B 1 300 ? 6.016 27.016 9.109 1 98.69 300 MET B CA 1
ATOM 5533 C C . MET B 1 300 ? 6.371 27.906 10.305 1 98.69 300 MET B C 1
ATOM 5535 O O . MET B 1 300 ? 7.527 27.953 10.719 1 98.69 300 MET B O 1
ATOM 5539 N N . GLN B 1 301 ? 5.406 28.625 10.797 1 98.38 301 GLN B N 1
ATOM 5540 C CA . GLN B 1 301 ? 5.633 29.438 11.977 1 98.38 301 GLN B CA 1
ATOM 5541 C C . GLN B 1 301 ? 6.02 28.594 13.18 1 98.38 301 GLN B C 1
ATOM 5543 O O . GLN B 1 301 ? 6.891 28.969 13.969 1 98.38 301 GLN B O 1
ATOM 5548 N N . CYS B 1 302 ? 5.336 27.453 13.32 1 98.12 302 CYS B N 1
ATOM 5549 C CA . CYS B 1 302 ? 5.695 26.516 14.391 1 98.12 302 CYS B CA 1
ATOM 5550 C C . CYS B 1 302 ? 7.137 26.047 14.242 1 98.12 302 CYS B C 1
ATOM 5552 O O . CYS B 1 302 ? 7.855 25.922 15.227 1 98.12 302 CYS B O 1
ATOM 5554 N N . GLY B 1 303 ? 7.539 25.766 12.984 1 97.81 303 GLY B N 1
ATOM 5555 C CA . GLY B 1 303 ? 8.93 25.406 12.734 1 97.81 303 GLY B CA 1
ATOM 5556 C C . GLY B 1 303 ? 9.906 26.5 13.133 1 97.81 303 GLY B C 1
ATOM 5557 O O . GLY B 1 303 ? 10.961 26.219 13.711 1 97.81 303 GLY B O 1
ATOM 5558 N N . ALA B 1 304 ? 9.586 27.703 12.883 1 97.25 304 ALA B N 1
ATOM 5559 C CA . ALA B 1 304 ? 10.422 28.844 13.227 1 97.25 304 ALA B CA 1
ATOM 5560 C C . ALA B 1 304 ? 10.508 29.031 14.742 1 97.25 304 ALA B C 1
ATOM 5562 O O . ALA B 1 304 ? 11.539 29.453 15.266 1 97.25 304 ALA B O 1
ATOM 5563 N N . ASP B 1 305 ? 9.445 28.719 15.398 1 96.5 305 ASP B N 1
ATOM 5564 C CA . ASP B 1 305 ? 9.414 28.797 16.859 1 96.5 305 ASP B CA 1
ATOM 5565 C C . ASP B 1 305 ? 10.312 27.734 17.5 1 96.5 305 ASP B C 1
ATOM 5567 O O . ASP B 1 305 ? 11.008 28.016 18.469 1 96.5 305 ASP B O 1
ATOM 5571 N N . LEU B 1 306 ? 10.141 26.516 17 1 96.06 306 LEU B N 1
ATOM 5572 C CA . LEU B 1 306 ? 10.898 25.391 17.547 1 96.06 306 LEU B CA 1
ATOM 5573 C C . LEU B 1 306 ? 12.398 25.594 17.328 1 96.06 306 LEU B C 1
ATOM 5575 O O . LEU B 1 306 ? 13.195 25.375 18.25 1 96.06 306 LEU B O 1
ATOM 5579 N N . ARG B 1 307 ? 12.938 25.969 16.172 1 95.12 307 ARG B N 1
ATOM 5580 C CA . ARG B 1 307 ? 14.32 26.234 15.766 1 95.12 307 ARG B CA 1
ATOM 5581 C C . ARG B 1 307 ? 15.203 25.016 16.016 1 95.12 307 ARG B C 1
ATOM 5583 O O . ARG B 1 307 ? 16.328 25.156 16.5 1 95.12 307 ARG B O 1
ATOM 5590 N N . GLU B 1 308 ? 14.711 23.859 15.719 1 96.69 308 GLU B N 1
ATOM 5591 C CA . GLU B 1 308 ? 15.445 22.641 16.047 1 96.69 308 GLU B CA 1
ATOM 5592 C C . GLU B 1 308 ? 16.016 21.984 14.789 1 96.69 308 GLU B C 1
ATOM 5594 O O . GLU B 1 308 ? 17.047 21.312 14.844 1 96.69 308 GLU B O 1
ATOM 5599 N N . PHE B 1 309 ? 15.383 22.109 13.703 1 98.12 309 PHE B N 1
ATOM 5600 C CA . PHE B 1 309 ? 15.766 21.5 12.43 1 98.12 309 PHE B CA 1
ATOM 5601 C C . PHE B 1 309 ? 15.289 22.359 11.266 1 98.12 309 PHE B C 1
ATOM 5603 O O . PHE B 1 309 ? 14.367 23.156 11.414 1 98.12 309 PHE B O 1
ATOM 5610 N N . PRO B 1 310 ? 16 22.25 10.125 1 98.06 310 PRO B N 1
ATOM 5611 C CA . PRO B 1 310 ? 15.555 23.016 8.961 1 98.06 310 PRO B CA 1
ATOM 5612 C C . PRO B 1 310 ? 14.141 22.656 8.516 1 98.06 310 PRO B C 1
ATOM 5614 O O . PRO B 1 310 ? 13.828 21.469 8.375 1 98.06 310 PRO B O 1
ATOM 5617 N N . THR B 1 311 ? 13.305 23.625 8.391 1 98.75 311 THR B N 1
ATOM 5618 C CA . THR B 1 311 ? 11.945 23.484 7.891 1 98.75 311 THR B CA 1
ATOM 5619 C C . THR B 1 311 ? 11.742 24.312 6.629 1 98.75 311 THR B C 1
ATOM 5621 O O . THR B 1 311 ? 12.023 25.516 6.617 1 98.75 311 THR B O 1
ATOM 5624 N N . VAL B 1 312 ? 11.266 23.688 5.562 1 98.38 312 VAL B N 1
ATOM 5625 C CA . VAL B 1 312 ? 11.148 24.344 4.27 1 98.38 312 VAL B CA 1
ATOM 5626 C C . VAL B 1 312 ? 9.734 24.188 3.727 1 98.38 312 VAL B C 1
ATOM 5628 O O . VAL B 1 312 ? 9.102 23.156 3.914 1 98.38 312 VAL B O 1
ATOM 5631 N N . LEU B 1 313 ? 9.203 25.328 3.127 1 98.62 313 LEU B N 1
ATOM 5632 C CA . LEU B 1 313 ? 7.977 25.25 2.34 1 98.62 313 LEU B CA 1
ATOM 5633 C C . LEU B 1 313 ? 8.281 24.922 0.883 1 98.62 313 LEU B C 1
ATOM 5635 O O . LEU B 1 313 ? 9.023 25.641 0.217 1 98.62 313 LEU B O 1
ATOM 5639 N N . GLY B 1 314 ? 7.816 23.75 0.372 1 98.38 314 GLY B N 1
ATOM 5640 C CA . GLY B 1 314 ? 8.117 23.344 -0.994 1 98.38 314 GLY B CA 1
ATOM 5641 C C . GLY B 1 314 ? 7.055 22.453 -1.6 1 98.38 314 GLY B C 1
ATOM 5642 O O . GLY B 1 314 ? 6.133 22.016 -0.906 1 98.38 314 GLY B O 1
ATOM 5643 N N . ASN B 1 315 ? 7.168 22.281 -2.959 1 98.75 315 ASN B N 1
ATOM 5644 C CA . ASN B 1 315 ? 6.289 21.312 -3.619 1 98.75 315 ASN B CA 1
ATOM 5645 C C . ASN B 1 315 ? 6.766 19.891 -3.412 1 98.75 315 ASN B C 1
ATOM 5647 O O . ASN B 1 315 ? 7.969 19.625 -3.367 1 98.75 315 ASN B O 1
ATOM 5651 N N . THR B 1 316 ? 5.832 19 -3.221 1 98.94 316 THR B N 1
ATOM 5652 C CA . THR B 1 316 ? 6.117 17.578 -3.061 1 98.94 316 THR B CA 1
ATOM 5653 C C . THR B 1 316 ? 5.637 16.797 -4.277 1 98.94 316 THR B C 1
ATOM 5655 O O . THR B 1 316 ? 4.469 16.891 -4.664 1 98.94 316 THR B O 1
ATOM 5658 N N . MET B 1 317 ? 6.512 16.125 -4.902 1 98.94 317 MET B N 1
ATOM 5659 C CA . MET B 1 317 ? 6.129 15.227 -5.984 1 98.94 317 MET B CA 1
ATOM 5660 C C . MET B 1 317 ? 5.664 13.883 -5.434 1 98.94 317 MET B C 1
ATOM 5662 O O . MET B 1 317 ? 6.379 13.242 -4.668 1 98.94 317 MET B O 1
ATOM 5666 N N . CYS B 1 318 ? 4.492 13.484 -5.793 1 98.81 318 CYS B N 1
ATOM 5667 C CA . CYS B 1 318 ? 3.902 12.219 -5.383 1 98.81 318 CYS B CA 1
ATOM 5668 C C . CYS B 1 318 ? 3.914 11.211 -6.527 1 98.81 318 CYS B C 1
ATOM 5670 O O . CYS B 1 318 ? 3.312 11.453 -7.574 1 98.81 318 CYS B O 1
ATOM 5672 N N . THR B 1 319 ? 4.594 10.078 -6.281 1 98.12 319 THR B N 1
ATOM 5673 C CA . THR B 1 319 ? 4.707 9.078 -7.332 1 98.12 319 THR B CA 1
ATOM 5674 C C . THR B 1 319 ? 4.07 7.758 -6.891 1 98.12 319 THR B C 1
ATOM 5676 O O . THR B 1 319 ? 3.99 7.473 -5.695 1 98.12 319 THR B O 1
ATOM 5679 N N . SER B 1 320 ? 3.668 6.926 -7.859 1 97.12 320 SER B N 1
ATOM 5680 C CA . SER B 1 320 ? 3.047 5.633 -7.582 1 97.12 320 SER B CA 1
ATOM 5681 C C . SER B 1 320 ? 4.086 4.516 -7.547 1 97.12 320 SER B C 1
ATOM 5683 O O . SER B 1 320 ? 3.756 3.367 -7.25 1 97.12 320 SER B O 1
ATOM 5685 N N . ASP B 1 321 ? 5.254 4.832 -7.824 1 97.75 321 ASP B N 1
ATOM 5686 C CA . ASP B 1 321 ? 6.34 3.857 -7.812 1 97.75 321 ASP B CA 1
ATOM 5687 C C . ASP B 1 321 ? 7.59 4.438 -7.148 1 97.75 321 ASP B C 1
ATOM 5689 O O . ASP B 1 321 ? 8.016 5.547 -7.48 1 97.75 321 ASP B O 1
ATOM 5693 N N . PHE B 1 322 ? 8.188 3.686 -6.23 1 98.12 322 PHE B N 1
ATOM 5694 C CA . PHE B 1 322 ? 9.328 4.121 -5.43 1 98.12 322 PHE B CA 1
ATOM 5695 C C . PHE B 1 322 ? 10.602 4.117 -6.254 1 98.12 322 PHE B C 1
ATOM 5697 O O . PHE B 1 322 ? 11.484 4.961 -6.055 1 98.12 322 PHE B O 1
ATOM 5704 N N . TYR B 1 323 ? 10.773 3.211 -7.172 1 98.25 323 TYR B N 1
ATOM 5705 C CA . TYR B 1 323 ? 12.031 3.025 -7.891 1 98.25 323 TYR B CA 1
ATOM 5706 C C . TYR B 1 323 ? 12.008 3.762 -9.227 1 98.25 323 TYR B C 1
ATOM 5708 O O . TYR B 1 323 ? 12.32 4.953 -9.289 1 98.25 323 TYR B O 1
ATOM 5716 N N . GLU B 1 324 ? 11.406 3.201 -10.234 1 97.75 324 GLU B N 1
ATOM 5717 C CA . GLU B 1 324 ? 11.414 3.836 -11.547 1 97.75 324 GLU B CA 1
ATOM 5718 C C . GLU B 1 324 ? 10.602 5.129 -11.539 1 97.75 324 GLU B C 1
ATOM 5720 O O . GLU B 1 324 ? 10.977 6.109 -12.188 1 97.75 324 GLU B O 1
ATOM 5725 N N . GLY B 1 325 ? 9.5 5.129 -10.828 1 97.38 325 GLY B N 1
ATOM 5726 C CA . GLY B 1 325 ? 8.664 6.316 -10.758 1 97.38 325 GLY B CA 1
ATOM 5727 C C . GLY B 1 325 ? 9.375 7.508 -10.148 1 97.38 325 GLY B C 1
ATOM 5728 O O . GLY B 1 325 ? 9.055 8.656 -10.453 1 97.38 325 GLY B O 1
ATOM 5729 N N . GLN B 1 326 ? 10.336 7.23 -9.312 1 98.12 326 GLN B N 1
ATOM 5730 C CA . GLN B 1 326 ? 11.102 8.297 -8.672 1 98.12 326 GLN B CA 1
ATOM 5731 C C . GLN B 1 326 ? 12.453 8.484 -9.359 1 98.12 326 GLN B C 1
ATOM 5733 O O . GLN B 1 326 ? 13.289 9.266 -8.883 1 98.12 326 GLN B O 1
ATOM 5738 N N . GLY B 1 327 ? 12.711 7.73 -10.391 1 98.12 327 GLY B N 1
ATOM 5739 C CA . GLY B 1 327 ? 13.938 7.867 -11.164 1 98.12 327 GLY B CA 1
ATOM 5740 C C . GLY B 1 327 ? 15.133 7.215 -10.5 1 98.12 327 GLY B C 1
ATOM 5741 O O . GLY B 1 327 ? 16.266 7.68 -10.648 1 98.12 327 GLY B O 1
ATOM 5742 N N . ARG B 1 328 ? 14.938 6.207 -9.711 1 98.06 328 ARG B N 1
ATOM 5743 C CA . ARG B 1 328 ? 16.047 5.566 -9.023 1 98.06 328 ARG B CA 1
ATOM 5744 C C . ARG B 1 328 ? 16.766 4.578 -9.938 1 98.06 328 ARG B C 1
ATOM 5746 O O . ARG B 1 328 ? 16.141 3.953 -10.797 1 98.06 328 ARG B O 1
ATOM 5753 N N . LEU B 1 329 ? 18.047 4.391 -9.648 1 97.94 329 LEU B N 1
ATOM 5754 C CA . LEU B 1 329 ? 18.891 3.514 -10.461 1 97.94 329 LEU B CA 1
ATOM 5755 C C . LEU B 1 329 ? 19.094 2.168 -9.773 1 97.94 329 LEU B C 1
ATOM 5757 O O . LEU B 1 329 ? 19.688 1.251 -10.352 1 97.94 329 LEU B O 1
ATOM 5761 N N . ASP B 1 330 ? 18.562 2.018 -8.625 1 97.25 330 ASP B N 1
ATOM 5762 C CA . ASP B 1 330 ? 18.938 0.874 -7.801 1 97.25 330 ASP B CA 1
ATOM 5763 C C . ASP B 1 330 ? 17.781 -0.105 -7.648 1 97.25 330 ASP B C 1
ATOM 5765 O O . ASP B 1 330 ? 17.766 -0.924 -6.727 1 97.25 330 ASP B O 1
ATOM 5769 N N . GLY B 1 331 ? 16.75 -0.069 -8.484 1 98.12 331 GLY B N 1
ATOM 5770 C CA . GLY B 1 331 ? 15.68 -1.058 -8.5 1 98.12 331 GLY B CA 1
ATOM 5771 C 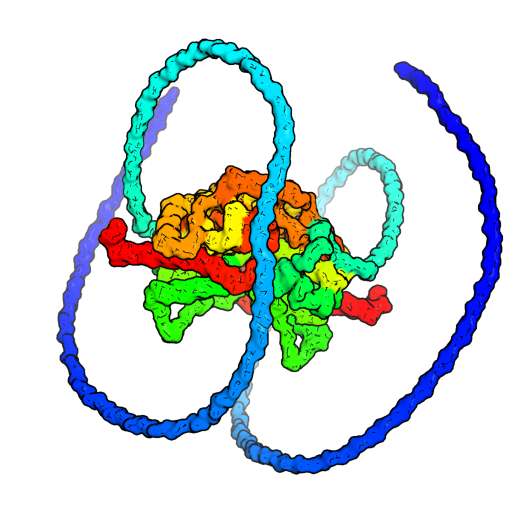C . GLY B 1 331 ? 16.016 -2.287 -9.32 1 98.12 331 GLY B C 1
ATOM 5772 O O . GLY B 1 331 ? 17.078 -2.34 -9.969 1 98.12 331 GLY B O 1
ATOM 5773 N N . ALA B 1 332 ? 15.164 -3.25 -9.258 1 98.56 332 ALA B N 1
ATOM 5774 C CA . ALA B 1 332 ? 15.344 -4.465 -10.055 1 98.56 332 ALA B CA 1
ATOM 5775 C C . ALA B 1 332 ? 15.172 -4.18 -11.539 1 98.56 332 ALA B C 1
ATOM 5777 O O . ALA B 1 332 ? 15.773 -4.852 -12.383 1 98.56 332 ALA B O 1
ATOM 5778 N N . LEU B 1 333 ? 14.344 -3.23 -11.859 1 97.94 333 LEU B N 1
ATOM 5779 C CA . LEU B 1 333 ? 14.117 -2.781 -13.227 1 97.94 333 LEU B CA 1
ATOM 5780 C C . LEU B 1 333 ? 14.594 -1.346 -13.422 1 97.94 333 LEU B C 1
ATOM 5782 O O . LEU B 1 333 ? 14.398 -0.503 -12.539 1 97.94 333 LEU B O 1
ATOM 5786 N N . CYS B 1 334 ? 15.242 -1.099 -14.445 1 97.5 334 CYS B N 1
ATOM 5787 C CA . CYS B 1 334 ? 15.672 0.24 -14.82 1 97.5 334 CYS B CA 1
ATOM 5788 C C . CYS B 1 334 ? 16.016 0.3 -16.312 1 97.5 334 CYS B C 1
ATOM 5790 O O . CYS B 1 334 ? 16.859 -0.472 -16.781 1 97.5 334 CYS B O 1
ATOM 5792 N N . SER B 1 335 ? 15.391 1.271 -17.016 1 95.94 335 SER B N 1
ATOM 5793 C CA . SER B 1 335 ? 15.609 1.353 -18.469 1 95.94 335 SER B CA 1
ATOM 5794 C C . SER B 1 335 ? 16.172 2.711 -18.859 1 95.94 335 SER B C 1
ATOM 5796 O O . SER B 1 335 ? 16.125 3.096 -20.031 1 95.94 335 SER B O 1
ATOM 5798 N N . TYR B 1 336 ? 16.594 3.547 -17.984 1 97.88 336 TYR B N 1
ATOM 5799 C CA . TYR B 1 336 ? 17.141 4.871 -18.234 1 97.88 336 TYR B CA 1
ATOM 5800 C C . TYR B 1 336 ? 18.531 5.012 -17.625 1 97.88 336 TYR B C 1
ATOM 5802 O O . TYR B 1 336 ? 18.922 4.211 -16.781 1 97.88 336 TYR B O 1
ATOM 5810 N N . SER B 1 337 ? 19.234 6.043 -18.031 1 97.62 337 SER B N 1
ATOM 5811 C CA . SER B 1 337 ? 20.625 6.25 -17.609 1 97.62 337 SER B CA 1
ATOM 5812 C C . SER B 1 337 ? 20.688 7.211 -16.422 1 97.62 337 SER B C 1
ATOM 5814 O O . SER B 1 337 ? 19.688 7.852 -16.078 1 97.62 337 SER B O 1
ATOM 5816 N N . GLU B 1 338 ? 21.875 7.258 -15.773 1 97.31 338 GLU B N 1
ATOM 5817 C CA . GLU B 1 338 ? 22.125 8.242 -14.719 1 97.31 338 GLU B CA 1
ATOM 5818 C C . GLU B 1 338 ? 21.906 9.656 -15.227 1 97.31 338 GLU B C 1
ATOM 5820 O O . GLU B 1 338 ? 21.391 10.508 -14.5 1 97.31 338 GLU B O 1
ATOM 5825 N N . LYS B 1 339 ? 22.312 9.891 -16.453 1 98.19 339 LYS B N 1
ATOM 5826 C CA . LYS B 1 339 ? 22.125 11.211 -17.062 1 98.19 339 LYS B CA 1
ATOM 5827 C C . LYS B 1 339 ? 20.641 11.547 -17.172 1 98.19 339 LYS B C 1
ATOM 5829 O O . LYS B 1 339 ? 20.219 12.656 -16.844 1 98.19 339 LYS B O 1
ATOM 5834 N N . ASP B 1 340 ? 19.828 10.586 -17.656 1 98.38 340 ASP B N 1
ATOM 5835 C CA . ASP B 1 340 ? 18.375 10.773 -17.75 1 98.38 340 ASP B CA 1
ATOM 5836 C C . ASP B 1 340 ? 17.781 11.117 -16.375 1 98.38 340 ASP B C 1
ATOM 5838 O O . ASP B 1 340 ? 16.953 12.031 -16.266 1 98.38 340 ASP B O 1
ATOM 5842 N N . LYS B 1 341 ? 18.172 10.359 -15.398 1 98.19 341 LYS B N 1
ATOM 5843 C CA . LYS B 1 341 ? 17.734 10.578 -14.023 1 98.19 341 LYS B CA 1
ATOM 5844 C C . LYS B 1 341 ? 18.047 12 -13.562 1 98.19 341 LYS B C 1
ATOM 5846 O O . LYS B 1 341 ? 17.188 12.695 -13.023 1 98.19 341 LYS B O 1
ATOM 5851 N N . GLN B 1 342 ? 19.281 12.414 -13.758 1 98.56 342 GLN B N 1
ATOM 5852 C CA . GLN B 1 342 ? 19.734 13.719 -13.273 1 98.56 342 GLN B CA 1
ATOM 5853 C C . GLN B 1 342 ? 18.984 14.852 -13.961 1 98.56 342 GLN B C 1
ATOM 5855 O O . GLN B 1 342 ? 18.625 15.844 -13.328 1 98.56 342 GLN B O 1
ATOM 5860 N N . GLU B 1 343 ? 18.766 14.727 -15.242 1 98.62 343 GLU B N 1
ATOM 5861 C CA . GLU B 1 343 ? 18 15.727 -15.969 1 98.62 343 GLU B CA 1
ATOM 5862 C C . GLU B 1 343 ? 16.578 15.852 -15.422 1 98.62 343 GLU B C 1
ATOM 5864 O O . GLU B 1 343 ? 16.062 16.953 -15.25 1 98.62 343 GLU B O 1
ATOM 5869 N N . TYR B 1 344 ? 16 14.734 -15.164 1 98.69 344 TYR B N 1
ATOM 5870 C CA . TYR B 1 344 ? 14.648 14.695 -14.625 1 98.69 344 TYR B CA 1
ATOM 5871 C C . TYR B 1 344 ? 14.586 15.344 -13.242 1 98.69 344 TYR B C 1
ATOM 5873 O O . TYR B 1 344 ? 13.703 16.156 -12.969 1 98.69 344 TYR B O 1
ATOM 5881 N N . LEU B 1 345 ? 15.531 15.016 -12.367 1 98.81 345 LEU B N 1
ATOM 5882 C CA . LEU B 1 345 ? 15.523 15.523 -11 1 98.81 345 LEU B CA 1
ATOM 5883 C C . LEU B 1 345 ? 15.859 17.016 -10.977 1 98.81 345 LEU B C 1
ATOM 5885 O O . LEU B 1 345 ? 15.336 17.75 -10.148 1 98.81 345 LEU B O 1
ATOM 5889 N N . GLU B 1 346 ? 16.703 17.406 -11.844 1 98.81 346 GLU B N 1
ATOM 5890 C CA . GLU B 1 346 ? 17 18.844 -11.945 1 98.81 346 GLU B CA 1
ATOM 5891 C C . GLU B 1 346 ? 15.797 19.625 -12.438 1 98.81 346 GLU B C 1
ATOM 5893 O O . GLU B 1 346 ? 15.547 20.75 -11.977 1 98.81 346 GLU B O 1
ATOM 5898 N N . ALA B 1 347 ? 15.133 19.062 -13.367 1 98.81 347 ALA B N 1
ATOM 5899 C CA . ALA B 1 347 ? 13.898 19.688 -13.82 1 98.81 347 ALA B CA 1
ATOM 5900 C C . ALA B 1 347 ? 12.883 19.797 -12.688 1 98.81 347 ALA B C 1
ATOM 5902 O O . ALA B 1 347 ? 12.172 20.797 -12.57 1 98.81 347 ALA B O 1
ATOM 5903 N N . ALA B 1 348 ? 12.773 18.766 -11.906 1 98.81 348 ALA B N 1
ATOM 5904 C CA . ALA B 1 348 ? 11.906 18.781 -10.734 1 98.81 348 ALA B CA 1
ATOM 5905 C C . ALA B 1 348 ? 12.297 19.906 -9.781 1 98.81 348 ALA B C 1
ATOM 5907 O O . ALA B 1 348 ? 11.445 20.672 -9.312 1 98.81 348 ALA B O 1
ATOM 5908 N N . HIS B 1 349 ? 13.547 19.953 -9.523 1 98.81 349 HIS B N 1
ATOM 5909 C CA . HIS B 1 349 ? 14.062 21 -8.641 1 98.81 349 HIS B CA 1
ATOM 5910 C C . HIS B 1 349 ? 13.727 22.391 -9.172 1 98.81 349 HIS B C 1
ATOM 5912 O O . HIS B 1 349 ? 13.312 23.266 -8.406 1 98.81 349 HIS B O 1
ATOM 5918 N N . ALA B 1 350 ? 13.898 22.578 -10.43 1 98.69 350 ALA B N 1
ATOM 5919 C CA . ALA B 1 350 ? 13.625 23.859 -11.078 1 98.69 350 ALA B CA 1
ATOM 5920 C C . ALA B 1 350 ? 12.141 24.203 -10.992 1 98.69 350 ALA B C 1
ATOM 5922 O O . ALA B 1 350 ? 11.773 25.375 -10.938 1 98.69 350 ALA B O 1
ATOM 5923 N N . ALA B 1 351 ? 11.32 23.203 -10.922 1 98.38 351 ALA B N 1
ATOM 5924 C CA . ALA B 1 351 ? 9.875 23.406 -10.844 1 98.38 351 ALA B CA 1
ATOM 5925 C C . ALA B 1 351 ? 9.43 23.672 -9.414 1 98.38 351 ALA B C 1
ATOM 5927 O O . ALA B 1 351 ? 8.234 23.766 -9.133 1 98.38 351 ALA B O 1
ATOM 5928 N N . GLY B 1 352 ? 10.352 23.75 -8.5 1 98.5 352 GLY B N 1
ATOM 5929 C CA . GLY B 1 352 ? 10.039 24.078 -7.117 1 98.5 352 GLY B CA 1
ATOM 5930 C C . GLY B 1 352 ? 9.812 22.844 -6.246 1 98.5 352 GLY B C 1
ATOM 5931 O O . GLY B 1 352 ? 9.406 22.969 -5.09 1 98.5 352 GLY B O 1
ATOM 5932 N N . ILE B 1 353 ? 10.062 21.703 -6.781 1 98.88 353 ILE B N 1
ATOM 5933 C CA . ILE B 1 353 ? 9.891 20.453 -6.027 1 98.88 353 ILE B CA 1
ATOM 5934 C C . ILE B 1 353 ? 11.094 20.25 -5.105 1 98.88 353 ILE B C 1
ATOM 5936 O O . ILE B 1 353 ? 12.242 20.406 -5.527 1 98.88 353 ILE B O 1
ATOM 5940 N N . ARG B 1 354 ? 10.789 19.859 -3.838 1 98.88 354 ARG B N 1
ATOM 5941 C CA . ARG B 1 354 ? 11.859 19.75 -2.85 1 98.88 354 ARG B CA 1
ATOM 5942 C C . ARG B 1 354 ? 11.922 18.344 -2.271 1 98.88 354 ARG B C 1
ATOM 5944 O O . ARG B 1 354 ? 12.906 17.969 -1.622 1 98.88 354 ARG B O 1
ATOM 5951 N N . ASN B 1 355 ? 10.93 17.562 -2.52 1 98.94 355 ASN B N 1
ATOM 5952 C CA . ASN B 1 355 ? 10.953 16.172 -2.055 1 98.94 355 ASN B CA 1
ATOM 5953 C C . ASN B 1 355 ? 10.031 15.289 -2.885 1 98.94 355 ASN B C 1
ATOM 5955 O O . ASN B 1 355 ? 9.172 15.789 -3.607 1 98.94 355 ASN B O 1
ATOM 5959 N N . ILE B 1 356 ? 10.258 14 -2.807 1 98.88 356 ILE B N 1
ATOM 5960 C CA . ILE B 1 356 ? 9.484 12.977 -3.498 1 98.88 356 ILE B CA 1
ATOM 5961 C C . ILE B 1 356 ? 8.969 11.953 -2.49 1 98.88 356 ILE B C 1
ATOM 5963 O O . ILE B 1 356 ? 9.719 11.461 -1.645 1 98.88 356 ILE B O 1
ATOM 5967 N N . GLU B 1 357 ? 7.723 11.656 -2.527 1 98.69 357 GLU B N 1
ATOM 5968 C CA . GLU B 1 357 ? 7.105 10.617 -1.706 1 98.69 357 GLU B CA 1
ATOM 5969 C C . GLU B 1 357 ? 5.926 9.977 -2.428 1 98.69 357 GLU B C 1
ATOM 5971 O O . GLU B 1 357 ? 5.918 9.883 -3.656 1 98.69 357 GLU B O 1
ATOM 5976 N N . MET B 1 358 ? 4.973 9.258 -1.657 1 98.81 358 MET B N 1
ATOM 5977 C CA . MET B 1 358 ? 4.094 8.375 -2.422 1 98.81 358 MET B CA 1
ATOM 5978 C C . MET B 1 358 ? 2.643 8.547 -1.987 1 98.81 358 MET B C 1
ATOM 5980 O O . MET B 1 358 ? 1.787 7.73 -2.338 1 98.81 358 MET B O 1
ATOM 5984 N N . GLU B 1 359 ? 2.273 9.625 -1.17 1 98.75 359 GLU B N 1
ATOM 5985 C CA . GLU B 1 359 ? 0.919 9.586 -0.627 1 98.75 359 GLU B CA 1
ATOM 5986 C C . GLU B 1 359 ? 0.245 10.945 -0.719 1 98.75 359 GLU B C 1
ATOM 5988 O O . GLU B 1 359 ? -0.979 11.055 -0.603 1 98.75 359 GLU B O 1
ATOM 5993 N N . SER B 1 360 ? 0.871 12.008 -0.938 1 98.81 360 SER B N 1
ATOM 5994 C CA . SER B 1 360 ? 0.378 13.359 -0.705 1 98.81 360 SER B CA 1
ATOM 5995 C C . SER B 1 360 ? -0.771 13.703 -1.647 1 98.81 360 SER B C 1
ATOM 5997 O O . SER B 1 360 ? -1.724 14.383 -1.255 1 98.81 360 SER B O 1
ATOM 5999 N N . SER B 1 361 ? -0.68 13.25 -2.896 1 98.62 361 SER B N 1
ATOM 6000 C CA . SER B 1 361 ? -1.663 13.656 -3.895 1 98.62 361 SER B CA 1
ATOM 6001 C C . SER B 1 361 ? -3.059 13.156 -3.531 1 98.62 361 SER B C 1
ATOM 6003 O O . SER B 1 361 ? -4.035 13.906 -3.629 1 98.62 361 SER B O 1
ATOM 6005 N N . VAL B 1 362 ? -3.143 11.93 -3.115 1 98.62 362 VAL B N 1
ATOM 6006 C CA . VAL B 1 362 ? -4.457 11.367 -2.812 1 98.62 362 VAL B CA 1
ATOM 6007 C C . VAL B 1 362 ? -4.996 11.984 -1.523 1 98.62 362 VAL B C 1
ATOM 6009 O O . VAL B 1 362 ? -6.203 12.188 -1.387 1 98.62 362 VAL B O 1
ATOM 6012 N N . LEU B 1 363 ? -4.117 12.281 -0.565 1 98.62 363 LEU B N 1
ATOM 6013 C CA . LEU B 1 363 ? -4.523 12.969 0.657 1 98.62 363 LEU B CA 1
ATOM 6014 C C . LEU B 1 363 ? -5.141 14.328 0.338 1 98.62 363 LEU B C 1
ATOM 6016 O O . LEU B 1 363 ? -6.219 14.656 0.84 1 98.62 363 LEU B O 1
ATOM 6020 N N . ALA B 1 364 ? -4.453 15.07 -0.471 1 98.62 364 ALA B N 1
ATOM 6021 C CA . ALA B 1 364 ? -4.926 16.391 -0.864 1 98.62 364 ALA B CA 1
ATOM 6022 C C . ALA B 1 364 ? -6.254 16.297 -1.607 1 98.62 364 ALA B C 1
ATOM 6024 O O . ALA B 1 364 ? -7.191 17.047 -1.312 1 98.62 364 ALA B O 1
ATOM 6025 N N . ALA B 1 365 ? -6.34 15.406 -2.512 1 98.25 365 ALA B N 1
ATOM 6026 C CA . ALA B 1 365 ? -7.523 15.273 -3.359 1 98.25 365 ALA B CA 1
ATOM 6027 C C . ALA B 1 365 ? -8.75 14.883 -2.537 1 98.25 365 ALA B C 1
ATOM 6029 O O . ALA B 1 365 ? -9.805 15.516 -2.639 1 98.25 365 ALA B O 1
ATOM 6030 N N . MET B 1 366 ? -8.633 13.914 -1.723 1 98.12 366 MET B N 1
ATOM 6031 C CA . MET B 1 366 ? -9.781 13.359 -1.019 1 98.12 366 MET B CA 1
ATOM 6032 C C . MET B 1 366 ? -10.211 14.266 0.127 1 98.12 366 MET B C 1
ATOM 6034 O O . MET B 1 366 ? -11.406 14.516 0.316 1 98.12 366 MET B O 1
ATOM 6038 N N . CYS B 1 367 ? -9.25 14.719 0.903 1 97.81 367 CYS B N 1
ATOM 6039 C CA . CYS B 1 367 ? -9.602 15.648 1.971 1 97.81 367 CYS B CA 1
ATOM 6040 C C . CYS B 1 367 ? -10.188 16.938 1.402 1 97.81 367 CYS B C 1
ATOM 6042 O O . CYS B 1 367 ? -11.172 17.453 1.919 1 97.81 367 CYS B O 1
ATOM 6044 N N . GLY B 1 368 ? -9.531 17.406 0.334 1 95.88 368 GLY B N 1
ATOM 6045 C CA . GLY B 1 368 ? -10.062 18.578 -0.328 1 95.88 368 GLY B CA 1
ATOM 6046 C C . GLY B 1 368 ? -11.492 18.406 -0.795 1 95.88 368 GLY B C 1
ATOM 6047 O O . GLY B 1 368 ? -12.328 19.297 -0.618 1 95.88 368 GLY B O 1
ATOM 6048 N N . ALA B 1 369 ? -11.773 17.297 -1.375 1 95.75 369 ALA B N 1
ATOM 6049 C CA . ALA B 1 369 ? -13.117 17.016 -1.883 1 95.75 369 ALA B CA 1
ATOM 6050 C C . ALA B 1 369 ? -14.141 17.016 -0.754 1 95.75 369 ALA B C 1
ATOM 6052 O O . ALA B 1 369 ? -15.305 17.375 -0.966 1 95.75 369 ALA B O 1
ATOM 6053 N N . CYS B 1 370 ? -13.719 16.703 0.45 1 95.62 370 CYS B N 1
ATOM 6054 C CA . CYS B 1 370 ? -14.641 16.594 1.58 1 95.62 370 CYS B CA 1
ATOM 6055 C C . CYS B 1 370 ? -14.57 17.828 2.463 1 95.62 370 CYS B C 1
ATOM 6057 O O . CYS B 1 370 ? -15.133 17.844 3.559 1 95.62 370 CYS B O 1
ATOM 6059 N N . GLY B 1 371 ? -13.797 18.859 2.074 1 93.38 371 GLY B N 1
ATOM 6060 C CA . GLY B 1 371 ? -13.711 20.125 2.801 1 93.38 371 GLY B CA 1
ATOM 6061 C C . GLY B 1 371 ? -12.891 20.016 4.07 1 93.38 371 GLY B C 1
ATOM 6062 O O . GLY B 1 371 ? -13.07 20.812 4.996 1 93.38 371 GLY B O 1
ATOM 6063 N N . LEU B 1 372 ? -12.102 19.047 4.184 1 95.88 372 LEU B N 1
ATOM 6064 C CA . LEU B 1 372 ? -11.234 18.875 5.344 1 95.88 372 LEU B CA 1
ATOM 6065 C C . LEU B 1 372 ? -9.945 19.672 5.18 1 95.88 372 LEU B C 1
ATOM 6067 O O . LEU B 1 372 ? -9.383 19.75 4.086 1 95.88 372 LEU B O 1
ATOM 6071 N N . GLN B 1 373 ? -9.516 20.328 6.262 1 96.44 373 GLN B N 1
ATOM 6072 C CA . GLN B 1 373 ? -8.18 20.922 6.266 1 96.44 373 GLN B CA 1
ATOM 6073 C C . GLN B 1 373 ? -7.105 19.844 6.266 1 96.44 373 GLN B C 1
ATOM 6075 O O . GLN B 1 373 ? -7.16 18.891 7.055 1 96.44 373 GLN B O 1
ATOM 6080 N N . VAL B 1 374 ? -6.172 20.016 5.367 1 98.31 374 VAL B N 1
ATOM 6081 C CA . VAL B 1 374 ? -5.172 18.969 5.246 1 98.31 374 VAL B CA 1
ATOM 6082 C C . VAL B 1 374 ? -3.799 19.578 4.988 1 98.31 374 VAL B C 1
ATOM 6084 O O . VAL B 1 374 ? -3.682 20.562 4.266 1 98.31 374 VAL B O 1
ATOM 6087 N N . ALA B 1 375 ? -2.771 19.031 5.617 1 98.81 375 ALA B N 1
ATOM 6088 C CA . ALA B 1 375 ? -1.371 19.391 5.402 1 98.81 375 ALA B CA 1
ATOM 6089 C C . ALA B 1 375 ? -0.502 18.141 5.297 1 98.81 375 ALA B C 1
ATOM 6091 O O . ALA B 1 375 ? -0.904 17.047 5.73 1 98.81 375 ALA B O 1
ATOM 6092 N N . VAL B 1 376 ? 0.591 18.312 4.656 1 98.88 376 VAL B N 1
ATOM 6093 C CA . VAL B 1 376 ? 1.582 17.234 4.527 1 98.88 376 VAL B CA 1
ATOM 6094 C C . VAL B 1 376 ? 2.941 17.734 5.016 1 98.88 376 VAL B C 1
ATOM 6096 O O . VAL B 1 376 ? 3.436 18.766 4.555 1 98.88 376 VAL B O 1
ATOM 6099 N N . VAL B 1 377 ? 3.523 17.016 5.969 1 98.94 377 VAL B N 1
ATOM 6100 C CA . VAL B 1 377 ? 4.832 17.281 6.547 1 98.94 377 VAL B CA 1
ATOM 6101 C C . VAL B 1 377 ? 5.715 16.047 6.453 1 98.94 377 VAL B C 1
ATOM 6103 O O . VAL B 1 377 ? 5.391 15 7.02 1 98.94 377 VAL B O 1
ATOM 6106 N N . CYS B 1 378 ? 6.84 16.156 5.758 1 98.88 378 CYS B N 1
ATOM 6107 C CA . CYS B 1 378 ? 7.727 15.016 5.562 1 98.88 378 CYS B CA 1
ATOM 6108 C C . CYS B 1 378 ? 9.172 15.383 5.891 1 98.88 378 CYS B C 1
ATOM 6110 O O . CYS B 1 378 ? 9.578 16.531 5.707 1 98.88 378 CYS B O 1
ATOM 6112 N N . VAL B 1 379 ? 9.922 14.422 6.367 1 98.88 379 VAL B N 1
ATOM 6113 C CA . VAL B 1 379 ? 11.367 14.594 6.531 1 98.88 379 VAL B CA 1
ATOM 6114 C C . VAL B 1 379 ? 12.102 13.969 5.348 1 98.88 379 VAL B C 1
ATOM 6116 O O . VAL B 1 379 ? 11.672 12.945 4.812 1 98.88 379 VAL B O 1
ATOM 6119 N N . THR B 1 380 ? 13.172 14.602 4.902 1 98.62 380 THR B N 1
ATOM 6120 C CA . THR B 1 380 ? 14.023 14.039 3.855 1 98.62 380 THR B CA 1
ATOM 6121 C C . THR B 1 380 ? 15.055 13.094 4.453 1 98.62 380 THR B C 1
ATOM 6123 O O . THR B 1 380 ? 15.703 13.422 5.449 1 98.62 380 THR B O 1
ATOM 6126 N N . LEU B 1 381 ? 15.219 11.922 3.844 1 97.62 381 LEU B N 1
ATOM 6127 C CA . LEU B 1 381 ? 16.156 10.938 4.363 1 97.62 381 LEU B CA 1
ATOM 6128 C C . LEU B 1 381 ? 17.469 10.969 3.58 1 97.62 381 LEU B C 1
ATOM 6130 O O . LEU B 1 381 ? 18.484 10.461 4.051 1 97.62 381 LEU B O 1
ATOM 6134 N N . LEU B 1 382 ? 17.438 11.43 2.432 1 96.81 382 LEU B N 1
ATOM 6135 C CA . LEU B 1 382 ? 18.594 11.609 1.558 1 96.81 382 LEU B CA 1
ATOM 6136 C C . LEU B 1 382 ? 18.344 12.727 0.554 1 96.81 382 LEU B C 1
ATOM 6138 O O . LEU B 1 382 ? 17.234 13.258 0.466 1 96.81 382 LEU B O 1
ATOM 6142 N N . ASN B 1 383 ? 19.422 13.164 -0.072 1 97.94 383 ASN B N 1
ATOM 6143 C CA . ASN B 1 383 ? 19.344 14.062 -1.215 1 97.94 383 ASN B CA 1
ATOM 6144 C C . ASN B 1 383 ? 19.453 13.312 -2.535 1 97.94 383 ASN B C 1
ATOM 6146 O O . ASN B 1 383 ? 20.547 12.867 -2.906 1 97.94 383 ASN B O 1
ATOM 6150 N N . ARG B 1 384 ? 18.422 13.258 -3.293 1 98.25 384 ARG B N 1
ATOM 6151 C CA . ARG B 1 384 ? 18.312 12.43 -4.492 1 98.25 384 ARG B CA 1
ATOM 6152 C C . ARG B 1 384 ? 19.203 12.953 -5.602 1 98.25 384 ARG B C 1
ATOM 6154 O O . ARG B 1 384 ? 19.516 12.234 -6.551 1 98.25 384 ARG B O 1
ATOM 6161 N N . LEU B 1 385 ? 19.562 14.188 -5.523 1 98.12 385 LEU B N 1
ATOM 6162 C CA . LEU B 1 385 ? 20.5 14.719 -6.504 1 98.12 385 LEU B CA 1
ATOM 6163 C C . LEU B 1 385 ? 21.891 14.133 -6.289 1 98.12 385 LEU B C 1
ATOM 6165 O O . LEU B 1 385 ? 22.75 14.203 -7.176 1 98.12 385 LEU B O 1
ATOM 6169 N N . GLU B 1 386 ? 22.094 13.492 -5.125 1 96.12 386 GLU B N 1
ATOM 6170 C CA . GLU B 1 386 ? 23.438 13.008 -4.777 1 96.12 386 GLU B CA 1
ATOM 6171 C C . GLU B 1 386 ? 23.484 11.484 -4.781 1 96.12 386 GLU B C 1
ATOM 6173 O O . GLU B 1 386 ? 24.578 10.898 -4.809 1 96.12 386 GLU B O 1
ATOM 6178 N N . GLY B 1 387 ? 22.344 10.867 -4.738 1 93.25 387 GLY B N 1
ATOM 6179 C CA . GLY B 1 387 ? 22.328 9.414 -4.719 1 93.25 387 GLY B CA 1
ATOM 6180 C C . GLY B 1 387 ? 20.938 8.844 -4.484 1 93.25 387 GLY B C 1
ATOM 6181 O O . GLY B 1 387 ? 20 9.586 -4.215 1 93.25 387 GLY B O 1
ATOM 6182 N N . ASP B 1 388 ? 20.875 7.52 -4.562 1 94.19 388 ASP B N 1
ATOM 6183 C CA . ASP B 1 388 ? 19.562 6.855 -4.484 1 94.19 388 ASP B CA 1
ATOM 6184 C C . ASP B 1 388 ? 19.453 6.023 -3.205 1 94.19 388 ASP B C 1
ATOM 6186 O O . ASP B 1 388 ? 18.359 5.625 -2.816 1 94.19 388 ASP B O 1
ATOM 6190 N N . GLN B 1 389 ? 20.516 5.715 -2.543 1 88.06 389 GLN B N 1
ATOM 6191 C CA . GLN B 1 389 ? 20.484 4.844 -1.374 1 88.06 389 GLN B CA 1
ATOM 6192 C C . GLN B 1 389 ? 20.578 5.648 -0.082 1 88.06 389 GLN B C 1
ATOM 6194 O O . GLN B 1 389 ? 21.281 6.66 -0.026 1 88.06 389 GLN B O 1
ATOM 6199 N N . VAL B 1 390 ? 19.875 5.184 0.864 1 84 390 VAL B N 1
ATOM 6200 C CA . VAL B 1 390 ? 19.969 5.754 2.203 1 84 390 VAL B CA 1
ATOM 6201 C C . VAL B 1 390 ? 21.219 5.211 2.906 1 84 390 VAL B C 1
ATOM 6203 O O . VAL B 1 390 ? 21.344 3.998 3.102 1 84 390 VAL B O 1
ATOM 6206 N N . ASN B 1 391 ? 22.125 6.102 3.309 1 80.75 391 ASN B N 1
ATOM 6207 C CA . ASN B 1 391 ? 23.391 5.664 3.881 1 80.75 391 ASN B CA 1
ATOM 6208 C C . ASN B 1 391 ? 23.562 6.164 5.312 1 80.75 391 ASN B C 1
ATOM 6210 O O . ASN B 1 391 ? 24.562 5.863 5.965 1 80.75 391 ASN B O 1
ATOM 6214 N N . SER B 1 392 ? 22.609 6.816 5.797 1 85.56 392 SER B N 1
ATOM 6215 C CA . SER B 1 392 ? 22.703 7.297 7.168 1 85.56 392 SER B CA 1
ATOM 6216 C C . SER B 1 392 ? 22.547 6.156 8.172 1 85.56 392 SER B C 1
ATOM 6218 O O . SER B 1 392 ? 21.766 5.234 7.945 1 85.56 392 SER B O 1
ATOM 6220 N N . PRO B 1 393 ? 23.297 6.266 9.242 1 87.75 393 PRO B N 1
ATOM 6221 C CA . PRO B 1 393 ? 23.125 5.254 10.289 1 87.75 393 PRO B CA 1
ATOM 6222 C C . PRO B 1 393 ? 21.688 5.199 10.82 1 87.75 393 PRO B C 1
ATOM 6224 O O . PRO B 1 393 ? 20.969 6.199 10.773 1 87.75 393 PRO B O 1
ATOM 6227 N N . HIS B 1 394 ? 21.344 4.051 11.367 1 86.44 394 HIS B N 1
ATOM 6228 C CA . HIS B 1 394 ? 19.984 3.783 11.82 1 86.44 394 HIS B CA 1
ATOM 6229 C C . HIS B 1 394 ? 19.547 4.801 12.867 1 86.44 394 HIS B C 1
ATOM 6231 O O . HIS B 1 394 ? 18.422 5.309 12.812 1 86.44 394 HIS B O 1
ATOM 6237 N N . GLU B 1 395 ? 20.469 5.152 13.797 1 90.81 395 GLU B N 1
ATOM 6238 C CA . GLU B 1 395 ? 20.125 6.082 14.875 1 90.81 395 GLU B CA 1
ATOM 6239 C C . GLU B 1 395 ? 19.812 7.469 14.32 1 90.81 395 GLU B C 1
ATOM 6241 O O . GLU B 1 395 ? 18.922 8.156 14.844 1 90.81 395 GLU B O 1
ATOM 6246 N N . VAL B 1 396 ? 20.5 7.82 13.297 1 94.62 396 VAL B N 1
ATOM 6247 C CA . VAL B 1 396 ? 20.281 9.117 12.656 1 94.62 396 VAL B CA 1
ATOM 6248 C C . VAL B 1 396 ? 18.938 9.117 11.938 1 94.62 396 VAL B C 1
ATOM 6250 O O . VAL B 1 396 ? 18.188 10.094 12.008 1 94.62 396 VAL B O 1
ATOM 6253 N N . LEU B 1 397 ? 18.641 8.07 11.336 1 93.44 397 LEU B N 1
ATOM 6254 C CA . LEU B 1 397 ? 17.359 7.953 10.625 1 93.44 397 LEU B CA 1
ATOM 6255 C C . LEU B 1 397 ? 16.188 8.016 11.594 1 93.44 397 LEU B C 1
ATOM 6257 O O . LEU B 1 397 ? 15.156 8.617 11.281 1 93.44 397 LEU B O 1
ATOM 6261 N N . VAL B 1 398 ? 16.344 7.43 12.703 1 93.56 398 VAL B N 1
ATOM 6262 C CA . VAL B 1 398 ? 15.305 7.477 13.734 1 93.56 398 VAL B CA 1
ATOM 6263 C C . VAL B 1 398 ? 15.086 8.922 14.18 1 93.56 398 VAL B C 1
ATOM 6265 O O . VAL B 1 398 ? 13.945 9.375 14.305 1 93.56 398 VAL B O 1
ATOM 6268 N N . GLU B 1 399 ? 16.156 9.617 14.445 1 96.88 399 GLU B N 1
ATOM 6269 C CA . GLU B 1 399 ? 16.078 11.016 14.844 1 96.88 399 GLU B CA 1
ATOM 6270 C C . GLU B 1 399 ? 15.398 11.859 13.773 1 96.88 399 GLU B C 1
ATOM 6272 O O . GLU B 1 399 ? 14.57 12.719 14.078 1 96.88 399 GLU B O 1
ATOM 6277 N N . TYR B 1 400 ? 15.773 11.633 12.492 1 97.69 400 TYR B N 1
ATOM 6278 C CA . TYR B 1 400 ? 15.148 12.344 11.391 1 97.69 400 TYR B CA 1
ATOM 6279 C C . TYR B 1 400 ? 13.633 12.148 11.406 1 97.69 400 TYR B C 1
ATOM 6281 O O . TYR B 1 400 ? 12.875 13.109 11.234 1 97.69 400 TYR B O 1
ATOM 6289 N N . GLN B 1 401 ? 13.219 10.992 11.633 1 97.31 401 GLN B N 1
ATOM 6290 C CA . GLN B 1 401 ? 11.805 10.648 11.555 1 97.31 401 GLN B CA 1
ATOM 6291 C C . GLN B 1 401 ? 11.016 11.281 12.703 1 97.31 401 GLN B C 1
ATOM 6293 O O . GLN B 1 401 ? 9.797 11.438 12.617 1 97.31 401 GLN B O 1
ATOM 6298 N N . GLU B 1 402 ? 11.648 11.68 13.742 1 98.06 402 GLU B N 1
ATOM 6299 C CA . GLU B 1 402 ? 11 12.328 14.883 1 98.06 402 GLU B CA 1
ATOM 6300 C C . GLU B 1 402 ? 10.734 13.805 14.602 1 98.06 402 GLU B C 1
ATOM 6302 O O . GLU B 1 402 ? 9.898 14.422 15.258 1 98.06 402 GLU B O 1
ATOM 6307 N N . ARG B 1 403 ? 11.43 14.344 13.703 1 98.69 403 ARG B N 1
ATOM 6308 C CA . ARG B 1 403 ? 11.406 15.789 13.492 1 98.69 403 ARG B CA 1
ATOM 6309 C C . ARG B 1 403 ? 10.031 16.25 13.023 1 98.69 403 ARG B C 1
ATOM 6311 O O . ARG B 1 403 ? 9.445 17.156 13.609 1 98.69 403 ARG B O 1
ATOM 6318 N N . PRO B 1 404 ? 9.469 15.625 11.969 1 98.75 404 PRO B N 1
ATOM 6319 C CA . PRO B 1 404 ? 8.109 16.031 11.625 1 98.75 404 PRO B CA 1
ATOM 6320 C C . PRO B 1 404 ? 7.117 15.805 12.758 1 98.75 404 PRO B C 1
ATOM 6322 O O . PRO B 1 404 ? 6.152 16.562 12.906 1 98.75 404 PRO B O 1
ATOM 6325 N N . GLN B 1 405 ? 7.32 14.82 13.578 1 98.62 405 GLN B N 1
ATOM 6326 C CA . GLN B 1 405 ? 6.449 14.555 14.719 1 98.62 405 GLN B CA 1
ATOM 6327 C C . GLN B 1 405 ? 6.504 15.695 15.734 1 98.62 405 GLN B C 1
ATOM 6329 O O . GLN B 1 405 ? 5.473 16.125 16.25 1 98.62 405 GLN B O 1
ATOM 6334 N N . ARG B 1 406 ? 7.641 16.188 15.984 1 98.5 406 ARG B N 1
ATOM 6335 C CA . ARG B 1 406 ? 7.812 17.297 16.922 1 98.5 406 ARG B CA 1
ATOM 6336 C C . ARG B 1 406 ? 7.16 18.562 16.375 1 98.5 406 ARG B C 1
ATOM 6338 O O . ARG B 1 406 ? 6.543 19.328 17.125 1 98.5 406 ARG B O 1
ATOM 6345 N N . LEU B 1 407 ? 7.336 18.781 15.102 1 98.81 407 LEU B N 1
ATOM 6346 C CA . LEU B 1 407 ? 6.719 19.938 14.484 1 98.81 407 LEU B CA 1
ATOM 6347 C C . LEU B 1 407 ? 5.199 19.875 14.602 1 98.81 407 LEU B C 1
ATOM 6349 O O . LEU B 1 407 ? 4.562 20.844 15.039 1 98.81 407 LEU B O 1
ATOM 6353 N N . VAL B 1 408 ? 4.621 18.781 14.211 1 98.81 408 VAL B N 1
ATOM 6354 C CA . VAL B 1 408 ? 3.174 18.594 14.227 1 98.81 408 VAL B CA 1
ATOM 6355 C C . VAL B 1 408 ? 2.662 18.609 15.664 1 98.81 408 VAL B C 1
ATOM 6357 O O . VAL B 1 408 ? 1.601 19.172 15.945 1 98.81 408 VAL B O 1
ATOM 6360 N N . GLY B 1 409 ? 3.396 18 16.562 1 98.56 409 GLY B N 1
ATOM 6361 C CA . GLY B 1 409 ? 3.035 18.062 17.969 1 98.56 409 GLY B CA 1
ATOM 6362 C C . GLY B 1 409 ? 2.971 19.469 18.5 1 98.56 409 GLY B C 1
ATOM 6363 O O . GLY B 1 409 ? 2.033 19.828 19.219 1 98.56 409 GLY B O 1
ATOM 6364 N N . HIS B 1 410 ? 3.955 20.281 18.172 1 98.25 410 HIS B N 1
ATOM 6365 C CA . HIS B 1 410 ? 3.98 21.672 18.594 1 98.25 410 HIS B CA 1
ATOM 6366 C C . HIS B 1 410 ? 2.777 22.438 18.031 1 98.25 410 HIS B C 1
ATOM 6368 O O . HIS B 1 410 ? 2.152 23.219 18.75 1 98.25 410 HIS B O 1
ATOM 6374 N N . PHE B 1 411 ? 2.463 22.234 16.797 1 98.5 411 PHE B N 1
ATOM 6375 C CA . PHE B 1 411 ? 1.31 22.844 16.141 1 98.5 411 PHE B CA 1
ATOM 6376 C C . PHE B 1 411 ? 0.024 22.5 16.891 1 98.5 411 PHE B C 1
ATOM 6378 O O . PHE B 1 411 ? -0.788 23.375 17.172 1 98.5 411 PHE B O 1
ATOM 6385 N N . ILE B 1 412 ? -0.155 21.203 17.219 1 98.38 412 ILE B N 1
ATOM 6386 C CA . ILE B 1 412 ? -1.364 20.719 17.875 1 98.38 412 ILE B CA 1
ATOM 6387 C C . ILE B 1 412 ? -1.487 21.344 19.25 1 98.38 412 ILE B C 1
ATOM 6389 O O . ILE B 1 412 ? -2.559 21.828 19.625 1 98.38 412 ILE B O 1
ATOM 6393 N N . LYS B 1 413 ? -0.409 21.359 19.969 1 97 413 LYS B N 1
ATOM 6394 C CA . LYS B 1 413 ? -0.417 21.969 21.297 1 97 413 LYS B CA 1
ATOM 6395 C C . LYS B 1 413 ? -0.812 23.438 21.219 1 97 413 LYS B C 1
ATOM 6397 O O . LYS B 1 413 ? -1.605 23.922 22.031 1 97 413 LYS B O 1
ATOM 6402 N N . LYS B 1 414 ? -0.25 24.094 20.297 1 96.31 414 LYS B N 1
ATOM 6403 C CA . LYS B 1 414 ? -0.544 25.516 20.125 1 96.31 414 LYS B CA 1
ATOM 6404 C C . LYS B 1 414 ? -2.018 25.734 19.781 1 96.31 414 LYS B C 1
ATOM 6406 O O . LYS B 1 414 ? -2.656 26.641 20.344 1 96.31 414 LYS B O 1
ATOM 6411 N N . ARG B 1 415 ? -2.572 24.953 18.906 1 96.19 415 ARG B N 1
ATOM 6412 C CA . ARG B 1 415 ? -3.973 25.078 18.516 1 96.19 415 ARG B CA 1
ATOM 6413 C C . ARG B 1 415 ? -4.898 24.766 19.688 1 96.19 415 ARG B C 1
ATOM 6415 O O . ARG B 1 415 ? -5.945 25.391 19.844 1 96.19 415 ARG B O 1
ATOM 6422 N N . LEU B 1 416 ? -4.539 23.75 20.391 1 95.19 416 LEU B N 1
ATOM 6423 C CA . LEU B 1 416 ? -5.359 23.375 21.547 1 95.19 416 LEU B CA 1
ATOM 6424 C C . LEU B 1 416 ? -5.312 24.453 22.625 1 95.19 416 LEU B C 1
ATOM 6426 O O . LEU B 1 416 ? -6.32 24.719 23.281 1 95.19 416 LEU B O 1
ATOM 6430 N N . ALA B 1 417 ? -4.16 25.047 22.875 1 92.25 417 ALA B N 1
ATOM 6431 C CA . ALA B 1 417 ? -4.02 26.141 23.828 1 92.25 417 ALA B CA 1
ATOM 6432 C C . ALA B 1 417 ? -4.852 27.344 23.406 1 92.25 417 ALA B C 1
ATOM 6434 O O . ALA B 1 417 ? -5.438 28.031 24.25 1 92.25 417 ALA B O 1
ATOM 6435 N N . ALA B 1 418 ? -4.859 27.562 22.172 1 86.94 418 ALA B N 1
ATOM 6436 C CA . ALA B 1 418 ? -5.617 28.703 21.641 1 86.94 418 ALA B CA 1
ATOM 6437 C C . ALA B 1 418 ? -7.121 28.469 21.781 1 86.94 418 ALA B C 1
ATOM 6439 O O . ALA B 1 418 ? -7.883 29.422 22 1 86.94 418 ALA B O 1
ATOM 6440 N N . ALA B 1 419 ? -7.566 27.297 21.641 1 80.62 419 ALA B N 1
ATOM 6441 C CA . ALA B 1 419 ? -8.984 26.953 21.766 1 80.62 419 ALA B CA 1
ATOM 6442 C C . ALA B 1 419 ? -9.438 27.016 23.219 1 80.62 419 ALA B C 1
ATOM 6444 O O . ALA B 1 419 ? -10.594 27.328 23.5 1 80.62 419 ALA B O 1
ATOM 6445 N N . GLY B 1 420 ? -8.648 26.516 24.109 1 69.19 420 GLY B N 1
ATOM 6446 C CA . GLY B 1 420 ? -8.977 26.562 25.531 1 69.19 420 GLY B CA 1
ATOM 6447 C C . GLY B 1 420 ? -8.945 27.969 26.109 1 69.19 420 GLY B C 1
ATOM 6448 O O . GLY B 1 420 ? -9.555 28.25 27.141 1 69.19 420 GLY B O 1
ATOM 6449 N N . ASN B 1 421 ? -8.055 28.891 25.594 1 54.12 421 ASN B N 1
ATOM 6450 C CA . ASN B 1 421 ? -7.992 30.297 25.969 1 54.12 421 ASN B CA 1
ATOM 6451 C C . ASN B 1 421 ? -8.32 31.219 24.797 1 54.12 421 ASN B C 1
ATOM 6453 O O . ASN B 1 421 ? -7.414 31.703 24.109 1 54.12 421 ASN B O 1
ATOM 6457 N N . PRO B 1 422 ? -9.609 31.344 24.391 1 45.94 422 PRO B N 1
ATOM 6458 C CA . PRO B 1 422 ? -9.961 32.125 23.188 1 45.94 422 PRO B CA 1
ATOM 6459 C C . PRO B 1 422 ? -9.367 33.531 23.188 1 45.94 422 PRO B C 1
ATOM 6461 O O . PRO B 1 422 ? -9.414 34.219 22.156 1 45.94 422 PRO B O 1
ATOM 6464 N N . ARG B 1 423 ? -8.969 34.094 24.188 1 45.12 423 ARG B N 1
ATOM 6465 C CA . ARG B 1 423 ? -8.367 35.438 24.156 1 45.12 423 ARG B CA 1
ATOM 6466 C C . ARG B 1 423 ? -7.043 35.406 23.391 1 45.12 423 ARG B C 1
ATOM 6468 O O . ARG B 1 423 ? -6.492 36.469 23.078 1 45.12 423 ARG B O 1
ATOM 6475 N N . ASP B 1 424 ? -6.391 34.375 23.344 1 38.47 424 ASP B N 1
ATOM 6476 C CA . ASP B 1 424 ? -5.027 34.312 22.812 1 38.47 424 ASP B CA 1
ATOM 6477 C C . ASP B 1 424 ? -5.027 34.094 21.297 1 38.47 424 ASP B C 1
ATOM 6479 O O . ASP B 1 424 ? -3.98 33.844 20.703 1 38.47 424 ASP B O 1
ATOM 6483 N N . LEU B 1 425 ? -6.016 33.969 20.578 1 34.09 425 LEU B N 1
ATOM 6484 C CA . LEU B 1 425 ? -5.969 34.031 19.125 1 34.09 425 LEU B CA 1
ATOM 6485 C C . LEU B 1 425 ? -5.98 35.5 18.641 1 34.09 425 LEU B C 1
ATOM 6487 O O . LEU B 1 425 ? -6.762 36.312 19.141 1 34.09 425 LEU B O 1
#